Protein AF-0000000070213744 (afdb_homodimer)

Organism: Alternaria alternata (NCBI:txid5599)

Nearest PDB structures (foldseek):
  6f07-assembly1_A  TM=4.392E-01  e=5.303E-02  Saccharomyces cerevisiae
  5k7v-assembly1_B  TM=1.806E-01  e=2.671E-01  synthetic construct
  3pst-assembly1_A  TM=2.973E-01  e=9.524E+00  Saccharomyces cerevisiae
  6f07-assembly1_A  TM=4.404E-01  e=3.670E-02  Saccharomyces cerevisiae
  5k7v-assembly1_B  TM=1.872E-01  e=2.792E-01  synthetic construct

Secondary structure (DSSP, 8-state):
----------------S-TT--HHHHHTT------SSS-HHHHHTT-TT--SS-----------S--------------SSS----HHHHHHHHHIIIIIGGGG---SSPPPPTHHHHHH-HHHHHHHHHHHHHHHHHHSS-S-HHHHHHHHHHHHHHHHHHHHSS---HHHHHHHHHHHHHHHHIIIIISTTSTT--HHHHHHHHHHHHHHTTSHHHHHHHS-HHHHHHHHHHHHHHHHHHHHHT---SS-GGGGGG--TTSSSS---TTS--HHHHHHHHHHHHHHHHHHHTTPPPPHHHHHHHHHHHS-----TT-TT--GGGGB--HHHHHHHHHHHHHHHHHHHHIIIIIS---TTBHHHHHHHHHHHHHHHHS-TT-HHHHTTHHHHHHHHHT--SHHHHHHHHHHHHHHHHHH--HHHHHHHHHHHHHT-TTS----HHHHHTTSSTT----/----------------S-TT--HHHHHHT------SSS-HHHHHTT-TT--SS-----------S--------------SSS----HHHHHHHHHIIIIIGGGG---SSPPPPTHHHHHH-HHHHHHHHHHHHHHHHHHSS-S-HHHHHHHHHHHHHHHHHHHHSS---HHHHHHHHHHHHHHHHIIIIISTTSTT--HHHHHHHHHHHHHHTTSHHHHHHHS-HHHHHHHHHHHHHHHHHHHHHT---SS-GGGGGG--TTSSSS---TTS--HHHHHHHHHHHHHHHHHHHTTPPPPHHHHHHHHHHHS-----TT-TT--GGGGB--HHHHHHHHHHHHHHHHHHHHIIIIIS---TTBHHHHHHHHHHHHHHHHS-TT-HHHHTTHHHHHHHHHT--SHHHHHHHHHHHHHHHHHH--HHHHHHHHHHHHHT-TTS----HHHHHTTSSTT----

Sequence (918 aa):
MSRPESSGNSPPKRRRTVEGSCWPCKQRRVKCDLQKPMCRRCFISKTEDCSYDKLLLRWKKRPAKTVPECPPQLSIERTLNSTHLAVNERRAVEYFKARLWPLFSTLHKPVPPPVALAMRSQPVLQALCVFAEEHRALQERGSSKQTLDRRRLHCLSTIRGQLSSEHCENASLSALLVAVLLLYFLEGYVNCMSDDASTRCHLAGAIAIINAMGGFQSAWSSSDRITRMLLSELASTDLTDALLQDREPSFPPTIWEHMEPGSVWWESISGTKSLGSVLSTLSEMSIYHHRLQNGIEICVDKVQAFERALQPTYSMLASPNGDAEQDLFHPVATASLSLVRCFQHAGLIYLYSAIQNIPANHFLLQQHVHACLECIQGMDTRSRAQNCTLFPLYVAGAHSLLEAHRNCVMSTLETIHKNLRFESVLSVRETLLVLWEPSRSPTTWSGSFKNSAMCTLVIMSRPESSGNSPPKRRRTVEGSCWPCKQRRVKCDLQKPMCRRCFISKTEDCSYDKLLLRWKKRPAKTVPECPPQLSIERTLNSTHLAVNERRAVEYFKARLWPLFSTLHKPVPPPVALAMRSQPVLQALCVFAEEHRALQERGSSKQTLDRRRLHCLSTIRGQLSSEHCENASLSALLVAVLLLYFLEGYVNCMSDDASTRCHLAGAIAIINAMGGFQSAWSSSDRITRMLLSELASTDLTDALLQDREPSFPPTIWEHMEPGSVWWESISGTKSLGSVLSTLSEMSIYHHRLQNGIEICVDKVQAFERALQPTYSMLASPNGDAEQDLFHPVATASLSLVRCFQHAGLIYLYSAIQNIPANHFLLQQHVHACLECIQGMDTRSRAQNCTLFPLYVAGAHSLLEAHRNCVMSTLETIHKNLRFESVLSVRETLLVLWEPSRSPTTWSGSFKNSAMCTLVI

Solvent-accessible surface area (backbone atoms only — not comparable to full-atom values): 50853 Å² total; per-residue (Å²): 138,79,80,81,78,82,78,81,74,71,74,78,78,77,77,51,56,51,94,74,35,29,48,58,31,59,75,67,55,37,71,43,77,64,43,83,79,53,26,65,65,34,59,75,68,64,49,88,69,46,31,70,75,68,75,71,83,70,72,82,71,79,73,75,78,85,65,74,80,66,72,76,71,76,76,69,77,71,60,78,79,84,64,73,61,52,69,69,48,46,51,17,50,50,44,24,58,70,61,50,52,60,73,66,37,49,38,89,75,69,75,68,67,67,56,72,55,23,72,74,28,67,44,28,33,40,28,47,30,46,42,27,47,58,54,49,41,72,76,39,95,70,72,53,69,65,58,53,51,50,49,46,52,49,31,51,50,49,44,50,55,56,68,65,44,86,79,67,47,68,70,53,46,52,47,49,39,52,19,37,47,44,45,25,47,33,22,9,30,51,39,22,81,45,90,77,45,49,22,66,57,29,48,52,50,38,51,51,50,29,48,73,54,65,25,66,68,43,38,49,73,74,40,55,58,56,55,27,23,50,49,45,46,48,52,47,34,42,38,47,44,14,59,42,51,71,36,60,47,92,62,67,48,70,58,38,77,68,60,51,81,82,32,37,31,57,53,70,58,84,63,50,86,43,51,47,58,48,50,25,52,46,42,48,48,30,45,49,44,49,43,40,75,71,67,49,76,88,51,69,67,58,53,50,50,53,52,60,72,35,51,68,80,76,72,58,88,81,54,78,67,51,63,79,81,69,40,58,59,47,76,68,52,56,41,40,50,34,46,35,42,21,49,21,25,34,45,49,36,45,46,36,29,59,66,63,60,44,60,64,58,25,34,73,37,40,55,30,34,51,50,25,52,14,36,56,65,50,36,57,89,86,38,55,42,54,58,55,36,42,37,34,48,50,52,31,47,68,52,47,81,49,67,70,53,47,50,50,45,52,54,50,49,49,53,38,30,74,72,68,60,32,35,23,51,53,51,52,52,53,52,43,57,58,61,66,34,83,86,46,67,94,61,52,47,58,72,67,29,41,88,49,66,79,32,44,44,41,62,139,78,79,81,78,80,78,80,75,71,73,79,79,78,76,50,56,50,93,74,35,29,48,58,32,58,76,67,56,37,71,44,76,66,42,80,79,54,27,66,64,35,60,75,67,65,49,89,69,45,33,70,76,65,74,71,85,70,73,83,72,80,72,74,78,86,63,76,80,65,72,78,70,75,77,68,78,72,62,72,78,85,61,72,61,53,68,68,49,46,50,18,50,50,44,25,57,70,61,50,52,61,71,64,38,48,38,88,74,68,78,68,68,67,55,73,54,24,67,75,28,66,44,27,33,40,27,47,30,46,43,28,47,56,54,47,41,71,75,39,95,70,72,54,67,65,59,52,49,50,50,45,51,50,31,52,50,47,45,50,56,56,68,67,43,86,78,66,47,68,69,53,47,53,48,50,40,51,19,36,48,45,46,25,47,33,23,9,30,50,40,21,82,45,92,78,44,50,23,66,56,29,47,53,50,38,50,52,50,30,48,74,53,65,26,65,69,44,40,48,72,72,42,56,58,56,54,27,24,50,47,43,47,49,52,47,32,42,38,47,44,14,57,41,51,72,36,60,47,93,62,66,48,69,58,39,77,68,60,51,81,83,31,36,30,56,53,70,57,84,63,50,87,40,51,46,58,49,50,26,51,48,42,48,47,29,44,48,44,48,42,42,75,71,68,50,76,88,52,69,68,60,51,52,50,51,53,60,72,36,50,70,81,77,73,58,89,80,54,80,65,53,62,79,81,68,38,58,59,48,76,68,51,54,40,40,49,38,47,36,43,21,49,22,25,35,47,49,36,43,46,34,30,59,65,64,59,44,59,65,57,25,33,74,39,40,54,29,36,51,50,26,51,14,36,55,66,48,37,57,88,85,39,56,41,53,56,55,36,43,38,35,48,50,53,29,48,69,53,47,82,48,66,67,52,47,50,50,46,53,52,48,48,50,52,39,30,73,72,67,62,33,36,22,52,54,51,51,52,52,53,43,57,57,62,68,34,84,85,46,67,94,62,51,46,58,70,67,29,40,88,48,64,80,34,42,44,41,62

Radius of gyration: 36.32 Å; Cα contacts (8 Å, |Δi|>4): 1215; chains: 2; bounding box: 113×122×78 Å

Structure (mmCIF, N/CA/C/O backbone):
data_AF-0000000070213744-model_v1
#
loop_
_entity.id
_entity.type
_entity.pdbx_description
1 polymer 'Zn(2)-C6 fungal-type domain-containing protein'
#
loop_
_atom_site.group_PDB
_atom_site.id
_atom_site.type_symbol
_atom_site.label_atom_id
_atom_site.label_alt_id
_atom_site.label_comp_id
_atom_site.label_asym_id
_atom_site.label_entity_id
_atom_site.label_seq_id
_atom_site.pdbx_PDB_ins_code
_atom_site.Cartn_x
_atom_site.Cartn_y
_atom_site.Cartn_z
_atom_site.occupancy
_atom_site.B_iso_or_equiv
_atom_site.auth_seq_id
_atom_site.auth_comp_id
_atom_site.auth_asym_id
_atom_site.auth_atom_id
_atom_site.pdbx_PDB_model_num
ATOM 1 N N . MET A 1 1 ? 47.844 60.719 -23.125 1 26.06 1 MET A N 1
ATOM 2 C CA . MET A 1 1 ? 48.094 60.781 -21.688 1 26.06 1 MET A CA 1
ATOM 3 C C . MET A 1 1 ? 46.781 60.562 -20.891 1 26.06 1 MET A C 1
ATOM 5 O O . MET A 1 1 ? 45.875 61.375 -20.984 1 26.06 1 MET A O 1
ATOM 9 N N . SER A 1 2 ? 46.375 59.25 -20.609 1 26.64 2 SER A N 1
ATOM 10 C CA . SER A 1 2 ? 45.125 58.562 -20.281 1 26.64 2 SER A CA 1
ATOM 11 C C . SER A 1 2 ? 44.719 58.844 -18.828 1 26.64 2 SER A C 1
ATOM 13 O O . SER A 1 2 ? 45.562 58.844 -17.938 1 26.64 2 SER A O 1
ATOM 15 N N . ARG A 1 3 ? 43.656 59.719 -18.641 1 35.19 3 ARG A N 1
ATOM 16 C CA . ARG A 1 3 ? 43.219 60.125 -17.312 1 35.19 3 ARG A CA 1
ATOM 17 C C . ARG A 1 3 ? 43.125 58.938 -16.359 1 35.19 3 ARG A C 1
ATOM 19 O O . ARG A 1 3 ? 42.562 57.906 -16.703 1 35.19 3 ARG A O 1
ATOM 26 N N . PRO A 1 4 ? 43.969 58.938 -15.141 1 33.31 4 PRO A N 1
ATOM 27 C CA . PRO A 1 4 ? 44.094 57.844 -14.156 1 33.31 4 PRO A CA 1
ATOM 28 C C . PRO A 1 4 ? 42.781 57.562 -13.43 1 33.31 4 PRO A C 1
ATOM 30 O O . PRO A 1 4 ? 42.094 58.469 -12.992 1 33.31 4 PRO A O 1
ATOM 33 N N . GLU A 1 5 ? 41.938 56.594 -13.852 1 34.75 5 GLU A N 1
ATOM 34 C CA . GLU A 1 5 ? 40.625 56.219 -13.305 1 34.75 5 GLU A CA 1
ATOM 35 C C . GLU A 1 5 ? 40.719 55.938 -11.812 1 34.75 5 GLU A C 1
ATOM 37 O O . GLU A 1 5 ? 41.594 55.188 -11.359 1 34.75 5 GLU A O 1
ATOM 42 N N . SER A 1 6 ? 40.344 56.906 -10.891 1 31.53 6 SER A N 1
ATOM 43 C CA . SER A 1 6 ? 40.281 56.938 -9.438 1 31.53 6 SER A CA 1
ATOM 44 C C . SER A 1 6 ? 39.594 55.688 -8.867 1 31.53 6 SER A C 1
ATOM 46 O O . SER A 1 6 ? 38.469 55.344 -9.258 1 31.53 6 SER A O 1
ATOM 48 N N . SER A 1 7 ? 40.312 54.594 -8.484 1 34.09 7 SER A N 1
ATOM 49 C CA . SER A 1 7 ? 40 53.312 -7.844 1 34.09 7 SER A CA 1
ATOM 50 C C . SER A 1 7 ? 39.344 53.531 -6.484 1 34.09 7 SER A C 1
ATOM 52 O O . SER A 1 7 ? 40 53.969 -5.531 1 34.09 7 SER A O 1
ATOM 54 N N . GLY A 1 8 ? 38.125 54.188 -6.379 1 32.62 8 GLY A N 1
ATOM 55 C CA . GLY A 1 8 ? 37.406 54.469 -5.145 1 32.62 8 GLY A CA 1
ATOM 56 C C . GLY A 1 8 ? 37.281 53.25 -4.246 1 32.62 8 GLY A C 1
ATOM 57 O O . GLY A 1 8 ? 36.469 52.344 -4.523 1 32.62 8 GLY A O 1
ATOM 58 N N . ASN A 1 9 ? 38.375 52.656 -3.676 1 33.88 9 ASN A N 1
ATOM 59 C CA . ASN A 1 9 ? 38.438 51.625 -2.66 1 33.88 9 ASN A CA 1
ATOM 60 C C . ASN A 1 9 ? 37.594 51.969 -1.437 1 33.88 9 ASN A C 1
ATOM 62 O O . ASN A 1 9 ? 38 52.812 -0.633 1 33.88 9 ASN A O 1
ATOM 66 N N . SER A 1 10 ? 36.281 52.125 -1.517 1 36.91 10 SER A N 1
ATOM 67 C CA . SER A 1 10 ? 35.531 52.406 -0.31 1 36.91 10 SER A CA 1
ATOM 68 C C . SER A 1 10 ? 35.844 51.406 0.796 1 36.91 10 SER A C 1
ATOM 70 O O . SER A 1 10 ? 35.938 50.219 0.542 1 36.91 10 SER A O 1
ATOM 72 N N . PRO A 1 11 ? 36.469 51.812 1.891 1 39.12 11 PRO A N 1
ATOM 73 C CA . PRO A 1 11 ? 36.844 50.969 3.021 1 39.12 11 PRO A CA 1
ATOM 74 C C . PRO A 1 11 ? 35.719 50.062 3.471 1 39.12 11 PRO A C 1
ATOM 76 O O . PRO A 1 11 ? 34.531 50.344 3.26 1 39.12 11 PRO A O 1
ATOM 79 N N . PRO A 1 12 ? 36.031 48.719 3.578 1 38.28 12 PRO A N 1
ATOM 80 C CA . PRO A 1 12 ? 35.031 47.719 3.971 1 38.28 12 PRO A CA 1
ATOM 81 C C . PRO A 1 12 ? 34.25 48.125 5.223 1 38.28 12 PRO A C 1
ATOM 83 O O . PRO A 1 12 ? 34.812 48.812 6.094 1 38.28 12 PRO A O 1
ATOM 86 N N . LYS A 1 13 ? 33.062 48.406 5.207 1 43.38 13 LYS A N 1
ATOM 87 C CA . LYS A 1 13 ? 32.156 48.719 6.301 1 43.38 13 LYS A CA 1
ATOM 88 C C . LYS A 1 13 ? 32.469 47.875 7.527 1 43.38 13 LYS A C 1
ATOM 90 O O . LYS A 1 13 ? 32.562 46.625 7.426 1 43.38 13 LYS A O 1
ATOM 95 N N . ARG A 1 14 ? 33.125 48.344 8.547 1 43.62 14 ARG A N 1
ATOM 96 C CA . ARG A 1 14 ? 33.438 47.719 9.836 1 43.62 14 ARG A CA 1
ATOM 97 C C . ARG A 1 14 ? 32.25 46.969 10.406 1 43.62 14 ARG A C 1
ATOM 99 O O . ARG A 1 14 ? 31.172 47.594 10.594 1 43.62 14 ARG A O 1
ATOM 106 N N . ARG A 1 15 ? 32.156 45.75 10.328 1 48.09 15 ARG A N 1
ATOM 107 C CA . ARG A 1 15 ? 31.125 44.938 10.945 1 48.09 15 ARG A CA 1
ATOM 108 C C . ARG A 1 15 ? 31.125 45.094 12.461 1 48.09 15 ARG A C 1
ATOM 110 O O . ARG A 1 15 ? 32.062 44.625 13.133 1 48.09 15 ARG A O 1
ATOM 117 N N . ARG A 1 16 ? 30.594 46.125 13.094 1 52.66 16 ARG A N 1
ATOM 118 C CA . ARG A 1 16 ? 30.594 46.5 14.508 1 52.66 16 ARG A CA 1
ATOM 119 C C . ARG A 1 16 ? 29.844 45.469 15.344 1 52.66 16 ARG A C 1
ATOM 121 O O . ARG A 1 16 ? 29.875 45.5 16.578 1 52.66 16 ARG A O 1
ATOM 128 N N . THR A 1 17 ? 29 44.656 14.781 1 58.97 17 THR A N 1
ATOM 129 C CA . THR A 1 17 ? 28.281 43.719 15.633 1 58.97 17 THR A CA 1
ATOM 130 C C . THR A 1 17 ? 28.734 42.281 15.352 1 58.97 17 THR A C 1
ATOM 132 O O . THR A 1 17 ? 29.172 41.969 14.242 1 58.97 17 THR A O 1
ATOM 135 N N . VAL A 1 18 ? 29.016 41.406 16.297 1 65.25 18 VAL A N 1
ATOM 136 C CA . VAL A 1 18 ? 29.375 40 16.156 1 65.25 18 VAL A CA 1
ATOM 137 C C . VAL A 1 18 ? 28.109 39.156 16.047 1 65.25 18 VAL A C 1
ATOM 139 O O . VAL A 1 18 ? 27.094 39.438 16.672 1 65.25 18 VAL A O 1
ATOM 142 N N . GLU A 1 19 ? 28.094 38.188 15.086 1 70.5 19 GLU A N 1
ATOM 143 C CA . GLU A 1 19 ? 27 37.219 14.945 1 70.5 19 GLU A CA 1
ATOM 144 C C . GLU A 1 19 ? 26.734 36.469 16.25 1 70.5 19 GLU A C 1
ATOM 146 O O . GLU A 1 19 ? 27.672 36 16.906 1 70.5 19 GLU A O 1
ATOM 151 N N . GLY A 1 20 ? 25.453 36.469 16.844 1 70.5 20 GLY A N 1
ATOM 152 C CA . GLY A 1 20 ? 25.062 35.844 18.109 1 70.5 20 GLY A CA 1
ATOM 153 C C . GLY A 1 20 ? 24.969 36.844 19.25 1 70.5 20 GLY A C 1
ATOM 154 O O . GLY A 1 20 ? 24.797 36.469 20.406 1 70.5 20 GLY A O 1
ATOM 155 N N . SER A 1 21 ? 25.062 38.062 19.047 1 70.44 21 SER A N 1
ATOM 156 C CA . SER A 1 21 ? 25.016 39.094 20.062 1 70.44 21 SER A CA 1
ATOM 157 C C . SER A 1 21 ? 23.672 39.156 20.75 1 70.44 21 SER A C 1
ATOM 159 O O . SER A 1 21 ? 22.641 38.781 20.172 1 70.44 21 SER A O 1
ATOM 161 N N . CYS A 1 22 ? 23.625 39.375 22.078 1 71.81 22 CYS A N 1
ATOM 162 C CA . CYS A 1 22 ? 22.375 39.562 22.812 1 71.81 22 CYS A CA 1
ATOM 163 C C . CYS A 1 22 ? 21.594 40.781 22.266 1 71.81 22 CYS A C 1
ATOM 165 O O . CYS A 1 22 ? 22.172 41.625 21.609 1 71.81 22 CYS A O 1
ATOM 167 N N . TRP A 1 23 ? 20.359 40.969 22.422 1 72 23 TRP A N 1
ATOM 168 C CA . TRP A 1 23 ? 19.469 41.969 21.797 1 72 23 TRP A CA 1
ATOM 169 C C . TRP A 1 23 ? 19.859 43.375 22.203 1 72 23 TRP A C 1
ATOM 171 O O . TRP A 1 23 ? 19.984 44.25 21.359 1 72 23 TRP A O 1
ATOM 181 N N . PRO A 1 24 ? 20.203 43.688 23.344 1 74.19 24 PRO A N 1
ATOM 182 C CA . PRO A 1 24 ? 20.578 45.062 23.688 1 74.19 24 PRO A CA 1
ATOM 183 C C . PRO A 1 24 ? 21.891 45.5 23.016 1 74.19 24 PRO A C 1
ATOM 185 O O . PRO A 1 24 ? 22 46.656 22.562 1 74.19 24 PRO A O 1
ATOM 188 N N . CYS A 1 25 ? 22.75 44.625 22.844 1 75.12 25 CYS A N 1
ATOM 189 C CA . CYS A 1 25 ? 24.016 44.969 22.203 1 75.12 25 CYS A CA 1
ATOM 190 C C . CYS A 1 25 ? 23.844 45.188 20.703 1 75.12 25 CYS A C 1
ATOM 192 O O . CYS A 1 25 ? 24.453 46.094 20.125 1 75.12 25 CYS A O 1
ATOM 194 N N . LYS A 1 26 ? 22.922 44.406 20.125 1 72.75 26 LYS A N 1
ATOM 195 C CA . LYS A 1 26 ? 22.578 44.562 18.703 1 72.75 26 LYS A CA 1
ATOM 196 C C . LYS A 1 26 ? 21.938 45.938 18.469 1 72.75 26 LYS A C 1
ATOM 198 O O . LYS A 1 26 ? 22.25 46.625 17.484 1 72.75 26 LYS A O 1
ATOM 203 N N . GLN A 1 27 ? 21.109 46.344 19.391 1 71.06 27 GLN A N 1
ATOM 204 C CA . GLN A 1 27 ? 20.391 47.625 19.266 1 71.06 27 GLN A CA 1
ATOM 205 C C . GLN A 1 27 ? 21.344 48.781 19.422 1 71.06 27 GLN A C 1
ATOM 207 O O . GLN A 1 27 ? 21.219 49.781 18.719 1 71.06 27 GLN A O 1
ATOM 212 N N . ARG A 1 28 ? 22.344 48.656 20.203 1 74.06 28 ARG A N 1
ATOM 213 C CA . ARG A 1 28 ? 23.281 49.719 20.5 1 74.06 28 ARG A CA 1
ATOM 214 C C . ARG A 1 28 ? 24.469 49.656 19.547 1 74.06 28 ARG A C 1
ATOM 216 O O . ARG A 1 28 ? 25.344 50.531 19.594 1 74.06 28 ARG A O 1
ATOM 223 N N . ARG A 1 29 ? 24.406 48.625 18.656 1 71.62 29 ARG A N 1
ATOM 224 C CA . ARG A 1 29 ? 25.453 48.438 17.656 1 71.62 29 ARG A CA 1
ATOM 225 C C . ARG A 1 29 ? 26.828 48.406 18.312 1 71.62 29 ARG A C 1
ATOM 227 O O . ARG A 1 29 ? 27.766 49.031 17.812 1 71.62 29 ARG A O 1
ATOM 234 N N . VAL A 1 30 ? 26.844 47.688 19.5 1 78.56 30 VAL A N 1
ATOM 235 C CA . VAL A 1 30 ? 28.141 47.531 20.156 1 78.56 30 VAL A CA 1
ATOM 236 C C . VAL A 1 30 ? 28.578 46.062 20.078 1 78.56 30 VAL A C 1
ATOM 238 O O . VAL A 1 30 ? 27.75 45.188 19.906 1 78.56 30 VAL A O 1
ATOM 241 N N . LYS A 1 31 ? 29.844 45.781 20.094 1 75.62 31 LYS A N 1
ATOM 242 C CA . LYS A 1 31 ? 30.391 44.438 20.031 1 75.62 31 LYS A CA 1
ATOM 243 C C . LYS A 1 31 ? 30.047 43.625 21.297 1 75.62 31 LYS A C 1
ATOM 245 O O . LYS A 1 31 ? 30.484 44 22.391 1 75.62 31 LYS A O 1
ATOM 250 N N . CYS A 1 32 ? 29.109 42.562 21.25 1 73.19 32 CYS A N 1
ATOM 251 C CA . CYS A 1 32 ? 28.703 41.656 22.312 1 73.19 32 CYS A CA 1
ATOM 252 C C . CYS A 1 32 ? 29.797 40.656 22.609 1 73.19 32 CYS A C 1
ATOM 254 O O . CYS A 1 32 ? 30.5 40.188 21.688 1 73.19 32 CYS A O 1
ATOM 256 N N . ASP A 1 33 ? 30.141 40.281 23.734 1 76.44 33 ASP A N 1
ATOM 257 C CA . ASP A 1 33 ? 31.125 39.25 24.078 1 76.44 33 ASP A CA 1
ATOM 258 C C . ASP A 1 33 ? 30.5 37.875 24.141 1 76.44 33 ASP A C 1
ATOM 260 O O . ASP A 1 33 ? 31.156 36.906 24.531 1 76.44 33 ASP A O 1
ATOM 264 N N . LEU A 1 34 ? 29.266 37.625 23.828 1 73.62 34 LEU A N 1
ATOM 265 C CA . LEU A 1 34 ? 28.469 36.406 23.656 1 73.62 34 LEU A CA 1
ATOM 266 C C . LEU A 1 34 ? 28.469 35.562 24.938 1 73.62 34 LEU A C 1
ATOM 268 O O . LEU A 1 34 ? 28.172 34.375 24.906 1 73.62 34 LEU A O 1
ATOM 272 N N . GLN A 1 35 ? 28.688 36.188 26.031 1 76.12 35 GLN A N 1
ATOM 273 C CA . GLN A 1 35 ? 28.641 35.438 27.297 1 76.12 35 GLN A CA 1
ATOM 274 C C . GLN A 1 35 ? 27.203 35.281 27.781 1 76.12 35 GLN A C 1
ATOM 276 O O . GLN A 1 35 ? 26.406 36.219 27.719 1 76.12 35 GLN A O 1
ATOM 281 N N . LYS A 1 36 ? 26.625 34 28.188 1 72.88 36 LYS A N 1
ATOM 282 C CA . LYS A 1 36 ? 25.344 33.656 28.781 1 72.88 36 LYS A CA 1
ATOM 283 C C . LYS A 1 36 ? 25.453 33.5 30.297 1 72.88 36 LYS A C 1
ATOM 285 O O . LYS A 1 36 ? 26.5 33.125 30.812 1 72.88 36 LYS A O 1
ATOM 290 N N . PRO A 1 37 ? 24.312 33.906 30.859 1 70.31 37 PRO A N 1
ATOM 291 C CA . PRO A 1 37 ? 23.016 34.406 30.406 1 70.31 37 PRO A CA 1
ATOM 292 C C . PRO A 1 37 ? 23.016 35.906 30.125 1 70.31 37 PRO A C 1
ATOM 294 O O . PRO A 1 37 ? 22.109 36.406 29.453 1 70.31 37 PRO A O 1
ATOM 297 N N . MET A 1 38 ? 24.109 36.594 30.578 1 74.44 38 MET A N 1
ATOM 298 C CA . MET A 1 38 ? 24.203 38.031 30.391 1 74.44 38 MET A CA 1
ATOM 299 C C . MET A 1 38 ? 25.578 38.438 29.859 1 74.44 38 MET A C 1
ATOM 301 O O . MET A 1 38 ? 26.609 37.969 30.375 1 74.44 38 MET A O 1
ATOM 305 N N . CYS A 1 39 ? 25.469 39.156 28.797 1 77 39 CYS A N 1
ATOM 306 C CA . CYS A 1 39 ? 26.766 39.594 28.266 1 77 39 CYS A CA 1
ATOM 307 C C . CYS A 1 39 ? 27.375 40.688 29.109 1 77 39 CYS A C 1
ATOM 309 O O . CYS A 1 39 ? 26.656 41.375 29.859 1 77 39 CYS A O 1
ATOM 311 N N . ARG A 1 40 ? 28.688 40.844 29.172 1 80.88 40 ARG A N 1
ATOM 312 C CA . ARG A 1 40 ? 29.438 41.781 30.016 1 80.88 40 ARG A CA 1
ATOM 313 C C . ARG A 1 40 ? 29.016 43.219 29.766 1 80.88 40 ARG A C 1
ATOM 315 O O . ARG A 1 40 ? 28.984 44.031 30.703 1 80.88 40 ARG A O 1
ATOM 322 N N . ARG A 1 41 ? 28.656 43.438 28.562 1 76.38 41 ARG A N 1
ATOM 323 C CA . ARG A 1 41 ? 28.266 44.781 28.219 1 76.38 41 ARG A CA 1
ATOM 324 C C . ARG A 1 41 ? 26.922 45.156 28.844 1 76.38 41 ARG A C 1
ATOM 326 O O . ARG A 1 41 ? 26.766 46.25 29.375 1 76.38 41 ARG A O 1
ATOM 333 N N . CYS A 1 42 ? 26.047 44.25 28.766 1 75.69 42 CYS A N 1
ATOM 334 C CA . CYS A 1 42 ? 24.734 44.438 29.391 1 75.69 42 CYS A CA 1
ATOM 335 C C . CYS A 1 42 ? 24.859 44.469 30.922 1 75.69 42 CYS A C 1
ATOM 337 O O . CYS A 1 42 ? 24.141 45.188 31.594 1 75.69 42 CYS A O 1
ATOM 339 N N . PHE A 1 43 ? 25.719 43.75 31.422 1 79.44 43 PHE A N 1
ATOM 340 C CA . PHE A 1 43 ? 25.969 43.719 32.875 1 79.44 43 PHE A CA 1
ATOM 341 C C . PHE A 1 43 ? 26.484 45.062 33.344 1 79.44 43 PHE A C 1
ATOM 343 O O . PHE A 1 43 ? 26.016 45.594 34.344 1 79.44 43 PHE A O 1
ATOM 350 N N . ILE A 1 44 ? 27.484 45.656 32.594 1 79.25 44 ILE A N 1
ATOM 351 C CA . ILE A 1 44 ? 28.094 46.938 33 1 79.25 44 ILE A CA 1
ATOM 352 C C . ILE A 1 44 ? 27.078 48.062 32.844 1 79.25 44 ILE A C 1
ATOM 354 O O . ILE A 1 44 ? 27.016 48.938 33.688 1 79.25 44 ILE A O 1
ATOM 358 N N . SER A 1 45 ? 26.297 47.906 31.797 1 73.62 45 SER A N 1
ATOM 359 C CA . SER A 1 45 ? 25.344 48.969 31.516 1 73.62 45 SER A CA 1
ATOM 360 C C . SER A 1 45 ? 24.062 48.781 32.344 1 73.62 45 SER A C 1
ATOM 362 O O . SER A 1 45 ? 23.156 49.625 32.281 1 73.62 45 SER A O 1
ATOM 364 N N . LYS A 1 46 ? 23.984 47.75 33.156 1 72.56 46 LYS A N 1
ATOM 365 C CA . LYS A 1 46 ? 22.859 47.438 34.031 1 72.56 46 LYS A CA 1
ATOM 366 C C . LYS A 1 46 ? 21.562 47.344 33.25 1 72.56 46 LYS A C 1
ATOM 368 O O . LYS A 1 46 ? 20.516 47.781 33.719 1 72.56 46 LYS A O 1
ATOM 373 N N . THR A 1 47 ? 21.688 46.844 32.031 1 66.31 47 THR A N 1
ATOM 374 C CA . THR A 1 47 ? 20.5 46.594 31.219 1 66.31 47 THR A CA 1
ATOM 375 C C . THR A 1 47 ? 19.797 45.312 31.656 1 66.31 47 THR A C 1
ATOM 377 O O . THR A 1 47 ? 20.422 44.25 31.703 1 66.31 47 THR A O 1
ATOM 380 N N . GLU A 1 48 ? 18.719 45.25 32.25 1 66.12 48 GLU A N 1
ATOM 381 C CA . GLU A 1 48 ? 17.969 44.156 32.844 1 66.12 48 GLU A CA 1
ATOM 382 C C . GLU A 1 48 ? 17.5 43.156 31.766 1 66.12 48 GLU A C 1
ATOM 384 O O . GLU A 1 48 ? 17.266 42 32.062 1 66.12 48 GLU A O 1
ATOM 389 N N . ASP A 1 49 ? 17.484 43.406 30.516 1 61.03 49 ASP A N 1
ATOM 390 C CA . ASP A 1 49 ? 16.906 42.594 29.469 1 61.03 49 ASP A CA 1
ATOM 391 C C . ASP A 1 49 ? 17.984 42.031 28.531 1 61.03 49 ASP A C 1
ATOM 393 O O . ASP A 1 49 ? 17.797 42 27.312 1 61.03 49 ASP A O 1
ATOM 397 N N . CYS A 1 50 ? 19.062 41.531 29.047 1 66.69 50 CYS A N 1
ATOM 398 C CA . CYS A 1 50 ? 20.031 40.844 28.203 1 66.69 50 CYS A CA 1
ATOM 399 C C . CYS A 1 50 ? 19.484 39.5 27.734 1 66.69 50 CYS A C 1
ATOM 401 O O . CYS A 1 50 ? 19.25 38.594 28.547 1 66.69 50 CYS A O 1
ATOM 403 N N . SER A 1 51 ? 18.781 39.406 26.719 1 62.72 51 SER A N 1
ATOM 404 C CA . SER A 1 51 ? 18.266 38.156 26.156 1 62.72 51 SER A CA 1
ATOM 405 C C . SER A 1 51 ? 18.859 37.875 24.781 1 62.72 51 SER A C 1
ATOM 407 O O . SER A 1 51 ? 19.062 38.781 23.984 1 62.72 51 SER A O 1
ATOM 409 N N . TYR A 1 52 ? 19.391 36.75 24.688 1 60.84 52 TYR A N 1
ATOM 410 C CA . TYR A 1 52 ? 19.938 36.281 23.422 1 60.84 52 TYR A CA 1
ATOM 411 C C . TYR A 1 52 ? 18.844 35.75 22.516 1 60.84 52 TYR A C 1
ATOM 413 O O . TYR A 1 52 ? 19.047 35.594 21.312 1 60.84 52 TYR A O 1
ATOM 421 N N . ASP A 1 53 ? 17.75 35.281 23.156 1 46.88 53 ASP A N 1
ATOM 422 C CA . ASP A 1 53 ? 16.688 34.531 22.469 1 46.88 53 ASP A CA 1
ATOM 423 C C . ASP A 1 53 ? 15.578 35.469 21.984 1 46.88 53 ASP A C 1
ATOM 425 O O . ASP A 1 53 ? 14.523 35 21.547 1 46.88 53 ASP A O 1
ATOM 429 N N . LYS A 1 54 ? 15.445 36.719 22.453 1 39.47 54 LYS A N 1
ATOM 430 C CA . LYS A 1 54 ? 14.188 37.438 22.234 1 39.47 54 LYS A CA 1
ATOM 431 C C . LYS A 1 54 ? 14.016 37.781 20.75 1 39.47 54 LYS A C 1
ATOM 433 O O . LYS A 1 54 ? 14.828 38.531 20.188 1 39.47 54 LYS A O 1
ATOM 438 N N . LEU A 1 55 ? 13.609 36.969 19.969 1 36.34 55 LEU A N 1
ATOM 439 C CA . LEU A 1 55 ? 13.117 37.438 18.672 1 36.34 55 LEU A CA 1
ATOM 440 C C . LEU A 1 55 ? 12.172 38.625 18.844 1 36.34 55 LEU A C 1
ATOM 442 O O . LEU A 1 55 ? 11.141 38.5 19.5 1 36.34 55 LEU A O 1
ATOM 446 N N . LEU A 1 56 ? 12.594 39.844 18.906 1 31.98 56 LEU A N 1
ATOM 447 C CA . LEU A 1 56 ? 11.664 40.969 18.734 1 31.98 56 LEU A CA 1
ATOM 448 C C . LEU A 1 56 ? 10.898 40.812 17.422 1 31.98 56 LEU A C 1
ATOM 450 O O . LEU A 1 56 ? 11.492 40.562 16.375 1 31.98 56 LEU A O 1
ATOM 454 N N . LEU A 1 57 ? 9.633 40.469 17.469 1 32.41 57 LEU A N 1
ATOM 455 C CA . LEU A 1 57 ? 8.703 40.469 16.344 1 32.41 57 LEU A CA 1
ATOM 456 C C . LEU A 1 57 ? 8.859 41.75 15.531 1 32.41 57 LEU A C 1
ATOM 458 O O . LEU A 1 57 ? 8.406 42.812 15.953 1 32.41 57 LEU A O 1
ATOM 462 N N . ARG A 1 58 ? 9.977 42.156 14.984 1 32.69 58 ARG A N 1
ATOM 463 C CA . ARG A 1 58 ? 9.984 43.375 14.172 1 32.69 58 ARG A CA 1
ATOM 464 C C . ARG A 1 58 ? 9.258 43.125 12.844 1 32.69 58 ARG A C 1
ATOM 466 O O . ARG A 1 58 ? 9.758 42.406 11.977 1 32.69 58 ARG A O 1
ATOM 473 N N . TRP A 1 59 ? 7.855 43.125 12.836 1 31.59 59 TRP A N 1
ATOM 474 C CA . TRP A 1 59 ? 7.219 43.344 11.539 1 31.59 59 TRP A CA 1
ATOM 475 C C . TRP A 1 59 ? 7.828 44.531 10.812 1 31.59 59 TRP A C 1
ATOM 477 O O . TRP A 1 59 ? 8.078 45.594 11.422 1 31.59 59 TRP A O 1
ATOM 487 N N . LYS A 1 60 ? 8.648 44.438 9.922 1 31.86 60 LYS A N 1
ATOM 488 C CA . LYS A 1 60 ? 9.25 45.562 9.18 1 31.86 60 LYS A CA 1
ATOM 489 C C . LYS A 1 60 ? 8.25 46.656 8.938 1 31.86 60 LYS A C 1
ATOM 491 O O . LYS A 1 60 ? 7.18 46.438 8.367 1 31.86 60 LYS A O 1
ATOM 496 N N . LYS A 1 61 ? 8.273 47.781 9.625 1 30.77 61 LYS A N 1
ATOM 497 C CA . LYS A 1 61 ? 7.562 49.062 9.516 1 30.77 61 LYS A CA 1
ATOM 498 C C . LYS A 1 61 ? 7.883 49.75 8.203 1 30.77 61 LYS A C 1
ATOM 500 O O . LYS A 1 61 ? 7.559 50.938 8.023 1 30.77 61 LYS A O 1
ATOM 505 N N . ARG A 1 62 ? 8.727 49.406 7.332 1 29.72 62 ARG A N 1
ATOM 506 C CA . ARG A 1 62 ? 9.086 50.5 6.461 1 29.72 62 ARG A CA 1
ATOM 507 C C . ARG A 1 62 ? 7.918 50.906 5.562 1 29.72 62 ARG A C 1
ATOM 509 O O . ARG A 1 62 ? 7.461 50.094 4.746 1 29.72 62 ARG A O 1
ATOM 516 N N . PRO A 1 63 ? 7.133 52.031 5.875 1 27.81 63 PRO A N 1
ATOM 517 C CA . PRO A 1 63 ? 6.145 52.625 4.98 1 27.81 63 PRO A CA 1
ATOM 518 C C . PRO A 1 63 ? 6.727 53 3.615 1 27.81 63 PRO A C 1
ATOM 520 O O . PRO A 1 63 ? 7.832 53.531 3.535 1 27.81 63 PRO A O 1
ATOM 523 N N . ALA A 1 64 ? 6.5 52.344 2.551 1 29.3 64 ALA A N 1
ATOM 524 C CA . ALA A 1 64 ? 6.836 53.094 1.339 1 29.3 64 ALA A CA 1
ATOM 525 C C . ALA A 1 64 ? 6.379 54.562 1.439 1 29.3 64 ALA A C 1
ATOM 527 O O . ALA A 1 64 ? 5.629 54.906 2.35 1 29.3 64 ALA A O 1
ATOM 528 N N . LYS A 1 65 ? 6.324 55.344 0.207 1 32.66 65 LYS A N 1
ATOM 529 C CA . LYS A 1 65 ? 5.973 56.719 -0.091 1 32.66 65 LYS A CA 1
ATOM 530 C C . LYS A 1 65 ? 4.602 57.094 0.478 1 32.66 65 LYS A C 1
ATOM 532 O O . LYS A 1 65 ? 3.785 56.188 0.741 1 32.66 65 LYS A O 1
ATOM 537 N N . THR A 1 66 ? 4.23 58.406 0.619 1 28.06 66 THR A N 1
ATOM 538 C CA . THR A 1 66 ? 3.045 59.156 1.061 1 28.06 66 THR A CA 1
ATOM 539 C C . THR A 1 66 ? 1.786 58.562 0.413 1 28.06 66 THR A C 1
ATOM 541 O O . THR A 1 66 ? 1.541 58.781 -0.776 1 28.06 66 THR A O 1
ATOM 544 N N . VAL A 1 67 ? 1.489 57.438 0.487 1 29.66 67 VAL A N 1
ATOM 545 C CA . VAL A 1 67 ? 0.166 57.219 -0.08 1 29.66 67 VAL A CA 1
ATOM 546 C C . VAL A 1 67 ? -0.838 58.188 0.517 1 29.66 67 VAL A C 1
ATOM 548 O O . VAL A 1 67 ? -0.864 58.406 1.732 1 29.66 67 VAL A O 1
ATOM 551 N N . PRO A 1 68 ? -1.435 59.125 -0.237 1 29.14 68 PRO A N 1
ATOM 552 C CA . PRO A 1 68 ? -2.371 60.094 0.34 1 29.14 68 PRO A CA 1
ATOM 553 C C . PRO A 1 68 ? -3.271 59.469 1.408 1 29.14 68 PRO A C 1
ATOM 555 O O . PRO A 1 68 ? -3.512 58.281 1.396 1 29.14 68 PRO A O 1
ATOM 558 N N . GLU A 1 69 ? -3.396 60.125 2.59 1 28.19 69 GLU A N 1
ATOM 559 C CA . GLU A 1 69 ? -4.316 59.844 3.689 1 28.19 69 GLU A CA 1
ATOM 560 C C . GLU A 1 69 ? -5.672 59.406 3.17 1 28.19 69 GLU A C 1
ATOM 562 O O . GLU A 1 69 ? -6.375 60.156 2.496 1 28.19 69 GLU A O 1
ATOM 567 N N . CYS A 1 70 ? -5.789 58.281 2.58 1 28.86 70 CYS A N 1
ATOM 568 C CA . CYS A 1 70 ? -7.184 58 2.256 1 28.86 70 CYS A CA 1
ATOM 569 C C . CYS A 1 70 ? -8.094 58.344 3.434 1 28.86 70 CYS A C 1
ATOM 571 O O . CYS A 1 70 ? -7.773 58 4.578 1 28.86 70 CYS A O 1
ATOM 573 N N . PRO A 1 71 ? -8.992 59.312 3.395 1 28.73 71 PRO A N 1
ATOM 574 C CA . PRO A 1 71 ? -9.867 59.656 4.523 1 28.73 71 PRO A CA 1
ATOM 575 C C . PRO A 1 71 ? -10.25 58.438 5.355 1 28.73 71 PRO A C 1
ATOM 577 O O . PRO A 1 71 ? -10.273 57.312 4.844 1 28.73 71 PRO A O 1
ATOM 580 N N . PRO A 1 72 ? -9.93 58.5 6.664 1 28.02 72 PRO A N 1
ATOM 581 C CA . PRO A 1 72 ? -10.406 57.469 7.562 1 28.02 72 PRO A CA 1
ATOM 582 C C . PRO A 1 72 ? -11.781 56.938 7.172 1 28.02 72 PRO A C 1
ATOM 584 O O . PRO A 1 72 ? -12.75 57.688 7.098 1 28.02 72 PRO A O 1
ATOM 587 N N . GLN A 1 73 ? -11.969 56.25 6.156 1 28.55 73 GLN A N 1
ATOM 588 C CA . GLN A 1 73 ? -13.359 55.781 6.082 1 28.55 73 GLN A CA 1
ATOM 589 C C . GLN A 1 73 ? -13.945 55.594 7.473 1 28.55 73 GLN A C 1
ATOM 591 O O . GLN A 1 73 ? -13.25 55.094 8.375 1 28.55 73 GLN A O 1
ATOM 596 N N . LEU A 1 74 ? -14.891 56.344 7.969 1 27.62 74 LEU A N 1
ATOM 597 C CA . LEU A 1 74 ? -15.734 56.281 9.156 1 27.62 74 LEU A CA 1
ATOM 598 C C . LEU A 1 74 ? -15.844 54.844 9.648 1 27.62 74 LEU A C 1
ATOM 600 O O . LEU A 1 74 ? -16.125 53.938 8.867 1 27.62 74 LEU A O 1
ATOM 604 N N . SER A 1 75 ? -15.102 54.5 10.57 1 30.12 75 SER A N 1
ATOM 605 C CA . SER A 1 75 ? -15.359 53.406 11.477 1 30.12 75 SER A CA 1
ATOM 606 C C . SER A 1 75 ? -16.859 53.25 11.773 1 30.12 75 SER A C 1
ATOM 608 O O . SER A 1 75 ? -17.391 53.969 12.625 1 30.12 75 SER A O 1
ATOM 610 N N . ILE A 1 76 ? -17.766 53.344 10.836 1 30.98 76 ILE A N 1
ATOM 611 C CA . ILE A 1 76 ? -19.125 53.031 11.25 1 30.98 76 ILE A CA 1
ATOM 612 C C . ILE A 1 76 ? -19.109 51.906 12.297 1 30.98 76 ILE A C 1
ATOM 614 O O . ILE A 1 76 ? -18.625 50.812 12.031 1 30.98 76 ILE A O 1
ATOM 618 N N . GLU A 1 77 ? -19 52.188 13.539 1 31.78 77 GLU A N 1
ATOM 619 C CA . GLU A 1 77 ? -19.438 51.375 14.672 1 31.78 77 GLU A CA 1
ATOM 620 C C . GLU A 1 77 ? -20.562 50.438 14.273 1 31.78 77 GLU A C 1
ATOM 622 O O . GLU A 1 77 ? -21.734 50.844 14.234 1 31.78 77 GLU A O 1
ATOM 627 N N . ARG A 1 78 ? -20.422 49.625 13.273 1 35.16 78 ARG A N 1
ATOM 628 C CA . ARG A 1 78 ? -21.438 48.625 12.984 1 35.16 78 ARG A CA 1
ATOM 629 C C . ARG A 1 78 ? -21.875 47.906 14.25 1 35.16 78 ARG A C 1
ATOM 631 O O . ARG A 1 78 ? -21.047 47.281 14.938 1 35.16 78 ARG A O 1
ATOM 638 N N . THR A 1 79 ? -22.719 48.438 15.109 1 33.19 79 THR A N 1
ATOM 639 C CA . THR A 1 79 ? -23.469 47.688 16.125 1 33.19 79 THR A CA 1
ATOM 640 C C . THR A 1 79 ? -23.703 46.25 15.68 1 33.19 79 THR A C 1
ATOM 642 O O . THR A 1 79 ? -24.141 46 14.555 1 33.19 79 THR A O 1
ATOM 645 N N . LEU A 1 80 ? -23.219 45.156 16.297 1 35.81 80 LEU A N 1
ATOM 646 C CA . LEU A 1 80 ? -23.281 43.719 16.203 1 35.81 80 LEU A CA 1
ATOM 647 C C . LEU A 1 80 ? -24.672 43.25 15.773 1 35.81 80 LEU A C 1
ATOM 649 O O . LEU A 1 80 ? -24.922 42.031 15.664 1 35.81 80 LEU A O 1
ATOM 653 N N . ASN A 1 81 ? -25.781 44 16.047 1 36.81 81 ASN A N 1
ATOM 654 C CA . ASN A 1 81 ? -27.141 43.562 15.812 1 36.81 81 ASN A CA 1
ATOM 655 C C . ASN A 1 81 ? -27.359 43.125 14.367 1 36.81 81 ASN A C 1
ATOM 657 O O . ASN A 1 81 ? -27.891 42.031 14.102 1 36.81 81 ASN A O 1
ATOM 661 N N . SER A 1 82 ? -27.766 44.156 13.406 1 40.31 82 SER A N 1
ATOM 662 C CA . SER A 1 82 ? -28.156 43.875 12.023 1 40.31 82 SER A CA 1
ATOM 663 C C . SER A 1 82 ? -26.922 43.594 11.156 1 40.31 82 SER A C 1
ATOM 665 O O . SER A 1 82 ? -26.359 44.531 10.562 1 40.31 82 SER A O 1
ATOM 667 N N . THR A 1 83 ? -25.672 43.125 11.469 1 46.56 83 THR A N 1
ATOM 668 C CA . THR A 1 83 ? -24.281 43.031 11.078 1 46.56 83 THR A CA 1
ATOM 669 C C . THR A 1 83 ? -24.156 42.844 9.562 1 46.56 83 THR A C 1
ATOM 671 O O . THR A 1 83 ? -24.281 41.75 9.047 1 46.56 83 THR A O 1
ATOM 674 N N . HIS A 1 84 ? -24.484 43.656 8.773 1 60.41 84 HIS A N 1
ATOM 675 C CA . HIS A 1 84 ? -24.5 43.688 7.312 1 60.41 84 HIS A CA 1
ATOM 676 C C . HIS A 1 84 ? -23.094 43.594 6.746 1 60.41 84 HIS A C 1
ATOM 678 O O . HIS A 1 84 ? -22.312 44.531 6.82 1 60.41 84 HIS A O 1
ATOM 684 N N . LEU A 1 85 ? -22.438 42.5 6.758 1 77.81 85 LEU A N 1
ATOM 685 C CA . LEU A 1 85 ? -21.203 42.281 6.012 1 77.81 85 LEU A CA 1
ATOM 686 C C . LEU A 1 85 ? -21.266 42.969 4.641 1 77.81 85 LEU A C 1
ATOM 688 O O . LEU A 1 85 ? -22.328 42.969 3.994 1 77.81 85 LEU A O 1
ATOM 692 N N . ALA A 1 86 ? -20.219 43.812 4.469 1 84.31 86 ALA A N 1
ATOM 693 C CA . ALA A 1 86 ? -20.109 44.25 3.09 1 84.31 86 ALA A CA 1
ATOM 694 C C . ALA A 1 86 ? -20.234 43.094 2.111 1 84.31 86 ALA A C 1
ATOM 696 O O . ALA A 1 86 ? -20.016 41.938 2.477 1 84.31 86 ALA A O 1
ATOM 697 N N . VAL A 1 87 ? -20.672 43.406 0.954 1 85.06 87 VAL A N 1
ATOM 698 C CA . VAL A 1 87 ? -20.922 42.406 -0.069 1 85.06 87 VAL A CA 1
ATOM 699 C C . VAL A 1 87 ? -19.656 41.562 -0.279 1 85.06 87 VAL A C 1
ATOM 701 O O . VAL A 1 87 ? -19.734 40.344 -0.391 1 85.06 87 VAL A O 1
ATOM 704 N N . ASN A 1 88 ? -18.547 42.25 -0.329 1 84.88 88 ASN A N 1
ATOM 705 C CA . ASN A 1 88 ? -17.297 41.562 -0.559 1 84.88 88 ASN A CA 1
ATOM 706 C C . ASN A 1 88 ? -16.938 40.656 0.617 1 84.88 88 ASN A C 1
ATOM 708 O O . ASN A 1 88 ? -16.406 39.562 0.424 1 84.88 88 ASN A O 1
ATOM 712 N N . GLU A 1 89 ? -17.312 41.125 1.783 1 91.25 89 GLU A N 1
ATOM 713 C CA . GLU A 1 89 ? -17.047 40.312 2.965 1 91.25 89 GLU A CA 1
ATOM 714 C C . GLU A 1 89 ? -17.969 39.094 3.002 1 91.25 89 GLU A C 1
ATOM 716 O O . GLU A 1 89 ? -17.531 38 3.363 1 91.25 89 GLU A O 1
ATOM 721 N N . ARG A 1 90 ? -19.188 39.344 2.623 1 92.5 90 ARG A N 1
ATOM 722 C CA . ARG A 1 90 ? -20.141 38.219 2.576 1 92.5 90 ARG A CA 1
ATOM 723 C C . ARG A 1 90 ? -19.688 37.156 1.581 1 92.5 90 ARG A C 1
ATOM 725 O O . ARG A 1 90 ? -19.781 35.969 1.862 1 92.5 90 ARG A O 1
ATOM 732 N N . ARG A 1 91 ? -19.203 37.594 0.492 1 92.31 91 ARG A N 1
ATOM 733 C CA . ARG A 1 91 ? -18.719 36.688 -0.528 1 92.31 91 ARG A CA 1
ATOM 734 C C . ARG A 1 91 ? -17.484 35.906 -0.035 1 92.31 91 ARG A C 1
ATOM 736 O O . ARG A 1 91 ? -17.359 34.719 -0.282 1 92.31 91 ARG A O 1
ATOM 743 N N . ALA A 1 92 ? -16.656 36.625 0.626 1 94.56 92 ALA A N 1
ATOM 744 C CA . ALA A 1 92 ? -15.445 36 1.153 1 94.56 92 ALA A CA 1
ATOM 745 C C . ALA A 1 92 ? -15.773 34.969 2.209 1 94.56 92 ALA A C 1
ATOM 747 O O . ALA A 1 92 ? -15.203 33.875 2.213 1 94.56 92 ALA A O 1
ATOM 748 N N . VAL A 1 93 ? -16.688 35.312 3.049 1 96.25 93 VAL A N 1
ATOM 749 C CA . VAL A 1 93 ? -17.094 34.375 4.109 1 96.25 93 VAL A CA 1
ATOM 750 C C . VAL A 1 93 ? -17.734 33.125 3.5 1 96.25 93 VAL A C 1
ATOM 752 O O . VAL A 1 93 ? -17.453 32 3.936 1 96.25 93 VAL A O 1
ATOM 755 N N . GLU A 1 94 ? -18.516 33.281 2.508 1 94.94 94 GLU A N 1
ATOM 756 C CA . GLU A 1 94 ? -19.156 32.156 1.84 1 94.94 94 GLU A CA 1
ATOM 757 C C . GLU A 1 94 ? -18.125 31.281 1.138 1 94.94 94 GLU A C 1
ATOM 759 O O . GLU A 1 94 ? -18.219 30.047 1.189 1 94.94 94 GLU A O 1
ATOM 764 N N . TYR A 1 95 ? -17.266 31.938 0.531 1 95 95 TYR A N 1
ATOM 765 C CA . TYR A 1 95 ? -16.188 31.203 -0.131 1 95 95 TYR A CA 1
ATOM 766 C C . TYR A 1 95 ? -15.359 30.422 0.879 1 95 95 TYR A C 1
ATOM 768 O O . TYR A 1 95 ? -15.023 29.25 0.643 1 95 95 TYR A O 1
ATOM 776 N N . PHE A 1 96 ? -15.055 31.078 1.953 1 96.75 96 PHE A N 1
ATOM 777 C CA . PHE A 1 96 ? -14.266 30.438 2.992 1 96.75 96 PHE A CA 1
ATOM 778 C C . PHE A 1 96 ? -14.977 29.188 3.52 1 96.75 96 PHE A C 1
ATOM 780 O O . PHE A 1 96 ? -14.367 28.125 3.646 1 96.75 96 PHE A O 1
ATOM 787 N N . LYS A 1 97 ? -16.188 29.344 3.742 1 95.25 97 LYS A N 1
ATOM 788 C CA . LYS A 1 97 ? -17 28.266 4.301 1 95.25 97 LYS A CA 1
ATOM 789 C C . LYS A 1 97 ? -17.125 27.094 3.32 1 95.25 97 LYS A C 1
ATOM 791 O O . LYS A 1 97 ? -17 25.938 3.713 1 95.25 97 LYS A O 1
ATOM 796 N N . ALA A 1 98 ? -17.234 27.406 2.096 1 93 98 ALA A N 1
ATOM 797 C CA . ALA A 1 98 ? -17.594 26.391 1.103 1 93 98 ALA A CA 1
ATOM 798 C C . ALA A 1 98 ? -16.344 25.75 0.501 1 93 98 ALA A C 1
ATOM 800 O O . ALA A 1 98 ? -16.344 24.562 0.181 1 93 98 ALA A O 1
ATOM 801 N N . ARG A 1 99 ? -15.305 26.484 0.431 1 94.12 99 ARG A N 1
ATOM 802 C CA . ARG A 1 99 ? -14.172 26 -0.359 1 94.12 99 ARG A CA 1
ATOM 803 C C . ARG A 1 99 ? -12.945 25.781 0.517 1 94.12 99 ARG A C 1
ATOM 805 O O . ARG A 1 99 ? -12.219 24.797 0.344 1 94.12 99 ARG A O 1
ATOM 812 N N . LEU A 1 100 ? -12.672 26.641 1.438 1 95.44 100 LEU A N 1
ATOM 813 C CA . LEU A 1 100 ? -11.398 26.609 2.143 1 95.44 100 LEU A CA 1
ATOM 814 C C . LEU A 1 100 ? -11.492 25.766 3.406 1 95.44 100 LEU A C 1
ATOM 816 O O . LEU A 1 100 ? -10.633 24.906 3.648 1 95.44 100 LEU A O 1
ATOM 820 N N . TRP A 1 101 ? -12.516 26 4.164 1 96.06 101 TRP A N 1
ATOM 821 C CA . TRP A 1 101 ? -12.617 25.391 5.48 1 96.06 101 TRP A CA 1
ATOM 822 C C . TRP A 1 101 ? -12.602 23.859 5.367 1 96.06 101 TRP A C 1
ATOM 824 O O . TRP A 1 101 ? -11.945 23.188 6.152 1 96.06 101 TRP A O 1
ATOM 834 N N . PRO A 1 102 ? -13.234 23.297 4.328 1 93.5 102 PRO A N 1
ATOM 835 C CA . PRO A 1 102 ? -13.234 21.844 4.207 1 93.5 102 PRO A CA 1
ATOM 836 C C . PRO A 1 102 ? -11.844 21.281 3.936 1 93.5 102 PRO A C 1
ATOM 838 O O . PRO A 1 102 ? -11.602 20.094 4.164 1 93.5 102 PRO A O 1
ATOM 841 N N . LEU A 1 103 ? -10.938 22.062 3.549 1 94.06 103 LEU A N 1
ATOM 842 C CA . LEU A 1 103 ? -9.594 21.594 3.195 1 94.06 103 LEU A CA 1
ATOM 843 C C . LEU A 1 103 ? -8.742 21.406 4.445 1 94.06 103 LEU A C 1
ATOM 845 O O . LEU A 1 103 ? -7.668 20.797 4.379 1 94.06 103 LEU A O 1
ATOM 849 N N . PHE A 1 104 ? -9.289 21.781 5.609 1 93.06 104 PHE A N 1
ATOM 850 C CA . PHE A 1 104 ? -8.484 21.797 6.828 1 93.06 104 PHE A CA 1
ATOM 851 C C . PHE A 1 104 ? -8.695 20.5 7.617 1 93.06 104 PHE A C 1
ATOM 853 O O . PHE A 1 104 ? -8.086 20.312 8.68 1 93.06 104 PHE A O 1
ATOM 860 N N . SER A 1 105 ? -9.508 19.609 7.105 1 92.69 105 SER A N 1
ATOM 861 C CA . SER A 1 105 ? -9.789 18.453 7.934 1 92.69 105 SER A CA 1
ATOM 862 C C . SER A 1 105 ? -10.109 17.234 7.074 1 92.69 105 SER A C 1
ATOM 864 O O . SER A 1 105 ? -10.562 17.375 5.934 1 92.69 105 SER A O 1
ATOM 866 N N . THR A 1 106 ? -9.828 16.062 7.652 1 92.75 106 THR A N 1
ATOM 867 C CA . THR A 1 106 ? -10.195 14.805 7.012 1 92.75 106 THR A CA 1
ATOM 868 C C . THR A 1 106 ? -11.352 14.141 7.746 1 92.75 106 THR A C 1
ATOM 870 O O . THR A 1 106 ? -11.703 12.992 7.461 1 92.75 106 THR A O 1
ATOM 873 N N . LEU A 1 107 ? -11.953 14.875 8.602 1 90.12 107 LEU A N 1
ATOM 874 C CA . LEU A 1 107 ? -13.008 14.328 9.43 1 90.12 107 LEU A CA 1
ATOM 875 C C . LEU A 1 107 ? -14.25 14.008 8.602 1 90.12 107 LEU A C 1
ATOM 877 O O . LEU A 1 107 ? -14.602 14.766 7.695 1 90.12 107 LEU A O 1
ATOM 881 N N . HIS A 1 108 ? -14.82 12.945 9.008 1 83.81 108 HIS A N 1
ATOM 882 C CA . HIS A 1 108 ? -16.078 12.586 8.383 1 83.81 108 HIS A CA 1
ATOM 883 C C . HIS A 1 108 ? -17.172 13.609 8.719 1 83.81 108 HIS A C 1
ATOM 885 O O . HIS A 1 108 ? -17.938 14.023 7.84 1 83.81 108 HIS A O 1
ATOM 891 N N . LYS A 1 109 ? -17.25 13.93 10 1 85.88 109 LYS A N 1
ATOM 892 C CA . LYS A 1 109 ? -18.109 15.023 10.445 1 85.88 109 LYS A CA 1
ATOM 893 C C . LYS A 1 109 ? -17.297 16.297 10.656 1 85.88 109 LYS A C 1
ATOM 895 O O . LYS A 1 109 ? -16.656 16.469 11.695 1 85.88 109 LYS A O 1
ATOM 900 N N . PRO A 1 110 ? -17.453 17.156 9.766 1 86 110 PRO A N 1
ATOM 901 C CA . PRO A 1 110 ? -16.578 18.328 9.82 1 86 110 PRO A CA 1
ATOM 902 C C . PRO A 1 110 ? -16.922 19.281 10.961 1 86 110 PRO A C 1
ATOM 904 O O . PRO A 1 110 ? -18.094 19.391 11.328 1 86 110 PRO A O 1
ATOM 907 N N . VAL A 1 111 ? -15.945 19.891 11.484 1 92.5 111 VAL A N 1
ATOM 908 C CA . VAL A 1 111 ? -16.109 21 12.422 1 92.5 111 VAL A CA 1
ATOM 909 C C . VAL A 1 111 ? -16.641 22.234 11.688 1 92.5 111 VAL A C 1
ATOM 911 O O . VAL A 1 111 ? -16.203 22.516 10.57 1 92.5 111 VAL A O 1
ATOM 914 N N . PRO A 1 112 ? -17.594 22.875 12.312 1 92.81 112 PRO A N 1
ATOM 915 C CA . PRO A 1 112 ? -18.078 24.078 11.641 1 92.81 112 PRO A CA 1
ATOM 916 C C . PRO A 1 112 ? -17.031 25.172 11.531 1 92.81 112 PRO A C 1
ATOM 918 O O . PRO A 1 112 ? -16.172 25.297 12.414 1 92.81 112 PRO A O 1
ATOM 921 N N . PRO A 1 113 ? -17.156 25.984 10.469 1 95.19 113 PRO A N 1
ATOM 922 C CA . PRO A 1 113 ? -16.203 27.078 10.32 1 95.19 113 PRO A CA 1
ATOM 923 C C . PRO A 1 113 ? -16.391 28.172 11.359 1 95.19 113 PRO A C 1
ATOM 925 O O . PRO A 1 113 ? -17.469 28.297 11.953 1 95.19 113 PRO A O 1
ATOM 928 N N . PRO A 1 114 ? -15.367 28.938 11.586 1 95.5 114 PRO A N 1
ATOM 929 C CA . PRO A 1 114 ? -15.445 29.969 12.625 1 95.5 114 PRO A CA 1
ATOM 930 C C . PRO A 1 114 ? -16.188 31.219 12.148 1 95.5 114 PRO A C 1
ATOM 932 O O . PRO A 1 114 ? -15.703 32.344 12.367 1 95.5 114 PRO A O 1
ATOM 935 N N . VAL A 1 115 ? -17.344 31.047 11.602 1 94.69 115 VAL A N 1
ATOM 936 C CA . VAL A 1 115 ? -18.109 32.156 11.047 1 94.69 115 VAL A CA 1
ATOM 937 C C . VAL A 1 115 ? -18.703 33 12.18 1 94.69 115 VAL A C 1
ATOM 939 O O . VAL A 1 115 ? -18.656 34.219 12.148 1 94.69 115 VAL A O 1
ATOM 942 N N . ALA A 1 116 ? -19.25 32.344 13.18 1 92.88 116 ALA A N 1
ATOM 943 C CA . ALA A 1 116 ? -19.828 33.031 14.32 1 92.88 116 ALA A CA 1
ATOM 944 C C . ALA A 1 116 ? -18.781 33.875 15.031 1 92.88 116 ALA A C 1
ATOM 946 O O . ALA A 1 116 ? -19.047 35.031 15.445 1 92.88 116 ALA A O 1
ATOM 947 N N . LEU A 1 117 ? -17.609 33.312 15.102 1 93.19 117 LEU A N 1
ATOM 948 C CA . LEU A 1 117 ? -16.516 34.031 15.734 1 93.19 117 LEU A CA 1
ATOM 949 C C . LEU A 1 117 ? -16.094 35.219 14.883 1 93.19 117 LEU A C 1
ATOM 951 O O . LEU A 1 117 ? -15.773 36.312 15.414 1 93.19 117 LEU A O 1
ATOM 955 N N . ALA A 1 118 ? -16.109 35.062 13.578 1 94.38 118 ALA A N 1
ATOM 956 C CA . ALA A 1 118 ? -15.734 36.125 12.648 1 94.38 118 ALA A CA 1
ATOM 957 C C . ALA A 1 118 ? -16.703 37.281 12.742 1 94.38 118 ALA A C 1
ATOM 959 O O . ALA A 1 118 ? -16.312 38.438 12.57 1 94.38 118 ALA A O 1
ATOM 960 N N . MET A 1 119 ? -17.906 37 13.094 1 92.25 119 MET A N 1
ATOM 961 C CA . MET A 1 119 ? -18.922 38.062 13.18 1 92.25 119 MET A CA 1
ATOM 962 C C . MET A 1 119 ? -18.766 38.875 14.469 1 92.25 119 MET A C 1
ATOM 964 O O . MET A 1 119 ? -19.188 40 14.539 1 92.25 119 MET A O 1
ATOM 968 N N . ARG A 1 120 ? -18.062 38.281 15.398 1 90 120 ARG A N 1
ATOM 969 C CA . ARG A 1 120 ? -17.938 38.938 16.688 1 90 120 ARG A CA 1
ATOM 970 C C . ARG A 1 120 ? -16.531 39.531 16.859 1 90 120 ARG A C 1
ATOM 972 O O . ARG A 1 120 ? -16.297 40.312 17.781 1 90 120 ARG A O 1
ATOM 979 N N . SER A 1 121 ? -15.656 39.156 16.031 1 91.06 121 SER A N 1
ATOM 980 C CA . SER A 1 121 ? -14.281 39.625 16.141 1 91.06 121 SER A CA 1
ATOM 981 C C . SER A 1 121 ? -13.758 40.156 14.805 1 91.06 121 SER A C 1
ATOM 983 O O . SER A 1 121 ? -13.57 39.375 13.859 1 91.06 121 SER A O 1
ATOM 985 N N . GLN A 1 122 ? -13.438 41.406 14.812 1 89.88 122 GLN A N 1
ATOM 986 C CA . GLN A 1 122 ? -12.977 42.031 13.586 1 89.88 122 GLN A CA 1
ATOM 987 C C . GLN A 1 122 ? -11.672 41.406 13.086 1 89.88 122 GLN A C 1
ATOM 989 O O . GLN A 1 122 ? -11.516 41.156 11.891 1 89.88 122 GLN A O 1
ATOM 994 N N . PRO A 1 123 ? -10.695 41.125 13.953 1 91.94 123 PRO A N 1
ATOM 995 C CA . PRO A 1 123 ? -9.469 40.469 13.477 1 91.94 123 PRO A CA 1
ATOM 996 C C . PRO A 1 123 ? -9.734 39.125 12.797 1 91.94 123 PRO A C 1
ATOM 998 O O . PRO A 1 123 ? -9.117 38.812 11.773 1 91.94 123 PRO A O 1
ATOM 1001 N N . VAL A 1 124 ? -10.656 38.406 13.32 1 95.62 124 VAL A N 1
ATOM 1002 C CA . VAL A 1 124 ? -10.961 37.094 12.742 1 95.62 124 VAL A CA 1
ATOM 1003 C C . VAL A 1 124 ? -11.648 37.281 11.383 1 95.62 124 VAL A C 1
ATOM 1005 O O . VAL A 1 124 ? -11.328 36.594 10.422 1 95.62 124 VAL A O 1
ATOM 1008 N N . LEU A 1 125 ? -12.562 38.188 11.352 1 94.69 125 LEU A N 1
ATOM 1009 C CA . LEU A 1 125 ? -13.266 38.469 10.102 1 94.69 125 LEU A CA 1
ATOM 1010 C C . LEU A 1 125 ? -12.297 38.875 9.008 1 94.69 125 LEU A C 1
ATOM 1012 O O . LEU A 1 125 ? -12.359 38.406 7.879 1 94.69 125 LEU A O 1
ATOM 1016 N N . GLN A 1 126 ? -11.43 39.75 9.359 1 94 126 GLN A N 1
ATOM 1017 C CA . GLN A 1 126 ? -10.469 40.25 8.375 1 94 126 GLN A CA 1
ATOM 1018 C C . GLN A 1 126 ? -9.531 39.125 7.91 1 94 126 GLN A C 1
ATOM 1020 O O . GLN A 1 126 ? -9.266 39 6.715 1 94 126 GLN A O 1
ATOM 1025 N N . ALA A 1 127 ? -9.016 38.375 8.852 1 96.25 127 ALA A N 1
ATOM 1026 C CA . ALA A 1 127 ? -8.125 37.281 8.5 1 96.25 127 ALA A CA 1
ATOM 1027 C C . ALA A 1 127 ? -8.828 36.25 7.59 1 96.25 127 ALA A C 1
ATOM 1029 O O . ALA A 1 127 ? -8.242 35.812 6.605 1 96.25 127 ALA A O 1
ATOM 1030 N N . LEU A 1 128 ? -10.062 35.969 7.934 1 97.12 128 LEU A N 1
ATOM 1031 C CA . LEU A 1 128 ? -10.867 35.031 7.148 1 97.12 128 LEU A CA 1
ATOM 1032 C C . LEU A 1 128 ? -11.086 35.562 5.734 1 97.12 128 LEU A C 1
ATOM 1034 O O . LEU A 1 128 ? -10.945 34.812 4.762 1 97.12 128 LEU A O 1
ATOM 1038 N N . CYS A 1 129 ? -11.359 36.781 5.621 1 94.81 129 CYS A N 1
ATOM 1039 C CA . CYS A 1 129 ? -11.617 37.375 4.324 1 94.81 129 CYS A CA 1
ATOM 1040 C C . CYS A 1 129 ? -10.344 37.406 3.477 1 94.81 129 CYS A C 1
ATOM 1042 O O . CYS A 1 129 ? -10.383 37.094 2.289 1 94.81 129 CYS A O 1
ATOM 1044 N N . VAL A 1 130 ? -9.266 37.812 4.094 1 94.81 130 VAL A N 1
ATOM 1045 C CA . VAL A 1 130 ? -8.008 37.875 3.361 1 94.81 130 VAL A CA 1
ATOM 1046 C C . VAL A 1 130 ? -7.656 36.469 2.859 1 94.81 130 VAL A C 1
ATOM 1048 O O . VAL A 1 130 ? -7.23 36.312 1.714 1 94.81 130 VAL A O 1
ATOM 1051 N N . PHE A 1 131 ? -7.883 35.469 3.695 1 96.19 131 PHE A N 1
ATOM 1052 C CA . PHE A 1 131 ? -7.609 34.094 3.328 1 96.19 131 PHE A CA 1
ATOM 1053 C C . PHE A 1 131 ? -8.438 33.688 2.119 1 96.19 131 PHE A C 1
ATOM 1055 O O . PHE A 1 131 ? -7.902 33.156 1.143 1 96.19 131 PHE A O 1
ATOM 1062 N N . ALA A 1 132 ? -9.648 33.938 2.195 1 95.69 132 ALA A N 1
ATOM 1063 C CA . ALA A 1 132 ? -10.578 33.562 1.132 1 95.69 132 ALA A CA 1
ATOM 1064 C C . ALA A 1 132 ? -10.227 34.25 -0.175 1 95.69 132 ALA A C 1
ATOM 1066 O O . ALA A 1 132 ? -10.188 33.625 -1.235 1 95.69 132 ALA A O 1
ATOM 1067 N N . GLU A 1 133 ? -9.953 35.469 -0.096 1 93.25 133 GLU A N 1
ATOM 1068 C CA . GLU A 1 133 ? -9.703 36.25 -1.295 1 93.25 133 GLU A CA 1
ATOM 1069 C C . GLU A 1 133 ? -8.383 35.875 -1.948 1 93.25 133 GLU A C 1
ATOM 1071 O O . GLU A 1 133 ? -8.281 35.812 -3.176 1 93.25 133 GLU A O 1
ATOM 1076 N N . GLU A 1 134 ? -7.418 35.688 -1.124 1 93.19 134 GLU A N 1
ATOM 1077 C CA . GLU A 1 134 ? -6.121 35.312 -1.671 1 93.19 134 GLU A CA 1
ATOM 1078 C C . GLU A 1 134 ? -6.191 33.938 -2.361 1 93.19 134 GLU A C 1
ATOM 1080 O O . GLU A 1 134 ? -5.586 33.75 -3.416 1 93.19 134 GLU A O 1
ATOM 1085 N N . HIS A 1 135 ? -6.875 33.031 -1.777 1 94.62 135 HIS A N 1
ATOM 1086 C CA . HIS A 1 135 ? -7.027 31.734 -2.404 1 94.62 135 HIS A CA 1
ATOM 1087 C C . HIS A 1 135 ? -7.84 31.828 -3.689 1 94.62 135 HIS A C 1
ATOM 1089 O O . HIS A 1 135 ? -7.508 31.188 -4.688 1 94.62 135 HIS A O 1
ATOM 1095 N N . ARG A 1 136 ? -8.891 32.562 -3.654 1 92.06 136 ARG A N 1
ATOM 1096 C CA . ARG A 1 136 ? -9.742 32.781 -4.828 1 92.06 136 ARG A CA 1
ATOM 1097 C C . ARG A 1 136 ? -8.961 33.406 -5.973 1 92.06 136 ARG A C 1
ATOM 1099 O O . ARG A 1 136 ? -9.18 33.062 -7.141 1 92.06 136 ARG A O 1
ATOM 1106 N N . ALA A 1 137 ? -8.07 34.219 -5.605 1 89.69 137 ALA A N 1
ATOM 1107 C CA . ALA A 1 137 ? -7.285 34.938 -6.605 1 89.69 137 ALA A CA 1
ATOM 1108 C C . ALA A 1 137 ? -6.352 34 -7.352 1 89.69 137 ALA A C 1
ATOM 1110 O O . ALA A 1 137 ? -5.945 34.281 -8.484 1 89.69 137 ALA A O 1
ATOM 1111 N N . LEU A 1 138 ? -6 32.969 -6.746 1 86.44 138 LEU A N 1
ATOM 1112 C CA . LEU A 1 138 ? -5.152 31.969 -7.406 1 86.44 138 LEU A CA 1
ATOM 1113 C C . LEU A 1 138 ? -5.93 31.219 -8.484 1 86.44 138 LEU A C 1
ATOM 1115 O O . LEU A 1 138 ? -5.332 30.625 -9.383 1 86.44 138 LEU A O 1
ATOM 1119 N N . GLN A 1 139 ? -7.184 31.234 -8.398 1 82.12 139 GLN A N 1
ATOM 1120 C CA . GLN A 1 139 ? -8.023 30.469 -9.312 1 82.12 139 GLN A CA 1
ATOM 1121 C C . GLN A 1 139 ? -8.594 31.375 -10.414 1 82.12 139 GLN A C 1
ATOM 1123 O O . GLN A 1 139 ? -8.82 30.922 -11.539 1 82.12 139 GLN A O 1
ATOM 1128 N N . GLU A 1 140 ? -8.984 32.469 -9.938 1 77 140 GLU A N 1
ATOM 1129 C CA . GLU A 1 140 ? -9.664 33.406 -10.844 1 77 140 GLU A CA 1
ATOM 1130 C C . GLU A 1 140 ? -8.812 34.625 -11.102 1 77 140 GLU A C 1
ATOM 1132 O O . GLU A 1 140 ? -7.988 35.031 -10.266 1 77 140 GLU A O 1
ATOM 1137 N N . ARG A 1 141 ? -8.8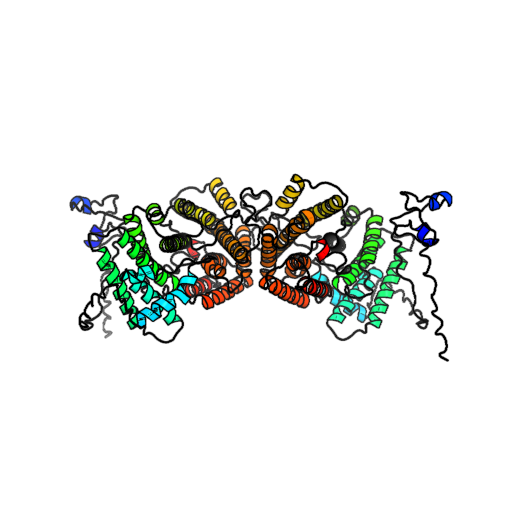59 35.094 -12.406 1 63.41 141 ARG A N 1
ATOM 1138 C CA . ARG A 1 141 ? -8.227 36.344 -12.766 1 63.41 141 ARG A CA 1
ATOM 1139 C C . ARG A 1 141 ? -9.023 37.531 -12.234 1 63.41 141 ARG A C 1
ATOM 1141 O O . ARG A 1 141 ? -10.227 37.625 -12.461 1 63.41 141 ARG A O 1
ATOM 1148 N N . GLY A 1 142 ? -8.812 38 -10.977 1 60.59 142 GLY A N 1
ATOM 1149 C CA . GLY A 1 142 ? -9.688 39.125 -10.617 1 60.59 142 GLY A CA 1
ATOM 1150 C C . GLY A 1 142 ? -8.992 40.188 -9.797 1 60.59 142 GLY A C 1
ATOM 1151 O O . GLY A 1 142 ? -8.922 41.344 -10.203 1 60.59 142 GLY A O 1
ATOM 1152 N N . SER A 1 143 ? -8.734 39.844 -8.531 1 65.38 143 SER A N 1
ATOM 1153 C CA . SER A 1 143 ? -8.32 40.906 -7.625 1 65.38 143 SER A CA 1
ATOM 1154 C C . SER A 1 143 ? -6.855 41.281 -7.848 1 65.38 143 SER A C 1
ATOM 1156 O O . SER A 1 143 ? -6.004 40.438 -8.039 1 65.38 143 SER A O 1
ATOM 1158 N N . SER A 1 144 ? -6.738 42.594 -7.898 1 76.31 144 SER A N 1
ATOM 1159 C CA . SER A 1 144 ? -5.371 43.062 -8.062 1 76.31 144 SER A CA 1
ATOM 1160 C C . SER A 1 144 ? -4.512 42.719 -6.852 1 76.31 144 SER A C 1
ATOM 1162 O O . SER A 1 144 ? -5.004 42.688 -5.719 1 76.31 144 SER A O 1
ATOM 1164 N N . LYS A 1 145 ? -3.385 42.406 -7.059 1 79.75 145 LYS A N 1
ATOM 1165 C CA . LYS A 1 145 ? -2.398 42.125 -6.023 1 79.75 145 LYS A CA 1
ATOM 1166 C C . LYS A 1 145 ? -2.279 43.25 -5.023 1 79.75 145 LYS A C 1
ATOM 1168 O O . LYS A 1 145 ? -2.109 43.031 -3.824 1 79.75 145 LYS A O 1
ATOM 1173 N N . GLN A 1 146 ? -2.502 44.375 -5.48 1 80.69 146 GLN A N 1
ATOM 1174 C CA . GLN A 1 146 ? -2.395 45.562 -4.633 1 80.69 146 GLN A CA 1
ATOM 1175 C C . GLN A 1 146 ? -3.531 45.625 -3.617 1 80.69 146 GLN A C 1
ATOM 1177 O O . GLN A 1 146 ? -3.314 45.938 -2.451 1 80.69 146 GLN A O 1
ATOM 1182 N N . THR A 1 147 ? -4.617 45.312 -4.031 1 82.56 147 THR A N 1
ATOM 1183 C CA . THR A 1 147 ? -5.777 45.312 -3.145 1 82.56 147 THR A CA 1
ATOM 1184 C C . THR A 1 147 ? -5.645 44.25 -2.07 1 82.56 147 THR A C 1
ATOM 1186 O O . THR A 1 147 ? -5.969 44.469 -0.906 1 82.56 147 THR A O 1
ATOM 1189 N N . LEU A 1 148 ? -5.18 43.219 -2.473 1 85.69 148 LEU A N 1
ATOM 1190 C CA . LEU A 1 148 ? -5.004 42.094 -1.538 1 85.69 148 LEU A CA 1
ATOM 1191 C C . LEU A 1 148 ? -3.945 42.438 -0.495 1 85.69 148 LEU A C 1
ATOM 1193 O O . LEU A 1 148 ? -4.129 42.156 0.693 1 85.69 148 LEU A O 1
ATOM 1197 N N . ASP A 1 149 ? -2.959 43.094 -0.953 1 85.75 149 ASP A N 1
ATOM 1198 C CA . ASP A 1 149 ? -1.881 43.5 -0.051 1 85.75 149 ASP A CA 1
ATOM 1199 C C . ASP A 1 149 ? -2.367 44.5 0.978 1 85.75 149 ASP A C 1
ATOM 1201 O O . ASP A 1 149 ? -1.987 44.438 2.148 1 85.75 149 ASP A O 1
ATOM 1205 N N . ARG A 1 150 ? -3.117 45.312 0.541 1 85.44 150 ARG A N 1
ATOM 1206 C CA . ARG A 1 150 ? -3.666 46.344 1.439 1 85.44 150 ARG A CA 1
ATOM 1207 C C . ARG A 1 150 ? -4.559 45.688 2.5 1 85.44 150 ARG A C 1
ATOM 1209 O O . ARG A 1 150 ? -4.52 46.094 3.668 1 85.44 150 ARG A O 1
ATOM 1216 N N . ARG A 1 151 ? -5.277 44.844 2.109 1 85.25 151 ARG A N 1
ATOM 1217 C CA . ARG A 1 151 ? -6.172 44.156 3.041 1 85.25 151 ARG A CA 1
ATOM 1218 C C . ARG A 1 151 ? -5.383 43.344 4.059 1 85.25 151 ARG A C 1
ATOM 1220 O O . ARG A 1 151 ? -5.746 43.281 5.234 1 85.25 151 ARG A O 1
ATOM 1227 N N . ARG A 1 152 ? -4.422 42.781 3.574 1 87.5 152 ARG A N 1
ATOM 1228 C CA . ARG A 1 152 ? -3.551 42.031 4.461 1 87.5 152 ARG A CA 1
ATOM 1229 C C . ARG A 1 152 ? -2.908 42.938 5.508 1 87.5 152 ARG A C 1
ATOM 1231 O O . ARG A 1 152 ? -2.895 42.594 6.695 1 87.5 152 ARG A O 1
ATOM 1238 N N . LEU A 1 153 ? -2.422 44.031 5.043 1 86.56 153 LEU A N 1
ATOM 1239 C CA . LEU A 1 153 ? -1.789 44.969 5.949 1 86.56 153 LEU A CA 1
ATOM 1240 C C . LEU A 1 153 ? -2.795 45.5 6.961 1 86.56 153 LEU A C 1
ATOM 1242 O O . LEU A 1 153 ? -2.465 45.688 8.133 1 86.56 153 LEU A O 1
ATOM 1246 N N . HIS A 1 154 ? -3.893 45.719 6.438 1 87.44 154 HIS A N 1
ATOM 1247 C CA . HIS A 1 154 ? -4.949 46.188 7.336 1 87.44 154 HIS A CA 1
ATOM 1248 C C . HIS A 1 154 ? -5.266 45.125 8.398 1 87.44 154 HIS A C 1
ATOM 1250 O O . HIS A 1 154 ? -5.465 45.469 9.562 1 87.44 154 HIS A O 1
ATOM 1256 N N . CYS A 1 155 ? -5.367 43.938 7.977 1 89.06 155 CYS A N 1
ATOM 1257 C CA . CYS A 1 155 ? -5.609 42.844 8.898 1 89.06 155 CYS A CA 1
ATOM 1258 C C . CYS A 1 155 ? -4.523 42.75 9.961 1 89.06 155 CYS A C 1
ATOM 1260 O O . CYS A 1 155 ? -4.824 42.656 11.156 1 89.06 155 CYS A O 1
ATOM 1262 N N . LEU A 1 156 ? -3.309 42.906 9.602 1 88.19 156 LEU A N 1
ATOM 1263 C CA . LEU A 1 156 ? -2.18 42.844 10.523 1 88.19 156 LEU A CA 1
ATOM 1264 C C . LEU A 1 156 ? -2.215 44 11.508 1 88.19 156 LEU A C 1
ATOM 1266 O O . LEU A 1 156 ? -1.947 43.812 12.695 1 88.19 156 LEU A O 1
ATOM 1270 N N . SER A 1 157 ? -2.584 45.094 10.977 1 86.62 157 SER A N 1
ATOM 1271 C CA . SER A 1 157 ? -2.688 46.281 11.828 1 86.62 157 SER A CA 1
ATOM 1272 C C . SER A 1 157 ? -3.781 46.125 12.875 1 86.62 157 SER A C 1
ATOM 1274 O O . SER A 1 157 ? -3.621 46.531 14.023 1 86.62 157 SER A O 1
ATOM 1276 N N . THR A 1 158 ? -4.84 45.562 12.453 1 84.12 158 THR A N 1
ATOM 1277 C CA . THR A 1 158 ? -5.961 45.312 13.359 1 84.12 158 THR A CA 1
ATOM 1278 C C . THR A 1 158 ? -5.559 44.344 14.469 1 84.12 158 THR A C 1
ATOM 1280 O O . THR A 1 158 ? -5.902 44.562 15.633 1 84.12 158 THR A O 1
ATOM 1283 N N . ILE A 1 159 ? -4.844 43.375 14.148 1 85.88 159 ILE A N 1
ATOM 1284 C CA . ILE A 1 159 ? -4.395 42.375 15.109 1 85.88 159 ILE A CA 1
ATOM 1285 C C . ILE A 1 159 ? -3.396 43 16.078 1 85.88 159 ILE A C 1
ATOM 1287 O O . ILE A 1 159 ? -3.492 42.812 17.297 1 85.88 159 ILE A O 1
ATOM 1291 N N . ARG A 1 160 ? -2.539 43.781 15.57 1 82.06 160 ARG A N 1
ATOM 1292 C CA . ARG A 1 160 ? -1.541 44.438 16.391 1 82.06 160 ARG A CA 1
ATOM 1293 C C . ARG A 1 160 ? -2.199 45.406 17.375 1 82.06 160 ARG A C 1
ATOM 1295 O O . ARG A 1 160 ? -1.785 45.5 18.531 1 82.06 160 ARG A O 1
ATOM 1302 N N . GLY A 1 161 ? -3.088 46.125 16.891 1 79.56 161 GLY A N 1
ATOM 1303 C CA . GLY A 1 161 ? -3.816 47.031 17.75 1 79.56 161 GLY A CA 1
ATOM 1304 C C . GLY A 1 161 ? -4.512 46.375 18.906 1 79.56 161 GLY A C 1
ATOM 1305 O O . GLY A 1 161 ? -4.492 46.875 20.031 1 79.56 161 GLY A O 1
ATOM 1306 N N . GLN A 1 162 ? -5.035 45.219 18.672 1 80.81 162 GLN A N 1
ATOM 1307 C CA . GLN A 1 162 ? -5.746 44.5 19.719 1 80.81 162 GLN A CA 1
ATOM 1308 C C . GLN A 1 162 ? -4.773 43.875 20.719 1 80.81 162 GLN A C 1
ATOM 1310 O O . GLN A 1 162 ? -5.094 43.75 21.906 1 80.81 162 GLN A O 1
ATOM 1315 N N . LEU A 1 163 ? -3.645 43.438 20.297 1 77.94 163 LEU A N 1
ATOM 1316 C CA . LEU A 1 163 ? -2.637 42.844 21.156 1 77.94 163 LEU A CA 1
ATOM 1317 C C . LEU A 1 163 ? -2.045 43.906 22.109 1 77.94 163 LEU A C 1
ATOM 1319 O O . LEU A 1 163 ? -1.628 43.562 23.219 1 77.94 163 LEU A O 1
ATOM 1323 N N . SER A 1 164 ? -1.953 45.094 21.609 1 72.06 164 SER A N 1
ATOM 1324 C CA . SER A 1 164 ? -1.374 46.156 22.391 1 72.06 164 SER A CA 1
ATOM 1325 C C . SER A 1 164 ? -2.346 46.656 23.469 1 72.06 164 SER A C 1
ATOM 1327 O O . SER A 1 164 ? -1.948 47.344 24.406 1 72.06 164 SER A O 1
ATOM 1329 N N . SER A 1 165 ? -3.551 46.312 23.234 1 64 165 SER A N 1
ATOM 1330 C CA . SER A 1 165 ? -4.527 46.781 24.203 1 64 165 SER A CA 1
ATOM 1331 C C . SER A 1 165 ? -4.422 46 25.516 1 64 165 SER A C 1
ATOM 1333 O O . SER A 1 165 ? -4.121 44.812 25.516 1 64 165 SER A O 1
ATOM 1335 N N . GLU A 1 166 ? -3.865 46.531 26.672 1 55.88 166 GLU A N 1
ATOM 1336 C CA . GLU A 1 166 ? -3.518 46.094 28.016 1 55.88 166 GLU A CA 1
ATOM 1337 C C . GLU A 1 166 ? -4.52 45.062 28.531 1 55.88 166 GLU A C 1
ATOM 1339 O O . GLU A 1 166 ? -4.18 44.219 29.375 1 55.88 166 GLU A O 1
ATOM 1344 N N . HIS A 1 167 ? -5.801 45.094 28.266 1 53.31 167 HIS A N 1
ATOM 1345 C CA . HIS A 1 167 ? -6.746 44.219 28.969 1 53.31 167 HIS A CA 1
ATOM 1346 C C . HIS A 1 167 ? -7.219 43.062 28.078 1 53.31 167 HIS A C 1
ATOM 1348 O O . HIS A 1 167 ? -8.352 43.062 27.609 1 53.31 167 HIS A O 1
ATOM 1354 N N . CYS A 1 168 ? -6.227 42.281 27.672 1 60.91 168 CYS A N 1
ATOM 1355 C CA . CYS A 1 168 ? -6.734 41.25 26.797 1 60.91 168 CYS A CA 1
ATOM 1356 C C . CYS A 1 168 ? -7.273 40.062 27.594 1 60.91 168 CYS A C 1
ATOM 1358 O O . CYS A 1 168 ? -6.516 39.375 28.281 1 60.91 168 CYS A O 1
ATOM 1360 N N . GLU A 1 169 ? -8.625 40.062 27.844 1 66.06 169 GLU A N 1
ATOM 1361 C CA . GLU A 1 169 ? -9.305 38.906 28.406 1 66.06 169 GLU A CA 1
ATOM 1362 C C . GLU A 1 169 ? -9.055 37.656 27.578 1 66.06 169 GLU A C 1
ATOM 1364 O O . GLU A 1 169 ? -8.664 37.75 26.422 1 66.06 169 GLU A O 1
ATOM 1369 N N . ASN A 1 170 ? -9.141 36.625 28.219 1 67.12 170 ASN A N 1
ATOM 1370 C CA . ASN A 1 170 ? -8.891 35.312 27.609 1 67.12 170 ASN A CA 1
ATOM 1371 C C . ASN A 1 170 ? -9.688 35.156 26.312 1 67.12 170 ASN A C 1
ATOM 1373 O O . ASN A 1 170 ? -9.188 34.594 25.344 1 67.12 170 ASN A O 1
ATOM 1377 N N . ALA A 1 171 ? -10.883 35.625 26.391 1 68.19 171 ALA A N 1
ATOM 1378 C CA . ALA A 1 171 ? -11.734 35.469 25.203 1 68.19 171 ALA A CA 1
ATOM 1379 C C . ALA A 1 171 ? -11.156 36.25 24.016 1 68.19 171 ALA A C 1
ATOM 1381 O O . ALA A 1 171 ? -11.219 35.781 22.875 1 68.19 171 ALA A O 1
ATOM 1382 N N . SER A 1 172 ? -10.617 37.25 24.391 1 80.81 172 SER A N 1
ATOM 1383 C CA . SER A 1 172 ? -10.008 38.062 23.359 1 80.81 172 SER A CA 1
ATOM 1384 C C . SER A 1 172 ? -8.742 37.438 22.797 1 80.81 172 SER A C 1
ATOM 1386 O O . SER A 1 172 ? -8.492 37.469 21.594 1 80.81 172 SER A O 1
ATOM 1388 N N . LEU A 1 173 ? -8.148 36.688 23.641 1 87.25 173 LEU A N 1
ATOM 1389 C CA . LEU A 1 173 ? -6.922 36 23.219 1 87.25 173 LEU A CA 1
ATOM 1390 C C . LEU A 1 173 ? -7.238 34.844 22.266 1 87.25 173 LEU A C 1
ATOM 1392 O O . LEU A 1 173 ? -6.527 34.625 21.297 1 87.25 173 LEU A O 1
ATOM 1396 N N . SER A 1 174 ? -8.289 34.219 22.578 1 90.19 174 SER A N 1
ATOM 1397 C CA . SER A 1 174 ? -8.688 33.094 21.734 1 90.19 174 SER A CA 1
ATOM 1398 C C . SER A 1 174 ? -9.039 33.562 20.328 1 90.19 174 SER A C 1
ATOM 1400 O O . SER A 1 174 ? -8.688 32.906 19.344 1 90.19 174 SER A O 1
ATOM 1402 N N . ALA A 1 175 ? -9.773 34.594 20.25 1 92.31 175 ALA A N 1
ATOM 1403 C CA . ALA A 1 175 ? -10.133 35.125 18.953 1 92.31 175 ALA A CA 1
ATOM 1404 C C . ALA A 1 175 ? -8.898 35.594 18.188 1 92.31 175 ALA A C 1
ATOM 1406 O O . ALA A 1 175 ? -8.781 35.344 16.984 1 92.31 175 ALA A O 1
ATOM 1407 N N . LEU A 1 176 ? -8.039 36.219 18.906 1 93.75 176 LEU A N 1
ATOM 1408 C CA . LEU A 1 176 ? -6.801 36.656 18.281 1 93.75 176 LEU A CA 1
ATOM 1409 C C . LEU A 1 176 ? -5.973 35.469 17.797 1 93.75 176 LEU A C 1
ATOM 1411 O O . LEU A 1 176 ? -5.348 35.531 16.734 1 93.75 176 LEU A O 1
ATOM 1415 N N . LEU A 1 177 ? -5.965 34.469 18.594 1 96 177 LEU A N 1
ATOM 1416 C CA . LEU A 1 177 ? -5.25 33.25 18.203 1 96 177 LEU A CA 1
ATOM 1417 C C . LEU A 1 177 ? -5.785 32.719 16.891 1 96 177 LEU A C 1
ATOM 1419 O O . LEU A 1 177 ? -5.008 32.375 15.984 1 96 177 LEU A O 1
ATOM 1423 N N . VAL A 1 178 ? -7.074 32.656 16.734 1 97.19 178 VAL A N 1
ATOM 1424 C CA . VAL A 1 178 ? -7.691 32.156 15.508 1 97.19 178 VAL A CA 1
ATOM 1425 C C . VAL A 1 178 ? -7.281 33.031 14.32 1 97.19 178 VAL A C 1
ATOM 1427 O O . VAL A 1 178 ? -6.941 32.5 13.258 1 97.19 178 VAL A O 1
ATOM 1430 N N . ALA A 1 179 ? -7.281 34.281 14.516 1 96.44 179 ALA A N 1
ATOM 1431 C CA . ALA A 1 179 ? -6.898 35.219 13.445 1 96.44 179 ALA A CA 1
ATOM 1432 C C . ALA A 1 179 ? -5.453 34.969 13.016 1 96.44 179 ALA A C 1
ATOM 1434 O O . ALA A 1 179 ? -5.16 34.875 11.82 1 96.44 179 ALA A O 1
ATOM 1435 N N . VAL A 1 180 ? -4.562 34.844 13.961 1 96.44 180 VAL A N 1
ATOM 1436 C CA . VAL A 1 180 ? -3.146 34.656 13.68 1 96.44 180 VAL A CA 1
ATOM 1437 C C . VAL A 1 180 ? -2.932 33.312 13.016 1 96.44 180 VAL A C 1
ATOM 1439 O O . VAL A 1 180 ? -2.115 33.188 12.094 1 96.44 180 VAL A O 1
ATOM 1442 N N . LEU A 1 181 ? -3.67 32.344 13.461 1 98 181 LEU A N 1
ATOM 1443 C CA . LEU A 1 181 ? -3.562 31.016 12.859 1 98 181 LEU A CA 1
ATOM 1444 C C . LEU A 1 181 ? -4.004 31.047 11.398 1 98 181 LEU A C 1
ATOM 1446 O O . LEU A 1 181 ? -3.369 30.438 10.539 1 98 181 LEU A O 1
ATOM 1450 N N . LEU A 1 182 ? -5.062 31.719 11.133 1 97.81 182 LEU A N 1
ATOM 1451 C CA . LEU A 1 182 ? -5.531 31.828 9.758 1 97.81 182 LEU A CA 1
ATOM 1452 C C . LEU A 1 182 ? -4.473 32.5 8.875 1 97.81 182 LEU A C 1
ATOM 1454 O O . LEU A 1 182 ? -4.238 32.062 7.75 1 97.81 182 LEU A O 1
ATOM 1458 N N . LEU A 1 183 ? -3.848 33.469 9.414 1 96.19 183 LEU A N 1
ATOM 1459 C CA . LEU A 1 183 ? -2.787 34.125 8.664 1 96.19 183 LEU A CA 1
ATOM 1460 C C . LEU A 1 183 ? -1.581 33.188 8.5 1 96.19 183 LEU A C 1
ATOM 1462 O O . LEU A 1 183 ? -0.95 33.188 7.441 1 96.19 183 LEU A O 1
ATOM 1466 N N . TYR A 1 184 ? -1.265 32.5 9.562 1 97.19 184 TYR A N 1
ATOM 1467 C CA . TYR A 1 184 ? -0.187 31.516 9.523 1 97.19 184 TYR A CA 1
ATOM 1468 C C . TYR A 1 184 ? -0.405 30.5 8.406 1 97.19 184 TYR A C 1
ATOM 1470 O O . TYR A 1 184 ? 0.5 30.25 7.605 1 97.19 184 TYR A O 1
ATOM 1478 N N . PHE A 1 185 ? -1.595 30.031 8.266 1 98 185 PHE A N 1
ATOM 1479 C CA . PHE A 1 185 ? -1.915 29.031 7.258 1 98 185 PHE A CA 1
ATOM 1480 C C . PHE A 1 185 ? -1.992 29.656 5.871 1 98 185 PHE A C 1
ATOM 1482 O O . PHE A 1 185 ? -1.591 29.047 4.879 1 98 185 PHE A O 1
ATOM 1489 N N . LEU A 1 186 ? -2.514 30.812 5.828 1 96.19 186 LEU A N 1
ATOM 1490 C CA . LEU A 1 186 ? -2.562 31.516 4.555 1 96.19 186 LEU A CA 1
ATOM 1491 C C . LEU A 1 186 ? -1.166 31.672 3.965 1 96.19 186 LEU A C 1
ATOM 1493 O O . LEU A 1 186 ? -0.932 31.312 2.811 1 96.19 186 LEU A O 1
ATOM 1497 N N . GLU A 1 187 ? -0.285 32.125 4.746 1 95.25 187 GLU A N 1
ATOM 1498 C CA . GLU A 1 187 ? 1.058 32.406 4.25 1 95.25 187 GLU A CA 1
ATOM 1499 C C . GLU A 1 187 ? 1.858 31.125 4.043 1 95.25 187 GLU A C 1
ATOM 1501 O O . GLU A 1 187 ? 2.746 31.078 3.191 1 95.25 187 GLU A O 1
ATOM 1506 N N . GLY A 1 188 ? 1.546 30.156 4.785 1 97.25 188 GLY A N 1
ATOM 1507 C CA . GLY A 1 188 ? 2.301 28.922 4.695 1 97.25 188 GLY A CA 1
ATOM 1508 C C . GLY A 1 188 ? 1.79 27.984 3.611 1 97.25 188 GLY A C 1
ATOM 1509 O O . GLY A 1 188 ? 2.557 27.203 3.045 1 97.25 188 GLY A O 1
ATOM 1510 N N . TYR A 1 189 ? 0.457 28.031 3.314 1 97.12 189 TYR A N 1
ATOM 1511 C CA . TYR A 1 189 ? -0.147 27.125 2.346 1 97.12 189 TYR A CA 1
ATOM 1512 C C . TYR A 1 189 ? -0.373 27.828 1.011 1 97.12 189 TYR A C 1
ATOM 1514 O O . TYR A 1 189 ? -0.036 27.281 -0.046 1 97.12 189 TYR A O 1
ATOM 1522 N N . VAL A 1 190 ? -0.86 28.969 1.045 1 95 190 VAL A N 1
ATOM 1523 C CA . VAL A 1 190 ? -1.421 29.609 -0.142 1 95 190 VAL A CA 1
ATOM 1524 C C . VAL A 1 190 ? -0.398 30.562 -0.748 1 95 190 VAL A C 1
ATOM 1526 O O . VAL A 1 190 ? -0.264 30.656 -1.971 1 95 190 VAL A O 1
ATOM 1529 N N . ASN A 1 191 ? 0.38 31.281 0.049 1 91.88 191 ASN A N 1
ATOM 1530 C CA . ASN A 1 191 ? 1.262 32.344 -0.444 1 91.88 191 ASN A CA 1
ATOM 1531 C C . ASN A 1 191 ? 2.699 32.125 0.025 1 91.88 191 ASN A C 1
ATOM 1533 O O . ASN A 1 191 ? 3.398 33.094 0.344 1 91.88 191 ASN A O 1
ATOM 1537 N N . CYS A 1 192 ? 3.059 30.969 0.087 1 92.75 192 CYS A N 1
ATOM 1538 C CA . CYS A 1 192 ? 4.336 30.672 0.724 1 92.75 192 CYS A CA 1
ATOM 1539 C C . CYS A 1 192 ? 5.496 31 -0.208 1 92.75 192 CYS A C 1
ATOM 1541 O O . CYS A 1 192 ? 6.648 31.078 0.23 1 92.75 192 CYS A O 1
ATOM 1543 N N . MET A 1 193 ? 5.27 31.203 -1.428 1 88.94 193 MET A N 1
ATOM 1544 C CA . MET A 1 193 ? 6.352 31.422 -2.381 1 88.94 193 MET A CA 1
ATOM 1545 C C . MET A 1 193 ? 6.586 32.906 -2.582 1 88.94 193 MET A C 1
ATOM 1547 O O . MET A 1 193 ? 7.504 33.312 -3.305 1 88.94 193 MET A O 1
ATOM 1551 N N . SER A 1 194 ? 5.809 33.688 -1.905 1 83.75 194 SER A N 1
ATOM 1552 C CA . SER A 1 194 ? 5.988 35.125 -1.968 1 83.75 194 SER A CA 1
ATOM 1553 C C . SER A 1 194 ? 7.195 35.562 -1.147 1 83.75 194 SER A C 1
ATOM 1555 O O . SER A 1 194 ? 7.461 35.031 -0.078 1 83.75 194 SER A O 1
ATOM 1557 N N . ASP A 1 195 ? 7.844 36.531 -1.589 1 79.38 195 ASP A N 1
ATOM 1558 C CA . ASP A 1 195 ? 9.016 37.062 -0.904 1 79.38 195 ASP A CA 1
ATOM 1559 C C . ASP A 1 195 ? 8.641 37.688 0.444 1 79.38 195 ASP A C 1
ATOM 1561 O O . ASP A 1 195 ? 9.469 37.75 1.354 1 79.38 195 ASP A O 1
ATOM 1565 N N . ASP A 1 196 ? 7.453 38 0.524 1 78.62 196 ASP A N 1
ATOM 1566 C CA . ASP A 1 196 ? 6.992 38.688 1.729 1 78.62 196 ASP A CA 1
ATOM 1567 C C . ASP A 1 196 ? 6.309 37.688 2.686 1 78.62 196 ASP A C 1
ATOM 1569 O O . ASP A 1 196 ? 5.672 38.125 3.656 1 78.62 196 ASP A O 1
ATOM 1573 N N . ALA A 1 197 ? 6.484 36.5 2.404 1 83.19 197 ALA A N 1
ATOM 1574 C CA . ALA A 1 197 ? 5.828 35.531 3.281 1 83.19 197 ALA A CA 1
ATOM 1575 C C . ALA A 1 197 ? 6.43 35.562 4.684 1 83.19 197 ALA A C 1
ATOM 1577 O O . ALA A 1 197 ? 7.652 35.594 4.84 1 83.19 197 ALA A O 1
ATOM 1578 N N . SER A 1 198 ? 5.559 35.656 5.629 1 88.38 198 SER A N 1
ATOM 1579 C CA . SER A 1 198 ? 5.98 35.812 7.02 1 88.38 198 SER A CA 1
ATOM 1580 C C . SER A 1 198 ? 5.496 34.656 7.879 1 88.38 198 SER A C 1
ATOM 1582 O O . SER A 1 198 ? 5.035 34.875 9 1 88.38 198 SER A O 1
ATOM 1584 N N . THR A 1 199 ? 5.512 33.469 7.379 1 93.56 199 THR A N 1
ATOM 1585 C CA . THR A 1 199 ? 5.016 32.281 8.055 1 93.56 199 THR A CA 1
ATOM 1586 C C . THR A 1 199 ? 5.66 32.125 9.43 1 93.56 199 THR A C 1
ATOM 1588 O O . THR A 1 199 ? 4.973 31.875 10.422 1 93.56 199 THR A O 1
ATOM 1591 N N . ARG A 1 200 ? 6.906 32.406 9.547 1 91 200 ARG A N 1
ATOM 1592 C CA . ARG A 1 200 ? 7.633 32.25 10.797 1 91 200 ARG A CA 1
ATOM 1593 C C . ARG A 1 200 ? 7.203 33.281 11.82 1 91 200 ARG A C 1
ATOM 1595 O O . ARG A 1 200 ? 7.141 33 13.023 1 91 200 ARG A O 1
ATOM 1602 N N . CYS A 1 201 ? 6.93 34.406 11.32 1 90.94 201 CYS A N 1
ATOM 1603 C CA . CYS A 1 201 ? 6.457 35.469 12.203 1 90.94 201 CYS A CA 1
ATOM 1604 C C . CYS A 1 201 ? 5.086 35.125 12.773 1 90.94 201 CYS A C 1
ATOM 1606 O O . CYS A 1 201 ? 4.828 35.344 13.961 1 90.94 201 CYS A O 1
ATOM 1608 N N . HIS A 1 202 ? 4.273 34.656 11.961 1 94.62 202 HIS A N 1
ATOM 1609 C CA . HIS A 1 202 ? 2.947 34.281 12.43 1 94.62 202 HIS A CA 1
ATOM 1610 C C . HIS A 1 202 ? 3.039 33.125 13.43 1 94.62 202 HIS A C 1
ATOM 1612 O O . HIS A 1 202 ? 2.271 33.094 14.398 1 94.62 202 HIS A O 1
ATOM 1618 N N . LEU A 1 203 ? 3.941 32.25 13.195 1 96.31 203 LEU A N 1
ATOM 1619 C CA . LEU A 1 203 ? 4.148 31.172 14.156 1 96.31 203 LEU A CA 1
ATOM 1620 C C . LEU A 1 203 ? 4.57 31.719 15.516 1 96.31 203 LEU A C 1
ATOM 1622 O O . LEU A 1 203 ? 4.031 31.328 16.547 1 96.31 203 LEU A O 1
ATOM 1626 N N . ALA A 1 204 ? 5.523 32.625 15.477 1 94.38 204 ALA A N 1
ATOM 1627 C CA . ALA A 1 204 ? 5.992 33.25 16.719 1 94.38 204 ALA A CA 1
ATOM 1628 C C . ALA A 1 204 ? 4.852 33.969 17.438 1 94.38 204 ALA A C 1
ATOM 1630 O O . ALA A 1 204 ? 4.758 33.906 18.672 1 94.38 204 ALA A O 1
ATOM 1631 N N . GLY A 1 205 ? 4.055 34.625 16.672 1 93.06 205 GLY A N 1
ATOM 1632 C CA . GLY A 1 205 ? 2.889 35.281 17.234 1 93.06 205 GLY A CA 1
ATOM 1633 C C . GLY A 1 205 ? 1.913 34.312 17.875 1 93.06 205 GLY A C 1
ATOM 1634 O O . GLY A 1 205 ? 1.416 34.562 18.984 1 93.06 205 GLY A O 1
ATOM 1635 N N . ALA A 1 206 ? 1.612 33.25 17.188 1 96.44 206 ALA A N 1
ATOM 1636 C CA . ALA A 1 206 ? 0.714 32.219 17.719 1 96.44 206 ALA A CA 1
ATOM 1637 C C . ALA A 1 206 ? 1.26 31.656 19.016 1 96.44 206 ALA A C 1
ATOM 1639 O O . ALA A 1 206 ? 0.521 31.5 20 1 96.44 206 ALA A O 1
ATOM 1640 N N . ILE A 1 207 ? 2.521 31.375 19.062 1 96.25 207 ILE A N 1
ATOM 1641 C CA . ILE A 1 207 ? 3.158 30.797 20.234 1 96.25 207 ILE A CA 1
ATOM 1642 C C . ILE A 1 207 ? 3.072 31.781 21.406 1 96.25 207 ILE A C 1
ATOM 1644 O O . ILE A 1 207 ? 2.799 31.391 22.547 1 96.25 207 ILE A O 1
ATOM 1648 N N . ALA A 1 208 ? 3.309 33.031 21.078 1 93.06 208 ALA A N 1
ATOM 1649 C CA . ALA A 1 208 ? 3.223 34.062 22.109 1 93.06 208 ALA A CA 1
ATOM 1650 C C . ALA A 1 208 ? 1.832 34.094 22.734 1 93.06 208 ALA A C 1
ATOM 1652 O O . ALA A 1 208 ? 1.696 34.188 23.953 1 93.06 208 ALA A O 1
ATOM 1653 N N . ILE A 1 209 ? 0.791 34.031 21.938 1 93.5 209 ILE A N 1
ATOM 1654 C CA . ILE A 1 209 ? -0.581 34.031 22.438 1 93.5 209 ILE A CA 1
ATOM 1655 C C . ILE A 1 209 ? -0.853 32.781 23.25 1 93.5 209 ILE A C 1
ATOM 1657 O O . ILE A 1 209 ? -1.449 32.844 24.328 1 93.5 209 ILE A O 1
ATOM 1661 N N . ILE A 1 210 ? -0.401 31.641 22.781 1 95.81 210 ILE A N 1
ATOM 1662 C CA . ILE A 1 210 ? -0.583 30.359 23.453 1 95.81 210 ILE A CA 1
ATOM 1663 C C . ILE A 1 210 ? 0.081 30.422 24.828 1 95.81 210 ILE A C 1
ATOM 1665 O O . ILE A 1 210 ? -0.503 29.984 25.828 1 95.81 210 ILE A O 1
ATOM 1669 N N . ASN A 1 211 ? 1.239 30.984 24.875 1 93.62 211 ASN A N 1
ATOM 1670 C CA . ASN A 1 211 ? 1.941 31.109 26.141 1 93.62 211 ASN A CA 1
ATOM 1671 C C . ASN A 1 211 ? 1.204 32.031 27.109 1 93.62 211 ASN A C 1
ATOM 1673 O O . ASN A 1 211 ? 1.146 31.781 28.312 1 93.62 211 ASN A O 1
ATOM 1677 N N . ALA A 1 212 ? 0.701 33.125 26.516 1 90.88 212 ALA A N 1
ATOM 1678 C CA . ALA A 1 212 ? -0.078 34.031 27.328 1 90.88 212 ALA A CA 1
ATOM 1679 C C . ALA A 1 212 ? -1.318 33.375 27.906 1 90.88 212 ALA A C 1
ATOM 1681 O O . ALA A 1 212 ? -1.798 33.719 28.969 1 90.88 212 ALA A O 1
ATOM 1682 N N . MET A 1 213 ? -1.812 32.344 27.219 1 92.38 213 MET A N 1
ATOM 1683 C CA . MET A 1 213 ? -2.992 31.594 27.656 1 92.38 213 MET A CA 1
ATOM 1684 C C . MET A 1 213 ? -2.609 30.516 28.641 1 92.38 213 MET A C 1
ATOM 1686 O O . MET A 1 213 ? -3.473 29.766 29.125 1 92.38 213 MET A O 1
ATOM 1690 N N . GLY A 1 214 ? -1.308 30.375 28.969 1 93.62 214 GLY A N 1
ATOM 1691 C CA . GLY A 1 214 ? -0.861 29.406 29.953 1 93.62 214 GLY A CA 1
ATOM 1692 C C . GLY A 1 214 ? -0.185 28.188 29.328 1 93.62 214 GLY A C 1
ATOM 1693 O O . GLY A 1 214 ? -0.008 27.172 29.984 1 93.62 214 GLY A O 1
ATOM 1694 N N . GLY A 1 215 ? 0.087 28.266 28.078 1 95.06 215 GLY A N 1
ATOM 1695 C CA . GLY A 1 215 ? 0.717 27.156 27.391 1 95.06 215 GLY A CA 1
ATOM 1696 C C . GLY A 1 215 ? -0.237 26.391 26.5 1 95.06 215 GLY A C 1
ATOM 1697 O O . GLY A 1 215 ? -1.44 26.656 26.484 1 95.06 215 GLY A O 1
ATOM 1698 N N . PHE A 1 216 ? 0.29 25.438 25.766 1 96.81 216 PHE A N 1
ATOM 1699 C CA . PHE A 1 216 ? -0.5 24.734 24.766 1 96.81 216 PHE A CA 1
ATOM 1700 C C . PHE A 1 216 ? -1.635 23.953 25.422 1 96.81 216 PHE A C 1
ATOM 1702 O O . PHE A 1 216 ? -2.771 23.984 24.938 1 96.81 216 PHE A O 1
ATOM 1709 N N . GLN A 1 217 ? -1.317 23.297 26.516 1 95.25 217 GLN A N 1
ATOM 1710 C CA . GLN A 1 217 ? -2.322 22.469 27.188 1 95.25 217 GLN A CA 1
ATOM 1711 C C . GLN A 1 217 ? -3.471 23.328 27.703 1 95.25 217 GLN A C 1
ATOM 1713 O O . GLN A 1 217 ? -4.637 22.953 27.594 1 95.25 217 GLN A O 1
ATOM 1718 N N . SER A 1 218 ? -3.127 24.375 28.25 1 94.94 218 SER A N 1
ATOM 1719 C CA . SER A 1 218 ? -4.145 25.297 28.75 1 94.94 218 SER A CA 1
ATOM 1720 C C . SER A 1 218 ? -4.98 25.875 27.609 1 94.94 218 SER A C 1
ATOM 1722 O O . SER A 1 218 ? -6.207 25.938 27.703 1 94.94 218 SER A O 1
ATOM 1724 N N . ALA A 1 219 ? -4.297 26.297 26.578 1 95.19 219 ALA A N 1
ATOM 1725 C CA . ALA A 1 219 ? -4.996 26.812 25.406 1 95.19 219 ALA A CA 1
ATOM 1726 C C . ALA A 1 219 ? -5.938 25.766 24.828 1 95.19 219 ALA A C 1
ATOM 1728 O O . ALA A 1 219 ? -7.078 26.078 24.469 1 95.19 219 ALA A O 1
ATOM 1729 N N . TRP A 1 220 ? -5.516 24.531 24.797 1 96.06 220 TRP A N 1
ATOM 1730 C CA . TRP A 1 220 ? -6.309 23.422 24.266 1 96.06 220 TRP A CA 1
ATOM 1731 C C . TRP A 1 220 ? -7.551 23.188 25.109 1 96.06 220 TRP A C 1
ATOM 1733 O O . TRP A 1 220 ? -8.664 23.094 24.594 1 96.06 220 TRP A O 1
ATOM 1743 N N . SER A 1 221 ? -7.379 23.141 26.359 1 94.5 221 SER A N 1
ATOM 1744 C CA . SER A 1 221 ? -8.461 22.797 27.266 1 94.5 221 SER A CA 1
ATOM 1745 C C . SER A 1 221 ? -9.516 23.891 27.328 1 94.5 221 SER A C 1
ATOM 1747 O O . SER A 1 221 ? -10.703 23.609 27.531 1 94.5 221 SER A O 1
ATOM 1749 N N . SER A 1 222 ? -9.086 25.062 27.109 1 92.88 222 SER A N 1
ATOM 1750 C CA . SER A 1 222 ? -10.016 26.188 27.25 1 92.88 222 SER A CA 1
ATOM 1751 C C . SER A 1 222 ? -10.656 26.547 25.922 1 92.88 222 SER A C 1
ATOM 1753 O O . SER A 1 222 ? -11.555 27.391 25.859 1 92.88 222 SER A O 1
ATOM 1755 N N . SER A 1 223 ? -10.25 25.891 24.859 1 92.62 223 SER A N 1
ATOM 1756 C CA . SER A 1 223 ? -10.695 26.266 23.531 1 92.62 223 SER A CA 1
ATOM 1757 C C . SER A 1 223 ? -11.891 25.438 23.078 1 92.62 223 SER A C 1
ATOM 1759 O O . SER A 1 223 ? -12.102 24.328 23.578 1 92.62 223 SER A O 1
ATOM 1761 N N . ASP A 1 224 ? -12.641 26.047 22.172 1 92.94 224 ASP A N 1
ATOM 1762 C CA . ASP A 1 224 ? -13.719 25.297 21.547 1 92.94 224 ASP A CA 1
ATOM 1763 C C . ASP A 1 224 ? -13.18 24.359 20.469 1 92.94 224 ASP A C 1
ATOM 1765 O O . ASP A 1 224 ? -11.969 24.297 20.25 1 92.94 224 ASP A O 1
ATOM 1769 N N . ARG A 1 225 ? -14.031 23.688 19.766 1 93.31 225 ARG A N 1
ATOM 1770 C CA . ARG A 1 225 ? -13.648 22.672 18.797 1 93.31 225 ARG A CA 1
ATOM 1771 C C . ARG A 1 225 ? -12.953 23.281 17.594 1 93.31 225 ARG A C 1
ATOM 1773 O O . ARG A 1 225 ? -12.031 22.688 17.016 1 93.31 225 ARG A O 1
ATOM 1780 N N . ILE A 1 226 ? -13.422 24.438 17.234 1 94.38 226 ILE A N 1
ATOM 1781 C CA . ILE A 1 226 ? -12.844 25.109 16.078 1 94.38 226 ILE A CA 1
ATOM 1782 C C . ILE A 1 226 ? -11.383 25.453 16.359 1 94.38 226 ILE A C 1
ATOM 1784 O O . ILE A 1 226 ? -10.5 25.141 15.555 1 94.38 226 ILE A O 1
ATOM 1788 N N . THR A 1 227 ? -11.172 26.047 17.453 1 95.56 227 THR A N 1
ATOM 1789 C CA . THR A 1 227 ? -9.828 26.453 17.828 1 95.56 227 THR A CA 1
ATOM 1790 C C . THR A 1 227 ? -8.938 25.234 18.047 1 95.56 227 THR A C 1
ATOM 1792 O O . THR A 1 227 ? -7.758 25.25 17.688 1 95.56 227 THR A O 1
ATOM 1795 N N . ARG A 1 228 ? -9.469 24.234 18.594 1 96.69 228 ARG A N 1
ATOM 1796 C CA . ARG A 1 228 ? -8.711 23 18.797 1 96.69 228 ARG A CA 1
ATOM 1797 C C . ARG A 1 228 ? -8.273 22.391 17.469 1 96.69 228 ARG A C 1
ATOM 1799 O O . ARG A 1 228 ? -7.137 21.938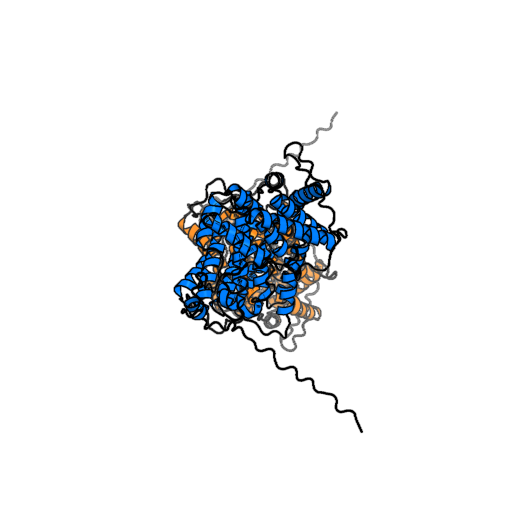 17.344 1 96.69 228 ARG A O 1
ATOM 1806 N N . MET A 1 229 ? -9.156 22.406 16.547 1 96.44 229 MET A N 1
ATOM 1807 C CA . MET A 1 229 ? -8.82 21.891 15.211 1 96.44 229 MET A CA 1
ATOM 1808 C C . MET A 1 229 ? -7.664 22.688 14.609 1 96.44 229 MET A C 1
ATOM 1810 O O . MET A 1 229 ? -6.723 22.094 14.07 1 96.44 229 MET A O 1
ATOM 1814 N N . LEU A 1 230 ? -7.715 23.922 14.758 1 97.56 230 LEU A N 1
ATOM 1815 C CA . LEU A 1 230 ? -6.664 24.781 14.219 1 97.56 230 LEU A CA 1
ATOM 1816 C C . LEU A 1 230 ? -5.359 24.578 14.992 1 97.56 230 LEU A C 1
ATOM 1818 O O . LEU A 1 230 ? -4.277 24.594 14.398 1 97.56 230 LEU A O 1
ATOM 1822 N N . LEU A 1 231 ? -5.465 24.422 16.281 1 98 231 LEU A N 1
ATOM 1823 C CA . LEU A 1 231 ? -4.289 24.156 17.094 1 98 231 LEU A CA 1
ATOM 1824 C C . LEU A 1 231 ? -3.621 22.844 16.688 1 98 231 LEU A C 1
ATOM 1826 O O . LEU A 1 231 ? -2.391 22.75 16.656 1 98 231 LEU A O 1
ATOM 1830 N N . SER A 1 232 ? -4.438 21.859 16.453 1 98 232 SER A N 1
ATOM 1831 C CA . SER A 1 232 ? -3.885 20.594 16.016 1 98 232 SER A CA 1
ATOM 1832 C C . SER A 1 232 ? -3.162 20.734 14.68 1 98 232 SER A C 1
ATOM 1834 O O . SER A 1 232 ? -2.125 20.094 14.453 1 98 232 SER A O 1
ATOM 1836 N N . GLU A 1 233 ? -3.705 21.547 13.836 1 97.81 233 GLU A N 1
ATOM 1837 C CA . GLU A 1 233 ? -3.051 21.828 12.555 1 97.81 233 GLU A CA 1
ATOM 1838 C C . GLU A 1 233 ? -1.744 22.578 12.758 1 97.81 233 GLU A C 1
ATOM 1840 O O . GLU A 1 233 ? -0.743 22.297 12.102 1 97.81 233 GLU A O 1
ATOM 1845 N N . LEU A 1 234 ? -1.812 23.516 13.609 1 98.5 234 LEU A N 1
ATOM 1846 C CA . LEU A 1 234 ? -0.608 24.266 13.93 1 98.5 234 LEU A CA 1
ATOM 1847 C C . LEU A 1 234 ? 0.496 23.359 14.438 1 98.5 234 LEU A C 1
ATOM 1849 O O . LEU A 1 234 ? 1.638 23.438 13.977 1 98.5 234 LEU A O 1
ATOM 1853 N N . ALA A 1 235 ? 0.136 22.562 15.359 1 98.5 235 ALA A N 1
ATOM 1854 C CA . ALA A 1 235 ? 1.114 21.656 15.945 1 98.5 235 ALA A CA 1
ATOM 1855 C C . ALA A 1 235 ? 1.697 20.719 14.891 1 98.5 235 ALA A C 1
ATOM 1857 O O . ALA A 1 235 ? 2.9 20.453 14.891 1 98.5 235 ALA A O 1
ATOM 1858 N N . SER A 1 236 ? 0.843 20.25 14.016 1 98.56 236 SER A N 1
ATOM 1859 C CA . SER A 1 236 ? 1.283 19.328 12.969 1 98.56 236 SER A CA 1
ATOM 1860 C C . SER A 1 236 ? 2.25 20 12.008 1 98.56 236 SER A C 1
ATOM 1862 O O . SER A 1 236 ? 3.297 19.453 11.672 1 98.56 236 SER A O 1
ATOM 1864 N N . THR A 1 237 ? 1.9 21.156 11.586 1 98.31 237 THR A N 1
ATOM 1865 C CA . THR A 1 237 ? 2.75 21.875 10.633 1 98.31 237 THR A CA 1
ATOM 1866 C C . THR A 1 237 ? 4.055 22.297 11.297 1 98.31 237 THR A C 1
ATOM 1868 O O . THR A 1 237 ? 5.109 22.297 10.656 1 98.31 237 THR A O 1
ATOM 1871 N N . ASP A 1 238 ? 3.959 22.719 12.523 1 98.19 238 ASP A N 1
ATOM 1872 C CA . ASP A 1 238 ? 5.184 23.047 13.25 1 98.19 238 ASP A CA 1
ATOM 1873 C C . ASP A 1 238 ? 6.113 21.828 13.32 1 98.19 238 ASP A C 1
ATOM 1875 O O . ASP A 1 238 ? 7.324 21.969 13.125 1 98.19 238 ASP A O 1
ATOM 1879 N N . LEU A 1 239 ? 5.539 20.734 13.625 1 98.56 239 LEU A N 1
ATOM 1880 C CA . LEU A 1 239 ? 6.328 19.516 13.75 1 98.56 239 LEU A CA 1
ATOM 1881 C C . LEU A 1 239 ? 6.957 19.125 12.414 1 98.56 239 LEU A C 1
ATOM 1883 O O . LEU A 1 239 ? 8.148 18.844 12.352 1 98.56 239 LEU A O 1
ATOM 1887 N N . THR A 1 240 ? 6.172 19.078 11.352 1 98.44 240 THR A N 1
ATOM 1888 C CA . THR A 1 240 ? 6.715 18.688 10.055 1 98.44 240 THR A CA 1
ATOM 1889 C C . THR A 1 240 ? 7.785 19.672 9.594 1 98.44 240 THR A C 1
ATOM 1891 O O . THR A 1 240 ? 8.797 19.281 9.023 1 98.44 240 THR A O 1
ATOM 1894 N N . ASP A 1 241 ? 7.547 20.922 9.906 1 97.5 241 ASP A N 1
ATOM 1895 C CA . ASP A 1 241 ? 8.578 21.906 9.609 1 97.5 241 ASP A CA 1
ATOM 1896 C C . ASP A 1 241 ? 9.836 21.656 10.422 1 97.5 241 ASP A C 1
ATOM 1898 O O . ASP A 1 241 ? 10.953 21.797 9.914 1 97.5 241 ASP A O 1
ATOM 1902 N N . ALA A 1 242 ? 9.617 21.375 11.648 1 97.25 242 ALA A N 1
ATOM 1903 C CA . ALA A 1 242 ? 10.758 21.078 12.516 1 97.25 242 ALA A CA 1
ATOM 1904 C C . ALA A 1 242 ? 11.57 19.906 11.977 1 97.25 242 ALA A C 1
ATOM 1906 O O . ALA A 1 242 ? 12.805 19.953 11.969 1 97.25 242 ALA A O 1
ATOM 1907 N N . LEU A 1 243 ? 10.953 18.891 11.531 1 98.06 243 LEU A N 1
ATOM 1908 C CA . LEU A 1 243 ? 11.625 17.734 10.961 1 98.06 243 LEU A CA 1
ATOM 1909 C C . LEU A 1 243 ? 12.414 18.109 9.711 1 98.06 243 LEU A C 1
ATOM 1911 O O . LEU A 1 243 ? 13.562 17.703 9.547 1 98.06 243 LEU A O 1
ATOM 1915 N N . LEU A 1 244 ? 11.805 18.938 8.875 1 97.06 244 LEU A N 1
ATOM 1916 C CA . LEU A 1 244 ? 12.414 19.297 7.605 1 97.06 244 LEU A CA 1
ATOM 1917 C C . LEU A 1 244 ? 13.57 20.281 7.816 1 97.06 244 LEU A C 1
ATOM 1919 O O . LEU A 1 244 ? 14.609 20.172 7.164 1 97.06 244 LEU A O 1
ATOM 1923 N N . GLN A 1 245 ? 13.438 21.125 8.758 1 94.44 245 GLN A N 1
ATOM 1924 C CA . GLN A 1 245 ? 14.406 22.203 8.938 1 94.44 245 GLN A CA 1
ATOM 1925 C C . GLN A 1 245 ? 15.422 21.859 10.016 1 94.44 245 GLN A C 1
ATOM 1927 O O . GLN A 1 245 ? 16.25 22.688 10.391 1 94.44 245 GLN A O 1
ATOM 1932 N N . ASP A 1 246 ? 15.344 20.703 10.523 1 91.88 246 ASP A N 1
ATOM 1933 C CA . ASP A 1 246 ? 16.297 20.203 11.516 1 91.88 246 ASP A CA 1
ATOM 1934 C C . ASP A 1 246 ? 16.281 21.078 12.766 1 91.88 246 ASP A C 1
ATOM 1936 O O . ASP A 1 246 ? 17.328 21.547 13.219 1 91.88 246 ASP A O 1
ATOM 1940 N N . ARG A 1 247 ? 15.18 21.328 13.273 1 92.31 247 ARG A N 1
ATOM 1941 C CA . ARG A 1 247 ? 15.016 22.078 14.516 1 92.31 247 ARG A CA 1
ATOM 1942 C C . ARG A 1 247 ? 14.086 21.344 15.477 1 92.31 247 ARG A C 1
ATOM 1944 O O . ARG A 1 247 ? 13.5 20.312 15.117 1 92.31 247 ARG A O 1
ATOM 1951 N N . GLU A 1 248 ? 13.938 21.781 16.672 1 95.88 248 GLU A N 1
ATOM 1952 C CA . GLU A 1 248 ? 12.984 21.219 17.625 1 95.88 248 GLU A CA 1
ATOM 1953 C C . GLU A 1 248 ? 11.586 21.781 17.391 1 95.88 248 GLU A C 1
ATOM 1955 O O . GLU A 1 248 ? 11.43 22.953 17.016 1 95.88 248 GLU A O 1
ATOM 1960 N N . PRO A 1 249 ? 10.633 20.922 17.625 1 97.69 249 PRO A N 1
ATOM 1961 C CA . PRO A 1 249 ? 9.273 21.469 17.562 1 97.69 249 PRO A CA 1
ATOM 1962 C C . PRO A 1 249 ? 9 22.484 18.672 1 97.69 249 PRO A C 1
ATOM 1964 O O . PRO A 1 249 ? 9.656 22.469 19.703 1 97.69 249 PRO A O 1
ATOM 1967 N N . SER A 1 250 ? 8.062 23.328 18.406 1 97.5 250 SER A N 1
ATOM 1968 C CA . SER A 1 250 ? 7.746 24.406 19.344 1 97.5 250 SER A CA 1
ATOM 1969 C C . SER A 1 250 ? 7 23.859 20.562 1 97.5 250 SER A C 1
ATOM 1971 O O . SER A 1 250 ? 6.957 24.516 21.609 1 97.5 250 SER A O 1
ATOM 1973 N N . PHE A 1 251 ? 6.441 22.703 20.422 1 97.88 251 PHE A N 1
ATOM 1974 C CA . PHE A 1 251 ? 5.621 22.141 21.484 1 97.88 251 PHE A CA 1
ATOM 1975 C C . PHE A 1 251 ? 6.141 20.766 21.906 1 97.88 251 PHE A C 1
ATOM 1977 O O . PHE A 1 251 ? 6.656 20.016 21.078 1 97.88 251 PHE A O 1
ATOM 1984 N N . PRO A 1 252 ? 5.977 20.406 23.188 1 96.69 252 PRO A N 1
ATOM 1985 C CA . PRO A 1 252 ? 6.457 19.109 23.656 1 96.69 252 PRO A CA 1
ATOM 1986 C C . PRO A 1 252 ? 5.617 17.938 23.125 1 96.69 252 PRO A C 1
ATOM 1988 O O . PRO A 1 252 ? 4.441 18.125 22.797 1 96.69 252 PRO A O 1
ATOM 1991 N N . PRO A 1 253 ? 6.254 16.734 23.094 1 97 253 PRO A N 1
ATOM 1992 C CA . PRO A 1 253 ? 5.551 15.57 22.562 1 97 253 PRO A CA 1
ATOM 1993 C C . PRO A 1 253 ? 4.293 15.227 23.359 1 97 253 PRO A C 1
ATOM 1995 O O . PRO A 1 253 ? 3.369 14.609 22.828 1 97 253 PRO A O 1
ATOM 1998 N N . THR A 1 254 ? 4.148 15.602 24.531 1 95.62 254 THR A N 1
ATOM 1999 C CA . THR A 1 254 ? 3.049 15.234 25.422 1 95.62 254 THR A CA 1
ATOM 2000 C C . THR A 1 254 ? 1.739 15.859 24.938 1 95.62 254 THR A C 1
ATOM 2002 O O . THR A 1 254 ? 0.658 15.422 25.344 1 95.62 254 THR A O 1
ATOM 2005 N N . ILE A 1 255 ? 1.819 16.844 24.094 1 96.88 255 ILE A N 1
ATOM 2006 C CA . ILE A 1 255 ? 0.6 17.531 23.672 1 96.88 255 ILE A CA 1
ATOM 2007 C C . ILE A 1 255 ? -0.279 16.578 22.875 1 96.88 255 ILE A C 1
ATOM 2009 O O . ILE A 1 255 ? -1.506 16.688 22.875 1 96.88 255 ILE A O 1
ATOM 2013 N N . TRP A 1 256 ? 0.319 15.672 22.188 1 97.06 256 TRP A N 1
ATOM 2014 C CA . TRP A 1 256 ? -0.392 14.781 21.281 1 97.06 256 TRP A CA 1
ATOM 2015 C C . TRP A 1 256 ? -1.284 13.812 22.047 1 97.06 256 TRP A C 1
ATOM 2017 O O . TRP A 1 256 ? -2.322 13.383 21.531 1 97.06 256 TRP A O 1
ATOM 2027 N N . GLU A 1 257 ? -0.939 13.492 23.219 1 90.62 257 GLU A N 1
ATOM 2028 C CA . GLU A 1 257 ? -1.703 12.578 24.062 1 90.62 257 GLU A CA 1
ATOM 2029 C C . GLU A 1 257 ? -2.994 13.227 24.562 1 90.62 257 GLU A C 1
ATOM 2031 O O . GLU A 1 257 ? -3.959 12.531 24.875 1 90.62 257 GLU A O 1
ATOM 2036 N N . HIS A 1 258 ? -2.969 14.469 24.531 1 90.19 258 HIS A N 1
ATOM 2037 C CA . HIS A 1 258 ? -4.109 15.188 25.094 1 90.19 258 HIS A CA 1
ATOM 2038 C C . HIS A 1 258 ? -5.109 15.562 24 1 90.19 258 HIS A C 1
ATOM 2040 O O . HIS A 1 258 ? -6.203 16.047 24.297 1 90.19 258 HIS A O 1
ATOM 2046 N N . MET A 1 259 ? -4.754 15.352 22.797 1 94 259 MET A N 1
ATOM 2047 C CA . MET A 1 259 ? -5.637 15.742 21.703 1 94 259 MET A CA 1
ATOM 2048 C C . MET A 1 259 ? -6.73 14.703 21.484 1 94 259 MET A C 1
ATOM 2050 O O . MET A 1 259 ? -6.449 13.578 21.094 1 94 259 MET A O 1
ATOM 2054 N N . GLU A 1 260 ? -7.91 15.148 21.734 1 85.81 260 GLU A N 1
ATOM 2055 C CA . GLU A 1 260 ? -9.062 14.258 21.672 1 85.81 260 GLU A CA 1
ATOM 2056 C C . GLU A 1 260 ? -9.516 14.031 20.234 1 85.81 260 GLU A C 1
ATOM 2058 O O . GLU A 1 260 ? -9.531 14.961 19.438 1 85.81 260 GLU A O 1
ATOM 2063 N N . PRO A 1 261 ? -10 12.797 20.078 1 85.44 261 PRO A N 1
ATOM 2064 C CA . PRO A 1 261 ? -10.602 12.539 18.766 1 85.44 261 PRO A CA 1
ATOM 2065 C C . PRO A 1 261 ? -11.805 13.43 18.484 1 85.44 261 PRO A C 1
ATOM 2067 O O . PRO A 1 261 ? -12.578 13.742 19.391 1 85.44 261 PRO A O 1
ATOM 2070 N N . GLY A 1 262 ? -11.945 13.852 17.328 1 86.69 262 GLY A N 1
ATOM 2071 C CA . GLY A 1 262 ? -13.062 14.688 16.938 1 86.69 262 GLY A CA 1
ATOM 2072 C C . GLY A 1 262 ? -12.766 16.172 17.031 1 86.69 262 GLY A C 1
ATOM 2073 O O . GLY A 1 262 ? -13.5 17 16.469 1 86.69 262 GLY A O 1
ATOM 2074 N N . SER A 1 263 ? -11.688 16.516 17.734 1 91.94 263 SER A N 1
ATOM 2075 C CA . SER A 1 263 ? -11.312 17.922 17.875 1 91.94 263 SER A CA 1
ATOM 2076 C C . SER A 1 263 ? -10.008 18.219 17.125 1 91.94 263 SER A C 1
ATOM 2078 O O . SER A 1 263 ? -9.414 19.281 17.312 1 91.94 263 SER A O 1
ATOM 2080 N N . VAL A 1 264 ? -9.578 17.234 16.438 1 96.56 264 VAL A N 1
ATOM 2081 C CA . VAL A 1 264 ? -8.352 17.359 15.664 1 96.56 264 VAL A CA 1
ATOM 2082 C C . VAL A 1 264 ? -8.68 17.266 14.172 1 96.56 264 VAL A C 1
ATOM 2084 O O . VAL A 1 264 ? -9.797 16.922 13.797 1 96.56 264 VAL A O 1
ATOM 2087 N N . TRP A 1 265 ? -7.719 17.578 13.344 1 96.19 265 TRP A N 1
ATOM 2088 C CA . TRP A 1 265 ? -8.008 17.672 11.914 1 96.19 265 TRP A CA 1
ATOM 2089 C C . TRP A 1 265 ? -8.062 16.281 11.281 1 96.19 265 TRP A C 1
ATOM 2091 O O . TRP A 1 265 ? -8.562 16.125 10.172 1 96.19 265 TRP A O 1
ATOM 2101 N N . TRP A 1 266 ? -7.523 15.273 11.961 1 95.81 266 TRP A N 1
ATOM 2102 C CA . TRP A 1 266 ? -7.496 13.93 11.391 1 95.81 266 TRP A CA 1
ATOM 2103 C C . TRP A 1 266 ? -8.594 13.062 11.992 1 95.81 266 TRP A C 1
ATOM 2105 O O . TRP A 1 266 ? -9.094 13.352 13.086 1 95.81 266 TRP A O 1
ATOM 2115 N N . GLU A 1 267 ? -8.984 12.062 11.227 1 92.75 267 GLU A N 1
ATOM 2116 C CA . GLU A 1 267 ? -9.953 11.078 11.688 1 92.75 267 GLU A CA 1
ATOM 2117 C C . GLU A 1 267 ? -9.281 9.961 12.477 1 92.75 267 GLU A C 1
ATOM 2119 O O . GLU A 1 267 ? -8.188 9.516 12.117 1 92.75 267 GLU A O 1
ATOM 2124 N N . SER A 1 268 ? -9.891 9.594 13.594 1 88.75 268 SER A N 1
ATOM 2125 C CA . SER A 1 268 ? -9.383 8.484 14.391 1 88.75 268 SER A CA 1
ATOM 2126 C C . SER A 1 268 ? -10.312 7.277 14.328 1 88.75 268 SER A C 1
ATOM 2128 O O . SER A 1 268 ? -11.531 7.426 14.383 1 88.75 268 SER A O 1
ATOM 2130 N N . ILE A 1 269 ? -9.641 6.176 14.039 1 85.75 269 ILE A N 1
ATOM 2131 C CA . ILE A 1 269 ? -10.391 4.926 14.008 1 85.75 269 ILE A CA 1
ATOM 2132 C C . ILE A 1 269 ? -10.102 4.125 15.281 1 85.75 269 ILE A C 1
ATOM 2134 O O . ILE A 1 269 ? -8.945 3.828 15.586 1 85.75 269 ILE A O 1
ATOM 2138 N N . SER A 1 270 ? -11.172 3.795 15.945 1 81.94 270 SER A N 1
ATOM 2139 C CA . SER A 1 270 ? -11.031 3.082 17.219 1 81.94 270 SER A CA 1
ATOM 2140 C C . SER A 1 270 ? -10.297 1.756 17.016 1 81.94 270 SER A C 1
ATOM 2142 O O . SER A 1 270 ? -10.555 1.034 16.062 1 81.94 270 SER A O 1
ATOM 2144 N N . GLY A 1 271 ? -9.328 1.495 17.906 1 77.5 271 GLY A N 1
ATOM 2145 C CA . GLY A 1 271 ? -8.641 0.214 17.891 1 77.5 271 GLY A CA 1
ATOM 2146 C C . GLY A 1 271 ? -7.418 0.205 16.984 1 77.5 271 GLY A C 1
ATOM 2147 O O . GLY A 1 271 ? -6.746 -0.82 16.859 1 77.5 271 GLY A O 1
ATOM 2148 N N . THR A 1 272 ? -7.223 1.219 16.328 1 87.62 272 THR A N 1
ATOM 2149 C CA . THR A 1 272 ? -6.055 1.308 15.453 1 87.62 272 THR A CA 1
ATOM 2150 C C . THR A 1 272 ? -5.094 2.389 15.945 1 87.62 272 THR A C 1
ATOM 2152 O O . THR A 1 272 ? -5.434 3.17 16.828 1 87.62 272 THR A O 1
ATOM 2155 N N . LYS A 1 273 ? -3.945 2.332 15.43 1 90.25 273 LYS A N 1
ATOM 2156 C CA . LYS A 1 273 ? -2.979 3.383 15.734 1 90.25 273 LYS A CA 1
ATOM 2157 C C . LYS A 1 273 ? -3.461 4.738 15.219 1 90.25 273 LYS A C 1
ATOM 2159 O O . LYS A 1 273 ? -3.914 4.852 14.078 1 90.25 273 LYS A O 1
ATOM 2164 N N . SER A 1 274 ? -3.412 5.715 16.078 1 92.5 274 SER A N 1
ATOM 2165 C CA . SER A 1 274 ? -3.871 7.043 15.688 1 92.5 274 SER A CA 1
ATOM 2166 C C . SER A 1 274 ? -2.74 7.863 15.078 1 92.5 274 SER A C 1
ATOM 2168 O O . SER A 1 274 ? -1.564 7.602 15.344 1 92.5 274 SER A O 1
ATOM 2170 N N . LEU A 1 275 ? -3.156 8.82 14.281 1 96.19 275 LEU A N 1
ATOM 2171 C CA . LEU A 1 275 ? -2.154 9.734 13.75 1 96.19 275 LEU A CA 1
ATOM 2172 C C . LEU A 1 275 ? -1.473 10.508 14.875 1 96.19 275 LEU A C 1
ATOM 2174 O O . LEU A 1 275 ? -0.278 10.797 14.797 1 96.19 275 LEU A O 1
ATOM 2178 N N . GLY A 1 276 ? -2.234 10.844 15.922 1 96.56 276 GLY A N 1
ATOM 2179 C CA . GLY A 1 276 ? -1.664 11.516 17.078 1 96.56 276 GLY A CA 1
ATOM 2180 C C . GLY A 1 276 ? -0.5 10.766 17.688 1 96.56 276 GLY A C 1
ATOM 2181 O O . GLY A 1 276 ? 0.512 11.367 18.062 1 96.56 276 GLY A O 1
ATOM 2182 N N . SER A 1 277 ? -0.611 9.484 17.734 1 96 277 SER A N 1
ATOM 2183 C CA . SER A 1 277 ? 0.46 8.664 18.297 1 96 277 SER A CA 1
ATOM 2184 C C . SER A 1 277 ? 1.693 8.68 17.391 1 96 277 SER A C 1
ATOM 2186 O O . SER A 1 277 ? 2.824 8.688 17.891 1 96 277 SER A O 1
ATOM 2188 N N . VAL A 1 278 ? 1.451 8.664 16.156 1 97.69 278 VAL A N 1
ATOM 2189 C CA . VAL A 1 278 ? 2.551 8.719 15.195 1 97.69 278 VAL A CA 1
ATOM 2190 C C . VAL A 1 278 ? 3.256 10.07 15.289 1 97.69 278 VAL A C 1
ATOM 2192 O O . VAL A 1 278 ? 4.484 10.133 15.359 1 97.69 278 VAL A O 1
ATOM 2195 N N . LEU A 1 279 ? 2.461 11.125 15.344 1 98.5 279 LEU A N 1
ATOM 2196 C CA . LEU A 1 279 ? 3.025 12.469 15.438 1 98.5 279 LEU A CA 1
ATOM 2197 C C . LEU A 1 279 ? 3.789 12.641 16.75 1 98.5 279 LEU A C 1
ATOM 2199 O O . LEU A 1 279 ? 4.816 13.328 16.781 1 98.5 279 LEU A O 1
ATOM 2203 N N . SER A 1 280 ? 3.314 12.023 17.766 1 98.38 280 SER A N 1
ATOM 2204 C CA . SER A 1 280 ? 4.031 12.039 19.031 1 98.38 280 SER A CA 1
ATOM 2205 C C . SER A 1 280 ? 5.414 11.414 18.891 1 98.38 280 SER A C 1
ATOM 2207 O O . SER A 1 280 ? 6.406 11.977 19.359 1 98.38 280 SER A O 1
ATOM 2209 N N . THR A 1 281 ? 5.48 10.312 18.25 1 98.5 281 THR A N 1
ATOM 2210 C CA . THR A 1 281 ? 6.75 9.633 18.031 1 98.5 281 THR A CA 1
ATOM 2211 C C . THR A 1 281 ? 7.676 10.484 17.172 1 98.5 281 THR A C 1
ATOM 2213 O O . THR A 1 281 ? 8.867 10.594 17.453 1 98.5 281 THR A O 1
ATOM 2216 N N . LEU A 1 282 ? 7.105 11.078 16.141 1 98.69 282 LEU A N 1
ATOM 2217 C CA . LEU A 1 282 ? 7.891 11.953 15.281 1 98.69 282 LEU A CA 1
ATOM 2218 C C . LEU A 1 282 ? 8.453 13.133 16.062 1 98.69 282 LEU A C 1
ATOM 2220 O O . LEU A 1 282 ? 9.594 13.539 15.852 1 98.69 282 LEU A O 1
ATOM 2224 N N . SER A 1 283 ? 7.598 13.648 16.922 1 98.69 283 SER A N 1
ATOM 2225 C CA . SER A 1 283 ? 8.039 14.758 17.75 1 98.69 283 SER A CA 1
ATOM 2226 C C . SER A 1 283 ? 9.203 14.344 18.656 1 98.69 283 SER A C 1
ATOM 2228 O O . SER A 1 283 ? 10.195 15.078 18.766 1 98.69 283 SER A O 1
ATOM 2230 N N . GLU A 1 284 ? 9.141 13.211 19.203 1 98.44 284 GLU A N 1
ATOM 2231 C CA . GLU A 1 284 ? 10.227 12.695 20.031 1 98.44 284 GLU A CA 1
ATOM 2232 C C . GLU A 1 284 ? 11.492 12.484 19.203 1 98.44 284 GLU A C 1
ATOM 2234 O O . GLU A 1 284 ? 12.594 12.773 19.672 1 98.44 284 GLU A O 1
ATOM 2239 N N . MET A 1 285 ? 11.297 12.023 18.047 1 98.5 285 MET A N 1
ATOM 2240 C CA . MET A 1 285 ? 12.438 11.789 17.172 1 98.5 285 MET A CA 1
ATOM 2241 C C . MET A 1 285 ? 13.117 13.102 16.812 1 98.5 285 MET A C 1
ATOM 2243 O O . MET A 1 285 ? 14.352 13.18 16.75 1 98.5 285 MET A O 1
ATOM 2247 N N . SER A 1 286 ? 12.281 14.094 16.5 1 98.19 286 SER A N 1
ATOM 2248 C CA . SER A 1 286 ? 12.844 15.398 16.156 1 98.19 286 SER A CA 1
ATOM 2249 C C . SER A 1 286 ? 13.688 15.953 17.297 1 98.19 286 SER A C 1
ATOM 2251 O O . SER A 1 286 ? 14.797 16.438 17.062 1 98.19 286 SER A O 1
ATOM 2253 N N . ILE A 1 287 ? 13.219 15.883 18.5 1 97.88 287 ILE A N 1
ATOM 2254 C CA . ILE A 1 287 ? 13.938 16.344 19.688 1 97.88 287 ILE A CA 1
ATOM 2255 C C . ILE A 1 287 ? 15.219 15.531 19.859 1 97.88 287 ILE A C 1
ATOM 2257 O O . ILE A 1 287 ? 16.297 16.094 20.109 1 97.88 287 ILE A O 1
ATOM 2261 N N . TYR A 1 288 ? 15.086 14.25 19.703 1 97.81 288 TYR A N 1
ATOM 2262 C CA . TYR A 1 288 ? 16.234 13.352 19.844 1 97.81 288 TYR A CA 1
ATOM 2263 C C . TYR A 1 288 ? 17.312 13.695 18.812 1 97.81 288 TYR A C 1
ATOM 2265 O O . TYR A 1 288 ? 18.5 13.734 19.156 1 97.81 288 TYR A O 1
ATOM 2273 N N . HIS A 1 289 ? 16.891 13.891 17.609 1 97.06 289 HIS A N 1
ATOM 2274 C CA . HIS A 1 289 ? 17.828 14.227 16.562 1 97.06 289 HIS A CA 1
ATOM 2275 C C . HIS A 1 289 ? 18.562 15.531 16.859 1 97.06 289 HIS A C 1
ATOM 2277 O O . HIS A 1 289 ? 19.766 15.648 16.625 1 97.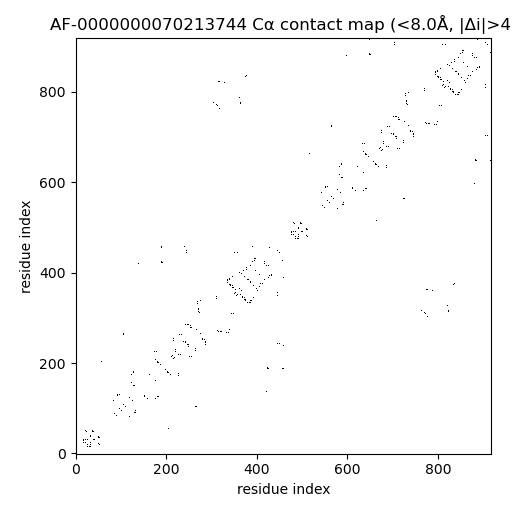06 289 HIS A O 1
ATOM 2283 N N . HIS A 1 290 ? 17.812 16.5 17.312 1 94.44 290 HIS A N 1
ATOM 2284 C CA . HIS A 1 290 ? 18.422 17.766 17.672 1 94.44 290 HIS A CA 1
ATOM 2285 C C . HIS A 1 290 ? 19.469 17.578 18.766 1 94.44 290 HIS A C 1
ATOM 2287 O O . HIS A 1 290 ? 20.531 18.203 18.734 1 94.44 290 HIS A O 1
ATOM 2293 N N . ARG A 1 291 ? 19.188 16.719 19.688 1 94.81 291 ARG A N 1
ATOM 2294 C CA . ARG A 1 291 ? 20.141 16.438 20.766 1 94.81 291 ARG A CA 1
ATOM 2295 C C . ARG A 1 291 ? 21.375 15.719 20.219 1 94.81 291 ARG A C 1
ATOM 2297 O O . ARG A 1 291 ? 22.5 15.961 20.688 1 94.81 291 ARG A O 1
ATOM 2304 N N . LEU A 1 292 ? 21.156 14.836 19.312 1 94.94 292 LEU A N 1
ATOM 2305 C CA . LEU A 1 292 ? 22.281 14.156 18.656 1 94.94 292 LEU A CA 1
ATOM 2306 C C . LEU A 1 292 ? 23.203 15.156 17.984 1 94.94 292 LEU A C 1
ATOM 2308 O O . LEU A 1 292 ? 24.438 15.023 18.078 1 94.94 292 LEU A O 1
ATOM 2312 N N . GLN A 1 293 ? 22.562 16.078 17.359 1 91.5 293 GLN A N 1
ATOM 2313 C CA . GLN A 1 293 ? 23.344 17.109 16.672 1 91.5 293 GLN A CA 1
ATOM 2314 C C . GLN A 1 293 ? 24.125 17.953 17.656 1 91.5 293 GLN A C 1
ATOM 2316 O O . GLN A 1 293 ? 25.156 18.531 17.312 1 91.5 293 GLN A O 1
ATOM 2321 N N . ASN A 1 294 ? 23.688 17.969 18.859 1 91.25 294 ASN A N 1
ATOM 2322 C CA . ASN A 1 294 ? 24.359 18.75 19.891 1 91.25 294 ASN A CA 1
ATOM 2323 C C . ASN A 1 294 ? 25.312 17.891 20.703 1 91.25 294 ASN A C 1
ATOM 2325 O O . ASN A 1 294 ? 25.766 18.312 21.781 1 91.25 294 ASN A O 1
ATOM 2329 N N . GLY A 1 295 ? 25.562 16.641 20.312 1 89.31 295 GLY A N 1
ATOM 2330 C CA . GLY A 1 295 ? 26.719 15.945 20.844 1 89.31 295 GLY A CA 1
ATOM 2331 C C . GLY A 1 295 ? 26.359 14.68 21.594 1 89.31 295 GLY A C 1
ATOM 2332 O O . GLY A 1 295 ? 27.234 13.93 22.016 1 89.31 295 GLY A O 1
ATOM 2333 N N . ILE A 1 296 ? 25.062 14.391 21.781 1 90.88 296 ILE A N 1
ATOM 2334 C CA . ILE A 1 296 ? 24.734 13.156 22.484 1 90.88 296 ILE A CA 1
ATOM 2335 C C . ILE A 1 296 ? 25 11.961 21.562 1 90.88 296 ILE A C 1
ATOM 2337 O O . ILE A 1 296 ? 24.969 12.094 20.344 1 90.88 296 ILE A O 1
ATOM 2341 N N . GLU A 1 297 ? 25.359 10.867 22.234 1 92.56 297 GLU A N 1
ATOM 2342 C CA . GLU A 1 297 ? 25.594 9.648 21.469 1 92.56 297 GLU A CA 1
ATOM 2343 C C . GLU A 1 297 ? 24.281 8.93 21.141 1 92.56 297 GLU A C 1
ATOM 2345 O O . GLU A 1 297 ? 23.328 9.008 21.906 1 92.56 297 GLU A O 1
ATOM 2350 N N . ILE A 1 298 ? 24.359 8.297 20.062 1 93.25 298 ILE A N 1
ATOM 2351 C CA . ILE A 1 298 ? 23.172 7.574 19.609 1 93.25 298 ILE A CA 1
ATOM 2352 C C . ILE A 1 298 ? 22.891 6.398 20.547 1 93.25 298 ILE A C 1
ATOM 2354 O O . ILE A 1 298 ? 23.812 5.695 20.953 1 93.25 298 ILE A O 1
ATOM 2358 N N . CYS A 1 299 ? 21.688 6.297 20.969 1 94.75 299 CYS A N 1
ATOM 2359 C CA . CYS A 1 299 ? 21.219 5.199 21.797 1 94.75 299 CYS A CA 1
ATOM 2360 C C . CYS A 1 299 ? 20.453 4.172 20.969 1 94.75 299 CYS A C 1
ATOM 2362 O O . CYS A 1 299 ? 19.344 4.441 20.516 1 94.75 299 CYS A O 1
ATOM 2364 N N . VAL A 1 300 ? 20.984 2.949 20.938 1 92.38 300 VAL A N 1
ATOM 2365 C CA . VAL A 1 300 ? 20.422 1.902 20.078 1 92.38 300 VAL A CA 1
ATOM 2366 C C . VAL A 1 300 ? 19.031 1.537 20.562 1 92.38 300 VAL A C 1
ATOM 2368 O O . VAL A 1 300 ? 18.125 1.331 19.75 1 92.38 300 VAL A O 1
ATOM 2371 N N . ASP A 1 301 ? 18.812 1.521 21.797 1 94.31 301 ASP A N 1
ATOM 2372 C CA . ASP A 1 301 ? 17.516 1.156 22.359 1 94.31 301 ASP A CA 1
ATOM 2373 C C . ASP A 1 301 ? 16.453 2.174 21.984 1 94.31 301 ASP A C 1
ATOM 2375 O O . ASP A 1 301 ? 15.305 1.803 21.688 1 94.31 301 ASP A O 1
ATOM 2379 N N . LYS A 1 302 ? 16.828 3.381 22.016 1 96 302 LYS A N 1
ATOM 2380 C CA . LYS A 1 302 ? 15.891 4.438 21.672 1 96 302 LYS A CA 1
ATOM 2381 C C . LYS A 1 302 ? 15.523 4.375 20.188 1 96 302 LYS A C 1
ATOM 2383 O O . LYS A 1 302 ? 14.359 4.535 19.812 1 96 302 LYS A O 1
ATOM 2388 N N . VAL A 1 303 ? 16.5 4.129 19.422 1 96.62 303 VAL A N 1
ATOM 2389 C CA . VAL A 1 303 ? 16.297 4.027 17.984 1 96.62 303 VAL A CA 1
ATOM 2390 C C . VAL A 1 303 ? 15.375 2.85 17.672 1 96.62 303 VAL A C 1
ATOM 2392 O O . VAL A 1 303 ? 14.453 2.973 16.875 1 96.62 303 VAL A O 1
ATOM 2395 N N . GLN A 1 304 ? 15.625 1.759 18.328 1 95.75 304 GLN A N 1
ATOM 2396 C CA . GLN A 1 304 ? 14.789 0.577 18.141 1 95.75 304 GLN A CA 1
ATOM 2397 C C . GLN A 1 304 ? 13.359 0.822 18.609 1 95.75 304 GLN A C 1
ATOM 2399 O O . GLN A 1 304 ? 12.406 0.315 18.016 1 95.75 304 GLN A O 1
ATOM 2404 N N . ALA A 1 305 ? 13.242 1.539 19.641 1 97 305 ALA A N 1
ATOM 2405 C CA . ALA A 1 305 ? 11.914 1.878 20.141 1 97 305 ALA A CA 1
ATOM 2406 C C . ALA A 1 305 ? 11.148 2.732 19.141 1 97 305 ALA A C 1
ATOM 2408 O O . ALA A 1 305 ? 9.953 2.518 18.922 1 97 305 ALA A O 1
ATOM 2409 N N . PHE A 1 306 ? 11.836 3.729 18.516 1 98.12 306 PHE A N 1
ATOM 2410 C CA . PHE A 1 306 ? 11.219 4.543 17.484 1 98.12 306 PHE A CA 1
ATOM 2411 C C . PHE A 1 306 ? 10.773 3.676 16.312 1 98.12 306 PHE A C 1
ATOM 2413 O O . PHE A 1 306 ? 9.656 3.828 15.812 1 98.12 306 PHE A O 1
ATOM 2420 N N . GLU A 1 307 ? 11.656 2.805 15.945 1 97.06 307 GLU A N 1
ATOM 2421 C CA . GLU A 1 307 ? 11.398 1.937 14.805 1 97.06 307 GLU A CA 1
ATOM 2422 C C . GLU A 1 307 ? 10.172 1.063 15.039 1 97.06 307 GLU A C 1
ATOM 2424 O O . GLU A 1 307 ? 9.305 0.948 14.172 1 97.06 307 GLU A O 1
ATOM 2429 N N . ARG A 1 308 ? 10.062 0.5 16.172 1 95.44 308 ARG A N 1
ATOM 2430 C CA . ARG A 1 308 ? 8.93 -0.35 16.531 1 95.44 308 ARG A CA 1
ATOM 2431 C C . ARG A 1 308 ? 7.637 0.458 16.594 1 95.44 308 ARG A C 1
ATOM 2433 O O . ARG A 1 308 ? 6.59 0.006 16.125 1 95.44 308 ARG A O 1
ATOM 2440 N N . ALA A 1 309 ? 7.738 1.61 17.109 1 96.75 309 ALA A N 1
ATOM 2441 C CA . ALA A 1 309 ? 6.559 2.455 17.297 1 96.75 309 ALA A CA 1
ATOM 2442 C C . ALA A 1 309 ? 5.992 2.9 15.953 1 96.75 309 ALA A C 1
ATOM 2444 O O . ALA A 1 309 ? 4.789 3.143 15.828 1 96.75 309 ALA A O 1
ATOM 2445 N N . LEU A 1 310 ? 6.84 2.945 14.969 1 97.69 310 LEU A N 1
ATOM 2446 C CA . LEU A 1 310 ? 6.414 3.488 13.68 1 97.69 310 LEU A CA 1
ATOM 2447 C C . LEU A 1 310 ? 6.086 2.369 12.703 1 97.69 310 LEU A C 1
ATOM 2449 O O . LEU A 1 310 ? 5.617 2.631 11.586 1 97.69 310 LEU A O 1
ATOM 2453 N N . GLN A 1 311 ? 6.285 1.094 13.117 1 95.19 311 GLN A N 1
ATOM 2454 C CA . GLN A 1 311 ? 5.953 -0.01 12.227 1 95.19 311 GLN A CA 1
ATOM 2455 C C . GLN A 1 311 ? 4.457 -0.034 11.914 1 95.19 311 GLN A C 1
ATOM 2457 O O . GLN A 1 311 ? 3.627 0.045 12.82 1 95.19 311 GLN A O 1
ATOM 2462 N N . PRO A 1 312 ? 4.172 -0.046 10.57 1 92.31 312 PRO A N 1
ATOM 2463 C CA . PRO A 1 312 ? 2.748 -0.176 10.25 1 92.31 312 PRO A CA 1
ATOM 2464 C C . PRO A 1 312 ? 2.135 -1.462 10.797 1 92.31 312 PRO A C 1
ATOM 2466 O O . PRO A 1 312 ? 2.785 -2.51 10.797 1 92.31 312 PRO A O 1
ATOM 2469 N N . THR A 1 313 ? 0.951 -1.319 11.383 1 84.06 313 THR A N 1
ATOM 2470 C CA . THR A 1 313 ? 0.24 -2.475 11.922 1 84.06 313 THR A CA 1
ATOM 2471 C C . THR A 1 313 ? -1.214 -2.479 11.453 1 84.06 313 THR A C 1
ATOM 2473 O O . THR A 1 313 ? -1.739 -1.443 11.039 1 84.06 313 THR A O 1
ATOM 2476 N N . TYR A 1 314 ? -1.752 -3.615 11.375 1 90.38 314 TYR A N 1
ATOM 2477 C CA . TYR A 1 314 ? -3.16 -3.803 11.047 1 90.38 314 TYR A CA 1
ATOM 2478 C C . TYR A 1 314 ? -3.922 -4.395 12.227 1 90.38 314 TYR A C 1
ATOM 2480 O O . TYR A 1 314 ? -3.354 -5.137 13.031 1 90.38 314 TYR A O 1
ATOM 2488 N N . SER A 1 315 ? -5.195 -3.98 12.32 1 88.62 315 SER A N 1
ATOM 2489 C CA . SER A 1 315 ? -6.027 -4.457 13.422 1 88.62 315 SER A CA 1
ATOM 2490 C C . SER A 1 315 ? -6.203 -5.969 13.367 1 88.62 315 SER A C 1
ATOM 2492 O O . SER A 1 315 ? -6.352 -6.543 12.289 1 88.62 315 SER A O 1
ATOM 2494 N N . MET A 1 316 ? -6.172 -6.582 14.562 1 90.88 316 MET A N 1
ATOM 2495 C CA . MET A 1 316 ? -6.312 -8.031 14.68 1 90.88 316 MET A CA 1
ATOM 2496 C C . MET A 1 316 ? -7.555 -8.391 15.484 1 90.88 316 MET A C 1
ATOM 2498 O O . MET A 1 316 ? -8.188 -7.523 16.078 1 90.88 316 MET A O 1
ATOM 2502 N N . LEU A 1 317 ? -7.934 -9.641 15.477 1 85.81 317 LEU A N 1
ATOM 2503 C CA . LEU A 1 317 ? -9.117 -10.164 16.156 1 85.81 317 LEU A CA 1
ATOM 2504 C C . LEU A 1 317 ? -9.07 -9.859 17.641 1 85.81 317 LEU A C 1
ATOM 2506 O O . LEU A 1 317 ? -10.078 -9.477 18.234 1 85.81 317 LEU A O 1
ATOM 2510 N N . ALA A 1 318 ? -7.988 -10.219 18.391 1 72.25 318 ALA A N 1
ATOM 2511 C CA . ALA A 1 318 ? -7.898 -10.055 19.844 1 72.25 318 ALA A CA 1
ATOM 2512 C C . ALA A 1 318 ? -7.66 -8.602 20.219 1 72.25 318 ALA A C 1
ATOM 2514 O O . ALA A 1 318 ? -7.484 -8.273 21.391 1 72.25 318 ALA A O 1
ATOM 2515 N N . SER A 1 319 ? -7.703 -7.75 19.312 1 61.34 319 SER A N 1
ATOM 2516 C CA . SER A 1 319 ? -7.414 -6.387 19.75 1 61.34 319 SER A CA 1
ATOM 2517 C C . SER A 1 319 ? -8.5 -5.859 20.688 1 61.34 319 SER A C 1
ATOM 2519 O O . SER A 1 319 ? -9.68 -5.906 20.359 1 61.34 319 SER A O 1
ATOM 2521 N N . PRO A 1 320 ? -8.242 -5.883 22.125 1 49.03 320 PRO A N 1
ATOM 2522 C CA . PRO A 1 320 ? -9.148 -5.5 23.203 1 49.03 320 PRO A CA 1
ATOM 2523 C C . PRO A 1 320 ? -10.055 -4.328 22.828 1 49.03 320 PRO A C 1
ATOM 2525 O O . PRO A 1 320 ? -11.156 -4.195 23.359 1 49.03 320 PRO A O 1
ATOM 2528 N N . ASN A 1 321 ? -9.57 -3.318 22.422 1 47.34 321 ASN A N 1
ATOM 2529 C CA . ASN A 1 321 ? -10.219 -2.014 22.5 1 47.34 321 ASN A CA 1
ATOM 2530 C C . ASN A 1 321 ? -11.375 -1.904 21.5 1 47.34 321 ASN A C 1
ATOM 2532 O O . ASN A 1 321 ? -11.883 -0.81 21.25 1 47.34 321 ASN A O 1
ATOM 2536 N N . GLY A 1 322 ? -11.695 -2.877 20.734 1 46.78 322 GLY A N 1
ATOM 2537 C CA . GLY A 1 322 ? -12.695 -2.477 19.766 1 46.78 322 GLY A CA 1
ATOM 2538 C C . GLY A 1 322 ? -14.117 -2.654 20.266 1 46.78 322 GLY A C 1
ATOM 2539 O O . GLY A 1 322 ? -14.469 -3.717 20.781 1 46.78 322 GLY A O 1
ATOM 2540 N N . ASP A 1 323 ? -14.711 -1.72 20.766 1 42.38 323 ASP A N 1
ATOM 2541 C CA . ASP A 1 323 ? -16.172 -1.7 20.875 1 42.38 323 ASP A CA 1
ATOM 2542 C C . ASP A 1 323 ? -16.828 -2.379 19.688 1 42.38 323 ASP A C 1
ATOM 2544 O O . ASP A 1 323 ? -16.406 -2.16 18.547 1 42.38 323 ASP A O 1
ATOM 2548 N N . ALA A 1 324 ? -17.688 -3.301 19.906 1 43.97 324 ALA A N 1
ATOM 2549 C CA . ALA A 1 324 ? -18.547 -4.07 19.016 1 43.97 324 ALA A CA 1
ATOM 2550 C C . ALA A 1 324 ? -19.062 -3.197 17.875 1 43.97 324 ALA A C 1
ATOM 2552 O O . ALA A 1 324 ? -19.344 -3.697 16.781 1 43.97 324 ALA A O 1
ATOM 2553 N N . GLU A 1 325 ? -19.453 -2.045 18.156 1 44.69 325 GLU A N 1
ATOM 2554 C CA . GLU A 1 325 ? -20.234 -1.186 17.266 1 44.69 325 GLU A CA 1
ATOM 2555 C C . GLU A 1 325 ? -19.422 -0.795 16.031 1 44.69 325 GLU A C 1
ATOM 2557 O O . GLU A 1 325 ? -19.969 -0.283 15.055 1 44.69 325 GLU A O 1
ATOM 2562 N N . GLN A 1 326 ? -18.109 -0.654 16.109 1 51.47 326 GLN A N 1
ATOM 2563 C CA . GLN A 1 326 ? -17.219 -0.024 15.133 1 51.47 326 GLN A CA 1
ATOM 2564 C C . GLN A 1 326 ? -16.859 -0.994 14.016 1 51.47 326 GLN A C 1
ATOM 2566 O O . GLN A 1 326 ? -15.867 -0.785 13.305 1 51.47 326 GLN A O 1
ATOM 2571 N N . ASP A 1 327 ? -17.609 -1.959 13.883 1 62.72 327 ASP A N 1
ATOM 2572 C CA . ASP A 1 327 ? -17.438 -3.193 13.125 1 62.72 327 ASP A CA 1
ATOM 2573 C C . ASP A 1 327 ? -17.734 -2.973 11.641 1 62.72 327 ASP A C 1
ATOM 2575 O O . ASP A 1 327 ? -17.219 -3.689 10.781 1 62.72 327 ASP A O 1
ATOM 2579 N N . LEU A 1 328 ? -18.453 -1.781 11.453 1 64.38 328 LEU A N 1
ATOM 2580 C CA . LEU A 1 328 ? -18.797 -1.645 10.047 1 64.38 328 LEU A CA 1
ATOM 2581 C C . LEU A 1 328 ? -17.797 -0.75 9.32 1 64.38 328 LEU A C 1
ATOM 2583 O O . LEU A 1 328 ? -17.391 0.291 9.844 1 64.38 328 LEU A O 1
ATOM 2587 N N . PHE A 1 329 ? -17.469 -1.269 8.234 1 73.88 329 PHE A N 1
ATOM 2588 C CA . PHE A 1 329 ? -16.516 -0.574 7.383 1 73.88 329 PHE A CA 1
ATOM 2589 C C . PHE A 1 329 ? -17.094 0.739 6.875 1 73.88 329 PHE A C 1
ATOM 2591 O O . PHE A 1 329 ? -18.234 0.78 6.406 1 73.88 329 PHE A O 1
ATOM 2598 N N . HIS A 1 330 ? -16.406 1.841 7.125 1 76.31 330 HIS A N 1
ATOM 2599 C CA . HIS A 1 330 ? -16.688 3.129 6.5 1 76.31 330 HIS A CA 1
ATOM 2600 C C . HIS A 1 330 ? -15.555 3.549 5.57 1 76.31 330 HIS A C 1
ATOM 2602 O O . HIS A 1 330 ? -14.383 3.41 5.914 1 76.31 330 HIS A O 1
ATOM 2608 N N . PRO A 1 331 ? -15.914 4.008 4.371 1 73.62 331 PRO A N 1
ATOM 2609 C CA . PRO A 1 331 ? -14.883 4.414 3.414 1 73.62 331 PRO A CA 1
ATOM 2610 C C . PRO A 1 331 ? -13.883 5.406 4.008 1 73.62 331 PRO A C 1
ATOM 2612 O O . PRO A 1 331 ? -12.695 5.359 3.68 1 73.62 331 PRO A O 1
ATOM 2615 N N . VAL A 1 332 ? -14.398 6.227 4.844 1 77.44 332 VAL A N 1
ATOM 2616 C CA . VAL A 1 332 ? -13.539 7.219 5.477 1 77.44 332 VAL A CA 1
ATOM 2617 C C . VAL A 1 332 ? -12.484 6.523 6.336 1 77.44 332 VAL A C 1
ATOM 2619 O O . VAL A 1 332 ? -11.367 7.02 6.488 1 77.44 332 VAL A O 1
ATOM 2622 N N . ALA A 1 333 ? -12.781 5.387 6.691 1 82.88 333 ALA A N 1
ATOM 2623 C CA . ALA A 1 333 ? -11.875 4.648 7.57 1 82.88 333 ALA A CA 1
ATOM 2624 C C . ALA A 1 333 ? -10.633 4.184 6.816 1 82.88 333 ALA A C 1
ATOM 2626 O O . ALA A 1 333 ? -9.516 4.305 7.32 1 82.88 333 ALA A O 1
ATOM 2627 N N . THR A 1 334 ? -10.812 3.785 5.625 1 83.44 334 THR A N 1
ATOM 2628 C CA . THR A 1 334 ? -9.688 3.26 4.859 1 83.44 334 THR A CA 1
ATOM 2629 C C . THR A 1 334 ? -8.703 4.375 4.512 1 83.44 334 THR A C 1
ATOM 2631 O O . THR A 1 334 ? -7.492 4.188 4.59 1 83.44 334 THR A O 1
ATOM 2634 N N . ALA A 1 335 ? -9.273 5.465 4.18 1 88.19 335 ALA A N 1
ATOM 2635 C CA . ALA A 1 335 ? -8.414 6.598 3.846 1 88.19 335 ALA A CA 1
ATOM 2636 C C . ALA A 1 335 ? -7.629 7.07 5.066 1 88.19 335 ALA A C 1
ATOM 2638 O O . ALA A 1 335 ? -6.449 7.418 4.961 1 88.19 335 ALA A O 1
ATOM 2639 N N . SER A 1 336 ? -8.312 7.062 6.148 1 91.38 336 SER A N 1
ATOM 2640 C CA . SER A 1 336 ? -7.672 7.48 7.391 1 91.38 336 SER A CA 1
ATOM 2641 C C . SER A 1 336 ? -6.539 6.531 7.773 1 91.38 336 SER A C 1
ATOM 2643 O O . SER A 1 336 ? -5.48 6.973 8.227 1 91.38 336 SER A O 1
ATOM 2645 N N . LEU A 1 337 ? -6.758 5.301 7.57 1 91.56 337 LEU A N 1
ATOM 2646 C CA . LEU A 1 337 ? -5.742 4.305 7.895 1 91.56 337 LEU A CA 1
ATOM 2647 C C . LEU A 1 337 ? -4.527 4.449 6.984 1 91.56 337 LEU A C 1
ATOM 2649 O O . LEU A 1 337 ? -3.387 4.371 7.441 1 91.56 337 LEU A O 1
ATOM 2653 N N . SER A 1 338 ? -4.801 4.617 5.746 1 93.31 338 SER A N 1
ATOM 2654 C CA . SER A 1 338 ? -3.709 4.836 4.801 1 93.31 338 SER A CA 1
ATOM 2655 C C . SER A 1 338 ? -2.908 6.082 5.156 1 93.31 338 SER A C 1
ATOM 2657 O O . SER A 1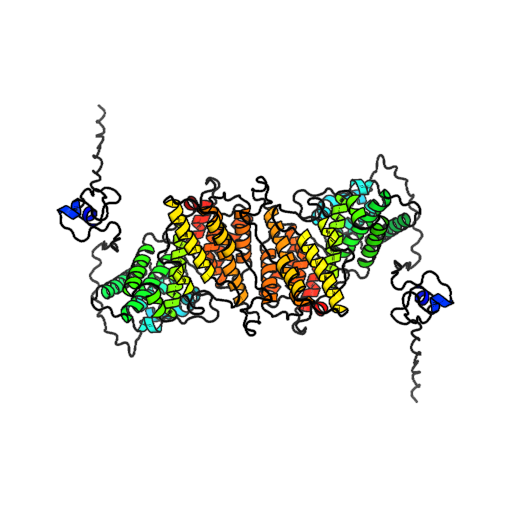 338 ? -1.683 6.098 5.027 1 93.31 338 SER A O 1
ATOM 2659 N N . LEU A 1 339 ? -3.605 7.098 5.562 1 96.06 339 LEU A N 1
ATOM 2660 C CA . LEU A 1 339 ? -2.938 8.328 5.961 1 96.06 339 LEU A CA 1
ATOM 2661 C C . LEU A 1 339 ? -1.983 8.086 7.121 1 96.06 339 LEU A C 1
ATOM 2663 O O . LEU A 1 339 ? -0.839 8.539 7.102 1 96.06 339 LEU A O 1
ATOM 2667 N N . VAL A 1 340 ? -2.463 7.391 8.094 1 96.62 340 VAL A N 1
ATOM 2668 C CA . VAL A 1 340 ? -1.633 7.074 9.25 1 96.62 340 VAL A CA 1
ATOM 2669 C C . VAL A 1 340 ? -0.396 6.301 8.805 1 96.62 340 VAL A C 1
ATOM 2671 O O . VAL A 1 340 ? 0.724 6.621 9.203 1 96.62 340 VAL A O 1
ATOM 2674 N N . ARG A 1 341 ? -0.571 5.367 7.953 1 96.38 341 ARG A N 1
ATOM 2675 C CA . ARG A 1 341 ? 0.542 4.547 7.48 1 96.38 341 ARG A CA 1
ATOM 2676 C C . ARG A 1 341 ? 1.54 5.383 6.688 1 96.38 341 ARG A C 1
ATOM 2678 O O . ARG A 1 341 ? 2.75 5.152 6.762 1 96.38 341 ARG A O 1
ATOM 2685 N N . CYS A 1 342 ? 1.069 6.316 5.973 1 96.94 342 CYS A N 1
ATOM 2686 C CA . CYS A 1 342 ? 1.961 7.215 5.246 1 96.94 342 CYS A CA 1
ATOM 2687 C C . CYS A 1 342 ? 2.9 7.941 6.203 1 96.94 342 CYS A C 1
ATOM 2689 O O . CYS A 1 342 ? 4.102 8.031 5.949 1 96.94 342 CYS A O 1
ATOM 2691 N N . PHE A 1 343 ? 2.291 8.414 7.207 1 98.44 343 PHE A N 1
ATOM 2692 C CA . PHE A 1 343 ? 3.098 9.156 8.172 1 98.44 343 PHE A CA 1
ATOM 2693 C C . PHE A 1 343 ? 4.062 8.227 8.898 1 98.44 343 PHE A C 1
ATOM 2695 O O . PHE A 1 343 ? 5.18 8.625 9.242 1 98.44 343 PHE A O 1
ATOM 2702 N N . GLN A 1 344 ? 3.623 7.012 9.125 1 98.38 344 GLN A N 1
ATOM 2703 C CA . GLN A 1 344 ? 4.516 6.023 9.719 1 98.38 344 GLN A CA 1
ATOM 2704 C C . GLN A 1 344 ? 5.727 5.77 8.828 1 98.38 344 GLN A C 1
ATOM 2706 O O . GLN A 1 344 ? 6.867 5.801 9.297 1 98.38 344 GLN A O 1
ATOM 2711 N N . HIS A 1 345 ? 5.492 5.59 7.578 1 98.25 345 HIS A N 1
ATOM 2712 C CA . HIS A 1 345 ? 6.582 5.352 6.641 1 98.25 345 HIS A CA 1
ATOM 2713 C C . HIS A 1 345 ? 7.488 6.574 6.531 1 98.25 345 HIS A C 1
ATOM 2715 O O . HIS A 1 345 ? 8.711 6.441 6.48 1 98.25 345 HIS A O 1
ATOM 2721 N N . ALA A 1 346 ? 6.887 7.727 6.504 1 98.69 346 ALA A N 1
ATOM 2722 C CA . ALA A 1 346 ? 7.695 8.938 6.473 1 98.69 346 ALA A CA 1
ATOM 2723 C C . ALA A 1 346 ? 8.578 9.047 7.715 1 98.69 346 ALA A C 1
ATOM 2725 O O . ALA A 1 346 ? 9.734 9.469 7.629 1 98.69 346 ALA A O 1
ATOM 2726 N N . GLY A 1 347 ? 7.98 8.688 8.844 1 98.75 347 GLY A N 1
ATOM 2727 C CA . GLY A 1 347 ? 8.758 8.672 10.07 1 98.75 347 GLY A CA 1
ATOM 2728 C C . GLY A 1 347 ? 9.93 7.711 10.023 1 98.75 347 GLY A C 1
ATOM 2729 O O . GLY A 1 347 ? 11.016 8.016 10.516 1 98.75 347 GLY A O 1
ATOM 2730 N N . LEU A 1 348 ? 9.719 6.59 9.406 1 98.5 348 LEU A N 1
ATOM 2731 C CA . LEU A 1 348 ? 10.789 5.602 9.297 1 98.5 348 LEU A CA 1
ATOM 2732 C C . LEU A 1 348 ? 11.867 6.074 8.32 1 98.5 348 LEU A C 1
ATOM 2734 O O . LEU A 1 348 ? 13.055 5.84 8.547 1 98.5 348 LEU A O 1
ATOM 2738 N N . ILE A 1 349 ? 11.445 6.727 7.285 1 98.25 349 ILE A N 1
ATOM 2739 C CA . ILE A 1 349 ? 12.43 7.336 6.395 1 98.25 349 ILE A CA 1
ATOM 2740 C C . ILE A 1 349 ? 13.266 8.352 7.168 1 98.25 349 ILE A C 1
ATOM 2742 O O . ILE A 1 349 ? 14.492 8.391 7.031 1 98.25 349 ILE A O 1
ATOM 2746 N N . TYR A 1 350 ? 12.625 9.195 7.988 1 98.5 350 TYR A N 1
ATOM 2747 C CA . TYR A 1 350 ? 13.336 10.172 8.812 1 98.5 350 TYR A CA 1
ATOM 2748 C C . TYR A 1 350 ? 14.312 9.477 9.75 1 98.5 350 TYR A C 1
ATOM 2750 O O . TYR A 1 350 ? 15.461 9.906 9.891 1 98.5 350 TYR A O 1
ATOM 2758 N N . LEU A 1 351 ? 13.828 8.43 10.391 1 98.38 351 LEU A N 1
ATOM 2759 C CA . LEU A 1 351 ? 14.672 7.684 11.32 1 98.38 351 LEU A CA 1
ATOM 2760 C C . LEU A 1 351 ? 15.938 7.199 10.633 1 98.38 351 LEU A C 1
ATOM 2762 O O . LEU A 1 351 ? 17.047 7.391 11.141 1 98.38 351 LEU A O 1
ATOM 2766 N N . TYR A 1 352 ? 15.805 6.641 9.469 1 96.5 352 TYR A N 1
ATOM 2767 C CA . TYR A 1 352 ? 16.938 6.035 8.773 1 96.5 352 TYR A CA 1
ATOM 2768 C C . TYR A 1 352 ? 17.812 7.102 8.125 1 96.5 352 TYR A C 1
ATOM 2770 O O . TYR A 1 352 ? 19.047 7.043 8.219 1 96.5 352 TYR A O 1
ATOM 2778 N N . SER A 1 353 ? 17.203 8.047 7.566 1 96.75 353 SER A N 1
ATOM 2779 C CA . SER A 1 353 ? 17.953 9.039 6.805 1 96.75 353 SER A CA 1
ATOM 2780 C C . SER A 1 353 ? 18.578 10.086 7.723 1 96.75 353 SER A C 1
ATOM 2782 O O . SER A 1 353 ? 19.781 10.359 7.637 1 96.75 353 SER A O 1
ATOM 2784 N N . ALA A 1 354 ? 17.797 10.641 8.594 1 96.81 354 ALA A N 1
ATOM 2785 C CA . ALA A 1 354 ? 18.25 11.773 9.391 1 96.81 354 ALA A CA 1
ATOM 2786 C C . ALA A 1 354 ? 18.984 11.305 10.648 1 96.81 354 ALA A C 1
ATOM 2788 O O . ALA A 1 354 ? 20.062 11.82 10.977 1 96.81 354 ALA A O 1
ATOM 2789 N N . ILE A 1 355 ? 18.438 10.328 11.273 1 96.56 355 ILE A N 1
ATOM 2790 C CA . ILE A 1 355 ? 18.984 9.938 12.57 1 96.56 355 ILE A CA 1
ATOM 2791 C C . ILE A 1 355 ? 20.109 8.93 12.367 1 96.56 355 ILE A C 1
ATOM 2793 O O . ILE A 1 355 ? 21.203 9.094 12.914 1 96.56 355 ILE A O 1
ATOM 2797 N N . GLN A 1 356 ? 19.906 7.938 11.516 1 94.94 356 GLN A N 1
ATOM 2798 C CA . GLN A 1 356 ? 20.891 6.875 11.336 1 94.94 356 GLN A CA 1
ATOM 2799 C C . GLN A 1 356 ? 21.844 7.207 10.195 1 94.94 356 GLN A C 1
ATOM 2801 O O . GLN A 1 356 ? 22.828 6.492 9.984 1 94.94 356 GLN A O 1
ATOM 2806 N N . ASN A 1 357 ? 21.531 8.227 9.453 1 93.12 357 ASN A N 1
ATOM 2807 C CA . ASN A 1 357 ? 22.359 8.664 8.336 1 93.12 357 ASN A CA 1
ATOM 2808 C C . ASN A 1 357 ? 22.594 7.543 7.332 1 93.12 357 ASN A C 1
ATOM 2810 O O . ASN A 1 357 ? 23.719 7.355 6.859 1 93.12 357 ASN A O 1
ATOM 2814 N N . ILE A 1 358 ? 21.547 6.781 7.129 1 91.88 358 ILE A N 1
ATOM 2815 C CA . ILE A 1 358 ? 21.609 5.727 6.125 1 91.88 358 ILE A CA 1
ATOM 2816 C C . ILE A 1 358 ? 21.484 6.336 4.727 1 91.88 358 ILE A C 1
ATOM 2818 O O . ILE A 1 358 ? 20.672 7.242 4.508 1 91.88 358 ILE A O 1
ATOM 2822 N N . PRO A 1 359 ? 22.312 5.793 3.775 1 90.44 359 PRO A N 1
ATOM 2823 C CA . PRO A 1 359 ? 22.234 6.324 2.412 1 90.44 359 PRO A CA 1
ATOM 2824 C C . PRO A 1 359 ? 20.859 6.098 1.774 1 90.44 359 PRO A C 1
ATOM 2826 O O . PRO A 1 359 ? 20.203 5.098 2.062 1 90.44 359 PRO A O 1
ATOM 2829 N N . ALA A 1 360 ? 20.531 6.934 0.866 1 90.81 360 ALA A N 1
ATOM 2830 C CA . ALA A 1 360 ? 19.219 6.93 0.245 1 90.81 360 ALA A CA 1
ATOM 2831 C C . ALA A 1 360 ? 18.984 5.645 -0.545 1 90.81 360 ALA A C 1
ATOM 2833 O O . ALA A 1 360 ? 17.844 5.227 -0.745 1 90.81 360 ALA A O 1
ATOM 2834 N N . ASN A 1 361 ? 20.031 5.02 -1.039 1 90.06 361 ASN A N 1
ATOM 2835 C CA . ASN A 1 361 ? 19.875 3.836 -1.873 1 90.06 361 ASN A CA 1
ATOM 2836 C C . ASN A 1 361 ? 19.859 2.559 -1.035 1 90.06 361 ASN A C 1
ATOM 2838 O O . ASN A 1 361 ? 19.812 1.455 -1.58 1 90.06 361 ASN A O 1
ATOM 2842 N N . HIS A 1 362 ? 19.891 2.762 0.217 1 90.75 362 HIS A N 1
ATOM 2843 C CA . HIS A 1 362 ? 19.844 1.597 1.095 1 90.75 362 HIS A CA 1
ATOM 2844 C C . HIS A 1 362 ? 18.453 0.969 1.096 1 90.75 362 HIS A C 1
ATOM 2846 O O . HIS A 1 362 ? 17.453 1.68 1.082 1 90.75 362 HIS A O 1
ATOM 2852 N N . PHE A 1 363 ? 18.406 -0.336 1.279 1 90.19 363 PHE A N 1
ATOM 2853 C CA . PHE A 1 363 ? 17.172 -1.1 1.185 1 90.19 363 PHE A CA 1
ATOM 2854 C C . PHE A 1 363 ? 16.203 -0.715 2.303 1 90.19 363 PHE A C 1
ATOM 2856 O O . PHE A 1 363 ? 15 -0.574 2.074 1 90.19 363 PHE A O 1
ATOM 2863 N N . LEU A 1 364 ? 16.703 -0.51 3.488 1 90.38 364 LEU A N 1
ATOM 2864 C CA . LEU A 1 364 ? 15.875 -0.207 4.648 1 90.38 364 LEU A CA 1
ATOM 2865 C C . LEU A 1 364 ? 15.102 1.094 4.445 1 90.38 364 LEU A C 1
ATOM 2867 O O . LEU A 1 364 ? 13.961 1.223 4.895 1 90.38 364 LEU A O 1
ATOM 2871 N N . LEU A 1 365 ? 15.742 1.919 3.742 1 94.25 365 LEU A N 1
ATOM 2872 C CA . LEU A 1 365 ? 15.117 3.213 3.482 1 94.25 365 LEU A CA 1
ATOM 2873 C C . LEU A 1 365 ? 14.164 3.127 2.295 1 94.25 365 LEU A C 1
ATOM 2875 O O . LEU A 1 365 ? 13.016 3.559 2.385 1 94.25 365 LEU A O 1
ATOM 2879 N N . GLN A 1 366 ? 14.555 2.447 1.243 1 93.75 366 GLN A N 1
ATOM 2880 C CA . GLN A 1 366 ? 13.805 2.426 -0.005 1 93.75 366 GLN A CA 1
ATOM 2881 C C . GLN A 1 366 ? 12.523 1.608 0.139 1 93.75 366 GLN A C 1
ATOM 2883 O O . GLN A 1 366 ? 11.516 1.897 -0.514 1 93.75 366 GLN A O 1
ATOM 2888 N N . GLN A 1 367 ? 12.531 0.649 1.04 1 93.19 367 GLN A N 1
ATOM 2889 C CA . GLN A 1 367 ? 11.305 -0.111 1.234 1 93.19 367 GLN A CA 1
ATOM 2890 C C . GLN A 1 367 ? 10.18 0.785 1.74 1 93.19 367 GLN A C 1
ATOM 2892 O O . GLN A 1 367 ? 9.016 0.613 1.355 1 93.19 367 GLN A O 1
ATOM 2897 N N . HIS A 1 368 ? 10.562 1.774 2.523 1 96.25 368 HIS A N 1
ATOM 2898 C CA . HIS A 1 368 ? 9.555 2.666 3.08 1 96.25 368 HIS A CA 1
ATOM 2899 C C . HIS A 1 368 ? 9.188 3.766 2.09 1 96.25 368 HIS A C 1
ATOM 2901 O O . HIS A 1 368 ? 8.047 4.246 2.084 1 96.25 368 HIS A O 1
ATOM 2907 N N . VAL A 1 369 ? 10.148 4.176 1.236 1 96.62 369 VAL A N 1
ATOM 2908 C CA . VAL A 1 369 ? 9.797 5.078 0.144 1 96.62 369 VAL A CA 1
ATOM 2909 C C . VAL A 1 369 ? 8.727 4.438 -0.735 1 96.62 369 VAL A C 1
ATOM 2911 O O . VAL A 1 369 ? 7.695 5.055 -1.013 1 96.62 369 VAL A O 1
ATOM 2914 N N . HIS A 1 370 ? 8.969 3.225 -1.018 1 94.38 370 HIS A N 1
ATOM 2915 C CA . HIS A 1 370 ? 8.047 2.492 -1.875 1 94.38 370 HIS A CA 1
ATOM 2916 C C . HIS A 1 370 ? 6.695 2.312 -1.199 1 94.38 370 HIS A C 1
ATOM 2918 O O . HIS A 1 370 ? 5.652 2.586 -1.802 1 94.38 370 HIS A O 1
ATOM 2924 N N . ALA A 1 371 ? 6.719 1.869 0.002 1 95.25 371 ALA A N 1
ATOM 2925 C CA . ALA A 1 371 ? 5.477 1.606 0.729 1 95.25 371 ALA A CA 1
ATOM 2926 C C . ALA A 1 371 ? 4.684 2.893 0.942 1 95.25 371 ALA A C 1
ATOM 2928 O O . ALA A 1 371 ? 3.451 2.885 0.881 1 95.25 371 ALA A O 1
ATOM 2929 N N . CYS A 1 372 ? 5.344 3.912 1.222 1 97.25 372 CYS A N 1
ATOM 2930 C CA . CYS A 1 372 ? 4.691 5.203 1.41 1 97.25 372 CYS A CA 1
ATOM 2931 C C . CYS A 1 372 ? 3.938 5.621 0.154 1 97.25 372 CYS A C 1
ATOM 2933 O O . CYS A 1 372 ? 2.768 6.004 0.226 1 97.25 372 CYS A O 1
ATOM 2935 N N . LEU A 1 373 ? 4.609 5.512 -0.948 1 96.5 373 LEU A N 1
ATOM 2936 C CA . LEU A 1 373 ? 4.004 5.91 -2.213 1 96.5 373 LEU A CA 1
ATOM 2937 C C . LEU A 1 373 ? 2.861 4.973 -2.588 1 96.5 373 LEU A C 1
ATOM 2939 O O . LEU A 1 373 ? 1.856 5.406 -3.154 1 96.5 373 LEU A O 1
ATOM 2943 N N . GLU A 1 374 ? 3.014 3.713 -2.203 1 93.81 374 GLU A N 1
ATOM 2944 C CA . GLU A 1 374 ? 1.921 2.768 -2.414 1 93.81 374 GLU A CA 1
ATOM 2945 C C . GLU A 1 374 ? 0.667 3.195 -1.658 1 93.81 374 GLU A C 1
ATOM 2947 O O . GLU A 1 374 ? -0.436 3.168 -2.209 1 93.81 374 GLU A O 1
ATOM 2952 N N . CYS A 1 375 ? 0.812 3.58 -0.461 1 94.12 375 CYS A N 1
ATOM 2953 C CA . CYS A 1 375 ? -0.307 4.02 0.364 1 94.12 375 CYS A CA 1
ATOM 2954 C C . CYS A 1 375 ? -0.989 5.238 -0.245 1 94.12 375 CYS A C 1
ATOM 2956 O O . CYS A 1 375 ? -2.217 5.289 -0.333 1 94.12 375 CYS A O 1
ATOM 2958 N N . ILE A 1 376 ? -0.178 6.141 -0.665 1 95.75 376 ILE A N 1
ATOM 2959 C CA . ILE A 1 376 ? -0.71 7.398 -1.174 1 95.75 376 ILE A CA 1
ATOM 2960 C C . ILE A 1 376 ? -1.439 7.156 -2.492 1 95.75 376 ILE A C 1
ATOM 2962 O O . ILE A 1 376 ? -2.539 7.672 -2.705 1 95.75 376 ILE A O 1
ATOM 2966 N N . GLN A 1 377 ? -0.891 6.371 -3.311 1 90.62 377 GLN A N 1
ATOM 2967 C CA . GLN A 1 377 ? -1.479 6.074 -4.613 1 90.62 377 GLN A CA 1
ATOM 2968 C C . GLN A 1 377 ? -2.793 5.312 -4.465 1 90.62 377 GLN A C 1
ATOM 2970 O O . GLN A 1 377 ? -3.684 5.43 -5.309 1 90.62 377 GLN A O 1
ATOM 2975 N N . GLY A 1 378 ? -2.805 4.598 -3.426 1 87.31 378 GLY A N 1
ATOM 2976 C CA . GLY A 1 378 ? -3.99 3.783 -3.217 1 87.31 378 GLY A CA 1
ATOM 2977 C C . GLY A 1 378 ? -5.184 4.578 -2.723 1 87.31 378 GLY A C 1
ATOM 2978 O O . GLY A 1 378 ? -6.316 4.09 -2.742 1 87.31 378 GLY A O 1
ATOM 2979 N N . MET A 1 379 ? -4.992 5.777 -2.371 1 89.56 379 MET A N 1
ATOM 2980 C CA . MET A 1 379 ? -6.078 6.617 -1.876 1 89.56 379 MET A CA 1
ATOM 2981 C C . MET A 1 379 ? -6.93 7.141 -3.027 1 89.56 379 MET A C 1
ATOM 2983 O O . MET A 1 379 ? -6.422 7.371 -4.125 1 89.56 379 MET A O 1
ATOM 2987 N N . ASP A 1 380 ? -8.195 7.301 -2.646 1 86.31 380 ASP A N 1
ATOM 2988 C CA . ASP A 1 380 ? -9.07 7.965 -3.605 1 86.31 380 ASP A CA 1
ATOM 2989 C C . ASP A 1 380 ? -8.602 9.398 -3.873 1 86.31 380 ASP A C 1
ATOM 2991 O O . ASP A 1 380 ? -8.375 10.164 -2.939 1 86.31 380 ASP A O 1
ATOM 2995 N N . THR A 1 381 ? -8.492 9.719 -5.184 1 85.75 381 THR A N 1
ATOM 2996 C CA . THR A 1 381 ? -7.949 11.016 -5.59 1 85.75 381 THR A CA 1
ATOM 2997 C C . THR A 1 381 ? -8.883 12.148 -5.164 1 85.75 381 THR A C 1
ATOM 2999 O O . THR A 1 381 ? -8.469 13.305 -5.105 1 85.75 381 THR A O 1
ATOM 3002 N N . ARG A 1 382 ? -10.094 11.883 -4.824 1 81.81 382 ARG A N 1
ATOM 3003 C CA . ARG A 1 382 ? -11.062 12.898 -4.418 1 81.81 382 ARG A CA 1
ATOM 3004 C C . ARG A 1 382 ? -11.125 13.016 -2.896 1 81.81 382 ARG A C 1
ATOM 3006 O O . ARG A 1 382 ? -11.812 13.891 -2.363 1 81.81 382 ARG A O 1
ATOM 3013 N N . SER A 1 383 ? -10.273 12.133 -2.291 1 83.25 383 SER A N 1
ATOM 3014 C CA . SER A 1 383 ? -10.336 12.109 -0.833 1 83.25 383 SER A CA 1
ATOM 3015 C C . SER A 1 383 ? -9.523 13.25 -0.224 1 83.25 383 SER A C 1
ATOM 3017 O O . SER A 1 383 ? -8.461 13.602 -0.735 1 83.25 383 SER A O 1
ATOM 3019 N N . ARG A 1 384 ? -10 13.766 0.871 1 89.81 384 ARG A N 1
ATOM 3020 C CA . ARG A 1 384 ? -9.297 14.797 1.627 1 89.81 384 ARG A CA 1
ATOM 3021 C C . ARG A 1 384 ? -8.016 14.242 2.252 1 89.81 384 ARG A C 1
ATOM 3023 O O . ARG A 1 384 ? -7.047 14.969 2.441 1 89.81 384 ARG A O 1
ATOM 3030 N N . ALA A 1 385 ? -8.047 12.977 2.461 1 92.19 385 ALA A N 1
ATOM 3031 C CA . ALA A 1 385 ? -6.891 12.336 3.076 1 92.19 385 ALA A CA 1
ATOM 3032 C C . ALA A 1 385 ? -5.66 12.453 2.18 1 92.19 385 ALA A C 1
ATOM 3034 O O . ALA A 1 385 ? -4.551 12.695 2.664 1 92.19 385 ALA A O 1
ATOM 3035 N N . GLN A 1 386 ? -5.855 12.305 0.896 1 93.06 386 GLN A N 1
ATOM 3036 C CA . GLN A 1 386 ? -4.711 12.391 -0.008 1 93.06 386 GLN A CA 1
ATOM 3037 C C . GLN A 1 386 ? -4.098 13.789 0.01 1 93.06 386 GLN A C 1
ATOM 3039 O O . GLN A 1 386 ? -2.875 13.93 -0.073 1 93.06 386 GLN A O 1
ATOM 3044 N N . ASN A 1 387 ? -4.941 14.781 0.192 1 94.19 387 ASN A N 1
ATOM 3045 C CA . ASN A 1 387 ? -4.453 16.156 0.277 1 94.19 387 ASN A CA 1
ATOM 3046 C C . ASN A 1 387 ? -3.551 16.359 1.49 1 94.19 387 ASN A C 1
ATOM 3048 O O . ASN A 1 387 ? -2.666 17.219 1.477 1 94.19 387 ASN A O 1
ATOM 3052 N N . CYS A 1 388 ? -3.824 15.578 2.48 1 95.94 388 CYS A N 1
ATOM 3053 C CA . CYS A 1 388 ? -3.08 15.703 3.727 1 95.94 388 CYS A CA 1
ATOM 3054 C C . CYS A 1 388 ? -1.896 14.742 3.758 1 95.94 388 CYS A C 1
ATOM 3056 O O . CYS A 1 388 ? -1.456 14.32 4.828 1 95.94 388 CYS A O 1
ATOM 3058 N N . THR A 1 389 ? -1.416 14.312 2.592 1 97.62 389 THR A N 1
ATOM 3059 C CA . THR A 1 389 ? -0.244 13.453 2.512 1 97.62 389 THR A CA 1
ATOM 3060 C C . THR A 1 389 ? 0.949 14.211 1.937 1 97.62 389 THR A C 1
ATOM 3062 O O . THR A 1 389 ? 1.898 13.594 1.44 1 97.62 389 THR A O 1
ATOM 3065 N N . LEU A 1 390 ? 0.916 15.492 2.02 1 98.06 390 LEU A N 1
ATOM 3066 C CA . LEU A 1 390 ? 1.955 16.281 1.359 1 98.06 390 LEU A CA 1
ATOM 3067 C C . LEU A 1 390 ? 3.305 16.078 2.039 1 98.06 390 LEU A C 1
ATOM 3069 O O . LEU A 1 390 ? 4.332 15.961 1.366 1 98.06 390 LEU A O 1
ATOM 3073 N N . PHE A 1 391 ? 3.312 16 3.346 1 98.5 391 PHE A N 1
ATOM 3074 C CA . PHE A 1 391 ? 4.574 15.797 4.047 1 98.5 391 PHE A CA 1
ATOM 3075 C C . PHE A 1 391 ? 5.16 14.43 3.727 1 98.5 391 PHE A C 1
ATOM 3077 O O . PHE A 1 391 ? 6.312 14.32 3.307 1 98.5 391 PHE A O 1
ATOM 3084 N N . PRO A 1 392 ? 4.383 13.375 3.9 1 98.75 392 PRO A N 1
ATOM 3085 C CA . PRO A 1 392 ? 4.926 12.07 3.506 1 98.75 392 PRO A CA 1
ATOM 3086 C C . PRO A 1 392 ? 5.34 12.023 2.037 1 98.75 392 PRO A C 1
ATOM 3088 O O . PRO A 1 392 ? 6.355 11.414 1.695 1 98.75 392 PRO A O 1
ATOM 3091 N N . LEU A 1 393 ? 4.551 12.648 1.208 1 98.69 393 LEU A N 1
ATOM 3092 C CA . LEU A 1 393 ? 4.867 12.68 -0.216 1 98.69 393 LEU A CA 1
ATOM 3093 C C . LEU A 1 393 ? 6.18 13.414 -0.463 1 98.69 393 LEU A C 1
ATOM 3095 O O . LEU A 1 393 ? 7 12.969 -1.271 1 98.69 393 LEU A O 1
ATOM 3099 N N . TYR A 1 394 ? 6.379 14.508 0.216 1 98.31 394 TYR A N 1
ATOM 3100 C CA . TYR A 1 394 ? 7.594 15.312 0.111 1 98.31 394 TYR A CA 1
ATOM 3101 C C . TYR A 1 394 ? 8.812 14.516 0.555 1 98.31 394 TYR A C 1
ATOM 3103 O O . TYR A 1 394 ? 9.828 14.484 -0.146 1 98.31 394 TYR A O 1
ATOM 3111 N N . VAL A 1 395 ? 8.672 13.844 1.632 1 98.38 395 VAL A N 1
ATOM 3112 C CA . VAL A 1 395 ? 9.758 13.07 2.211 1 98.38 395 VAL A CA 1
ATOM 3113 C C . VAL A 1 395 ? 10.086 11.883 1.31 1 98.38 395 VAL A C 1
ATOM 3115 O O . VAL A 1 395 ? 11.25 11.664 0.953 1 98.38 395 VAL A O 1
ATOM 3118 N N . ALA A 1 396 ? 9.062 11.148 0.925 1 98.12 396 ALA A N 1
ATOM 3119 C CA . ALA A 1 396 ? 9.273 10.008 0.036 1 98.12 396 ALA A CA 1
ATOM 3120 C C . ALA A 1 396 ? 9.82 10.461 -1.315 1 98.12 396 ALA A C 1
ATOM 3122 O O . ALA A 1 396 ? 10.719 9.828 -1.877 1 98.12 396 ALA A O 1
ATOM 3123 N N . GLY A 1 397 ? 9.312 11.531 -1.817 1 97.88 397 GLY A N 1
ATOM 3124 C CA . GLY A 1 397 ? 9.781 12.078 -3.08 1 97.88 397 GLY A CA 1
ATOM 3125 C C . GLY A 1 397 ? 11.25 12.469 -3.053 1 97.88 397 GLY A C 1
ATOM 3126 O O . GLY A 1 397 ? 11.992 12.18 -3.994 1 97.88 397 GLY A O 1
ATOM 3127 N N . ALA A 1 398 ? 11.617 13.039 -2.01 1 97.06 398 ALA A N 1
ATOM 3128 C CA . ALA A 1 398 ? 13 13.492 -1.88 1 97.06 398 ALA A CA 1
ATOM 3129 C C . ALA A 1 398 ? 13.969 12.312 -1.868 1 97.06 398 ALA A C 1
ATOM 3131 O O . ALA A 1 398 ? 15.141 12.461 -2.211 1 97.06 398 ALA A O 1
ATOM 3132 N N . HIS A 1 399 ? 13.461 11.156 -1.503 1 96.19 399 HIS A N 1
ATOM 3133 C CA . HIS A 1 399 ? 14.32 9.984 -1.385 1 96.19 399 HIS A CA 1
ATOM 3134 C C . HIS A 1 399 ? 14.055 8.984 -2.506 1 96.19 399 HIS A C 1
ATOM 3136 O O . HIS A 1 399 ? 14.547 7.859 -2.471 1 96.19 399 HIS A O 1
ATOM 3142 N N . SER A 1 400 ? 13.219 9.445 -3.479 1 94.75 400 SER A N 1
ATOM 3143 C CA . SER A 1 400 ? 12.891 8.562 -4.59 1 94.75 400 SER A CA 1
ATOM 3144 C C . SER A 1 400 ? 14.055 8.445 -5.574 1 94.75 400 SER A C 1
ATOM 3146 O O . SER A 1 400 ? 14.539 9.461 -6.086 1 94.75 400 SER A O 1
ATOM 3148 N N . LEU A 1 401 ? 14.43 7.238 -5.844 1 91.38 401 LEU A N 1
ATOM 3149 C CA . LEU A 1 401 ? 15.531 6.984 -6.77 1 91.38 401 LEU A CA 1
ATOM 3150 C C . LEU A 1 401 ? 15.008 6.508 -8.117 1 91.38 401 LEU A C 1
ATOM 3152 O O . LEU A 1 401 ? 15.594 6.812 -9.164 1 91.38 401 LEU A O 1
ATOM 3156 N N . LEU A 1 402 ? 13.93 5.797 -8.094 1 88.69 402 LEU A N 1
ATOM 3157 C CA . LEU A 1 402 ? 13.367 5.219 -9.305 1 88.69 402 LEU A CA 1
ATOM 3158 C C . LEU A 1 402 ? 12.523 6.238 -10.055 1 88.69 402 LEU A C 1
ATOM 3160 O O . LEU A 1 402 ? 11.797 7.02 -9.438 1 88.69 402 LEU A O 1
ATOM 3164 N N . GLU A 1 403 ? 12.578 6.168 -11.344 1 90.44 403 GLU A N 1
ATOM 3165 C CA . GLU A 1 403 ? 11.789 7.062 -12.18 1 90.44 403 GLU A CA 1
ATOM 3166 C C . GLU A 1 403 ? 10.289 6.832 -11.977 1 90.44 403 GLU A C 1
ATOM 3168 O O . GLU A 1 403 ? 9.508 7.781 -11.969 1 90.44 403 GLU A O 1
ATOM 3173 N N . ALA A 1 404 ? 9.945 5.637 -11.797 1 88.88 404 ALA A N 1
ATOM 3174 C CA . ALA A 1 404 ? 8.539 5.312 -11.57 1 88.88 404 ALA A CA 1
ATOM 3175 C C . ALA A 1 404 ? 8.008 5.996 -10.312 1 88.88 404 ALA A C 1
ATOM 3177 O O . ALA A 1 404 ? 6.871 6.469 -10.297 1 88.88 404 ALA A O 1
ATOM 3178 N N . HIS A 1 405 ? 8.875 6.016 -9.32 1 94.06 405 HIS A N 1
ATOM 3179 C CA . HIS A 1 405 ? 8.492 6.688 -8.078 1 94.06 405 HIS A CA 1
ATOM 3180 C C . HIS A 1 405 ? 8.375 8.195 -8.281 1 94.06 405 HIS A C 1
ATOM 3182 O O . HIS A 1 405 ? 7.422 8.82 -7.809 1 94.06 405 HIS A O 1
ATOM 3188 N N . ARG A 1 406 ? 9.281 8.734 -8.977 1 96.19 406 ARG A N 1
ATOM 3189 C CA . ARG A 1 406 ? 9.273 10.172 -9.234 1 96.19 406 ARG A CA 1
ATOM 3190 C C . ARG A 1 406 ? 8.055 10.578 -10.055 1 96.19 406 ARG A C 1
ATOM 3192 O O . ARG A 1 406 ? 7.426 11.602 -9.781 1 96.19 406 ARG A O 1
ATOM 3199 N N . ASN A 1 407 ? 7.723 9.766 -11 1 94.62 407 ASN A N 1
ATOM 3200 C CA . ASN A 1 407 ? 6.523 10.008 -11.797 1 94.62 407 ASN A CA 1
ATOM 3201 C C . ASN A 1 407 ? 5.262 9.945 -10.938 1 94.62 407 ASN A C 1
ATOM 3203 O O . ASN A 1 407 ? 4.348 10.75 -11.102 1 94.62 407 ASN A O 1
ATOM 3207 N N . CYS A 1 408 ? 5.277 8.992 -10.094 1 94.38 408 CYS A N 1
ATOM 3208 C CA . CYS A 1 408 ? 4.16 8.852 -9.164 1 94.38 408 CYS A CA 1
ATOM 3209 C C . CYS A 1 408 ? 4.02 10.094 -8.297 1 94.38 408 CYS A C 1
ATOM 3211 O O . CYS A 1 408 ? 2.916 10.609 -8.109 1 94.38 408 CYS A O 1
ATOM 3213 N N . VAL A 1 409 ? 5.109 10.578 -7.816 1 98.06 409 VAL A N 1
ATOM 3214 C CA . VAL A 1 409 ? 5.117 11.758 -6.961 1 98.06 409 VAL A CA 1
ATOM 3215 C C . VAL A 1 409 ? 4.586 12.961 -7.738 1 98.06 409 VAL A C 1
ATOM 3217 O O . VAL A 1 409 ? 3.711 13.68 -7.254 1 98.06 409 VAL A O 1
ATOM 3220 N N . MET A 1 410 ? 5.012 13.133 -8.93 1 98.12 410 MET A N 1
ATOM 3221 C CA . MET A 1 410 ? 4.617 14.281 -9.734 1 98.12 410 MET A CA 1
ATOM 3222 C C . MET A 1 410 ? 3.129 14.227 -10.07 1 98.12 410 MET A C 1
ATOM 3224 O O . MET A 1 410 ? 2.434 15.242 -9.992 1 98.12 410 MET A O 1
ATOM 3228 N N . SER A 1 411 ? 2.725 13.07 -10.367 1 96.69 411 SER A N 1
ATOM 3229 C CA . SER A 1 411 ? 1.311 12.906 -10.688 1 96.69 411 SER A CA 1
ATOM 3230 C C . SER A 1 411 ? 0.434 13.18 -9.469 1 96.69 411 SER A C 1
ATOM 3232 O O . SER A 1 411 ? -0.614 13.82 -9.586 1 96.69 411 SER A O 1
ATOM 3234 N N . THR A 1 412 ? 0.85 12.727 -8.367 1 97.5 412 THR A N 1
ATOM 3235 C CA . THR A 1 412 ? 0.103 12.938 -7.133 1 97.5 412 THR A CA 1
ATOM 3236 C C . THR A 1 412 ? 0.084 14.422 -6.762 1 97.5 412 THR A C 1
ATOM 3238 O O . THR A 1 412 ? -0.95 14.945 -6.348 1 97.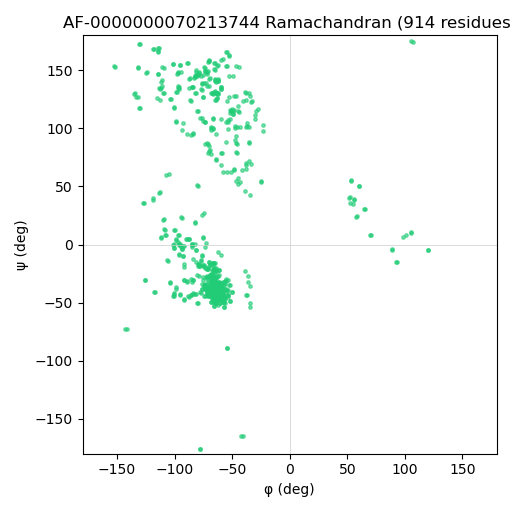5 412 THR A O 1
ATOM 3241 N N . LEU A 1 413 ? 1.231 15.07 -6.914 1 98.31 413 LEU A N 1
ATOM 3242 C CA . LEU A 1 413 ? 1.302 16.5 -6.637 1 98.31 413 LEU A CA 1
ATOM 3243 C C . LEU A 1 413 ? 0.355 17.281 -7.547 1 98.31 413 LEU A C 1
ATOM 3245 O O . LEU A 1 413 ? -0.292 18.234 -7.105 1 98.31 413 LEU A O 1
ATOM 3249 N N . GLU A 1 414 ? 0.308 16.844 -8.719 1 97.69 414 GLU A N 1
ATOM 3250 C CA . GLU A 1 414 ? -0.604 17.5 -9.656 1 97.69 414 GLU A CA 1
ATOM 3251 C C . GLU A 1 414 ? -2.055 17.344 -9.203 1 97.69 414 GLU A C 1
ATOM 3253 O O . GLU A 1 414 ? -2.822 18.312 -9.227 1 97.69 414 GLU A O 1
ATOM 3258 N N . THR A 1 415 ? -2.381 16.203 -8.805 1 96.81 415 THR A N 1
ATOM 3259 C CA . THR A 1 415 ? -3.732 15.93 -8.328 1 96.81 415 THR A CA 1
ATOM 3260 C C . THR A 1 415 ? -4.043 16.766 -7.086 1 96.81 415 THR A C 1
ATOM 3262 O O . THR A 1 415 ? -5.105 17.375 -6.996 1 96.81 415 THR A O 1
ATOM 3265 N N . ILE A 1 416 ? -3.139 16.781 -6.148 1 97 416 ILE A N 1
ATOM 3266 C CA . ILE A 1 416 ? -3.33 17.531 -4.914 1 97 416 ILE A CA 1
ATOM 3267 C C . ILE A 1 416 ? -3.445 19.031 -5.234 1 97 416 ILE A C 1
ATOM 3269 O O . ILE A 1 416 ? -4.281 19.719 -4.66 1 97 416 ILE A O 1
ATOM 3273 N N . HIS A 1 417 ? -2.662 19.469 -6.164 1 96.88 417 HIS A N 1
ATOM 3274 C CA . HIS A 1 417 ? -2.707 20.891 -6.523 1 96.88 417 HIS A CA 1
ATOM 3275 C C . HIS A 1 417 ? -4.039 21.25 -7.168 1 96.88 417 HIS A C 1
ATOM 3277 O O . HIS A 1 417 ? -4.578 22.328 -6.926 1 96.88 417 HIS A O 1
ATOM 3283 N N . LYS A 1 418 ? -4.508 20.422 -7.98 1 94.94 418 LYS A N 1
ATOM 3284 C CA . LYS A 1 418 ? -5.809 20.656 -8.602 1 94.94 418 LYS A CA 1
ATOM 3285 C C . LYS A 1 418 ? -6.906 20.766 -7.551 1 94.94 418 LYS A C 1
ATOM 3287 O O . LYS A 1 418 ? -7.84 21.562 -7.703 1 94.94 418 LYS A O 1
ATOM 3292 N N . ASN A 1 419 ? -6.734 20.031 -6.504 1 93.56 419 ASN A N 1
ATOM 3293 C CA . ASN A 1 419 ? -7.746 20.016 -5.457 1 93.56 419 ASN A CA 1
ATOM 3294 C C . ASN A 1 419 ? -7.605 21.188 -4.508 1 93.56 419 ASN A C 1
ATOM 3296 O O . ASN A 1 419 ? -8.594 21.828 -4.148 1 93.56 419 ASN A O 1
ATOM 3300 N N . LEU A 1 420 ? -6.363 21.5 -4.125 1 95.31 420 LEU A N 1
ATOM 3301 C CA . LEU A 1 420 ? -6.141 22.484 -3.068 1 95.31 420 LEU A CA 1
ATOM 3302 C C . LEU A 1 420 ? -5.895 23.875 -3.656 1 95.31 420 LEU A C 1
ATOM 3304 O O . LEU A 1 420 ? -6.285 24.875 -3.064 1 95.31 420 LEU A O 1
ATOM 3308 N N . ARG A 1 421 ? -5.09 23.891 -4.734 1 94.62 421 ARG A N 1
ATOM 3309 C CA . ARG A 1 421 ? -4.621 25.109 -5.383 1 94.62 421 ARG A CA 1
ATOM 3310 C C . ARG A 1 421 ? -3.715 25.922 -4.453 1 94.62 421 ARG A C 1
ATOM 3312 O O . ARG A 1 421 ? -3.768 27.141 -4.438 1 94.62 421 ARG A O 1
ATOM 3319 N N . PHE A 1 422 ? -3.025 25.266 -3.602 1 96.06 422 PHE A N 1
ATOM 3320 C CA . PHE A 1 422 ? -2.086 25.875 -2.67 1 96.06 422 PHE A CA 1
ATOM 3321 C C . PHE A 1 422 ? -0.712 26.031 -3.311 1 96.06 422 PHE A C 1
ATOM 3323 O O . PHE A 1 422 ? -0.249 25.141 -4.027 1 96.06 422 PHE A O 1
ATOM 3330 N N . GLU A 1 423 ? -0.047 27.109 -2.998 1 95.88 423 GLU A N 1
ATOM 3331 C CA . GLU A 1 423 ? 1.316 27.312 -3.473 1 95.88 423 GLU A CA 1
ATOM 3332 C C . GLU A 1 423 ? 2.289 26.344 -2.807 1 95.88 423 GLU A C 1
ATOM 3334 O O . GLU A 1 423 ? 3.355 26.062 -3.354 1 95.88 423 GLU A O 1
ATOM 3339 N N . SER A 1 424 ? 1.92 25.906 -1.628 1 97.19 424 SER A N 1
ATOM 3340 C CA . SER A 1 424 ? 2.795 24.969 -0.925 1 97.19 424 SER A CA 1
ATOM 3341 C C . SER A 1 424 ? 3.059 23.734 -1.761 1 97.19 424 SER A C 1
ATOM 3343 O O . SER A 1 424 ? 4.156 23.172 -1.722 1 97.19 424 SER A O 1
ATOM 3345 N N . VAL A 1 425 ? 2.092 23.297 -2.549 1 97.75 425 VAL A N 1
ATOM 3346 C CA . VAL A 1 425 ? 2.24 22.125 -3.404 1 97.75 425 VAL A CA 1
ATOM 3347 C C . VAL A 1 425 ? 3.252 22.422 -4.512 1 97.75 425 VAL A C 1
ATOM 3349 O O . VAL A 1 425 ? 4.117 21.594 -4.805 1 97.75 425 VAL A O 1
ATOM 3352 N N . LEU A 1 426 ? 3.18 23.609 -5.039 1 96.88 426 LEU A N 1
ATOM 3353 C CA . LEU A 1 426 ? 4.113 24.016 -6.086 1 96.88 426 LEU A CA 1
ATOM 3354 C C . LEU A 1 426 ? 5.523 24.156 -5.527 1 96.88 426 LEU A C 1
ATOM 3356 O O . LEU A 1 426 ? 6.5 23.781 -6.191 1 96.88 426 LEU A O 1
ATOM 3360 N N . SER A 1 427 ? 5.531 24.703 -4.371 1 97.12 427 SER A N 1
ATOM 3361 C CA . SER A 1 427 ? 6.824 24.844 -3.715 1 97.12 427 SER A CA 1
ATOM 3362 C C . SER A 1 427 ? 7.516 23.5 -3.533 1 97.12 427 SER A C 1
ATOM 3364 O O . SER A 1 427 ? 8.703 23.359 -3.816 1 97.12 427 SER A O 1
ATOM 3366 N N . VAL A 1 428 ? 6.789 22.516 -3.096 1 97.5 428 VAL A N 1
ATOM 3367 C CA . VAL A 1 428 ? 7.312 21.172 -2.91 1 97.5 428 VAL A CA 1
ATOM 3368 C C . VAL A 1 428 ? 7.754 20.594 -4.258 1 97.5 428 VAL A C 1
ATOM 3370 O O . VAL A 1 428 ? 8.828 20.016 -4.367 1 97.5 428 VAL A O 1
ATOM 3373 N N . ARG A 1 429 ? 6.934 20.781 -5.25 1 97.75 429 ARG A N 1
ATOM 3374 C CA . ARG A 1 429 ? 7.25 20.297 -6.594 1 97.75 429 ARG A CA 1
ATOM 3375 C C . ARG A 1 429 ? 8.578 20.875 -7.082 1 97.75 429 ARG A C 1
ATOM 3377 O O . ARG A 1 429 ? 9.438 20.125 -7.555 1 97.75 429 ARG A O 1
ATOM 3384 N N . GLU A 1 430 ? 8.773 22.094 -6.898 1 96.25 430 GLU A N 1
ATOM 3385 C CA . GLU A 1 430 ? 9.992 22.75 -7.363 1 96.25 430 GLU A CA 1
ATOM 3386 C C . GLU A 1 430 ? 11.219 22.25 -6.602 1 96.25 430 GLU A C 1
ATOM 3388 O O . GLU A 1 430 ? 12.273 22.031 -7.195 1 96.25 430 GLU A O 1
ATOM 3393 N N . THR A 1 431 ? 11.039 22.141 -5.375 1 95.31 431 THR A N 1
ATOM 3394 C CA . THR A 1 431 ? 12.156 21.672 -4.562 1 95.31 431 THR A CA 1
ATOM 3395 C C . THR A 1 431 ? 12.555 20.25 -4.969 1 95.31 431 THR A C 1
ATOM 3397 O O . THR A 1 431 ? 13.742 19.938 -5.055 1 95.31 431 THR A O 1
ATOM 3400 N N . LEU A 1 432 ? 11.57 19.406 -5.238 1 96.44 432 LEU A N 1
ATOM 3401 C CA . LEU A 1 432 ? 11.844 18.016 -5.617 1 96.44 432 LEU A CA 1
ATOM 3402 C C . LEU A 1 432 ? 12.539 17.969 -6.977 1 96.44 432 LEU A C 1
ATOM 3404 O O . LEU A 1 432 ? 13.469 17.172 -7.172 1 96.44 432 LEU A O 1
ATOM 3408 N N . LEU A 1 433 ? 12.164 18.781 -7.883 1 95.5 433 LEU A N 1
ATOM 3409 C CA . LEU A 1 433 ? 12.781 18.812 -9.203 1 95.5 433 LEU A CA 1
ATOM 3410 C C . LEU A 1 433 ? 14.258 19.188 -9.102 1 95.5 433 LEU A C 1
ATOM 3412 O O . LEU A 1 433 ? 15.094 18.625 -9.812 1 95.5 433 LEU A O 1
ATOM 3416 N N . VAL A 1 434 ? 14.492 20.047 -8.164 1 93.19 434 VAL A N 1
ATOM 3417 C CA . VAL A 1 434 ? 15.883 20.453 -7.945 1 93.19 434 VAL A CA 1
ATOM 3418 C C . VAL A 1 434 ? 16.656 19.281 -7.328 1 93.19 434 VAL A C 1
ATOM 3420 O O . VAL A 1 434 ? 17.797 19 -7.727 1 93.19 434 VAL A O 1
ATOM 3423 N N . LEU A 1 435 ? 16.047 18.578 -6.43 1 93.5 435 LEU A N 1
ATOM 3424 C CA . LEU A 1 435 ? 16.688 17.469 -5.742 1 93.5 435 LEU A CA 1
ATOM 3425 C C . LEU A 1 435 ? 16.969 16.328 -6.703 1 93.5 435 LEU A C 1
ATOM 3427 O O . LEU A 1 435 ? 17.938 15.578 -6.523 1 93.5 435 LEU A O 1
ATOM 3431 N N . TRP A 1 436 ? 16.141 16.172 -7.711 1 93.88 436 TRP A N 1
ATOM 3432 C CA . TRP A 1 436 ? 16.234 15.031 -8.633 1 93.88 436 TRP A CA 1
ATOM 3433 C C . TRP A 1 436 ? 17.234 15.32 -9.742 1 93.88 436 TRP A C 1
ATOM 3435 O O . TRP A 1 436 ? 17.516 14.453 -10.57 1 93.88 436 TRP A O 1
ATOM 3445 N N . GLU A 1 437 ? 17.797 16.453 -9.758 1 91.25 437 GLU A N 1
ATOM 3446 C CA . GLU A 1 437 ? 18.812 16.75 -10.766 1 91.25 437 GLU A CA 1
ATOM 3447 C C . GLU A 1 437 ? 20.031 15.867 -10.594 1 91.25 437 GLU A C 1
ATOM 3449 O O . GLU A 1 437 ? 20.516 15.688 -9.477 1 91.25 437 GLU A O 1
ATOM 3454 N N . PRO A 1 438 ? 20.5 15.273 -11.695 1 83.06 438 PRO A N 1
ATOM 3455 C CA . PRO A 1 438 ? 21.625 14.336 -11.633 1 83.06 438 PRO A CA 1
ATOM 3456 C C . PRO A 1 438 ? 22.859 14.953 -11 1 83.06 438 PRO A C 1
ATOM 3458 O O . PRO A 1 438 ? 23.703 14.234 -10.445 1 83.06 438 PRO A O 1
ATOM 3461 N N . SER A 1 439 ? 23.078 16.125 -11.117 1 76.19 439 SER A N 1
ATOM 3462 C CA . SER A 1 439 ? 24.266 16.797 -10.594 1 76.19 439 SER A CA 1
ATOM 3463 C C . SER A 1 439 ? 24.234 16.859 -9.07 1 76.19 439 SER A C 1
ATOM 3465 O O . SER A 1 439 ? 25.266 17.094 -8.43 1 76.19 439 SER A O 1
ATOM 3467 N N . ARG A 1 440 ? 23.125 16.609 -8.664 1 67 440 ARG A N 1
ATOM 3468 C CA . ARG A 1 440 ? 23 16.734 -7.215 1 67 440 ARG A CA 1
ATOM 3469 C C . ARG A 1 440 ? 23.234 15.391 -6.531 1 67 440 ARG A C 1
ATOM 3471 O O . ARG A 1 440 ? 22.672 14.375 -6.953 1 67 440 ARG A O 1
ATOM 3478 N N . SER A 1 441 ? 24.391 15.102 -6.012 1 62 441 SER A N 1
ATOM 3479 C CA . SER A 1 441 ? 24.703 13.883 -5.273 1 62 441 SER A CA 1
ATOM 3480 C C . SER A 1 441 ? 23.656 13.602 -4.203 1 62 441 SER A C 1
ATOM 3482 O O . SER A 1 441 ? 22.953 14.516 -3.762 1 62 441 SER A O 1
ATOM 3484 N N . PRO A 1 442 ? 23.406 12.188 -4.016 1 61.59 442 PRO A N 1
ATOM 3485 C CA . PRO A 1 442 ? 22.453 11.844 -2.945 1 61.59 442 PRO A CA 1
ATOM 3486 C C . PRO A 1 442 ? 22.766 12.57 -1.638 1 61.59 442 PRO A C 1
ATOM 3488 O O . PRO A 1 442 ? 23.906 12.594 -1.194 1 61.59 442 PRO A O 1
ATOM 3491 N N . THR A 1 443 ? 21.828 13.461 -1.186 1 72.56 443 THR A N 1
ATOM 3492 C CA . THR A 1 443 ? 22.062 14.383 -0.086 1 72.56 443 THR A CA 1
ATOM 3493 C C . THR A 1 443 ? 21.562 13.805 1.229 1 72.56 443 THR A C 1
ATOM 3495 O O . THR A 1 443 ? 20.859 12.781 1.237 1 72.56 443 THR A O 1
ATOM 3498 N N . THR A 1 444 ? 22.156 14.109 2.277 1 85.44 444 THR A N 1
ATOM 3499 C CA . THR A 1 444 ? 21.672 13.891 3.635 1 85.44 444 THR A CA 1
ATOM 3500 C C . THR A 1 444 ? 20.297 14.523 3.826 1 85.44 444 THR A C 1
ATOM 3502 O O . THR A 1 444 ? 19.812 15.242 2.947 1 85.44 444 THR A O 1
ATOM 3505 N N . TRP A 1 445 ? 19.719 14.125 4.855 1 94.38 445 TRP A N 1
ATOM 3506 C CA . TRP A 1 445 ? 18.422 14.734 5.18 1 94.38 445 TRP A CA 1
ATOM 3507 C C . TRP A 1 445 ? 18.531 16.266 5.184 1 94.38 445 TRP A C 1
ATOM 3509 O O . TRP A 1 445 ? 17.75 16.938 4.516 1 94.38 445 TRP A O 1
ATOM 3519 N N . SER A 1 446 ? 19.562 16.766 5.891 1 90.75 446 SER A N 1
ATOM 3520 C CA . SER A 1 446 ? 19.75 18.203 6 1 90.75 446 SER A CA 1
ATOM 3521 C C . SER A 1 446 ? 20.031 18.828 4.641 1 90.75 446 SER A C 1
ATOM 3523 O O . SER A 1 446 ? 19.562 19.922 4.344 1 90.75 446 SER A O 1
ATOM 3525 N N . GLY A 1 447 ? 20.766 18.156 3.859 1 89.31 447 GLY A N 1
ATOM 3526 C CA . GLY A 1 447 ? 21.062 18.656 2.531 1 89.31 447 GLY A CA 1
ATOM 3527 C C . GLY A 1 447 ? 19.859 18.719 1.615 1 89.31 447 GLY A C 1
ATOM 3528 O O . GLY A 1 447 ? 19.797 19.531 0.7 1 89.31 447 GLY A O 1
ATOM 3529 N N . SER A 1 448 ? 18.891 17.922 1.969 1 91.31 448 SER A N 1
ATOM 3530 C CA . SER A 1 448 ? 17.719 17.828 1.115 1 91.31 448 SER A CA 1
ATOM 3531 C C . SER A 1 448 ? 16.672 18.875 1.497 1 91.31 448 SER A C 1
ATOM 3533 O O . SER A 1 448 ? 15.961 19.391 0.636 1 91.31 448 SER A O 1
ATOM 3535 N N . PHE A 1 449 ? 16.625 19.219 2.818 1 94.62 449 PHE A N 1
ATOM 3536 C CA . PHE A 1 449 ? 15.438 19.938 3.223 1 94.62 449 PHE A CA 1
ATOM 3537 C C . PHE A 1 449 ? 15.805 21.25 3.916 1 94.62 449 PHE A C 1
ATOM 3539 O O . PHE A 1 449 ? 15.109 22.25 3.775 1 94.62 449 PHE A O 1
ATOM 3546 N N . LYS A 1 450 ? 16.922 21.25 4.566 1 91.44 450 LYS A N 1
ATOM 3547 C CA . LYS A 1 450 ? 17.25 22.391 5.406 1 91.44 450 LYS A CA 1
ATOM 3548 C C . LYS A 1 450 ? 17.406 23.656 4.574 1 91.44 450 LYS A C 1
ATOM 3550 O O . LYS A 1 450 ? 18.047 23.641 3.518 1 91.44 450 LYS A O 1
ATOM 3555 N N . ASN A 1 451 ? 16.719 24.719 5.023 1 87.25 451 ASN A N 1
ATOM 3556 C CA . ASN A 1 451 ? 16.766 26.062 4.434 1 87.25 451 ASN A CA 1
ATOM 3557 C C . ASN A 1 451 ? 16.078 26.094 3.072 1 87.25 451 ASN A C 1
ATOM 3559 O O . ASN A 1 451 ? 16.25 27.062 2.318 1 87.25 451 ASN A O 1
ATOM 3563 N N . SER A 1 452 ? 15.438 25 2.76 1 86.94 452 SER A N 1
ATOM 3564 C CA . SER A 1 452 ? 14.625 24.969 1.552 1 86.94 452 SER A CA 1
ATOM 3565 C C . SER A 1 452 ? 13.156 25.219 1.873 1 86.94 452 SER A C 1
ATOM 3567 O O . SER A 1 452 ? 12.633 24.703 2.869 1 86.94 452 SER A O 1
ATOM 3569 N N . ALA A 1 453 ? 12.539 26.125 1.134 1 85 453 ALA A N 1
ATOM 3570 C CA . ALA A 1 453 ? 11.109 26.375 1.249 1 85 453 ALA A CA 1
ATOM 3571 C C . ALA A 1 453 ? 10.711 26.656 2.695 1 85 453 ALA A C 1
ATOM 3573 O O . ALA A 1 453 ? 9.781 26.047 3.225 1 85 453 ALA A O 1
ATOM 3574 N N . MET A 1 454 ? 11.328 27.609 3.295 1 87.69 454 MET A N 1
ATOM 3575 C CA . MET A 1 454 ? 11.258 27.844 4.734 1 87.69 454 MET A CA 1
ATOM 3576 C C . MET A 1 454 ? 9.875 28.375 5.125 1 87.69 454 MET A C 1
ATOM 3578 O O . MET A 1 454 ? 9.469 28.266 6.281 1 87.69 454 MET A O 1
ATOM 3582 N N . CYS A 1 455 ? 9.188 28.891 4.172 1 92.12 455 CYS A N 1
ATOM 3583 C CA . CYS A 1 455 ? 7.875 29.422 4.496 1 92.12 455 CYS A CA 1
ATOM 3584 C C . CYS A 1 455 ? 6.773 28.453 4.117 1 92.12 455 CYS A C 1
ATOM 3586 O O . CYS A 1 455 ? 5.594 28.703 4.371 1 92.12 455 CYS A O 1
ATOM 3588 N N . THR A 1 456 ? 7.156 27.297 3.57 1 96.25 456 THR A N 1
ATOM 3589 C CA . THR A 1 456 ? 6.199 26.328 3.059 1 96.25 456 THR A CA 1
ATOM 3590 C C . THR A 1 456 ? 5.727 25.391 4.172 1 96.25 456 THR A C 1
ATOM 3592 O O . THR A 1 456 ? 6.547 24.797 4.875 1 96.25 456 THR A O 1
ATOM 3595 N N . LEU A 1 457 ? 4.461 25.359 4.336 1 96.88 457 LEU A N 1
ATOM 3596 C CA . LEU A 1 457 ? 3.877 24.406 5.277 1 96.88 457 LEU A CA 1
ATOM 3597 C C . LEU A 1 457 ? 3.398 23.156 4.555 1 96.88 457 LEU A C 1
ATOM 3599 O O . LEU A 1 457 ? 2.863 23.234 3.447 1 96.88 457 LEU A O 1
ATOM 3603 N N . VAL A 1 458 ? 3.709 22.016 5.172 1 96.38 458 VAL A N 1
ATOM 3604 C CA . VAL A 1 458 ? 3.26 20.75 4.586 1 96.38 458 VAL A CA 1
ATOM 3605 C C . VAL A 1 458 ? 2.695 19.844 5.68 1 96.38 458 VAL A C 1
ATOM 3607 O O . VAL A 1 458 ? 3.23 19.797 6.789 1 96.38 458 VAL A O 1
ATOM 3610 N N . ILE A 1 459 ? 1.545 19.375 5.383 1 93.75 459 ILE A N 1
ATOM 3611 C CA . ILE A 1 459 ? 1.005 18.266 6.168 1 93.75 459 ILE A CA 1
ATOM 3612 C C . ILE A 1 459 ? 0.828 17.047 5.273 1 93.75 459 ILE A C 1
ATOM 3614 O O . ILE A 1 459 ? 0.483 17.172 4.098 1 93.75 459 ILE A O 1
ATOM 3618 N N . MET B 1 1 ? -65.312 -34.188 -31.516 1 27.11 1 MET B N 1
ATOM 3619 C CA . MET B 1 1 ? -64.688 -35.219 -30.656 1 27.11 1 MET B CA 1
ATOM 3620 C C . MET B 1 1 ? -63.188 -35.125 -30.656 1 27.11 1 MET B C 1
ATOM 3622 O O . MET B 1 1 ? -62.562 -35.125 -31.719 1 27.11 1 MET B O 1
ATOM 3626 N N . SER B 1 2 ? -62.594 -34.531 -29.516 1 30.97 2 SER B N 1
ATOM 3627 C CA . SER B 1 2 ? -61.281 -34 -29.125 1 30.97 2 SER B CA 1
ATOM 3628 C C . SER B 1 2 ? -60.25 -35.094 -29 1 30.97 2 SER B C 1
ATOM 3630 O O . SER B 1 2 ? -60.5 -36.125 -28.359 1 30.97 2 SER B O 1
ATOM 3632 N N . ARG B 1 3 ? -59.438 -35.281 -30 1 39.09 3 ARG B N 1
ATOM 3633 C CA . ARG B 1 3 ? -58.438 -36.375 -30 1 39.09 3 ARG B CA 1
ATOM 3634 C C . ARG B 1 3 ? -57.625 -36.344 -28.703 1 39.09 3 ARG B C 1
ATOM 3636 O O . ARG B 1 3 ? -57.156 -35.312 -28.266 1 39.09 3 ARG B O 1
ATOM 3643 N N . PRO B 1 4 ? -57.75 -37.438 -27.828 1 35.47 4 PRO B N 1
ATOM 3644 C CA . PRO B 1 4 ? -57.125 -37.531 -26.516 1 35.47 4 PRO B CA 1
ATOM 3645 C C . PRO B 1 4 ? -55.594 -37.438 -26.594 1 35.47 4 PRO B C 1
ATOM 3647 O O . PRO B 1 4 ? -54.969 -37.969 -27.516 1 35.47 4 PRO B O 1
ATOM 3650 N N . GLU B 1 5 ? -54.906 -36.375 -26.188 1 33.06 5 GLU B N 1
ATOM 3651 C CA . GLU B 1 5 ? -53.5 -36.031 -26.109 1 33.06 5 GLU B CA 1
ATOM 3652 C C . GLU B 1 5 ? -52.719 -37.094 -25.297 1 33.06 5 GLU B C 1
ATOM 3654 O O . GLU B 1 5 ? -53.094 -37.375 -24.156 1 33.06 5 GLU B O 1
ATOM 3659 N N . SER B 1 6 ? -52.188 -38.219 -25.906 1 31.58 6 SER B N 1
ATOM 3660 C CA . SER B 1 6 ? -51.406 -39.281 -25.328 1 31.58 6 SER B CA 1
ATOM 3661 C C . SER B 1 6 ? -50.25 -38.75 -24.453 1 31.58 6 SER B C 1
ATOM 3663 O O . SER B 1 6 ? -49.438 -37.969 -24.922 1 31.58 6 SER B O 1
ATOM 3665 N N . SER B 1 7 ? -50.469 -38.531 -23.125 1 34.34 7 SER B N 1
ATOM 3666 C CA . SER B 1 7 ? -49.562 -38.094 -22.062 1 34.34 7 SER B CA 1
ATOM 3667 C C . SER B 1 7 ? -48.406 -39.094 -21.906 1 34.34 7 SER B C 1
ATOM 3669 O O . SER B 1 7 ? -48.594 -40.219 -21.469 1 34.34 7 SER B O 1
ATOM 3671 N N . GLY B 1 8 ? -47.438 -39.25 -22.891 1 31.78 8 GLY B N 1
ATOM 3672 C CA . GLY B 1 8 ? -46.281 -40.125 -22.875 1 31.78 8 GLY B CA 1
ATOM 3673 C C . GLY B 1 8 ? -45.469 -40.031 -21.594 1 31.78 8 GLY B C 1
ATOM 3674 O O . GLY B 1 8 ? -44.719 -39.062 -21.391 1 31.78 8 GLY B O 1
ATOM 3675 N N . ASN B 1 9 ? -46 -40.406 -20.375 1 34 9 ASN B N 1
ATOM 3676 C CA . ASN B 1 9 ? -45.312 -40.531 -19.094 1 34 9 ASN B CA 1
ATOM 3677 C C . ASN B 1 9 ? -44.094 -41.469 -19.203 1 34 9 ASN B C 1
ATOM 3679 O O . ASN B 1 9 ? -44.281 -42.688 -19.266 1 34 9 ASN B O 1
ATOM 3683 N N . SER B 1 10 ? -43.094 -41.219 -19.969 1 37.22 10 SER B N 1
ATOM 3684 C CA . SER B 1 10 ? -41.938 -42.094 -19.953 1 37.22 10 SER B CA 1
ATOM 3685 C C . SER B 1 10 ? -41.438 -42.375 -18.547 1 37.22 10 SER B C 1
ATOM 3687 O O . SER B 1 10 ? -41.375 -41.438 -17.719 1 37.22 10 SER B O 1
ATOM 3689 N N . PRO B 1 11 ? -41.531 -43.562 -18.047 1 39.47 11 PRO B N 1
ATOM 3690 C CA . PRO B 1 11 ? -41.125 -43.938 -16.703 1 39.47 11 PRO B CA 1
ATOM 3691 C C . PRO B 1 11 ? -39.719 -43.438 -16.344 1 39.47 11 PRO B C 1
ATOM 3693 O O . PRO B 1 11 ? -38.906 -43.219 -17.234 1 39.47 11 PRO B O 1
ATOM 3696 N N . PRO B 1 12 ? -39.625 -42.75 -15.195 1 38.38 12 PRO B N 1
ATOM 3697 C CA . PRO B 1 12 ? -38.344 -42.188 -14.766 1 38.38 12 PRO B CA 1
ATOM 3698 C C . PRO B 1 12 ? -37.219 -43.219 -14.812 1 38.38 12 PRO B C 1
ATOM 3700 O O . PRO B 1 12 ? -37.438 -44.406 -14.625 1 38.38 12 PRO B O 1
ATOM 3703 N N . LYS B 1 13 ? -36.219 -43.125 -15.562 1 44.72 13 LYS B N 1
ATOM 3704 C CA . LYS B 1 13 ? -35 -43.906 -15.672 1 44.72 13 LYS B CA 1
ATOM 3705 C C . LYS B 1 13 ? -34.5 -44.344 -14.297 1 44.72 13 LYS B C 1
ATOM 3707 O O . LYS B 1 13 ? -34.344 -43.5 -13.398 1 44.72 13 LYS B O 1
ATOM 3712 N N . ARG B 1 14 ? -34.688 -45.531 -13.852 1 44.34 14 ARG B N 1
ATOM 3713 C CA . ARG B 1 14 ? -34.25 -46.156 -12.602 1 44.34 14 ARG B CA 1
ATOM 3714 C C . ARG B 1 14 ? -32.781 -45.844 -12.336 1 44.34 14 ARG B C 1
ATOM 3716 O O . ARG B 1 14 ? -31.922 -46.125 -13.164 1 44.34 14 ARG B O 1
ATOM 3723 N N . ARG B 1 15 ? -32.438 -44.969 -11.523 1 49.03 15 ARG B N 1
ATOM 3724 C CA . ARG B 1 15 ? -31.094 -44.625 -11.078 1 49.03 15 ARG B CA 1
ATOM 3725 C C . ARG B 1 15 ? -30.422 -45.844 -10.438 1 49.03 15 ARG B C 1
ATOM 3727 O O . ARG B 1 15 ? -30.812 -46.25 -9.344 1 49.03 15 ARG B O 1
ATOM 3734 N N . ARG B 1 16 ? -29.891 -46.812 -11.125 1 53.94 16 ARG B N 1
ATOM 3735 C CA . ARG B 1 16 ? -29.312 -48.094 -10.688 1 53.94 16 ARG B CA 1
ATOM 3736 C C . ARG B 1 16 ? -28.047 -47.844 -9.867 1 53.94 16 ARG B C 1
ATOM 3738 O O . ARG B 1 16 ? -27.516 -48.781 -9.273 1 53.94 16 ARG B O 1
ATOM 3745 N N . THR B 1 17 ? -27.406 -46.719 -9.961 1 59.59 17 THR B N 1
ATOM 3746 C CA . THR B 1 17 ? -26.188 -46.531 -9.172 1 59.59 17 THR B CA 1
ATOM 3747 C C . THR B 1 17 ? -26.406 -45.5 -8.078 1 59.59 17 THR B C 1
ATOM 3749 O O . THR B 1 17 ? -27.25 -44.594 -8.219 1 59.59 17 THR B O 1
ATOM 3752 N N . VAL B 1 18 ? -26 -45.625 -6.852 1 66 18 VAL B N 1
ATOM 3753 C CA . VAL B 1 18 ? -26.094 -44.688 -5.746 1 66 18 VAL B CA 1
ATOM 3754 C C . VAL B 1 18 ? -24.875 -43.75 -5.766 1 66 18 VAL B C 1
ATOM 3756 O O . VAL B 1 18 ? -23.781 -44.188 -6.117 1 66 18 VAL B O 1
ATOM 3759 N N . GLU B 1 19 ? -25.094 -42.406 -5.594 1 71 19 GLU B N 1
ATOM 3760 C CA . GLU B 1 19 ? -24.016 -41.438 -5.473 1 71 19 GLU B CA 1
ATOM 3761 C C . GLU B 1 19 ? -23.031 -41.844 -4.383 1 71 19 GLU B C 1
ATOM 3763 O O . GLU B 1 19 ? -23.438 -42.219 -3.281 1 71 19 GLU B O 1
ATOM 3768 N N . GLY B 1 20 ? -21.656 -41.938 -4.641 1 70.75 20 GLY B N 1
ATOM 3769 C CA . GLY B 1 20 ? -20.609 -42.375 -3.713 1 70.75 20 GLY B CA 1
ATOM 3770 C C . GLY B 1 20 ? -20.203 -43.812 -3.891 1 70.75 20 GLY B C 1
ATOM 3771 O O . GLY B 1 20 ? -19.438 -44.344 -3.092 1 70.75 20 GLY B O 1
ATOM 3772 N N . SER B 1 21 ? -20.641 -44.5 -4.82 1 70.94 21 SER B N 1
ATOM 3773 C CA . SER B 1 21 ? -20.359 -45.906 -5.059 1 70.94 21 SER B CA 1
ATOM 3774 C C . SER B 1 21 ? -18.875 -46.125 -5.359 1 70.94 21 SER B C 1
ATOM 3776 O O . SER B 1 21 ? -18.203 -45.25 -5.875 1 70.94 21 SER B O 1
ATOM 3778 N N . CYS B 1 22 ? -18.266 -47.219 -4.82 1 71.94 22 CYS B N 1
ATOM 3779 C CA . CYS B 1 22 ? -16.891 -47.594 -5.148 1 71.94 22 CYS B CA 1
ATOM 3780 C C . CYS B 1 22 ? -16.734 -47.812 -6.648 1 71.94 22 CYS B C 1
ATOM 3782 O O . CYS B 1 22 ? -17.719 -48.062 -7.355 1 71.94 22 CYS B O 1
ATOM 3784 N N . TRP B 1 23 ? -15.625 -47.781 -7.293 1 72 23 TRP B N 1
ATOM 3785 C CA . TRP B 1 23 ? -15.352 -47.781 -8.727 1 72 23 TRP B CA 1
ATOM 3786 C C . TRP B 1 23 ? -15.789 -49.094 -9.352 1 72 23 TRP B C 1
ATOM 3788 O O . TRP B 1 23 ? -16.484 -49.125 -10.375 1 72 23 TRP B O 1
ATOM 3798 N N . PRO B 1 24 ? -15.602 -50.219 -8.836 1 74.56 24 PRO B N 1
ATOM 3799 C CA . PRO B 1 24 ? -1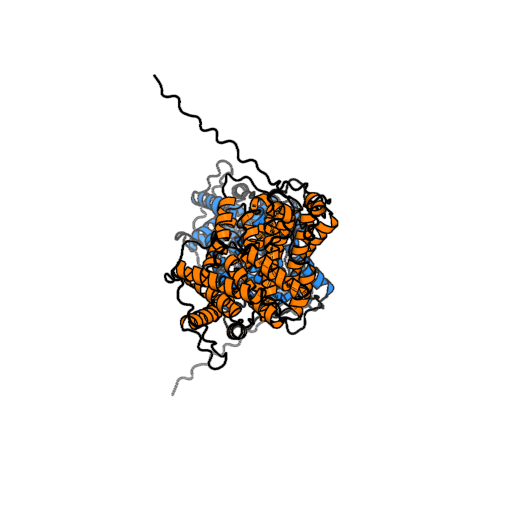6.047 -51.469 -9.469 1 74.56 24 PRO B CA 1
ATOM 3800 C C . PRO B 1 24 ? -17.578 -51.562 -9.539 1 74.56 24 PRO B C 1
ATOM 3802 O O . PRO B 1 24 ? -18.125 -52.031 -10.547 1 74.56 24 PRO B O 1
ATOM 3805 N N . CYS B 1 25 ? -18.234 -51.062 -8.617 1 75.19 25 CYS B N 1
ATOM 3806 C CA . CYS B 1 25 ? -19.688 -51.125 -8.617 1 75.19 25 CYS B CA 1
ATOM 3807 C C . CYS B 1 25 ? -20.281 -50.156 -9.641 1 75.19 25 CYS B C 1
ATOM 3809 O O . CYS B 1 25 ? -21.25 -50.469 -10.32 1 75.19 25 CYS B O 1
ATOM 3811 N N . LYS B 1 26 ? -19.609 -49 -9.797 1 73 26 LYS B N 1
ATOM 3812 C CA . LYS B 1 26 ? -20.016 -48.031 -10.812 1 73 26 LYS B CA 1
ATOM 3813 C C . LYS B 1 26 ? -19.844 -48.594 -12.211 1 73 26 LYS B C 1
ATOM 3815 O O . LYS B 1 26 ? -20.719 -48.438 -13.07 1 73 26 LYS B O 1
ATOM 3820 N N . GLN B 1 27 ? -18.781 -49.344 -12.375 1 71.31 27 GLN B N 1
ATOM 3821 C CA . GLN B 1 27 ? -18.484 -49.938 -13.68 1 71.31 27 GLN B CA 1
ATOM 3822 C C . GLN B 1 27 ? -19.469 -51.062 -14.016 1 71.31 27 GLN B C 1
ATOM 3824 O O . GLN B 1 27 ? -19.906 -51.188 -15.164 1 71.31 27 GLN B O 1
ATOM 3829 N N . ARG B 1 28 ? -19.922 -51.75 -13.055 1 74.38 28 ARG B N 1
ATOM 3830 C CA . ARG B 1 28 ? -20.812 -52.875 -13.242 1 74.38 28 ARG B CA 1
ATOM 3831 C C . ARG B 1 28 ? -22.281 -52.438 -13.172 1 74.38 28 ARG B C 1
ATOM 3833 O O . ARG B 1 28 ? -23.188 -53.25 -13.391 1 74.38 28 ARG B O 1
ATOM 3840 N N . ARG B 1 29 ? -22.438 -51.094 -12.93 1 72.25 29 ARG B N 1
ATOM 3841 C CA . ARG B 1 29 ? -23.75 -50.5 -12.828 1 72.25 29 ARG B CA 1
ATOM 3842 C C . ARG B 1 29 ? -24.641 -51.25 -11.852 1 72.25 29 ARG B C 1
ATOM 3844 O O . ARG B 1 29 ? -25.797 -51.531 -12.141 1 72.25 29 ARG B O 1
ATOM 3851 N N . VAL B 1 30 ? -23.953 -51.656 -10.711 1 78.69 30 VAL B N 1
ATOM 3852 C CA . VAL B 1 30 ? -24.719 -52.312 -9.656 1 78.69 30 VAL B CA 1
ATOM 3853 C C . VAL B 1 30 ? -24.844 -51.375 -8.445 1 78.69 30 VAL B C 1
ATOM 3855 O O . VAL B 1 30 ? -24.016 -50.469 -8.266 1 78.69 30 VAL B O 1
ATOM 3858 N N . LYS B 1 31 ? -25.875 -51.469 -7.645 1 75.62 31 LYS B N 1
ATOM 3859 C CA . LYS B 1 31 ? -26.094 -50.656 -6.453 1 75.62 31 LYS B CA 1
ATOM 3860 C C . LYS B 1 31 ? -25.047 -50.969 -5.379 1 75.62 31 LYS B C 1
ATOM 3862 O O . LYS B 1 31 ? -25 -52.094 -4.859 1 75.62 31 LYS B O 1
ATOM 3867 N N . CYS B 1 32 ? -24.031 -50.031 -5.086 1 73.62 32 CYS B N 1
ATOM 3868 C CA . CYS B 1 32 ? -23 -50.125 -4.062 1 73.62 32 CYS B CA 1
ATOM 3869 C C . CYS B 1 32 ? -23.594 -49.875 -2.674 1 73.62 32 CYS B C 1
ATOM 3871 O O . CYS B 1 32 ? -24.516 -49.094 -2.508 1 73.62 32 CYS B O 1
ATOM 3873 N N . ASP B 1 33 ? -23.281 -50.531 -1.671 1 76.88 33 ASP B N 1
ATOM 3874 C CA . ASP B 1 33 ? -23.766 -50.344 -0.311 1 76.88 33 ASP B CA 1
ATOM 3875 C C . ASP B 1 33 ? -22.906 -49.312 0.433 1 76.88 33 ASP B C 1
ATOM 3877 O O . ASP B 1 33 ? -23.094 -49.094 1.633 1 76.88 33 ASP B O 1
ATOM 3881 N N . LEU B 1 34 ? -21.938 -48.625 -0.127 1 74.19 34 LEU B N 1
ATOM 3882 C CA . LEU B 1 34 ? -21.094 -47.531 0.301 1 74.19 34 LEU B CA 1
ATOM 3883 C C . LEU B 1 34 ? -20.328 -47.906 1.567 1 74.19 34 LEU B C 1
ATOM 3885 O O . LEU B 1 34 ? -19.844 -47 2.283 1 74.19 34 LEU B O 1
ATOM 3889 N N . GLN B 1 35 ? -20.125 -49.156 1.826 1 76.62 35 GLN B N 1
ATOM 3890 C CA . GLN B 1 35 ? -19.344 -49.531 3 1 76.62 35 GLN B CA 1
ATOM 3891 C C . GLN B 1 35 ? -17.859 -49.438 2.727 1 76.62 35 GLN B C 1
ATOM 3893 O O . GLN B 1 35 ? -17.391 -49.812 1.646 1 76.62 35 GLN B O 1
ATOM 3898 N N . LYS B 1 36 ? -16.922 -48.75 3.586 1 73.06 36 LYS B N 1
ATOM 3899 C CA . LYS B 1 36 ? -15.477 -48.656 3.555 1 73.06 36 LYS B CA 1
ATOM 3900 C C . LYS B 1 36 ? -14.828 -49.656 4.508 1 73.06 36 LYS B C 1
ATOM 3902 O O . LYS B 1 36 ? -15.43 -50.031 5.516 1 73.06 36 LYS B O 1
ATOM 3907 N N . PRO B 1 37 ? -13.664 -50.031 4.004 1 70.19 37 PRO B N 1
ATOM 3908 C CA . PRO B 1 37 ? -12.852 -49.75 2.82 1 70.19 37 PRO B CA 1
ATOM 3909 C C . PRO B 1 37 ? -13.297 -50.531 1.59 1 70.19 37 PRO B C 1
ATOM 3911 O O . PRO B 1 37 ? -12.93 -50.188 0.464 1 70.19 37 PRO B O 1
ATOM 3914 N N . MET B 1 38 ? -14.148 -51.594 1.823 1 74.75 38 MET B N 1
ATOM 3915 C CA . MET B 1 38 ? -14.609 -52.438 0.732 1 74.75 38 MET B CA 1
ATOM 3916 C C . MET B 1 38 ? -16.125 -52.625 0.8 1 74.75 38 MET B C 1
ATOM 3918 O O . MET B 1 38 ? -16.672 -52.906 1.866 1 74.75 38 MET B O 1
ATOM 3922 N N . CYS B 1 39 ? -16.688 -52.312 -0.339 1 77.19 39 CYS B N 1
ATOM 3923 C CA . CYS B 1 39 ? -18.125 -52.531 -0.333 1 77.19 39 CYS B CA 1
ATOM 3924 C C . CYS B 1 39 ? -18.484 -54 -0.412 1 77.19 39 CYS B C 1
ATOM 3926 O O . CYS B 1 39 ? -17.656 -54.812 -0.828 1 77.19 39 CYS B O 1
ATOM 3928 N N . ARG B 1 40 ? -19.641 -54.469 0.104 1 80.81 40 ARG B N 1
ATOM 3929 C CA . ARG B 1 40 ? -20.062 -55.844 0.221 1 80.81 40 ARG B CA 1
ATOM 3930 C C . ARG B 1 40 ? -20.094 -56.531 -1.144 1 80.81 40 ARG B C 1
ATOM 3932 O O . ARG B 1 40 ? -19.797 -57.719 -1.254 1 80.81 40 ARG B O 1
ATOM 3939 N N . ARG B 1 41 ? -20.391 -55.75 -2.104 1 76.75 41 ARG B N 1
ATOM 3940 C CA . ARG B 1 41 ? -20.484 -56.312 -3.447 1 76.75 41 ARG B CA 1
ATOM 3941 C C . ARG B 1 41 ? -19.109 -56.688 -3.98 1 76.75 41 ARG B C 1
ATOM 3943 O O . ARG B 1 41 ? -18.938 -57.75 -4.566 1 76.75 41 ARG B O 1
ATOM 3950 N N . CYS B 1 42 ? -18.188 -55.812 -3.777 1 76.06 42 CYS B N 1
ATOM 3951 C CA . CYS B 1 42 ? -16.812 -56.094 -4.176 1 76.06 42 CYS B CA 1
ATOM 3952 C C . CYS B 1 42 ? -16.219 -57.188 -3.336 1 76.06 42 CYS B C 1
ATOM 3954 O O . CYS B 1 42 ? -15.422 -58 -3.838 1 76.06 42 CYS B O 1
ATOM 3956 N N . PHE B 1 43 ? -16.578 -57.312 -2.164 1 79.62 43 PHE B N 1
ATOM 3957 C CA . PHE B 1 43 ? -16.109 -58.375 -1.277 1 79.62 43 PHE B CA 1
ATOM 3958 C C . PHE B 1 43 ? -16.609 -59.719 -1.766 1 79.62 43 PHE B C 1
ATOM 3960 O O . PHE B 1 43 ? -15.828 -60.688 -1.824 1 79.62 43 PHE B O 1
ATOM 3967 N N . ILE B 1 44 ? -17.938 -59.812 -2.131 1 79.44 44 ILE B N 1
ATOM 3968 C CA . ILE B 1 44 ? -18.531 -61.094 -2.574 1 79.44 44 ILE B CA 1
ATOM 3969 C C . ILE B 1 44 ? -17.938 -61.469 -3.922 1 79.44 44 ILE B C 1
ATOM 3971 O O . ILE B 1 44 ? -17.656 -62.656 -4.156 1 79.44 44 ILE B O 1
ATOM 3975 N N . SER B 1 45 ? -17.734 -60.438 -4.723 1 73.75 45 SER B N 1
ATOM 3976 C CA . SER B 1 45 ? -17.234 -60.719 -6.07 1 73.75 45 SER B CA 1
ATOM 3977 C C . SER B 1 45 ? -15.727 -60.906 -6.078 1 73.75 45 SER B C 1
ATOM 3979 O O . SER B 1 45 ? -15.133 -61.188 -7.125 1 73.75 45 SER B O 1
ATOM 3981 N N . LYS B 1 46 ? -15.062 -60.812 -4.922 1 72.88 46 LYS B N 1
ATOM 3982 C CA . LYS B 1 46 ? -13.625 -60.938 -4.727 1 72.88 46 LYS B CA 1
ATOM 3983 C C . LYS B 1 46 ? -12.844 -60.031 -5.656 1 72.88 46 LYS B C 1
ATOM 3985 O O . LYS B 1 46 ? -11.812 -60.406 -6.211 1 72.88 46 LYS B O 1
ATOM 3990 N N . THR B 1 47 ? -13.422 -58.844 -5.902 1 67.25 47 THR B N 1
ATOM 3991 C CA . THR B 1 47 ? -12.742 -57.812 -6.688 1 67.25 47 THR B CA 1
ATOM 3992 C C . THR B 1 47 ? -11.672 -57.125 -5.848 1 67.25 47 THR B C 1
ATOM 3994 O O . THR B 1 47 ? -11.969 -56.594 -4.773 1 67.25 47 THR B O 1
ATOM 3997 N N . GLU B 1 48 ? -10.445 -57.25 -6 1 67.06 48 GLU B N 1
ATOM 3998 C CA . GLU B 1 48 ? -9.305 -56.781 -5.227 1 67.06 48 GLU B CA 1
ATOM 3999 C C . GLU B 1 48 ? -9.211 -55.25 -5.289 1 67.06 48 GLU B C 1
ATOM 4001 O O . GLU B 1 48 ? -8.648 -54.625 -4.395 1 67.06 48 GLU B O 1
ATOM 4006 N N . ASP B 1 49 ? -9.82 -54.5 -6.145 1 61.47 49 ASP B N 1
ATOM 4007 C CA . ASP B 1 49 ? -9.648 -53.062 -6.367 1 61.47 49 ASP B CA 1
ATOM 4008 C C . ASP B 1 49 ? -10.906 -52.312 -5.965 1 61.47 49 ASP B C 1
ATOM 4010 O O . ASP B 1 49 ? -11.312 -51.375 -6.656 1 61.47 49 ASP B O 1
ATOM 4014 N N . CYS B 1 50 ? -11.5 -52.594 -4.844 1 67.62 50 CYS B N 1
ATOM 4015 C CA . CYS B 1 50 ? -12.594 -51.75 -4.348 1 67.62 50 CYS B CA 1
ATOM 4016 C C . CYS B 1 50 ? -12.086 -50.406 -3.885 1 67.62 50 CYS B C 1
ATOM 4018 O O . CYS B 1 50 ? -11.344 -50.312 -2.902 1 67.62 50 CYS B O 1
ATOM 4020 N N . SER B 1 51 ? -11.906 -49.438 -4.656 1 63.06 51 SER B N 1
ATOM 4021 C CA . SER B 1 51 ? -11.469 -48.094 -4.297 1 63.06 51 SER B CA 1
ATOM 4022 C C . SER B 1 51 ? -12.586 -47.094 -4.52 1 63.06 51 SER B C 1
ATOM 4024 O O . SER B 1 51 ? -13.328 -47.156 -5.5 1 63.06 51 SER B O 1
ATOM 4026 N N . TYR B 1 52 ? -12.883 -46.406 -3.506 1 61.12 52 TYR B N 1
ATOM 4027 C CA . TYR B 1 52 ? -13.852 -45.312 -3.578 1 61.12 52 TYR B CA 1
ATOM 4028 C C . TYR B 1 52 ? -13.227 -44.062 -4.168 1 61.12 52 TYR B C 1
ATOM 4030 O O . TYR B 1 52 ? -13.938 -43.125 -4.578 1 61.12 52 TYR B O 1
ATOM 4038 N N . ASP B 1 53 ? -11.883 -43.938 -3.998 1 47.09 53 ASP B N 1
ATOM 4039 C CA . ASP B 1 53 ? -11.156 -42.719 -4.297 1 47.09 53 ASP B CA 1
ATOM 4040 C C . ASP B 1 53 ? -10.633 -42.719 -5.73 1 47.09 53 ASP B C 1
ATOM 4042 O O . ASP B 1 53 ? -9.875 -41.844 -6.125 1 47.09 53 ASP B O 1
ATOM 4046 N N . LYS B 1 54 ? -10.5 -43.875 -6.449 1 39.91 54 LYS B N 1
ATOM 4047 C CA . LYS B 1 54 ? -9.656 -43.906 -7.641 1 39.91 54 LYS B CA 1
ATOM 4048 C C . LYS B 1 54 ? -10.281 -43.094 -8.781 1 39.91 54 LYS B C 1
ATOM 4050 O O . LYS B 1 54 ? -11.383 -43.438 -9.234 1 39.91 54 LYS B O 1
ATOM 4055 N N . LEU B 1 55 ? -10.188 -41.906 -8.836 1 36.88 55 LEU B N 1
ATOM 4056 C CA . LEU B 1 55 ? -10.461 -41.219 -10.102 1 36.88 55 LEU B CA 1
ATOM 4057 C C . LEU B 1 55 ? -9.766 -41.938 -11.258 1 36.88 55 LEU B C 1
ATOM 4059 O O . LEU B 1 55 ? -8.539 -42.031 -11.266 1 36.88 55 LEU B O 1
ATOM 4063 N N . LEU B 1 56 ? -10.266 -42.906 -11.898 1 32.53 56 LEU B N 1
ATOM 4064 C CA . LEU B 1 56 ? -9.727 -43.344 -13.188 1 32.53 56 LEU B CA 1
ATOM 4065 C C . LEU B 1 56 ? -9.617 -42.156 -14.141 1 32.53 56 LEU B C 1
ATOM 4067 O O . LEU B 1 56 ? -10.547 -41.375 -14.266 1 32.53 56 LEU B O 1
ATOM 4071 N N . LEU B 1 57 ? -8.398 -41.688 -14.414 1 32.84 57 LEU B N 1
ATOM 4072 C CA . LEU B 1 57 ? -8.086 -40.719 -15.461 1 32.84 57 LEU B CA 1
ATOM 4073 C C . LEU B 1 57 ? -8.836 -41.031 -16.75 1 32.84 57 LEU B C 1
ATOM 4075 O O . LEU B 1 57 ? -8.469 -41.969 -17.469 1 32.84 57 LEU B O 1
ATOM 4079 N N . ARG B 1 58 ? -10.133 -41.188 -16.828 1 32.97 58 ARG B N 1
ATOM 4080 C CA . ARG B 1 58 ? -10.75 -41.406 -18.125 1 32.97 58 ARG B CA 1
ATOM 4081 C C . ARG B 1 58 ? -10.664 -40.156 -19 1 32.97 58 ARG B C 1
ATOM 4083 O O . ARG B 1 58 ? -11.328 -39.156 -18.734 1 32.97 58 ARG B O 1
ATOM 4090 N N . TRP B 1 59 ? -9.453 -39.844 -19.641 1 31.56 59 TRP B N 1
ATOM 4091 C CA . TRP B 1 59 ? -9.523 -38.938 -20.766 1 31.56 59 TRP B CA 1
ATOM 4092 C C . TRP B 1 59 ? -10.641 -39.344 -21.719 1 31.56 59 TRP B C 1
ATOM 4094 O O . TRP B 1 59 ? -10.812 -40.531 -22.016 1 31.56 59 TRP B O 1
ATOM 4104 N N . LYS B 1 60 ? -11.727 -38.812 -21.781 1 32.09 60 LYS B N 1
ATOM 4105 C CA . LYS B 1 60 ? -12.836 -39.125 -22.672 1 32.09 60 LYS B CA 1
ATOM 4106 C C . LYS B 1 60 ? -12.336 -39.562 -24.047 1 32.09 60 LYS B C 1
ATOM 4108 O O . LYS B 1 60 ? -11.609 -38.812 -24.703 1 32.09 60 LYS B O 1
ATOM 4113 N N . LYS B 1 61 ? -12.273 -40.781 -24.422 1 30.39 61 LYS B N 1
ATOM 4114 C CA . LYS B 1 61 ? -12.008 -41.469 -25.688 1 30.39 61 LYS B CA 1
ATOM 4115 C C . LYS B 1 61 ? -13.055 -41.062 -26.734 1 30.39 61 LYS B C 1
ATOM 4117 O O . LYS B 1 61 ? -13.125 -41.688 -27.812 1 30.39 61 LYS B O 1
ATOM 4122 N N . ARG B 1 62 ? -14.117 -40.375 -26.547 1 29.84 62 ARG B N 1
ATOM 4123 C CA . ARG B 1 62 ? -15.086 -40.594 -27.625 1 29.84 62 ARG B CA 1
ATOM 4124 C C . ARG B 1 62 ? -14.594 -40 -28.938 1 29.84 62 ARG B C 1
ATOM 4126 O O . ARG B 1 62 ? -14.414 -38.781 -29.031 1 29.84 62 ARG B O 1
ATOM 4133 N N . PRO B 1 63 ? -14.016 -40.812 -29.953 1 27.83 63 PRO B N 1
ATOM 4134 C CA . PRO B 1 63 ? -13.719 -40.375 -31.312 1 27.83 63 PRO B CA 1
ATOM 4135 C C . PRO B 1 63 ? -14.922 -39.75 -32.031 1 27.83 63 PRO B C 1
ATOM 4137 O O . PRO B 1 63 ? -16.031 -40.281 -31.906 1 27.83 63 PRO B O 1
ATOM 4140 N N . ALA B 1 64 ? -15.078 -38.531 -32.25 1 29.23 64 ALA B N 1
ATOM 4141 C CA . ALA B 1 64 ? -16.078 -38.219 -33.281 1 29.23 64 ALA B CA 1
ATOM 4142 C C . ALA B 1 64 ? -15.969 -39.188 -34.438 1 29.23 64 ALA B C 1
ATOM 4144 O O . ALA B 1 64 ? -15 -39.969 -34.562 1 29.23 64 ALA B O 1
ATOM 4145 N N . LYS B 1 65 ? -16.656 -38.844 -35.719 1 32.44 65 LYS B N 1
ATOM 4146 C CA . LYS B 1 65 ? -16.812 -39.5 -37 1 32.44 65 LYS B CA 1
ATOM 4147 C C . LYS B 1 65 ? -15.445 -39.906 -37.562 1 32.44 65 LYS B C 1
ATOM 4149 O O . LYS B 1 65 ? -14.422 -39.312 -37.188 1 32.44 65 LYS B O 1
ATOM 4154 N N . THR B 1 66 ? -15.367 -40.844 -38.562 1 28.33 66 THR B N 1
ATOM 4155 C CA . THR B 1 66 ? -14.312 -41.438 -39.406 1 28.33 66 THR B CA 1
ATOM 4156 C C . THR B 1 66 ? -13.391 -40.375 -39.938 1 28.33 66 THR B C 1
ATOM 4158 O O . THR B 1 66 ? -13.773 -39.625 -40.875 1 28.33 66 THR B O 1
ATOM 4161 N N . VAL B 1 67 ? -12.859 -39.562 -39.25 1 29.5 67 VAL B N 1
ATOM 4162 C CA . VAL B 1 67 ? -11.93 -38.75 -40.031 1 29.5 67 VAL B CA 1
ATOM 4163 C C . VAL B 1 67 ? -10.984 -39.656 -40.812 1 29.5 67 VAL B C 1
ATOM 4165 O O . VAL B 1 67 ? -10.453 -40.625 -40.281 1 29.5 67 VAL B O 1
ATOM 4168 N N . PRO B 1 68 ? -10.984 -39.688 -42.188 1 29.16 68 PRO B N 1
ATOM 4169 C CA . PRO B 1 68 ? -10.109 -40.594 -42.938 1 29.16 68 PRO B CA 1
ATOM 4170 C C . PRO B 1 68 ? -8.727 -40.75 -42.312 1 29.16 68 PRO B C 1
ATOM 4172 O O . PRO B 1 68 ? -8.266 -39.844 -41.594 1 29.16 68 PRO B O 1
ATOM 4175 N N . GLU B 1 69 ? -8.25 -42 -42.125 1 28.31 69 GLU B N 1
ATOM 4176 C CA . GLU B 1 69 ? -6.898 -42.375 -41.719 1 28.31 69 GLU B CA 1
ATOM 4177 C C . GLU B 1 69 ? -5.848 -41.469 -42.375 1 28.31 69 GLU B C 1
ATOM 4179 O O . GLU B 1 69 ? -5.715 -41.438 -43.594 1 28.31 69 GLU B O 1
ATOM 4184 N N . CYS B 1 70 ? -5.734 -40.281 -42.031 1 28.95 70 CYS B N 1
ATOM 4185 C CA . CYS B 1 70 ? -4.609 -39.625 -42.688 1 28.95 70 CYS B CA 1
ATOM 4186 C C . CYS B 1 70 ? -3.373 -40.5 -42.656 1 28.95 70 CYS B C 1
ATOM 4188 O O . CYS B 1 70 ? -3.078 -41.125 -41.625 1 28.95 70 CYS B O 1
ATOM 4190 N N . PRO B 1 71 ? -2.807 -41 -43.75 1 29.02 71 PRO B N 1
ATOM 4191 C CA . PRO B 1 71 ? -1.634 -41.875 -43.75 1 29.02 71 PRO B CA 1
ATOM 4192 C C . PRO B 1 71 ? -0.666 -41.562 -42.625 1 29.02 71 PRO B C 1
ATOM 4194 O O . PRO B 1 71 ? -0.62 -40.406 -42.156 1 29.02 71 PRO B O 1
ATOM 4197 N N . PRO B 1 72 ? -0.38 -42.594 -41.812 1 28.09 72 PRO B N 1
ATOM 4198 C CA . PRO B 1 72 ? 0.654 -42.406 -40.781 1 28.09 72 PRO B CA 1
ATOM 4199 C C . PRO B 1 72 ? 1.795 -41.5 -41.25 1 28.09 72 PRO B C 1
ATOM 4201 O O . PRO B 1 72 ? 2.422 -41.781 -42.281 1 28.09 72 PRO B O 1
ATOM 4204 N N . GLN B 1 73 ? 1.665 -40.281 -41.406 1 28.81 73 GLN B N 1
ATOM 4205 C CA . GLN B 1 73 ? 2.936 -39.625 -41.719 1 28.81 73 GLN B CA 1
ATOM 4206 C C . GLN B 1 73 ? 4.105 -40.375 -41.062 1 28.81 73 GLN B C 1
ATOM 4208 O O . GLN B 1 73 ? 4.012 -40.781 -39.906 1 28.81 73 GLN B O 1
ATOM 4213 N N . LEU B 1 74 ? 4.957 -41.094 -41.781 1 27.97 74 LEU B N 1
ATOM 4214 C CA . LEU B 1 74 ? 6.234 -41.719 -41.438 1 27.97 74 LEU B CA 1
ATOM 4215 C C . LEU B 1 74 ? 6.875 -41 -40.219 1 27.97 74 LEU B C 1
ATOM 4217 O O . LEU B 1 74 ? 6.949 -39.781 -40.219 1 27.97 74 LEU B O 1
ATOM 4221 N N . SER B 1 75 ? 6.77 -41.594 -39.125 1 30.25 75 SER B N 1
ATOM 4222 C CA . SER B 1 75 ? 7.645 -41.344 -38 1 30.25 75 SER B CA 1
ATOM 4223 C C . SER B 1 75 ? 9.086 -41.125 -38.438 1 30.25 75 SER B C 1
ATOM 4225 O O . SER B 1 75 ? 9.82 -42.094 -38.688 1 30.25 75 SER B O 1
ATOM 4227 N N . ILE B 1 76 ? 9.414 -40.344 -39.438 1 30.95 76 ILE B N 1
ATOM 4228 C CA . ILE B 1 76 ? 10.844 -40.094 -39.625 1 30.95 76 ILE B CA 1
ATOM 4229 C C . ILE B 1 76 ? 11.539 -40.031 -38.281 1 30.95 76 ILE B C 1
ATOM 4231 O O . ILE B 1 76 ? 11.211 -39.156 -37.438 1 30.95 76 ILE B O 1
ATOM 4235 N N . GLU B 1 77 ? 11.977 -41.094 -37.719 1 31.83 77 GLU B N 1
ATOM 4236 C CA . GLU B 1 77 ? 13.047 -41.188 -36.719 1 31.83 77 GLU B CA 1
ATOM 4237 C C . GLU B 1 77 ? 14.016 -40 -36.844 1 31.83 77 GLU B C 1
ATOM 4239 O O . GLU B 1 77 ? 14.93 -40.031 -37.656 1 31.83 77 GLU B O 1
ATOM 4244 N N . ARG B 1 78 ? 13.594 -38.781 -36.812 1 35.03 78 ARG B N 1
ATOM 4245 C CA . ARG B 1 78 ? 14.516 -37.656 -36.781 1 35.03 78 ARG B CA 1
ATOM 4246 C C . ARG B 1 78 ? 15.609 -37.875 -35.75 1 35.03 78 ARG B C 1
ATOM 4248 O O . ARG B 1 78 ? 15.32 -38.031 -34.562 1 35.03 78 ARG B O 1
ATOM 4255 N N . THR B 1 79 ? 16.656 -38.656 -36 1 33.09 79 THR B N 1
ATOM 4256 C CA . THR B 1 79 ? 17.906 -38.625 -35.25 1 33.09 79 THR B CA 1
ATOM 4257 C C . THR B 1 79 ? 18.156 -37.219 -34.688 1 33.09 79 THR B C 1
ATOM 4259 O O . THR B 1 79 ? 18.078 -36.219 -35.406 1 33.09 79 THR B O 1
ATOM 4262 N N . LEU B 1 80 ? 18.188 -36.906 -33.406 1 35.78 80 LEU B N 1
ATOM 4263 C CA . LEU B 1 80 ? 18.469 -35.75 -32.562 1 35.78 80 LEU B CA 1
ATOM 4264 C C . LEU B 1 80 ? 19.641 -34.938 -33.094 1 35.78 80 LEU B C 1
ATOM 4266 O O . LEU B 1 80 ? 20.047 -33.938 -32.5 1 35.78 80 LEU B O 1
ATOM 4270 N N . ASN B 1 81 ? 20.562 -35.531 -33.906 1 36.84 81 ASN B N 1
ATOM 4271 C CA . ASN B 1 81 ? 21.75 -34.812 -34.375 1 36.84 81 ASN B CA 1
ATOM 4272 C C . ASN B 1 81 ? 21.406 -33.5 -35.062 1 36.84 81 ASN B C 1
ATOM 4274 O O . ASN B 1 81 ? 21.953 -32.469 -34.719 1 36.84 81 ASN B O 1
ATOM 4278 N N . SER B 1 82 ? 21.156 -33.531 -36.469 1 40.53 82 SER B N 1
ATOM 4279 C CA . SER B 1 82 ? 20.938 -32.344 -37.281 1 40.53 82 SER B CA 1
ATOM 4280 C C . SER B 1 82 ? 19.562 -31.75 -37.062 1 40.53 82 SER B C 1
ATOM 4282 O O . SER B 1 82 ? 18.594 -32.094 -37.75 1 40.53 82 SER B O 1
ATOM 4284 N N . THR B 1 83 ? 18.734 -31.812 -35.938 1 46.53 83 THR B N 1
ATOM 4285 C CA . THR B 1 83 ? 17.375 -31.766 -35.406 1 46.53 83 THR B CA 1
ATOM 4286 C C . THR B 1 83 ? 16.562 -30.672 -36.094 1 46.53 83 THR B C 1
ATOM 4288 O O . THR B 1 83 ? 16.672 -29.5 -35.719 1 46.53 83 THR B O 1
ATOM 4291 N N . HIS B 1 84 ? 16.297 -30.672 -37.219 1 60.16 84 HIS B N 1
ATOM 4292 C CA . HIS B 1 84 ? 15.594 -29.688 -38.062 1 60.16 84 HIS B CA 1
ATOM 4293 C C . HIS B 1 84 ? 14.148 -29.531 -37.625 1 60.16 84 HIS B C 1
ATOM 4295 O O . HIS B 1 84 ? 13.312 -30.406 -37.875 1 60.16 84 HIS B O 1
ATOM 4301 N N . LEU B 1 85 ? 13.828 -28.922 -36.562 1 77.06 85 LEU B N 1
ATOM 4302 C CA . LEU B 1 85 ? 12.469 -28.516 -36.219 1 77.06 85 LEU B CA 1
ATOM 4303 C C . LEU B 1 85 ? 11.75 -27.984 -37.469 1 77.06 85 LEU B C 1
ATOM 4305 O O . LEU B 1 85 ? 12.359 -27.312 -38.312 1 77.06 85 LEU B O 1
ATOM 4309 N N . ALA B 1 86 ? 10.594 -28.688 -37.688 1 84.44 86 ALA B N 1
ATOM 4310 C CA . ALA B 1 86 ? 9.758 -28.047 -38.688 1 84.44 86 ALA B CA 1
ATOM 4311 C C . ALA B 1 86 ? 9.664 -26.547 -38.469 1 84.44 86 ALA B C 1
ATOM 4313 O O . ALA B 1 86 ? 9.891 -26.062 -37.344 1 84.44 86 ALA B O 1
ATOM 4314 N N . VAL B 1 87 ? 9.445 -25.844 -39.5 1 84.81 87 VAL B N 1
ATOM 4315 C CA . VAL B 1 87 ? 9.398 -24.391 -39.469 1 84.81 87 VAL B CA 1
ATOM 4316 C C . VAL B 1 87 ? 8.398 -23.938 -38.406 1 84.81 87 VAL B C 1
ATOM 4318 O O . VAL B 1 87 ? 8.672 -23.016 -37.656 1 84.81 87 VAL B O 1
ATOM 4321 N N . ASN B 1 88 ? 7.273 -24.625 -38.406 1 84.62 88 ASN B N 1
ATOM 4322 C CA . ASN B 1 88 ? 6.234 -24.25 -37.469 1 84.62 88 ASN B CA 1
ATOM 4323 C C . ASN B 1 88 ? 6.664 -24.531 -36.031 1 84.62 88 ASN B C 1
ATOM 4325 O O . ASN B 1 88 ? 6.348 -23.75 -35.125 1 84.62 88 ASN B O 1
ATOM 4329 N N . GLU B 1 89 ? 7.414 -25.594 -35.906 1 91.19 89 GLU B N 1
ATOM 4330 C CA . GLU B 1 89 ? 7.914 -25.922 -34.562 1 91.19 89 GLU B CA 1
ATOM 4331 C C . GLU B 1 89 ? 8.977 -24.922 -34.125 1 91.19 89 GLU B C 1
ATOM 4333 O O . GLU B 1 89 ? 9 -24.516 -32.969 1 91.19 89 GLU B O 1
ATOM 4338 N N . ARG B 1 90 ? 9.805 -24.547 -35.062 1 92.44 90 ARG B N 1
ATOM 4339 C CA . ARG B 1 90 ? 10.828 -23.562 -34.75 1 92.44 90 ARG B CA 1
ATOM 4340 C C . ARG B 1 90 ? 10.211 -22.234 -34.344 1 92.44 90 ARG B C 1
ATOM 4342 O O . ARG B 1 90 ? 10.664 -21.594 -33.375 1 92.44 90 ARG B O 1
ATOM 4349 N N . ARG B 1 91 ? 9.195 -21.875 -35.031 1 92.19 91 ARG B N 1
ATOM 4350 C CA . ARG B 1 91 ? 8.492 -20.641 -34.688 1 92.19 91 ARG B CA 1
ATOM 4351 C C . ARG B 1 91 ? 7.828 -20.719 -33.344 1 92.19 91 ARG B C 1
ATOM 4353 O O . ARG B 1 91 ? 7.852 -19.75 -32.562 1 92.19 91 ARG B O 1
ATOM 4360 N N . ALA B 1 92 ? 7.27 -21.844 -33.094 1 94.56 92 ALA B N 1
ATOM 4361 C CA . ALA B 1 92 ? 6.598 -22.047 -31.797 1 94.56 92 ALA B CA 1
ATOM 4362 C C . ALA B 1 92 ? 7.594 -22 -30.641 1 94.56 92 ALA B C 1
ATOM 4364 O O . ALA B 1 92 ? 7.328 -21.375 -29.609 1 94.56 92 ALA B O 1
ATOM 4365 N N . VAL B 1 93 ? 8.703 -22.625 -30.844 1 96.12 93 VAL B N 1
ATOM 4366 C CA . VAL B 1 93 ? 9.734 -22.656 -29.812 1 96.12 93 VAL B CA 1
ATOM 4367 C C . VAL B 1 93 ? 10.266 -21.25 -29.562 1 96.12 93 VAL B C 1
ATOM 4369 O O . VAL B 1 93 ? 10.469 -20.844 -28.422 1 96.12 93 VAL B O 1
ATOM 4372 N N . GLU B 1 94 ? 10.453 -20.484 -30.578 1 95 94 GLU B N 1
ATOM 4373 C CA . GLU B 1 94 ? 10.938 -19.109 -30.453 1 95 94 GLU B CA 1
ATOM 4374 C C . GLU B 1 94 ? 9.914 -18.234 -29.734 1 95 94 GLU B C 1
ATOM 4376 O O . GLU B 1 94 ? 10.273 -17.422 -28.891 1 95 94 GLU B O 1
ATOM 4381 N N . TYR B 1 95 ? 8.75 -18.453 -30.125 1 94.94 95 TYR B N 1
ATOM 4382 C CA . TYR B 1 95 ? 7.676 -17.703 -29.469 1 94.94 95 TYR B CA 1
ATOM 4383 C C . TYR B 1 95 ? 7.602 -18.047 -27.984 1 94.94 95 TYR B C 1
ATOM 4385 O O . TYR B 1 95 ? 7.449 -17.156 -27.141 1 94.94 95 TYR B O 1
ATOM 4393 N N . PHE B 1 96 ? 7.691 -19.312 -27.734 1 96.75 96 PHE B N 1
ATOM 4394 C CA . PHE B 1 96 ? 7.625 -19.766 -26.344 1 96.75 96 PHE B CA 1
ATOM 4395 C C . PHE B 1 96 ? 8.742 -19.141 -25.516 1 96.75 96 PHE B C 1
ATOM 4397 O O . PHE B 1 96 ? 8.492 -18.641 -24.422 1 96.75 96 PHE B O 1
ATOM 4404 N N . LYS B 1 97 ? 9.859 -19.141 -26.062 1 95.25 97 LYS B N 1
ATOM 4405 C CA . LYS B 1 97 ? 11.039 -18.625 -25.375 1 95.25 97 LYS B CA 1
ATOM 4406 C C . LYS B 1 97 ? 10.93 -17.125 -25.156 1 95.25 97 LYS B C 1
ATOM 4408 O O . LYS B 1 97 ? 11.258 -16.625 -24.062 1 95.25 97 LYS B O 1
ATOM 4413 N N . ALA B 1 98 ? 10.391 -16.438 -26.078 1 93 98 ALA B N 1
ATOM 4414 C CA . ALA B 1 98 ? 10.445 -14.984 -26.078 1 93 98 ALA B CA 1
ATOM 4415 C C . ALA B 1 98 ? 9.234 -14.383 -25.375 1 93 98 ALA B C 1
ATOM 4417 O O . ALA B 1 98 ? 9.336 -13.344 -24.719 1 93 98 ALA B O 1
ATOM 4418 N N . ARG B 1 99 ? 8.156 -15.062 -25.438 1 94.19 99 ARG B N 1
ATOM 4419 C CA . ARG B 1 99 ? 6.926 -14.414 -25.016 1 94.19 99 ARG B CA 1
ATOM 4420 C C . ARG B 1 99 ? 6.312 -15.141 -23.812 1 94.19 99 ARG B C 1
ATOM 4422 O O . ARG B 1 99 ? 5.805 -14.508 -22.891 1 94.19 99 ARG B O 1
ATOM 4429 N N . LEU B 1 100 ? 6.316 -16.438 -23.781 1 95.38 100 LEU B N 1
ATOM 4430 C CA . LEU B 1 100 ? 5.551 -17.172 -22.797 1 95.38 100 LEU B CA 1
ATOM 4431 C C . LEU B 1 100 ? 6.391 -17.469 -21.562 1 95.38 100 LEU B C 1
ATOM 4433 O O . LEU B 1 100 ? 5.949 -17.234 -20.438 1 95.38 100 LEU B O 1
ATOM 4437 N N . TRP B 1 101 ? 7.582 -17.938 -21.797 1 95.94 101 TRP B N 1
ATOM 4438 C CA . TRP B 1 101 ? 8.406 -18.422 -20.688 1 95.94 101 TRP B CA 1
ATOM 4439 C C . TRP B 1 101 ? 8.664 -17.312 -19.672 1 95.94 101 TRP B C 1
ATOM 4441 O O . TRP B 1 101 ? 8.602 -17.531 -18.469 1 95.94 101 TRP B O 1
ATOM 4451 N N . PRO B 1 102 ? 8.844 -16.062 -20.141 1 93.44 102 PRO B N 1
ATOM 4452 C CA . PRO B 1 102 ? 9.094 -14.977 -19.188 1 93.44 102 PRO B CA 1
ATOM 4453 C C . PRO B 1 102 ? 7.891 -14.695 -18.281 1 93.44 102 PRO B C 1
ATOM 4455 O O . PRO B 1 102 ? 8.039 -14.094 -17.219 1 93.44 102 PRO B O 1
ATOM 4458 N N . LEU B 1 103 ? 6.766 -15.156 -18.625 1 94 103 LEU B N 1
ATOM 4459 C CA . LEU B 1 103 ? 5.547 -14.883 -17.875 1 94 103 LEU B CA 1
ATOM 4460 C C . LEU B 1 103 ? 5.43 -15.805 -16.672 1 94 103 LEU B C 1
ATOM 4462 O O . LEU B 1 103 ? 4.602 -15.57 -15.781 1 94 103 LEU B O 1
ATOM 4466 N N . PHE B 1 104 ? 6.363 -16.75 -16.547 1 92.94 104 PHE B N 1
ATOM 4467 C CA . PHE B 1 104 ? 6.234 -17.781 -15.523 1 92.94 104 PHE B CA 1
ATOM 4468 C C . PHE B 1 104 ? 7.051 -17.422 -14.289 1 92.94 104 PHE B C 1
ATOM 4470 O O . PHE B 1 104 ? 7.082 -18.188 -13.312 1 92.94 104 PHE B O 1
ATOM 4477 N N . SER B 1 105 ? 7.691 -16.266 -14.305 1 92.62 105 SER B N 1
ATOM 4478 C CA . SER B 1 105 ? 8.555 -15.992 -13.164 1 92.62 105 SER B CA 1
ATOM 4479 C C . SER B 1 105 ? 8.695 -14.492 -12.93 1 92.62 105 SER B C 1
ATOM 4481 O O . SER B 1 105 ? 8.523 -13.695 -13.852 1 92.62 105 SER B O 1
ATOM 4483 N N . THR B 1 106 ? 8.969 -14.164 -11.672 1 92.75 106 THR B N 1
ATOM 4484 C CA . THR B 1 106 ? 9.25 -12.781 -11.305 1 92.75 106 THR B CA 1
ATOM 4485 C C . THR B 1 106 ? 10.727 -12.602 -10.961 1 92.75 106 THR B C 1
ATOM 4487 O O . THR B 1 106 ? 11.133 -11.547 -10.477 1 92.75 106 THR B O 1
ATOM 4490 N N . LEU B 1 107 ? 11.477 -13.586 -11.305 1 90.19 107 LEU B N 1
ATOM 4491 C CA . LEU B 1 107 ? 12.891 -13.57 -10.953 1 90.19 107 LEU B CA 1
ATOM 4492 C C . LEU B 1 107 ? 13.641 -12.516 -11.75 1 90.19 107 LEU B C 1
ATOM 4494 O O . LEU B 1 107 ? 13.375 -12.312 -12.938 1 90.19 107 LEU B O 1
ATOM 4498 N N . HIS B 1 108 ? 14.547 -11.953 -11.031 1 83.69 108 HIS B N 1
ATOM 4499 C CA . HIS B 1 108 ? 15.422 -11.008 -11.703 1 83.69 108 HIS B CA 1
ATOM 4500 C C . HIS B 1 108 ? 16.297 -11.703 -12.75 1 83.69 108 HIS B C 1
ATOM 4502 O O . HIS B 1 108 ? 16.438 -11.211 -13.867 1 83.69 108 HIS B O 1
ATOM 4508 N N . LYS B 1 109 ? 16.891 -12.797 -12.32 1 85.69 109 LYS B N 1
ATOM 4509 C CA . LYS B 1 109 ? 17.609 -13.672 -13.25 1 85.69 109 LYS B CA 1
ATOM 4510 C C . LYS B 1 109 ? 16.734 -14.852 -13.656 1 85.69 109 LYS B C 1
ATOM 4512 O O . LYS B 1 109 ? 16.609 -15.828 -12.914 1 85.69 109 LYS B O 1
ATOM 4517 N N . PRO B 1 110 ? 16.281 -14.781 -14.82 1 86 110 PRO B N 1
ATOM 4518 C CA . PRO B 1 110 ? 15.305 -15.805 -15.203 1 86 110 PRO B CA 1
ATOM 4519 C C . PRO B 1 110 ? 15.938 -17.172 -15.406 1 86 110 PRO B C 1
ATOM 4521 O O . PRO B 1 110 ? 17.094 -17.266 -15.82 1 86 110 PRO B O 1
ATOM 4524 N N . VAL B 1 111 ? 15.203 -18.172 -15.117 1 92.44 111 VAL B N 1
ATOM 4525 C CA . VAL B 1 111 ? 15.555 -19.562 -15.453 1 92.44 111 VAL B CA 1
ATOM 4526 C C . VAL B 1 111 ? 15.406 -19.781 -16.953 1 92.44 111 VAL B C 1
ATOM 4528 O O . VAL B 1 111 ? 14.445 -19.297 -17.562 1 92.44 111 VAL B O 1
ATOM 4531 N N . PRO B 1 112 ? 16.375 -20.453 -17.516 1 92.88 112 PRO B N 1
ATOM 4532 C CA . PRO B 1 112 ? 16.234 -20.688 -18.953 1 92.88 112 PRO B CA 1
ATOM 4533 C C . PRO B 1 112 ? 15.047 -21.594 -19.281 1 92.88 112 PRO B C 1
ATOM 4535 O O . PRO B 1 112 ? 14.695 -22.469 -18.5 1 92.88 112 PRO B O 1
ATOM 4538 N N . PRO B 1 113 ? 14.492 -21.359 -20.5 1 95.19 113 PRO B N 1
ATOM 4539 C CA . PRO B 1 113 ? 13.367 -22.203 -20.891 1 95.19 113 PRO B CA 1
ATOM 4540 C C . PRO B 1 113 ? 13.789 -23.656 -21.188 1 95.19 113 PRO B C 1
ATOM 4542 O O . PRO B 1 113 ? 14.961 -23.906 -21.453 1 95.19 113 PRO B O 1
ATOM 4545 N N . PRO B 1 114 ? 12.844 -24.531 -21.125 1 95.44 114 PRO B N 1
ATOM 4546 C CA . PRO B 1 114 ? 13.172 -25.953 -21.312 1 95.44 114 PRO B CA 1
ATOM 4547 C C . PRO B 1 114 ? 13.32 -26.328 -22.797 1 95.44 114 PRO B C 1
ATOM 4549 O O . PRO B 1 114 ? 12.781 -27.328 -23.234 1 95.44 114 PRO B O 1
ATOM 4552 N N . VAL B 1 115 ? 14.117 -25.562 -23.5 1 94.62 115 VAL B N 1
ATOM 4553 C CA . VAL B 1 115 ? 14.281 -25.781 -24.938 1 94.62 115 VAL B CA 1
ATOM 4554 C C . VAL B 1 115 ? 15.141 -27.016 -25.172 1 94.62 115 VAL B C 1
ATOM 4556 O O . VAL B 1 115 ? 14.828 -27.844 -26.031 1 94.62 115 VAL B O 1
ATOM 4559 N N . ALA B 1 116 ? 16.219 -27.156 -24.438 1 92.81 116 ALA B N 1
ATOM 4560 C CA . ALA B 1 116 ? 17.094 -28.312 -24.578 1 92.81 116 ALA B CA 1
ATOM 4561 C C . ALA B 1 116 ? 16.328 -29.609 -24.297 1 92.81 116 ALA B C 1
ATOM 4563 O O . ALA B 1 116 ? 16.516 -30.609 -24.984 1 92.81 116 ALA B O 1
ATOM 4564 N N . LEU B 1 117 ? 15.492 -29.531 -23.328 1 93.12 117 LEU B N 1
ATOM 4565 C CA . LEU B 1 117 ? 14.68 -30.688 -22.984 1 93.12 117 LEU B CA 1
ATOM 4566 C C . LEU B 1 117 ? 13.672 -31 -24.094 1 93.12 117 LEU B C 1
ATOM 4568 O O . LEU B 1 117 ? 13.422 -32.156 -24.406 1 93.12 117 LEU B O 1
ATOM 4572 N N . ALA B 1 118 ? 13.125 -29.953 -24.672 1 94.38 118 ALA B N 1
ATOM 4573 C CA . ALA B 1 118 ? 12.148 -30.109 -25.734 1 94.38 118 ALA B CA 1
ATOM 4574 C C . ALA B 1 118 ? 12.781 -30.766 -26.969 1 94.38 118 ALA B C 1
ATOM 4576 O O . ALA B 1 118 ? 12.109 -31.516 -27.688 1 94.38 118 ALA B O 1
ATOM 4577 N N . MET B 1 119 ? 14.031 -30.578 -27.141 1 92.19 119 MET B N 1
ATOM 4578 C CA . MET B 1 119 ? 14.719 -31.141 -28.297 1 92.19 119 MET B CA 1
ATOM 4579 C C . MET B 1 119 ? 15.008 -32.625 -28.094 1 92.19 119 MET B C 1
ATOM 4581 O O . MET B 1 119 ? 15.164 -33.375 -29.062 1 92.19 119 MET B O 1
ATOM 4585 N N . ARG B 1 120 ? 14.961 -33.031 -26.859 1 89.81 120 ARG B N 1
ATOM 4586 C CA . ARG B 1 120 ? 15.305 -34.406 -26.547 1 89.81 120 ARG B CA 1
ATOM 4587 C C . ARG B 1 120 ? 14.062 -35.219 -26.234 1 89.81 120 ARG B C 1
ATOM 4589 O O . ARG B 1 120 ? 14.125 -36.469 -26.172 1 89.81 120 ARG B O 1
ATOM 4596 N N . SER B 1 121 ? 12.992 -34.562 -26.016 1 91.06 121 SER B N 1
ATOM 4597 C CA . SER B 1 121 ? 11.758 -35.25 -25.641 1 91.06 121 SER B CA 1
ATOM 4598 C C . SER B 1 121 ? 10.586 -34.781 -26.484 1 91.06 121 SER B C 1
ATOM 4600 O O . SER B 1 121 ? 10.141 -33.656 -26.359 1 91.06 121 SER B O 1
ATOM 4602 N N . GLN B 1 122 ? 10.047 -35.719 -27.219 1 89.75 122 GLN B N 1
ATOM 4603 C CA . GLN B 1 122 ? 8.953 -35.375 -28.125 1 89.75 122 GLN B CA 1
ATOM 4604 C C . GLN B 1 122 ? 7.73 -34.875 -27.359 1 89.75 122 GLN B C 1
ATOM 4606 O O . GLN B 1 122 ? 7.098 -33.906 -27.75 1 89.75 122 GLN B O 1
ATOM 4611 N N . PRO B 1 123 ? 7.344 -35.5 -26.219 1 91.94 123 PRO B N 1
ATOM 4612 C CA . PRO B 1 123 ? 6.199 -34.969 -25.453 1 91.94 123 PRO B CA 1
ATOM 4613 C C . PRO B 1 123 ? 6.395 -33.531 -25 1 91.94 123 PRO B C 1
ATOM 4615 O O . PRO B 1 123 ? 5.457 -32.719 -25.062 1 91.94 123 PRO B O 1
ATOM 4618 N N . VAL B 1 124 ? 7.594 -33.219 -24.641 1 95.69 124 VAL B N 1
ATOM 4619 C CA . VAL B 1 124 ? 7.867 -31.844 -24.172 1 95.69 124 VAL B CA 1
ATOM 4620 C C . VAL B 1 124 ? 7.797 -30.875 -25.359 1 95.69 124 VAL B C 1
ATOM 4622 O O . VAL B 1 124 ? 7.215 -29.797 -25.25 1 95.69 124 VAL B O 1
ATOM 4625 N N . LEU B 1 125 ? 8.375 -31.266 -26.453 1 94.69 125 LEU B N 1
ATOM 4626 C CA . LEU B 1 125 ? 8.344 -30.438 -27.641 1 94.69 125 LEU B CA 1
ATOM 4627 C C . LEU B 1 125 ? 6.914 -30.156 -28.078 1 94.69 125 LEU B C 1
ATOM 4629 O O . LEU B 1 125 ? 6.559 -29.016 -28.375 1 94.69 125 LEU B O 1
ATOM 4633 N N . GLN B 1 126 ? 6.145 -31.172 -28.094 1 94.19 126 GLN B N 1
ATOM 4634 C CA . GLN B 1 126 ? 4.758 -31.031 -28.531 1 94.19 126 GLN B CA 1
ATOM 4635 C C . GLN B 1 126 ? 3.977 -30.141 -27.562 1 94.19 126 GLN B C 1
ATOM 4637 O O . GLN B 1 126 ? 3.227 -29.266 -28 1 94.19 126 GLN B O 1
ATOM 4642 N N . ALA B 1 127 ? 4.117 -30.391 -26.281 1 96.31 127 ALA B N 1
ATOM 4643 C CA . ALA B 1 127 ? 3.42 -29.578 -25.297 1 96.31 127 ALA B CA 1
ATOM 4644 C C . ALA B 1 127 ? 3.814 -28.109 -25.406 1 96.31 127 ALA B C 1
ATOM 4646 O O . ALA B 1 127 ? 2.959 -27.219 -25.359 1 96.31 127 ALA B O 1
ATOM 4647 N N . LEU B 1 128 ? 5.109 -27.891 -25.578 1 97.19 128 LEU B N 1
ATOM 4648 C CA . LEU B 1 128 ? 5.637 -26.531 -25.719 1 97.19 128 LEU B CA 1
ATOM 4649 C C . LEU B 1 128 ? 5.062 -25.859 -26.969 1 97.19 128 LEU B C 1
ATOM 4651 O O . LEU B 1 128 ? 4.641 -24.703 -26.906 1 97.19 128 LEU B O 1
ATOM 4655 N N . CYS B 1 129 ? 4.988 -26.547 -28 1 94.94 129 CYS B N 1
ATOM 4656 C CA . CYS B 1 129 ? 4.48 -26 -29.266 1 94.94 129 CYS B CA 1
ATOM 4657 C C . CYS B 1 129 ? 2.99 -25.688 -29.156 1 94.94 129 CYS B C 1
ATOM 4659 O O . CYS B 1 129 ? 2.539 -24.625 -29.594 1 94.94 129 CYS B O 1
ATOM 4661 N N . VAL B 1 130 ? 2.254 -26.625 -28.609 1 94.94 130 VAL B N 1
ATOM 4662 C CA . VAL B 1 130 ? 0.82 -26.406 -28.453 1 94.94 130 VAL B CA 1
ATOM 4663 C C . VAL B 1 130 ? 0.579 -25.172 -27.578 1 94.94 130 VAL B C 1
ATOM 4665 O O . VAL B 1 130 ? -0.272 -24.344 -27.891 1 94.94 130 VAL B O 1
ATOM 4668 N N . PHE B 1 131 ? 1.369 -25.047 -26.547 1 96.31 131 PHE B N 1
ATOM 4669 C CA . PHE B 1 131 ? 1.254 -23.906 -25.641 1 96.31 131 PHE B CA 1
ATOM 4670 C C . PHE B 1 131 ? 1.503 -22.594 -26.391 1 96.31 131 PHE B C 1
ATOM 4672 O O . PHE B 1 131 ? 0.699 -21.672 -26.312 1 96.31 131 PHE B O 1
ATOM 4679 N N . ALA B 1 132 ? 2.539 -22.562 -27.078 1 95.75 132 ALA B N 1
ATOM 4680 C CA . ALA B 1 132 ? 2.93 -21.375 -27.828 1 95.75 132 ALA B CA 1
ATOM 4681 C C . ALA B 1 132 ? 1.874 -21.016 -28.875 1 95.75 132 ALA B C 1
ATOM 4683 O O . ALA B 1 132 ? 1.482 -19.844 -28.984 1 95.75 132 ALA B O 1
ATOM 4684 N N . GLU B 1 133 ? 1.415 -21.953 -29.531 1 93.31 133 GLU B N 1
ATOM 4685 C CA . GLU B 1 133 ? 0.48 -21.703 -30.625 1 93.31 133 GLU B CA 1
ATOM 4686 C C . GLU B 1 133 ? -0.881 -21.266 -30.094 1 93.31 133 GLU B C 1
ATOM 4688 O O . GLU B 1 133 ? -1.516 -20.375 -30.672 1 93.31 133 GLU B O 1
ATOM 4693 N N . GLU B 1 134 ? -1.285 -21.906 -29.078 1 93.25 134 GLU B N 1
ATOM 4694 C CA . GLU B 1 134 ? -2.572 -21.531 -28.5 1 93.25 134 GLU B CA 1
ATOM 4695 C C . GLU B 1 134 ? -2.537 -20.109 -27.969 1 93.25 134 GLU B C 1
ATOM 4697 O O . GLU B 1 134 ? -3.502 -19.359 -28.125 1 93.25 134 GLU B O 1
ATOM 4702 N N . HIS B 1 135 ? -1.5 -19.75 -27.328 1 94.69 135 HIS B N 1
ATOM 4703 C CA . HIS B 1 135 ? -1.381 -18.391 -26.828 1 94.69 135 HIS B CA 1
ATOM 4704 C C . HIS B 1 135 ? -1.294 -17.375 -27.969 1 94.69 135 HIS B C 1
ATOM 4706 O O . HIS B 1 135 ? -1.902 -16.312 -27.906 1 94.69 135 HIS B O 1
ATOM 4712 N N . ARG B 1 136 ? -0.52 -17.703 -28.953 1 92.19 136 ARG B N 1
ATOM 4713 C CA . ARG B 1 136 ? -0.373 -16.844 -30.125 1 92.19 136 ARG B CA 1
ATOM 4714 C C . ARG B 1 136 ? -1.712 -16.625 -30.812 1 92.19 136 ARG B C 1
ATOM 4716 O O . ARG B 1 136 ? -1.993 -15.531 -31.312 1 92.19 136 ARG B O 1
ATOM 4723 N N . ALA B 1 137 ? -2.482 -17.641 -30.781 1 89.75 137 ALA B N 1
ATOM 4724 C CA . ALA B 1 137 ? -3.775 -17.594 -31.469 1 89.75 137 ALA B CA 1
ATOM 4725 C C . ALA B 1 137 ? -4.723 -16.609 -30.766 1 89.75 137 ALA B C 1
ATOM 4727 O O . ALA B 1 137 ? -5.656 -16.094 -31.391 1 89.75 137 ALA B O 1
ATOM 4728 N N . LEU B 1 138 ? -4.527 -16.391 -29.562 1 86.69 138 LEU B N 1
ATOM 4729 C CA . LEU B 1 138 ? -5.352 -15.438 -28.828 1 86.69 138 LEU B CA 1
ATOM 4730 C C . LEU B 1 138 ? -5.02 -14.008 -29.25 1 86.69 138 LEU B C 1
ATOM 4732 O O . LEU B 1 138 ? -5.816 -13.094 -29.047 1 86.69 138 LEU B O 1
ATOM 4736 N N . GLN B 1 139 ? -3.893 -13.836 -29.797 1 82.38 139 GLN B N 1
ATOM 4737 C CA . GLN B 1 139 ? -3.43 -12.5 -30.141 1 82.38 139 GLN B CA 1
ATOM 4738 C C . GLN B 1 139 ? -3.633 -12.219 -31.625 1 82.38 139 GLN B C 1
ATOM 4740 O O . GLN B 1 139 ? -3.842 -11.07 -32.031 1 82.38 139 GLN B O 1
ATOM 4745 N N . GLU B 1 140 ? -3.326 -13.227 -32.344 1 77.25 140 GLU B N 1
ATOM 4746 C CA . GLU B 1 140 ? -3.359 -13.086 -33.781 1 77.25 140 GLU B CA 1
ATOM 4747 C C . GLU B 1 140 ? -4.484 -13.922 -34.406 1 77.25 140 GLU B C 1
ATOM 4749 O O . GLU B 1 140 ? -4.898 -14.93 -33.812 1 77.25 140 GLU B O 1
ATOM 4754 N N . ARG B 1 141 ? -5.137 -13.289 -35.438 1 63.34 141 ARG B N 1
ATOM 4755 C CA . ARG B 1 141 ? -6.121 -14.016 -36.25 1 63.34 141 ARG B CA 1
ATOM 4756 C C . ARG B 1 141 ? -5.445 -15.023 -37.156 1 63.34 141 ARG B C 1
ATOM 4758 O O . ARG B 1 141 ? -4.516 -14.688 -37.906 1 63.34 141 ARG B O 1
ATOM 4765 N N . GLY B 1 142 ? -5.164 -16.297 -36.719 1 60.28 142 GLY B N 1
ATOM 4766 C CA . GLY B 1 142 ? -4.488 -17.125 -37.719 1 60.28 142 GLY B CA 1
ATOM 4767 C C . GLY B 1 142 ? -4.926 -18.578 -37.688 1 60.28 142 GLY B C 1
ATOM 4768 O O . GLY B 1 142 ? -5.402 -19.109 -38.688 1 60.28 142 GLY B O 1
ATOM 4769 N N . SER B 1 143 ? -4.488 -19.266 -36.656 1 65.31 143 SER B N 1
ATOM 4770 C CA . SER B 1 143 ? -4.648 -20.719 -36.688 1 65.31 143 SER B CA 1
ATOM 4771 C C . SER B 1 143 ? -6.09 -21.125 -36.406 1 65.31 143 SER B C 1
ATOM 4773 O O . SER B 1 143 ? -6.727 -20.578 -35.5 1 65.31 143 SER B O 1
ATOM 4775 N N . SER B 1 144 ? -6.484 -22.016 -37.281 1 76.19 144 SER B N 1
ATOM 4776 C CA . SER B 1 144 ? -7.84 -22.516 -37.094 1 76.19 144 SER B CA 1
ATOM 4777 C C . SER B 1 144 ? -7.945 -23.297 -35.781 1 76.19 144 SER B C 1
ATOM 4779 O O . SER B 1 144 ? -6.992 -23.969 -35.375 1 76.19 144 SER B O 1
ATOM 4781 N N . LYS B 1 145 ? -8.945 -23.172 -35.156 1 79.94 145 LYS B N 1
ATOM 4782 C CA . LYS B 1 145 ? -9.258 -23.891 -33.906 1 79.94 145 LYS B CA 1
ATOM 4783 C C . LYS B 1 145 ? -9.148 -25.406 -34.125 1 79.94 145 LYS B C 1
ATOM 4785 O O . LYS B 1 145 ? -8.695 -26.125 -33.219 1 79.94 145 LYS B O 1
ATOM 4790 N N . GLN B 1 146 ? -9.398 -25.797 -35.25 1 80.94 146 GLN B N 1
ATOM 4791 C CA . GLN B 1 146 ? -9.359 -27.219 -35.562 1 80.94 146 GLN B CA 1
ATOM 4792 C C . GLN B 1 146 ? -7.922 -27.734 -35.594 1 80.94 146 GLN B C 1
ATOM 4794 O O . GLN B 1 146 ? -7.645 -28.828 -35.094 1 80.94 146 GLN B O 1
ATOM 4799 N N . THR B 1 147 ? -7.105 -27.016 -36.125 1 82.56 147 THR B N 1
ATOM 4800 C CA . THR B 1 147 ? -5.703 -27.406 -36.188 1 82.56 147 THR B CA 1
ATOM 4801 C C . THR B 1 147 ? -5.086 -27.453 -34.781 1 82.56 147 THR B C 1
ATOM 4803 O O . THR B 1 147 ? -4.316 -28.359 -34.469 1 82.56 147 THR B O 1
ATOM 4806 N N . LEU B 1 148 ? -5.449 -26.547 -34.062 1 85.88 148 LEU B N 1
ATOM 4807 C CA . LEU B 1 148 ? -4.934 -26.484 -32.688 1 85.88 148 LEU B CA 1
ATOM 4808 C C . LEU B 1 148 ? -5.43 -27.672 -31.875 1 85.88 148 LEU B C 1
ATOM 4810 O O . LEU B 1 148 ? -4.66 -28.281 -31.125 1 85.88 148 LEU B O 1
ATOM 4814 N N . ASP B 1 149 ? -6.633 -28.016 -32.125 1 85.88 149 ASP B N 1
ATOM 4815 C CA . ASP B 1 149 ? -7.223 -29.141 -31.406 1 85.88 149 ASP B CA 1
ATOM 4816 C C . ASP B 1 149 ? -6.551 -30.453 -31.781 1 85.88 149 ASP B C 1
ATOM 4818 O O . ASP B 1 149 ? -6.316 -31.312 -30.922 1 85.88 149 ASP B O 1
ATOM 4822 N N . ARG B 1 150 ? -6.293 -30.547 -32.938 1 85.56 150 ARG B N 1
ATOM 4823 C CA . ARG B 1 150 ? -5.621 -31.75 -33.406 1 85.56 150 ARG B CA 1
ATOM 4824 C C . ARG B 1 150 ? -4.227 -31.875 -32.812 1 85.56 150 ARG B C 1
ATOM 4826 O O . ARG B 1 150 ? -3.807 -32.969 -32.438 1 85.56 150 ARG B O 1
ATOM 4833 N N . ARG B 1 151 ? -3.604 -30.859 -32.75 1 85.5 151 ARG B N 1
ATOM 4834 C CA . ARG B 1 151 ? -2.258 -30.859 -32.188 1 85.5 151 ARG B CA 1
ATOM 4835 C C . ARG B 1 151 ? -2.295 -31.172 -30.688 1 85.5 151 ARG B C 1
ATOM 4837 O O . ARG B 1 151 ? -1.43 -31.891 -30.172 1 85.5 151 ARG B O 1
ATOM 4844 N N . ARG B 1 152 ? -3.219 -30.641 -30.125 1 87.62 152 ARG B N 1
ATOM 4845 C CA . ARG B 1 152 ? -3.396 -30.922 -28.703 1 87.62 152 ARG B CA 1
ATOM 4846 C C . ARG B 1 152 ? -3.658 -32.406 -28.469 1 87.62 152 ARG B C 1
ATOM 4848 O O . ARG B 1 152 ? -3.045 -33.031 -27.594 1 87.62 152 ARG B O 1
ATOM 4855 N N . LEU B 1 153 ? -4.516 -32.938 -29.25 1 86.69 153 LEU B N 1
ATOM 4856 C CA . LEU B 1 153 ? -4.844 -34.344 -29.125 1 86.69 153 LEU B CA 1
ATOM 4857 C C . LEU B 1 153 ? -3.629 -35.219 -29.422 1 86.69 153 LEU B C 1
ATOM 4859 O O . LEU B 1 153 ? -3.41 -36.25 -28.766 1 86.69 153 LEU B O 1
ATOM 4863 N N . HIS B 1 154 ? -2.967 -34.781 -30.375 1 87.5 154 HIS B N 1
ATOM 4864 C CA . HIS B 1 154 ? -1.743 -35.5 -30.703 1 87.5 154 HIS B CA 1
ATOM 4865 C C . HIS B 1 154 ? -0.754 -35.469 -29.547 1 87.5 154 HIS B C 1
ATOM 4867 O O . HIS B 1 154 ? -0.11 -36.469 -29.234 1 87.5 154 HIS B O 1
ATOM 4873 N N . CYS B 1 155 ? -0.614 -34.344 -28.969 1 89.19 155 CYS B N 1
ATOM 4874 C CA . CYS B 1 155 ? 0.256 -34.156 -27.812 1 89.19 155 CYS B CA 1
ATOM 4875 C C . CYS B 1 155 ? -0.168 -35.094 -26.688 1 89.19 155 CYS B C 1
ATOM 4877 O O . CYS B 1 155 ? 0.663 -35.812 -26.109 1 89.19 155 CYS B O 1
ATOM 4879 N N . LEU B 1 156 ? -1.418 -35.188 -26.406 1 88.5 156 LEU B N 1
ATOM 4880 C CA . LEU B 1 156 ? -1.945 -36.031 -25.344 1 88.5 156 LEU B CA 1
ATOM 4881 C C . LEU B 1 156 ? -1.704 -37.5 -25.625 1 88.5 156 LEU B C 1
ATOM 4883 O O . LEU B 1 156 ? -1.338 -38.25 -24.734 1 88.5 156 LEU B O 1
ATOM 4887 N N . SER B 1 157 ? -1.867 -37.812 -26.859 1 86.75 157 SER B N 1
ATOM 4888 C CA . SER B 1 157 ? -1.634 -39.188 -27.266 1 86.75 157 SER B CA 1
ATOM 4889 C C . SER B 1 157 ? -0.171 -39.562 -27.094 1 86.75 157 SER B C 1
ATOM 4891 O O . SER B 1 157 ? 0.131 -40.688 -26.688 1 86.75 157 SER B O 1
ATOM 4893 N N . THR B 1 158 ? 0.659 -38.688 -27.422 1 84.44 158 THR B N 1
ATOM 4894 C CA . THR B 1 158 ? 2.092 -38.906 -27.297 1 84.44 158 THR B CA 1
ATOM 4895 C C . THR B 1 158 ? 2.471 -39.125 -25.828 1 84.44 158 THR B C 1
ATOM 4897 O O . THR B 1 158 ? 3.262 -40 -25.5 1 84.44 158 THR B O 1
ATOM 4900 N N . ILE B 1 159 ? 1.916 -38.344 -24.984 1 86.19 159 ILE B N 1
ATOM 4901 C CA . ILE B 1 159 ? 2.191 -38.438 -23.547 1 86.19 159 ILE B CA 1
ATOM 4902 C C . ILE B 1 159 ? 1.647 -39.75 -23 1 86.19 159 ILE B C 1
ATOM 4904 O O . ILE B 1 159 ? 2.336 -40.469 -22.25 1 86.19 159 ILE B O 1
ATOM 4908 N N . ARG B 1 160 ? 0.511 -40.125 -23.406 1 82.44 160 ARG B N 1
ATOM 4909 C CA . ARG B 1 160 ? -0.109 -41.375 -22.969 1 82.44 160 ARG B CA 1
ATOM 4910 C C . ARG B 1 160 ? 0.708 -42.562 -23.422 1 82.44 160 ARG B C 1
ATOM 4912 O O . ARG B 1 160 ? 0.869 -43.531 -22.656 1 82.44 160 ARG B O 1
ATOM 4919 N N . GLY B 1 161 ? 1.097 -42.531 -24.594 1 79.94 161 GLY B N 1
ATOM 4920 C CA . GLY B 1 161 ? 1.916 -43.625 -25.125 1 79.94 161 GLY B CA 1
ATOM 4921 C C . GLY B 1 161 ? 3.199 -43.812 -24.344 1 79.94 161 GLY B C 1
ATOM 4922 O O . GLY B 1 161 ? 3.592 -44.969 -24.094 1 79.94 161 GLY B O 1
ATOM 4923 N N . GLN B 1 162 ? 3.773 -42.75 -23.922 1 81 162 GLN B N 1
ATOM 4924 C CA . GLN B 1 162 ? 5.023 -42.844 -23.172 1 81 162 GLN B CA 1
ATOM 4925 C C . GLN B 1 162 ? 4.781 -43.344 -21.75 1 81 162 GLN B C 1
ATOM 4927 O O . GLN B 1 162 ? 5.633 -44.031 -21.172 1 81 162 GLN B O 1
ATOM 4932 N N . LEU B 1 163 ? 3.705 -42.969 -21.156 1 78.12 163 LEU B N 1
ATOM 4933 C CA . LEU B 1 163 ? 3.365 -43.375 -19.797 1 78.12 163 LEU B CA 1
ATOM 4934 C C . LEU B 1 163 ? 3.066 -44.875 -19.734 1 78.12 163 LEU B C 1
ATOM 4936 O O . LEU B 1 163 ? 3.303 -45.531 -18.703 1 78.12 163 LEU B O 1
ATOM 4940 N N . SER B 1 164 ? 2.506 -45.375 -20.797 1 72.06 164 SER B N 1
ATOM 4941 C CA . SER B 1 164 ? 2.135 -46.781 -20.859 1 72.06 164 SER B CA 1
ATOM 4942 C C . SER B 1 164 ? 3.359 -47.656 -21.062 1 72.06 164 SER B C 1
ATOM 4944 O O . SER B 1 164 ? 3.301 -48.875 -20.844 1 72.06 164 SER B O 1
ATOM 4946 N N . SER B 1 165 ? 4.375 -47.031 -21.5 1 64.25 165 SER B N 1
ATOM 4947 C CA . SER B 1 165 ? 5.566 -47.812 -21.75 1 64.25 165 SER B CA 1
ATOM 4948 C C . SER B 1 165 ? 6.242 -48.219 -20.453 1 64.25 165 SER B C 1
ATOM 4950 O O . SER B 1 165 ? 6.25 -47.469 -19.484 1 64.25 165 SER B O 1
ATOM 4952 N N . GLU B 1 166 ? 6.18 -49.531 -19.938 1 56.06 166 GLU B N 1
ATOM 4953 C CA . GLU B 1 166 ? 6.602 -50.219 -18.719 1 56.06 166 GLU B CA 1
ATOM 4954 C C . GLU B 1 166 ? 7.922 -49.688 -18.203 1 56.06 166 GLU B C 1
ATOM 4956 O O . GLU B 1 166 ? 8.203 -49.75 -17 1 56.06 166 GLU B O 1
ATOM 4961 N N . HIS B 1 167 ? 8.883 -49.219 -18.969 1 53.38 167 HIS B N 1
ATOM 4962 C CA . HIS B 1 167 ? 10.211 -48.938 -18.438 1 53.38 167 HIS B CA 1
ATOM 4963 C C . HIS B 1 167 ? 10.453 -47.438 -18.328 1 53.38 167 HIS B C 1
ATOM 4965 O O . HIS B 1 167 ? 11.195 -46.875 -19.125 1 53.38 167 HIS B O 1
ATOM 4971 N N . CYS B 1 168 ? 9.586 -46.812 -17.531 1 61.03 168 CYS B N 1
ATOM 4972 C CA . CYS B 1 168 ? 9.836 -45.375 -17.5 1 61.03 168 CYS B CA 1
ATOM 4973 C C . CYS B 1 168 ? 10.914 -45.031 -16.484 1 61.03 168 CYS B C 1
ATOM 4975 O O . CYS B 1 168 ? 10.719 -45.188 -15.289 1 61.03 168 CYS B O 1
ATOM 4977 N N . GLU B 1 169 ? 12.195 -44.906 -17 1 66.19 169 GLU B N 1
ATOM 4978 C CA . GLU B 1 169 ? 13.289 -44.375 -16.188 1 66.19 169 GLU B CA 1
ATOM 4979 C C . GLU B 1 169 ? 12.953 -43 -15.633 1 66.19 169 GLU B C 1
ATOM 4981 O O . GLU B 1 169 ? 12.055 -42.344 -16.141 1 66.19 169 GLU B O 1
ATOM 4986 N N . ASN B 1 170 ? 13.531 -42.75 -14.617 1 67.56 170 ASN B N 1
ATOM 4987 C CA . ASN B 1 170 ? 13.312 -41.469 -13.914 1 67.56 170 ASN B CA 1
ATOM 4988 C C . ASN B 1 170 ? 13.445 -40.281 -14.852 1 67.56 170 ASN B C 1
ATOM 4990 O O . ASN B 1 170 ? 12.68 -39.312 -14.758 1 67.56 170 ASN B O 1
ATOM 4994 N N . ALA B 1 171 ? 14.414 -40.375 -15.688 1 68.06 171 ALA B N 1
ATOM 4995 C CA . ALA B 1 171 ? 14.633 -39.281 -16.625 1 68.06 171 ALA B CA 1
ATOM 4996 C C . ALA B 1 171 ? 13.43 -39.094 -17.547 1 68.06 171 ALA B C 1
ATOM 4998 O O . ALA B 1 171 ? 13.047 -37.969 -17.875 1 68.06 171 ALA B O 1
ATOM 4999 N N . SER B 1 172 ? 12.93 -40.156 -17.797 1 80.75 172 SER B N 1
ATOM 5000 C CA . SER B 1 172 ? 11.75 -40.125 -18.656 1 80.75 172 SER B CA 1
ATOM 5001 C C . SER B 1 172 ? 10.539 -39.562 -17.922 1 80.75 172 SER B C 1
ATOM 5003 O O . SER B 1 172 ? 9.758 -38.781 -18.5 1 80.75 172 SER B O 1
ATOM 5005 N N . LEU B 1 173 ? 10.57 -39.781 -16.672 1 87.19 173 LEU B N 1
ATOM 5006 C CA . LEU B 1 173 ? 9.453 -39.281 -15.875 1 87.19 173 LEU B CA 1
ATOM 5007 C C . LEU B 1 173 ? 9.531 -37.75 -15.719 1 87.19 173 LEU B C 1
ATOM 5009 O O . LEU B 1 173 ? 8.516 -37.062 -15.766 1 87.19 173 LEU B O 1
ATOM 5013 N N . SER B 1 174 ? 10.711 -37.344 -15.602 1 90.12 174 SER B N 1
ATOM 5014 C CA . SER B 1 174 ? 10.906 -35.906 -15.453 1 90.12 174 SER B CA 1
ATOM 5015 C C . SER B 1 174 ? 10.453 -35.156 -16.703 1 90.12 174 SER B C 1
ATOM 5017 O O . SER B 1 174 ? 9.828 -34.094 -16.609 1 90.12 174 SER B O 1
ATOM 5019 N N . ALA B 1 175 ? 10.844 -35.656 -17.797 1 92.25 175 ALA B N 1
ATOM 5020 C CA . ALA B 1 175 ? 10.438 -35.031 -19.062 1 92.25 175 ALA B CA 1
ATOM 5021 C C . ALA B 1 175 ? 8.914 -35.062 -19.219 1 92.25 175 ALA B C 1
ATOM 5023 O O . ALA B 1 175 ? 8.312 -34.094 -19.656 1 92.25 175 ALA B O 1
ATOM 5024 N N . LEU B 1 176 ? 8.383 -36.156 -18.859 1 93.75 176 LEU B N 1
ATOM 5025 C CA . LEU B 1 176 ? 6.93 -36.312 -18.938 1 93.75 176 LEU B CA 1
ATOM 5026 C C . LEU B 1 176 ? 6.242 -35.344 -17.984 1 93.75 176 LEU B C 1
ATOM 5028 O O . LEU B 1 176 ? 5.203 -34.75 -18.328 1 93.75 176 LEU B O 1
ATOM 5032 N N . LEU B 1 177 ? 6.812 -35.188 -16.859 1 96.06 177 LEU B N 1
ATOM 5033 C CA . LEU B 1 177 ? 6.27 -34.25 -15.891 1 96.06 177 LEU B CA 1
ATOM 5034 C C . LEU B 1 177 ? 6.234 -32.844 -16.469 1 96.06 177 LEU B C 1
ATOM 5036 O O . LEU B 1 177 ? 5.219 -32.156 -16.375 1 96.06 177 LEU B O 1
ATOM 5040 N N . VAL B 1 178 ? 7.293 -32.438 -17.109 1 97.12 178 VAL B N 1
ATOM 5041 C CA . VAL B 1 178 ? 7.371 -31.094 -17.703 1 97.12 178 VAL B CA 1
ATOM 5042 C C . VAL B 1 178 ? 6.289 -30.938 -18.766 1 97.12 178 VAL B C 1
ATOM 5044 O O . VAL B 1 178 ? 5.605 -29.922 -18.828 1 97.12 178 VAL B O 1
ATOM 5047 N N . ALA B 1 179 ? 6.109 -31.938 -19.547 1 96.5 179 ALA B N 1
ATOM 5048 C CA . ALA B 1 179 ? 5.09 -31.891 -20.594 1 96.5 179 ALA B CA 1
ATOM 5049 C C . ALA B 1 179 ? 3.695 -31.734 -19.984 1 96.5 179 ALA B C 1
ATOM 5051 O O . ALA B 1 179 ? 2.914 -30.891 -20.438 1 96.5 179 ALA B O 1
ATOM 5052 N N . VAL B 1 180 ? 3.387 -32.5 -18.984 1 96.5 180 VAL B N 1
ATOM 5053 C CA . VAL B 1 180 ? 2.074 -32.469 -18.359 1 96.5 180 VAL B CA 1
ATOM 5054 C C . VAL B 1 180 ? 1.868 -31.125 -17.656 1 96.5 180 VAL B C 1
ATOM 5056 O O . VAL B 1 180 ? 0.771 -30.562 -17.703 1 96.5 180 VAL B O 1
ATOM 5059 N N . LEU B 1 181 ? 2.918 -30.641 -17.078 1 98 181 LEU B N 1
ATOM 5060 C CA . LEU B 1 181 ? 2.824 -29.328 -16.422 1 98 181 LEU B CA 1
ATOM 5061 C C . LEU B 1 181 ? 2.531 -28.234 -17.453 1 98 181 LEU B C 1
ATOM 5063 O O . LEU B 1 181 ? 1.716 -27.344 -17.188 1 98 181 LEU B O 1
ATOM 5067 N N . LEU B 1 182 ? 3.18 -28.297 -18.562 1 97.88 182 LEU B N 1
ATOM 5068 C CA . LEU B 1 182 ? 2.924 -27.297 -19.594 1 97.88 182 LEU B CA 1
ATOM 5069 C C . LEU B 1 182 ? 1.467 -27.359 -20.047 1 97.88 182 LEU B C 1
ATOM 5071 O O . LEU B 1 182 ? 0.836 -26.312 -20.25 1 97.88 182 LEU B O 1
ATOM 5075 N N . LEU B 1 183 ? 0.965 -28.516 -20.141 1 96.19 183 LEU B N 1
ATOM 5076 C CA . LEU B 1 183 ? -0.436 -28.656 -20.531 1 96.19 183 LEU B CA 1
ATOM 5077 C C . LEU B 1 183 ? -1.356 -28.172 -19.422 1 96.19 183 LEU B C 1
ATOM 5079 O O . LEU B 1 183 ? -2.381 -27.547 -19.688 1 96.19 183 LEU B O 1
ATOM 5083 N N . TYR B 1 184 ? -0.994 -28.516 -18.203 1 97.25 184 TYR B N 1
ATOM 5084 C CA . TYR B 1 184 ? -1.732 -28.031 -17.031 1 97.25 184 TYR B CA 1
ATOM 5085 C C . TYR B 1 184 ? -1.85 -26.516 -17.047 1 97.25 184 TYR B C 1
ATOM 5087 O O . TYR B 1 184 ? -2.943 -25.969 -16.875 1 97.25 184 TYR B O 1
ATOM 5095 N N . PHE B 1 185 ? -0.779 -25.859 -17.344 1 98 185 PHE B N 1
ATOM 5096 C CA . PHE B 1 185 ? -0.757 -24.391 -17.328 1 98 185 PHE B CA 1
ATOM 5097 C C . PHE B 1 185 ? -1.459 -23.844 -18.562 1 98 185 PHE B C 1
ATOM 5099 O O . PHE B 1 185 ? -2.131 -22.812 -18.484 1 98 185 PHE B O 1
ATOM 5106 N N . LEU B 1 186 ? -1.275 -24.469 -19.625 1 96.31 186 LEU B N 1
ATOM 5107 C CA . LEU B 1 186 ? -1.966 -24.062 -20.844 1 96.31 186 LEU B CA 1
ATOM 5108 C C . LEU B 1 186 ? -3.477 -24.047 -20.625 1 96.31 186 LEU B C 1
ATOM 5110 O O . LEU B 1 186 ? -4.129 -23.031 -20.891 1 96.31 186 LEU B O 1
ATOM 5114 N N . GLU B 1 187 ? -3.977 -25.078 -20.109 1 95.44 187 GLU B N 1
ATOM 5115 C CA . GLU B 1 187 ? -5.422 -25.203 -19.953 1 95.44 187 GLU B CA 1
ATOM 5116 C C . GLU B 1 187 ? -5.938 -24.344 -18.812 1 95.44 187 GLU B C 1
ATOM 5118 O O . GLU B 1 187 ? -7.078 -23.875 -18.828 1 95.44 187 GLU B O 1
ATOM 5123 N N . GLY B 1 188 ? -5.137 -24.156 -17.859 1 97.31 188 GLY B N 1
ATOM 5124 C CA . GLY B 1 188 ? -5.57 -23.406 -16.688 1 97.31 188 GLY B CA 1
ATOM 5125 C C . GLY B 1 188 ? -5.43 -21.906 -16.875 1 97.31 188 GLY B C 1
ATOM 5126 O O . GLY B 1 188 ? -6.188 -21.125 -16.281 1 97.31 188 GLY B O 1
ATOM 5127 N N . TYR B 1 189 ? -4.418 -21.453 -17.656 1 97.12 189 TYR B N 1
ATOM 5128 C CA . TYR B 1 189 ? -4.148 -20.016 -17.828 1 97.12 189 TYR B CA 1
ATOM 5129 C C . TYR B 1 189 ? -4.719 -19.516 -19.156 1 97.12 189 TYR B C 1
ATOM 5131 O O . TYR B 1 189 ? -5.383 -18.484 -19.203 1 97.12 189 TYR B O 1
ATOM 5139 N N . VAL B 1 190 ? -4.527 -20.234 -20.172 1 95.12 190 VAL B N 1
ATOM 5140 C CA . VAL B 1 190 ? -4.727 -19.719 -21.531 1 95.12 190 VAL B CA 1
ATOM 5141 C C . VAL B 1 190 ? -6.09 -20.156 -22.062 1 95.12 190 VAL B C 1
ATOM 5143 O O . VAL B 1 190 ? -6.785 -19.391 -22.719 1 95.12 190 VAL B O 1
ATOM 5146 N N . ASN B 1 191 ? -6.539 -21.359 -21.75 1 91.94 191 ASN B N 1
ATOM 5147 C CA . ASN B 1 191 ? -7.746 -21.922 -22.344 1 91.94 191 ASN B CA 1
ATOM 5148 C C . ASN B 1 191 ? -8.727 -22.406 -21.281 1 91.94 191 ASN B C 1
ATOM 5150 O O . ASN B 1 191 ? -9.383 -23.422 -21.453 1 91.94 191 ASN B O 1
ATOM 5154 N N . CYS B 1 192 ? -8.758 -21.719 -20.266 1 92.75 192 CYS B N 1
ATOM 5155 C CA . CYS B 1 192 ? -9.508 -22.234 -19.125 1 92.75 192 CYS B CA 1
ATOM 5156 C C . CYS B 1 192 ? -11.008 -22.047 -19.328 1 92.75 192 CYS B C 1
ATOM 5158 O O . CYS B 1 192 ? -11.812 -22.641 -18.609 1 92.75 192 CYS B O 1
ATOM 5160 N N . MET B 1 193 ? -11.406 -21.281 -20.25 1 89.06 193 MET B N 1
ATOM 5161 C CA . MET B 1 193 ? -12.828 -21 -20.422 1 89.06 193 MET B CA 1
ATOM 5162 C C . MET B 1 193 ? -13.445 -21.922 -21.469 1 89.06 193 MET B C 1
ATOM 5164 O O . MET B 1 193 ? -14.648 -21.875 -21.719 1 89.06 193 MET B O 1
ATOM 5168 N N . SER B 1 194 ? -12.633 -22.766 -21.984 1 83.81 194 SER B N 1
ATOM 5169 C CA . SER B 1 194 ? -13.125 -23.734 -22.953 1 83.81 194 SER B CA 1
ATOM 5170 C C . SER B 1 194 ? -13.883 -24.875 -22.266 1 83.81 194 SER B C 1
ATOM 5172 O O . SER B 1 194 ? -13.5 -25.297 -21.172 1 83.81 194 SER B O 1
ATOM 5174 N N . ASP B 1 195 ? -14.859 -25.359 -22.875 1 79.25 195 ASP B N 1
ATOM 5175 C CA . ASP B 1 195 ? -15.672 -26.438 -22.328 1 79.25 195 ASP B CA 1
ATOM 5176 C C . ASP B 1 195 ? -14.852 -27.719 -22.203 1 79.25 195 ASP B C 1
ATOM 5178 O O . ASP B 1 195 ? -15.164 -28.578 -21.375 1 79.25 195 ASP B O 1
ATOM 5182 N N . ASP B 1 196 ? -13.844 -27.734 -22.922 1 78.75 196 ASP B N 1
ATOM 5183 C CA . ASP B 1 196 ? -13.031 -28.953 -22.969 1 78.75 196 ASP B CA 1
ATOM 5184 C C . ASP B 1 196 ? -11.797 -28.812 -22.078 1 78.75 196 ASP B C 1
ATOM 5186 O O . ASP B 1 196 ? -10.891 -29.656 -22.125 1 78.75 196 ASP B O 1
ATOM 5190 N N . ALA B 1 197 ? -11.836 -27.828 -21.312 1 83.12 197 ALA B N 1
ATOM 5191 C CA . ALA B 1 197 ? -10.656 -27.656 -20.453 1 83.12 197 ALA B CA 1
ATOM 5192 C C . ALA B 1 197 ? -10.531 -28.797 -19.438 1 83.12 197 ALA B C 1
ATOM 5194 O O . ALA B 1 197 ? -11.523 -29.172 -18.812 1 83.12 197 ALA B O 1
ATOM 5195 N N . SER B 1 198 ? -9.352 -29.344 -19.406 1 88.31 198 SER B N 1
ATOM 5196 C CA . SER B 1 198 ? -9.109 -30.516 -18.562 1 88.31 198 SER B CA 1
ATOM 5197 C C . SER B 1 198 ? -8.039 -30.219 -17.516 1 88.31 198 SER B C 1
ATOM 5199 O O . SER B 1 198 ? -7.16 -31.047 -17.266 1 88.31 198 SER B O 1
ATOM 5201 N N . THR B 1 199 ? -8.047 -29.078 -16.938 1 93.44 199 THR B N 1
ATOM 5202 C CA . THR B 1 199 ? -7.055 -28.625 -15.969 1 93.44 199 THR B CA 1
ATOM 5203 C C . THR B 1 199 ? -6.945 -29.625 -14.82 1 93.44 199 THR B C 1
ATOM 5205 O O . THR B 1 199 ? -5.84 -30 -14.422 1 93.44 199 THR B O 1
ATOM 5208 N N . ARG B 1 200 ? -8.031 -30.156 -14.375 1 91.06 200 ARG B N 1
ATOM 5209 C CA . ARG B 1 200 ? -8.047 -31.078 -13.242 1 91.06 200 ARG B CA 1
ATOM 5210 C C . ARG B 1 200 ? -7.422 -32.406 -13.617 1 91.06 200 ARG B C 1
ATOM 5212 O O . ARG B 1 200 ? -6.754 -33.031 -12.797 1 91.06 200 ARG B O 1
ATOM 5219 N N . CYS B 1 201 ? -7.652 -32.781 -14.812 1 90.88 201 CYS B N 1
ATOM 5220 C CA . CYS B 1 201 ? -7.059 -34 -15.289 1 90.88 201 CYS B CA 1
ATOM 5221 C C . CYS B 1 201 ? -5.539 -33.906 -15.375 1 90.88 201 CYS B C 1
ATOM 5223 O O . CYS B 1 201 ? -4.82 -34.812 -15 1 90.88 201 CYS B O 1
ATOM 5225 N N . HIS B 1 202 ? -5.113 -32.844 -15.859 1 94.62 202 HIS B N 1
ATOM 5226 C CA . HIS B 1 202 ? -3.674 -32.625 -15.938 1 94.62 202 HIS B CA 1
ATOM 5227 C C . HIS B 1 202 ? -3.049 -32.562 -14.547 1 94.62 202 HIS B C 1
ATOM 5229 O O . HIS B 1 202 ? -1.935 -33.062 -14.344 1 94.62 202 HIS B O 1
ATOM 5235 N N . LEU B 1 203 ? -3.756 -31.984 -13.648 1 96.38 203 LEU B N 1
ATOM 5236 C CA . LEU B 1 203 ? -3.264 -31.953 -12.273 1 96.38 203 LEU B CA 1
ATOM 5237 C C . LEU B 1 203 ? -3.117 -33.375 -11.727 1 96.38 203 LEU B C 1
ATOM 5239 O O . LEU B 1 203 ? -2.09 -33.719 -11.141 1 96.38 203 LEU B O 1
ATOM 5243 N N . ALA B 1 204 ? -4.141 -34.188 -11.945 1 94.44 204 ALA B N 1
ATOM 5244 C CA . ALA B 1 204 ? -4.098 -35.562 -11.484 1 94.44 204 ALA B CA 1
ATOM 5245 C C . ALA B 1 204 ? -2.932 -36.312 -12.117 1 94.44 204 ALA B C 1
ATOM 5247 O O . ALA B 1 204 ? -2.268 -37.125 -11.453 1 94.44 204 ALA B O 1
ATOM 5248 N N . GLY B 1 205 ? -2.748 -36.062 -13.375 1 93.38 205 GLY B N 1
ATOM 5249 C CA . GLY B 1 205 ? -1.614 -36.656 -14.062 1 93.38 205 GLY B CA 1
ATOM 5250 C C . GLY B 1 205 ? -0.276 -36.25 -13.484 1 93.38 205 GLY B C 1
ATOM 5251 O O . GLY B 1 205 ? 0.612 -37.062 -13.289 1 93.38 205 GLY B O 1
ATOM 5252 N N . ALA B 1 206 ? -0.113 -34.969 -13.258 1 96.44 206 ALA B N 1
ATOM 5253 C CA . ALA B 1 206 ? 1.123 -34.469 -12.672 1 96.44 206 ALA B CA 1
ATOM 5254 C C . ALA B 1 206 ? 1.377 -35.094 -11.305 1 96.44 206 ALA B C 1
ATOM 5256 O O . ALA B 1 206 ? 2.494 -35.531 -11.008 1 96.44 206 ALA B O 1
ATOM 5257 N N . ILE B 1 207 ? 0.363 -35.188 -10.5 1 96.31 207 ILE B N 1
ATOM 5258 C CA . ILE B 1 207 ? 0.477 -35.75 -9.164 1 96.31 207 ILE B CA 1
ATOM 5259 C C . ILE B 1 207 ? 0.881 -37.219 -9.266 1 96.31 207 ILE B C 1
ATOM 5261 O O . ILE B 1 207 ? 1.726 -37.688 -8.5 1 96.31 207 ILE B O 1
ATOM 5265 N N . ALA B 1 208 ? 0.265 -37.906 -10.211 1 93.19 208 ALA B N 1
ATOM 5266 C CA . ALA B 1 208 ? 0.601 -39.312 -10.406 1 93.19 208 ALA B CA 1
ATOM 5267 C C . ALA B 1 208 ? 2.082 -39.469 -10.727 1 93.19 208 ALA B C 1
ATOM 5269 O O . ALA B 1 208 ? 2.74 -40.375 -10.188 1 93.19 208 ALA B O 1
ATOM 5270 N N . ILE B 1 209 ? 2.633 -38.656 -11.594 1 93.56 209 ILE B N 1
ATOM 5271 C CA . ILE B 1 209 ? 4.039 -38.75 -11.977 1 93.56 209 ILE B CA 1
ATOM 5272 C C . ILE B 1 209 ? 4.914 -38.375 -10.773 1 93.56 209 ILE B C 1
ATOM 5274 O O . ILE B 1 209 ? 5.91 -39.062 -10.508 1 93.56 209 ILE B O 1
ATOM 5278 N N . ILE B 1 210 ? 4.547 -37.375 -10.023 1 95.81 210 ILE B N 1
ATOM 5279 C CA . ILE B 1 210 ? 5.285 -36.938 -8.836 1 95.81 210 ILE B CA 1
ATOM 5280 C C . ILE B 1 210 ? 5.336 -38.062 -7.82 1 95.81 210 ILE B C 1
ATOM 5282 O O . ILE B 1 210 ? 6.391 -38.344 -7.242 1 95.81 210 ILE B O 1
ATOM 5286 N N . ASN B 1 211 ? 4.242 -38.719 -7.656 1 93.69 211 ASN B N 1
ATOM 5287 C CA . ASN B 1 211 ? 4.195 -39.844 -6.73 1 93.69 211 ASN B CA 1
ATOM 5288 C C . ASN B 1 211 ? 5.074 -41 -7.203 1 93.69 211 ASN B C 1
ATOM 5290 O O . ASN B 1 211 ? 5.738 -41.656 -6.395 1 93.69 211 ASN B O 1
ATOM 5294 N N . ALA B 1 212 ? 5.008 -41.219 -8.5 1 90.94 212 ALA B N 1
ATOM 5295 C CA . ALA B 1 212 ? 5.855 -42.281 -9.07 1 90.94 212 ALA B CA 1
ATOM 5296 C C . ALA B 1 212 ? 7.332 -41.969 -8.859 1 90.94 212 ALA B C 1
ATOM 5298 O O . ALA B 1 212 ? 8.164 -42.875 -8.75 1 90.94 212 ALA B O 1
ATOM 5299 N N . MET B 1 213 ? 7.656 -40.656 -8.75 1 92.38 213 MET B N 1
ATOM 5300 C CA . MET B 1 213 ? 9.031 -40.219 -8.539 1 92.38 213 MET B CA 1
ATOM 5301 C C . MET B 1 213 ? 9.391 -40.25 -7.055 1 92.38 213 MET B C 1
ATOM 5303 O O . MET B 1 213 ? 10.508 -39.906 -6.676 1 92.38 213 MET B O 1
ATOM 5307 N N . GLY B 1 214 ? 8.461 -40.656 -6.172 1 93.56 214 GLY B N 1
ATOM 5308 C CA . GLY B 1 214 ? 8.734 -40.781 -4.75 1 93.56 214 GLY B CA 1
ATOM 5309 C C . GLY B 1 214 ? 8.117 -39.656 -3.932 1 93.56 214 GLY B C 1
ATOM 5310 O O . GLY B 1 214 ? 8.484 -39.469 -2.773 1 93.56 214 GLY B O 1
ATOM 5311 N N . GLY B 1 215 ? 7.293 -38.875 -4.539 1 95.06 215 GLY B N 1
ATOM 5312 C CA . GLY B 1 215 ? 6.668 -37.781 -3.838 1 95.06 215 GLY B CA 1
ATOM 5313 C C . GLY B 1 215 ? 7.234 -36.438 -4.234 1 95.06 215 GLY B C 1
ATOM 5314 O O . GLY B 1 215 ? 8.219 -36.344 -4.977 1 95.06 215 GLY B O 1
ATOM 5315 N N . PHE B 1 216 ? 6.633 -35.375 -3.732 1 96.81 216 PHE B N 1
ATOM 5316 C CA . PHE B 1 216 ? 7 -34.031 -4.148 1 96.81 216 PHE B CA 1
ATOM 5317 C C . PHE B 1 216 ? 8.445 -33.719 -3.77 1 96.81 216 PHE B C 1
ATOM 5319 O O . PHE B 1 216 ? 9.195 -33.156 -4.574 1 96.81 216 PHE B O 1
ATOM 5326 N N . GLN B 1 217 ? 8.812 -34.094 -2.561 1 95.25 217 GLN B N 1
ATOM 5327 C CA . GLN B 1 217 ? 10.164 -33.781 -2.09 1 95.25 217 GLN B CA 1
ATOM 5328 C C . GLN B 1 217 ? 11.211 -34.5 -2.932 1 95.25 217 GLN B C 1
ATOM 5330 O O . GLN B 1 217 ? 12.242 -33.938 -3.273 1 95.25 217 GLN B O 1
ATOM 5335 N N . SER B 1 218 ? 10.953 -35.688 -3.213 1 94.94 218 SER B N 1
ATOM 5336 C CA . SER B 1 218 ? 11.867 -36.438 -4.055 1 94.94 218 SER B CA 1
ATOM 5337 C C . SER B 1 218 ? 11.938 -35.875 -5.465 1 94.94 218 SER B C 1
ATOM 5339 O O . SER B 1 218 ? 13.023 -35.719 -6.023 1 94.94 218 SER B O 1
ATOM 5341 N N . ALA B 1 219 ? 10.781 -35.594 -6.008 1 95.12 219 ALA B N 1
ATOM 5342 C CA . ALA B 1 219 ? 10.734 -34.969 -7.332 1 95.12 219 ALA B CA 1
ATOM 5343 C C . ALA B 1 219 ? 11.492 -33.656 -7.352 1 95.12 219 ALA B C 1
ATOM 5345 O O . ALA B 1 219 ? 12.25 -33.375 -8.289 1 95.12 219 ALA B O 1
ATOM 5346 N N . TRP B 1 220 ? 11.383 -32.875 -6.301 1 96.06 220 TRP B N 1
ATOM 5347 C CA . TRP B 1 220 ? 12.055 -31.578 -6.184 1 96.06 220 TRP B CA 1
ATOM 5348 C C . TRP B 1 220 ? 13.57 -31.75 -6.129 1 96.06 220 TRP B C 1
ATOM 5350 O O . TRP B 1 220 ? 14.305 -31.109 -6.871 1 96.06 220 TRP B O 1
ATOM 5360 N N . SER B 1 221 ? 14.008 -32.625 -5.336 1 94.44 221 SER B N 1
ATOM 5361 C CA . SER B 1 221 ? 15.43 -32.812 -5.09 1 94.44 221 SER B CA 1
ATOM 5362 C C . SER B 1 221 ? 16.141 -33.375 -6.312 1 94.44 221 SER B C 1
ATOM 5364 O O . SER B 1 221 ? 17.312 -33.094 -6.555 1 94.44 221 SER B O 1
ATOM 5366 N N . SER B 1 222 ? 15.43 -34.125 -7.07 1 92.75 222 SER B N 1
ATOM 5367 C CA . SER B 1 222 ? 16.062 -34.781 -8.203 1 92.75 222 SER B CA 1
ATOM 5368 C C . SER B 1 222 ? 15.922 -33.969 -9.484 1 92.75 222 SER B C 1
ATOM 5370 O O . SER B 1 222 ? 16.484 -34.312 -10.523 1 92.75 222 SER B O 1
ATOM 5372 N N . SER B 1 223 ? 15.219 -32.875 -9.406 1 92.56 223 SER B N 1
ATOM 5373 C CA . SER B 1 223 ? 14.898 -32.094 -10.609 1 92.56 223 SER B CA 1
ATOM 5374 C C . SER B 1 223 ? 15.898 -30.953 -10.82 1 92.56 223 SER B C 1
ATOM 5376 O O . SER B 1 223 ? 16.547 -30.516 -9.867 1 92.56 223 SER B O 1
ATOM 5378 N N . ASP B 1 224 ? 16 -30.578 -12.086 1 92.88 224 ASP B N 1
ATOM 5379 C CA . ASP B 1 224 ? 16.797 -29.391 -12.406 1 92.88 224 ASP B CA 1
ATOM 5380 C C . ASP B 1 224 ? 16.031 -28.109 -12.086 1 92.88 224 ASP B C 1
ATOM 5382 O O . ASP B 1 224 ? 14.898 -28.172 -11.594 1 92.88 224 ASP B O 1
ATOM 5386 N N . ARG B 1 225 ? 16.562 -26.984 -12.383 1 93.25 225 ARG B N 1
ATOM 5387 C CA . ARG B 1 225 ? 16 -25.688 -12.016 1 93.25 225 ARG B CA 1
ATOM 5388 C C . ARG B 1 225 ? 14.719 -25.406 -12.781 1 93.25 225 ARG B C 1
ATOM 5390 O O . ARG B 1 225 ? 13.789 -24.797 -12.25 1 93.25 225 ARG B O 1
ATOM 5397 N N . ILE B 1 226 ? 14.727 -25.844 -14 1 94.25 226 ILE B N 1
ATOM 5398 C CA . ILE B 1 226 ? 13.555 -25.625 -14.844 1 94.25 226 ILE B CA 1
ATOM 5399 C C . ILE B 1 226 ? 12.352 -26.344 -14.25 1 94.25 226 ILE B C 1
ATOM 5401 O O . ILE B 1 226 ? 11.289 -25.75 -14.055 1 94.25 226 ILE B O 1
ATOM 5405 N N . THR B 1 227 ? 12.555 -27.578 -13.984 1 95.56 227 THR B N 1
ATOM 5406 C CA . THR B 1 227 ? 11.477 -28.406 -13.438 1 95.56 227 THR B CA 1
ATOM 5407 C C . THR B 1 227 ? 11.062 -27.906 -12.055 1 95.56 227 THR B C 1
ATOM 5409 O O . THR B 1 227 ? 9.875 -27.891 -11.727 1 95.56 227 THR B O 1
ATOM 5412 N N . ARG B 1 228 ? 11.977 -27.484 -11.297 1 96.62 228 ARG B N 1
ATOM 5413 C CA . ARG B 1 228 ? 11.688 -26.953 -9.977 1 96.62 228 ARG B CA 1
ATOM 5414 C C . ARG B 1 228 ? 10.82 -25.703 -10.062 1 96.62 228 ARG B C 1
ATOM 5416 O O . ARG B 1 228 ? 9.875 -25.531 -9.297 1 96.62 228 ARG B O 1
ATOM 5423 N N . MET B 1 229 ? 11.148 -24.859 -10.984 1 96.44 229 MET B N 1
ATOM 5424 C CA . MET B 1 229 ? 10.359 -23.656 -11.195 1 96.44 229 MET B CA 1
ATOM 5425 C C . MET B 1 229 ? 8.914 -24.016 -11.539 1 96.44 229 MET B C 1
ATOM 5427 O O . MET B 1 229 ? 7.977 -23.438 -10.977 1 96.44 229 MET B O 1
ATOM 5431 N N . LEU B 1 230 ? 8.773 -24.953 -12.352 1 97.56 230 LEU B N 1
ATOM 5432 C CA . LEU B 1 230 ? 7.438 -25.375 -12.758 1 97.56 230 LEU B CA 1
ATOM 5433 C C . LEU B 1 230 ? 6.707 -26.062 -11.602 1 97.56 230 LEU B C 1
ATOM 5435 O O . LEU B 1 230 ? 5.5 -25.875 -11.43 1 97.56 230 LEU B O 1
ATOM 5439 N N . LEU B 1 231 ? 7.418 -26.828 -10.836 1 98.06 231 LEU B N 1
ATOM 5440 C CA . LEU B 1 231 ? 6.84 -27.469 -9.664 1 98.06 231 LEU B CA 1
ATOM 5441 C C . LEU B 1 231 ? 6.355 -26.438 -8.656 1 98.06 231 LEU B C 1
ATOM 5443 O O . LEU B 1 231 ? 5.297 -26.594 -8.047 1 98.06 231 LEU B O 1
ATOM 5447 N N . SER B 1 232 ? 7.152 -25.422 -8.477 1 98.06 232 SER B N 1
ATOM 5448 C CA . SER B 1 232 ? 6.746 -24.359 -7.566 1 98.06 232 SER B CA 1
ATOM 5449 C C . SER B 1 232 ? 5.477 -23.672 -8.055 1 98.06 232 SER B C 1
ATOM 5451 O O . SER B 1 232 ? 4.613 -23.297 -7.254 1 98.06 232 SER B O 1
ATOM 5453 N N . GLU B 1 233 ? 5.387 -23.516 -9.344 1 97.75 233 GLU B N 1
ATOM 5454 C CA . GLU B 1 233 ? 4.176 -22.953 -9.93 1 97.75 233 GLU B CA 1
ATOM 5455 C C . GLU B 1 233 ? 2.982 -23.875 -9.75 1 97.75 233 GLU B C 1
ATOM 5457 O O . GLU B 1 233 ? 1.875 -23.438 -9.445 1 97.75 233 GLU B O 1
ATOM 5462 N N . LEU B 1 234 ? 3.234 -25.109 -9.969 1 98.5 234 LEU B N 1
ATOM 5463 C CA . LEU B 1 234 ? 2.188 -26.094 -9.766 1 98.5 234 LEU B CA 1
ATOM 5464 C C . LEU B 1 234 ? 1.662 -26.062 -8.336 1 98.5 234 LEU B C 1
ATOM 5466 O O . LEU B 1 234 ? 0.45 -26.031 -8.117 1 98.5 234 LEU B O 1
ATOM 5470 N N . ALA B 1 235 ? 2.555 -26.094 -7.453 1 98.5 235 ALA B N 1
ATOM 5471 C CA . ALA B 1 235 ? 2.176 -26.094 -6.043 1 98.5 235 ALA B CA 1
ATOM 5472 C C . ALA B 1 235 ? 1.385 -24.828 -5.691 1 98.5 235 ALA B C 1
ATOM 5474 O O . ALA B 1 235 ? 0.405 -24.891 -4.945 1 98.5 235 ALA B O 1
ATOM 5475 N N . SER B 1 236 ? 1.821 -23.719 -6.23 1 98.56 236 SER B N 1
ATOM 5476 C CA . SER B 1 236 ? 1.155 -22.453 -5.949 1 98.56 236 SER B CA 1
ATOM 5477 C C . SER B 1 236 ? -0.266 -22.438 -6.504 1 98.56 236 SER B C 1
ATOM 5479 O O . SER B 1 236 ? -1.204 -22.031 -5.809 1 98.56 236 SER B O 1
ATOM 5481 N N . THR B 1 237 ? -0.407 -22.844 -7.699 1 98.31 237 THR B N 1
ATOM 5482 C CA . THR B 1 237 ? -1.728 -22.844 -8.32 1 98.31 237 THR B CA 1
ATOM 5483 C C . THR B 1 237 ? -2.639 -23.875 -7.656 1 98.31 237 THR B C 1
ATOM 5485 O O . THR B 1 237 ? -3.842 -23.641 -7.516 1 98.31 237 THR B O 1
ATOM 5488 N N . ASP B 1 238 ? -2.07 -25 -7.332 1 98.19 238 ASP B N 1
ATOM 5489 C CA . ASP B 1 238 ? -2.859 -25.984 -6.594 1 98.19 238 ASP B CA 1
ATOM 5490 C C . ASP B 1 238 ? -3.371 -25.406 -5.277 1 98.19 238 ASP B C 1
ATOM 5492 O O . ASP B 1 238 ? -4.535 -25.609 -4.918 1 98.19 238 ASP B O 1
ATOM 5496 N N . LEU B 1 239 ? -2.502 -24.75 -4.609 1 98.62 239 LEU B N 1
ATOM 5497 C CA . LEU B 1 239 ? -2.865 -24.172 -3.32 1 98.62 239 LEU B CA 1
ATOM 5498 C C . LEU B 1 239 ? -3.945 -23.109 -3.488 1 98.62 239 LEU B C 1
ATOM 5500 O O . LEU B 1 239 ? -4.945 -23.109 -2.766 1 98.62 239 LEU B O 1
ATOM 5504 N N . THR B 1 240 ? -3.756 -22.156 -4.391 1 98.44 240 THR B N 1
ATOM 5505 C CA . THR B 1 240 ? -4.738 -21.094 -4.57 1 98.44 240 THR B CA 1
ATOM 5506 C C . THR B 1 240 ? -6.082 -21.672 -5.016 1 98.44 240 THR B C 1
ATOM 5508 O O . THR B 1 240 ? -7.137 -21.203 -4.582 1 98.44 240 THR B O 1
ATOM 5511 N N . ASP B 1 241 ? -5.996 -22.688 -5.824 1 97.5 241 ASP B N 1
ATOM 5512 C CA . ASP B 1 241 ? -7.227 -23.359 -6.211 1 97.5 241 ASP B CA 1
ATOM 5513 C C . ASP B 1 241 ? -7.887 -24.031 -5.004 1 97.5 241 ASP B C 1
ATOM 5515 O O . ASP B 1 241 ? -9.109 -24 -4.863 1 97.5 241 ASP B O 1
ATOM 5519 N N . ALA B 1 242 ? -7.07 -24.656 -4.23 1 97.25 242 ALA B N 1
ATOM 5520 C CA . ALA B 1 242 ? -7.586 -25.297 -3.025 1 97.25 242 ALA B CA 1
ATOM 5521 C C . ALA B 1 242 ? -8.297 -24.281 -2.125 1 97.25 242 ALA B C 1
ATOM 5523 O O . ALA B 1 242 ? -9.367 -24.578 -1.589 1 97.25 242 ALA B O 1
ATOM 5524 N N . LEU B 1 243 ? -7.742 -23.156 -1.949 1 98.06 243 LEU B N 1
ATOM 5525 C CA . LEU B 1 243 ? -8.344 -22.109 -1.136 1 98.06 243 LEU B CA 1
ATOM 5526 C C . LEU B 1 243 ? -9.68 -21.656 -1.72 1 98.06 243 LEU B C 1
ATOM 5528 O O . LEU B 1 243 ? -10.656 -21.5 -0.987 1 98.06 243 LEU B O 1
ATOM 5532 N N . LEU B 1 244 ? -9.711 -21.5 -3.025 1 97.12 244 LEU B N 1
ATOM 5533 C CA . LEU B 1 244 ? -10.906 -20.984 -3.688 1 97.12 244 LEU B CA 1
ATOM 5534 C C . LEU B 1 244 ? -12.008 -22.031 -3.719 1 97.12 244 LEU B C 1
ATOM 5536 O O . LEU B 1 244 ? -13.18 -21.719 -3.516 1 97.12 244 LEU B O 1
ATOM 5540 N N . GLN B 1 245 ? -11.641 -23.25 -3.861 1 94.5 245 GLN B N 1
ATOM 5541 C CA . GLN B 1 245 ? -12.617 -24.312 -4.074 1 94.5 245 GLN B CA 1
ATOM 5542 C C . GLN B 1 245 ? -12.922 -25.047 -2.771 1 94.5 245 GLN B C 1
ATOM 5544 O O . GLN B 1 245 ? -13.633 -26.047 -2.773 1 94.5 245 GLN B O 1
ATOM 5549 N N . ASP B 1 246 ? -12.383 -24.594 -1.725 1 91.94 246 ASP B N 1
ATOM 5550 C CA . ASP B 1 246 ? -12.641 -25.156 -0.403 1 91.94 246 ASP B CA 1
ATOM 5551 C C . ASP B 1 246 ? -12.234 -26.625 -0.344 1 91.94 246 ASP B C 1
ATOM 5553 O O . ASP B 1 246 ? -13.023 -27.484 0.063 1 91.94 246 ASP B O 1
ATOM 5557 N N . ARG B 1 247 ? -11.094 -26.922 -0.75 1 92.44 247 ARG B N 1
ATOM 5558 C CA . ARG B 1 247 ? -10.531 -28.266 -0.676 1 92.44 247 ARG B CA 1
ATOM 5559 C C . ARG B 1 247 ? -9.133 -28.25 -0.066 1 92.44 247 ARG B C 1
ATOM 5561 O O . ARG B 1 247 ? -8.578 -27.172 0.188 1 92.44 247 ARG B O 1
ATOM 5568 N N . GLU B 1 248 ? -8.562 -29.359 0.203 1 95.88 248 GLU B N 1
ATOM 5569 C CA . GLU B 1 248 ? -7.18 -29.453 0.667 1 95.88 248 GLU B CA 1
ATOM 5570 C C . GLU B 1 248 ? -6.199 -29.391 -0.5 1 95.88 248 GLU B C 1
ATOM 5572 O O . GLU B 1 248 ? -6.48 -29.891 -1.586 1 95.88 248 GLU B O 1
ATOM 5577 N N . PRO B 1 249 ? -5.094 -28.766 -0.219 1 97.69 249 PRO B N 1
ATOM 5578 C CA . PRO B 1 249 ? -4.059 -28.812 -1.255 1 97.69 249 PRO B CA 1
ATOM 5579 C C . PRO B 1 249 ? -3.533 -30.219 -1.502 1 97.69 249 PRO B C 1
ATOM 5581 O O . PRO B 1 249 ? -3.607 -31.078 -0.614 1 97.69 249 PRO B O 1
ATOM 5584 N N . SER B 1 250 ? -3.023 -30.406 -2.666 1 97.56 250 SER B N 1
ATOM 5585 C CA . SER B 1 250 ? -2.543 -31.734 -3.053 1 97.56 250 SER B CA 1
ATOM 5586 C C . SER B 1 250 ? -1.225 -32.062 -2.361 1 97.56 250 SER B C 1
ATOM 5588 O O . SER B 1 250 ? -0.842 -33.25 -2.275 1 97.56 250 SER B O 1
ATOM 5590 N N . PHE B 1 251 ? -0.565 -31.047 -1.864 1 97.88 251 PHE B N 1
ATOM 5591 C CA . PHE B 1 251 ? 0.751 -31.234 -1.269 1 97.88 251 PHE B CA 1
ATOM 5592 C C . PHE B 1 251 ? 0.785 -30.703 0.159 1 97.88 251 PHE B C 1
ATOM 5594 O O . PHE B 1 251 ? 0.117 -29.719 0.475 1 97.88 251 PHE B O 1
ATOM 5601 N N . PRO B 1 252 ? 1.584 -31.328 1.035 1 96.69 252 PRO B N 1
ATOM 5602 C CA . PRO B 1 252 ? 1.664 -30.859 2.424 1 96.69 252 PRO B CA 1
ATOM 5603 C C . PRO B 1 252 ? 2.385 -29.516 2.559 1 96.69 252 PRO B C 1
ATOM 5605 O O . PRO B 1 252 ? 3.215 -29.172 1.714 1 96.69 252 PRO B O 1
ATOM 5608 N N . PRO B 1 253 ? 2.094 -28.812 3.676 1 97.12 253 PRO B N 1
ATOM 5609 C CA . PRO B 1 253 ? 2.703 -27.5 3.877 1 97.12 253 PRO B CA 1
ATOM 5610 C C . PRO B 1 253 ? 4.227 -27.562 3.965 1 97.12 253 PRO B C 1
ATOM 5612 O O . PRO B 1 253 ? 4.906 -26.562 3.688 1 97.12 253 PRO B O 1
ATOM 5615 N N . THR B 1 254 ? 4.805 -28.609 4.266 1 95.69 254 THR B N 1
ATOM 5616 C CA . THR B 1 254 ? 6.238 -28.75 4.5 1 95.69 254 THR B CA 1
ATOM 5617 C C . THR B 1 254 ? 7.02 -28.578 3.203 1 95.69 254 THR B C 1
ATOM 5619 O O . THR B 1 254 ? 8.227 -28.344 3.227 1 95.69 254 THR B O 1
ATOM 5622 N N . ILE B 1 255 ? 6.352 -28.672 2.07 1 96.94 255 ILE B N 1
ATOM 5623 C CA . ILE B 1 255 ? 7.07 -28.594 0.801 1 96.94 255 ILE B CA 1
ATOM 5624 C C . ILE B 1 255 ? 7.66 -27.188 0.633 1 96.94 255 ILE B C 1
ATOM 5626 O O . ILE B 1 255 ? 8.695 -27.031 -0.009 1 96.94 255 ILE B O 1
ATOM 5630 N N . TRP B 1 256 ? 7.016 -26.219 1.172 1 97.12 256 TRP B N 1
ATOM 5631 C CA . TRP B 1 256 ? 7.395 -24.828 0.971 1 97.12 256 TRP B CA 1
ATOM 5632 C C . TRP B 1 256 ? 8.719 -24.516 1.654 1 97.12 256 TRP B C 1
ATOM 5634 O O . TRP B 1 256 ? 9.477 -23.656 1.2 1 97.12 256 TRP B O 1
ATOM 5644 N N . GLU B 1 257 ? 9.031 -25.219 2.684 1 90.88 257 GLU B N 1
ATOM 5645 C CA . GLU B 1 257 ? 10.273 -25.016 3.43 1 90.88 257 GLU B CA 1
ATOM 5646 C C . GLU B 1 257 ? 11.477 -25.547 2.646 1 90.88 257 GLU B C 1
ATOM 5648 O O . GLU B 1 257 ? 12.602 -25.094 2.863 1 90.88 257 GLU B O 1
ATOM 5653 N N . HIS B 1 258 ? 11.172 -26.359 1.774 1 90.31 258 HIS B N 1
ATOM 5654 C CA . HIS B 1 258 ? 12.258 -27.016 1.045 1 90.31 258 HIS B CA 1
ATOM 5655 C C . HIS B 1 258 ? 12.547 -26.297 -0.27 1 90.31 258 HIS B C 1
ATOM 5657 O O . HIS B 1 258 ? 13.523 -26.594 -0.953 1 90.31 258 HIS B O 1
ATOM 5663 N N . MET B 1 259 ? 11.719 -25.391 -0.62 1 94.19 259 MET B N 1
ATOM 5664 C CA . MET B 1 259 ? 11.891 -24.703 -1.896 1 94.19 259 MET B CA 1
ATOM 5665 C C . MET B 1 259 ? 12.953 -23.609 -1.789 1 94.19 259 MET B C 1
ATOM 5667 O O . MET B 1 259 ? 12.766 -22.625 -1.084 1 94.19 259 MET B O 1
ATOM 5671 N N . GLU B 1 260 ? 13.992 -23.828 -2.5 1 86.19 260 GLU B N 1
ATOM 5672 C CA . GLU B 1 260 ? 15.156 -22.953 -2.439 1 86.19 260 GLU B CA 1
ATOM 5673 C C . GLU B 1 260 ? 14.93 -21.688 -3.271 1 86.19 260 GLU B C 1
ATOM 5675 O O . GLU B 1 260 ? 14.375 -21.75 -4.371 1 86.19 260 GLU B O 1
ATOM 5680 N N . PRO B 1 261 ? 15.531 -20.641 -2.719 1 85.88 261 PRO B N 1
ATOM 5681 C CA . PRO B 1 261 ? 15.492 -19.422 -3.531 1 85.88 261 PRO B CA 1
ATOM 5682 C C . PRO B 1 261 ? 16.219 -19.578 -4.867 1 85.88 261 PRO B C 1
ATOM 5684 O O . PRO B 1 261 ? 17.234 -20.266 -4.941 1 85.88 261 PRO B O 1
ATOM 5687 N N . GLY B 1 262 ? 15.703 -19 -5.855 1 86.94 262 GLY B N 1
ATOM 5688 C CA . GLY B 1 262 ? 16.312 -19.062 -7.176 1 86.94 262 GLY B CA 1
ATOM 5689 C C . GLY B 1 262 ? 15.797 -20.203 -8.023 1 86.94 262 GLY B C 1
ATOM 5690 O O . GLY B 1 262 ? 15.992 -20.219 -9.242 1 86.94 262 GLY B O 1
ATOM 5691 N N . SER B 1 263 ? 15.125 -21.156 -7.379 1 91.94 263 SER B N 1
ATOM 5692 C CA . SER B 1 263 ? 14.562 -22.297 -8.117 1 91.94 263 SER B CA 1
ATOM 5693 C C . SER B 1 263 ? 13.039 -22.25 -8.125 1 91.94 263 SER B C 1
ATOM 5695 O O . SER B 1 263 ? 12.391 -23.234 -8.492 1 91.94 263 SER B O 1
ATOM 5697 N N . VAL B 1 264 ? 12.555 -21.203 -7.625 1 96.56 264 VAL B N 1
ATOM 5698 C CA . VAL B 1 264 ? 11.117 -20.984 -7.574 1 96.56 264 VAL B CA 1
ATOM 5699 C C . VAL B 1 264 ? 10.727 -19.812 -8.469 1 96.56 264 VAL B C 1
ATOM 5701 O O . VAL B 1 264 ? 11.594 -19.078 -8.945 1 96.56 264 VAL B O 1
ATOM 5704 N N . TRP B 1 265 ? 9.453 -19.641 -8.688 1 96.19 265 TRP B N 1
ATOM 5705 C CA . TRP B 1 265 ? 9.023 -18.641 -9.656 1 96.19 265 TRP B CA 1
ATOM 5706 C C . TRP B 1 265 ? 9.086 -17.234 -9.055 1 96.19 265 TRP B C 1
ATOM 5708 O O . TRP B 1 265 ? 9.031 -16.234 -9.781 1 96.19 265 TRP B O 1
ATOM 5718 N N . TRP B 1 266 ? 9.148 -17.125 -7.723 1 95.88 266 TRP B N 1
ATOM 5719 C CA . TRP B 1 266 ? 9.141 -15.82 -7.078 1 95.88 266 TRP B CA 1
ATOM 5720 C C . TRP B 1 266 ? 10.547 -15.422 -6.645 1 95.88 266 TRP B C 1
ATOM 5722 O O . TRP B 1 266 ? 11.422 -16.281 -6.48 1 95.88 266 TRP B O 1
ATOM 5732 N N . GLU B 1 267 ? 10.742 -14.125 -6.539 1 92.75 267 GLU B N 1
ATOM 5733 C CA . GLU B 1 267 ? 12 -13.57 -6.047 1 92.75 267 GLU B CA 1
ATOM 5734 C C . GLU B 1 267 ? 12.016 -13.508 -4.523 1 92.75 267 GLU B C 1
ATOM 5736 O O . GLU B 1 267 ? 11.008 -13.18 -3.9 1 92.75 267 GLU B O 1
ATOM 5741 N N . SER B 1 268 ? 13.125 -13.922 -3.934 1 88.81 268 SER B N 1
ATOM 5742 C CA . SER B 1 268 ? 13.289 -13.836 -2.486 1 88.81 268 SER B CA 1
ATOM 5743 C C . SER B 1 268 ? 14.305 -12.766 -2.105 1 88.81 268 SER B C 1
ATOM 5745 O O . SER B 1 268 ? 15.352 -12.641 -2.744 1 88.81 268 SER B O 1
ATOM 5747 N N . ILE B 1 269 ? 13.828 -11.961 -1.187 1 86 269 ILE B N 1
ATOM 5748 C CA . ILE B 1 269 ? 14.727 -10.93 -0.67 1 86 269 ILE B CA 1
ATOM 5749 C C . ILE B 1 269 ? 15.234 -11.336 0.713 1 86 269 ILE B C 1
ATOM 5751 O O . ILE B 1 269 ? 14.438 -11.594 1.62 1 86 269 ILE B O 1
ATOM 5755 N N . SER B 1 270 ? 16.531 -11.352 0.814 1 82.31 270 SER B N 1
ATOM 5756 C CA . SER B 1 270 ? 17.141 -11.781 2.068 1 82.31 270 SER B CA 1
ATOM 5757 C C . SER B 1 270 ? 16.703 -10.898 3.229 1 82.31 270 SER B C 1
ATOM 5759 O O . SER B 1 270 ? 16.641 -9.672 3.092 1 82.31 270 SER B O 1
ATOM 5761 N N . GLY B 1 271 ? 16.328 -11.539 4.348 1 77.75 271 GLY B N 1
ATOM 5762 C CA . GLY B 1 271 ? 16 -10.805 5.555 1 77.75 271 GLY B CA 1
ATOM 5763 C C . GLY B 1 271 ? 14.531 -10.414 5.637 1 77.75 271 GLY B C 1
ATOM 5764 O O . GLY B 1 271 ? 14.109 -9.766 6.59 1 77.75 271 GLY B O 1
ATOM 5765 N N . THR B 1 272 ? 13.828 -10.688 4.652 1 87.75 272 THR B N 1
ATOM 5766 C CA . THR B 1 272 ? 12.398 -10.375 4.652 1 87.75 272 THR B CA 1
ATOM 5767 C C . THR B 1 272 ? 11.57 -11.656 4.605 1 87.75 272 THR B C 1
ATOM 5769 O O . THR B 1 272 ? 12.109 -12.742 4.391 1 87.75 272 THR B O 1
ATOM 5772 N N . LYS B 1 273 ? 10.344 -11.484 4.879 1 90.25 273 LYS B N 1
ATOM 5773 C CA . LYS B 1 273 ? 9.43 -12.617 4.75 1 90.25 273 LYS B CA 1
ATOM 5774 C C . LYS B 1 273 ? 9.328 -13.078 3.301 1 90.25 273 LYS B C 1
ATOM 5776 O O . LYS B 1 273 ? 9.164 -12.258 2.395 1 90.25 273 LYS B O 1
ATOM 5781 N N . SER B 1 274 ? 9.484 -14.352 3.117 1 92.56 274 SER B N 1
ATOM 5782 C CA . SER B 1 274 ? 9.422 -14.891 1.76 1 92.56 274 SER B CA 1
ATOM 5783 C C . SER B 1 274 ? 7.996 -15.258 1.376 1 92.56 274 SER B C 1
ATOM 5785 O O . SER B 1 274 ? 7.16 -15.516 2.244 1 92.56 274 SER B O 1
ATOM 5787 N N . LEU B 1 275 ? 7.793 -15.266 0.081 1 96.25 275 LEU B N 1
ATOM 5788 C CA . LEU B 1 275 ? 6.492 -15.727 -0.39 1 96.25 275 LEU B CA 1
ATOM 5789 C C . LEU B 1 275 ? 6.262 -17.188 -0.006 1 96.25 275 LEU B C 1
ATOM 5791 O O . LEU B 1 275 ? 5.137 -17.578 0.299 1 96.25 275 LEU B O 1
ATOM 5795 N N . GLY B 1 276 ? 7.34 -17.984 -0.025 1 96.56 276 GLY B N 1
ATOM 5796 C CA . GLY B 1 276 ? 7.238 -19.375 0.394 1 96.56 276 GLY B CA 1
ATOM 5797 C C . GLY B 1 276 ? 6.68 -19.547 1.794 1 96.56 276 GLY B C 1
ATOM 5798 O O . GLY B 1 276 ? 5.852 -20.422 2.039 1 96.56 276 GLY B O 1
ATOM 5799 N N . SER B 1 277 ? 7.055 -18.688 2.668 1 96.06 277 SER B N 1
ATOM 5800 C CA . SER B 1 277 ? 6.559 -18.734 4.039 1 96.06 277 SER B CA 1
ATOM 5801 C C . SER B 1 277 ? 5.082 -18.375 4.109 1 96.06 277 SER B C 1
ATOM 5803 O O . SER B 1 277 ? 4.328 -18.953 4.891 1 96.06 277 SER B O 1
ATOM 5805 N N . VAL B 1 278 ? 4.719 -17.438 3.324 1 97.75 278 VAL B N 1
ATOM 5806 C CA . VAL B 1 278 ? 3.318 -17.031 3.273 1 97.75 278 VAL B CA 1
ATOM 5807 C C . VAL B 1 278 ? 2.469 -18.172 2.707 1 97.75 278 VAL B C 1
ATOM 5809 O O . VAL B 1 278 ? 1.428 -18.516 3.27 1 97.75 278 VAL B O 1
ATOM 5812 N N . LEU B 1 279 ? 2.957 -18.766 1.636 1 98.56 279 LEU B N 1
ATOM 5813 C CA . LEU B 1 279 ? 2.23 -19.859 1.008 1 98.56 279 LEU B CA 1
ATOM 5814 C C . LEU B 1 279 ? 2.135 -21.062 1.948 1 98.56 279 LEU B C 1
ATOM 5816 O O . LEU B 1 279 ? 1.123 -21.766 1.964 1 98.56 279 LEU B O 1
ATOM 5820 N N . SER B 1 280 ? 3.152 -21.25 2.711 1 98.38 280 SER B N 1
ATOM 5821 C CA . SER B 1 280 ? 3.115 -22.297 3.723 1 98.38 280 SER B CA 1
ATOM 5822 C C . SER B 1 280 ? 1.989 -22.062 4.723 1 98.38 280 SER B C 1
ATOM 5824 O O . SER B 1 280 ? 1.231 -22.984 5.039 1 98.38 280 SER B O 1
ATOM 5826 N N . THR B 1 281 ? 1.87 -20.875 5.184 1 98.56 281 THR B N 1
ATOM 5827 C CA . THR B 1 281 ? 0.815 -20.516 6.125 1 98.56 281 THR B CA 1
ATOM 5828 C C . THR B 1 281 ? -0.561 -20.688 5.484 1 98.56 281 THR B C 1
ATOM 5830 O O . THR B 1 281 ? -1.484 -21.203 6.113 1 98.56 281 THR B O 1
ATOM 5833 N N . LEU B 1 282 ? -0.669 -20.266 4.246 1 98.75 282 LEU B N 1
ATOM 5834 C CA . LEU B 1 282 ? -1.928 -20.422 3.523 1 98.75 282 LEU B CA 1
ATOM 5835 C C . LEU B 1 282 ? -2.299 -21.891 3.391 1 98.75 282 LEU B C 1
ATOM 5837 O O . LEU B 1 282 ? -3.471 -22.25 3.514 1 98.75 282 LEU B O 1
ATOM 5841 N N . SER B 1 283 ? -1.27 -22.656 3.092 1 98.69 283 SER B N 1
ATOM 5842 C CA . SER B 1 283 ? -1.496 -24.094 2.977 1 98.69 283 SER B CA 1
ATOM 5843 C C . SER B 1 283 ? -2.004 -24.688 4.289 1 98.69 283 SER B C 1
ATOM 5845 O O . SER B 1 283 ? -2.957 -25.469 4.297 1 98.69 283 SER B O 1
ATOM 5847 N N . GLU B 1 284 ? -1.452 -24.281 5.359 1 98.5 284 GLU B N 1
ATOM 5848 C CA . GLU B 1 284 ? -1.901 -24.734 6.672 1 98.5 284 GLU B CA 1
ATOM 5849 C C . GLU B 1 284 ? -3.33 -24.266 6.953 1 98.5 284 GLU B C 1
ATOM 5851 O O . GLU B 1 284 ? -4.129 -25.016 7.52 1 98.5 284 GLU B O 1
ATOM 5856 N N . MET B 1 285 ? -3.6 -23.109 6.562 1 98.5 285 MET B N 1
ATOM 5857 C CA . MET B 1 285 ? -4.941 -22.578 6.773 1 98.5 285 MET B CA 1
ATOM 5858 C C . MET B 1 285 ? -5.973 -23.359 5.965 1 98.5 285 MET B C 1
ATOM 5860 O O . MET B 1 285 ? -7.07 -23.625 6.453 1 98.5 285 MET B O 1
ATOM 5864 N N . SER B 1 286 ? -5.598 -23.641 4.707 1 98.19 286 SER B N 1
ATOM 5865 C CA . SER B 1 286 ? -6.516 -24.406 3.871 1 98.19 286 SER B CA 1
ATOM 5866 C C . SER B 1 286 ? -6.836 -25.75 4.496 1 98.19 286 SER B C 1
ATOM 5868 O O . SER B 1 286 ? -7.996 -26.172 4.539 1 98.19 286 SER B O 1
ATOM 5870 N N . ILE B 1 287 ? -5.852 -26.469 4.98 1 97.88 287 ILE B N 1
ATOM 5871 C CA . ILE B 1 287 ? -6.027 -27.766 5.633 1 97.88 287 ILE B CA 1
ATOM 5872 C C . ILE B 1 287 ? -6.879 -27.594 6.891 1 97.88 287 ILE B C 1
ATOM 5874 O O . ILE B 1 287 ? -7.809 -28.375 7.129 1 97.88 287 ILE B O 1
ATOM 5878 N N . TYR B 1 288 ? -6.566 -26.578 7.648 1 97.81 288 TYR B N 1
ATOM 5879 C CA . TYR B 1 288 ? -7.305 -26.297 8.875 1 97.81 288 TYR B CA 1
ATOM 5880 C C . TYR B 1 288 ? -8.773 -26.031 8.578 1 97.81 288 TYR B C 1
ATOM 5882 O O . TYR B 1 288 ? -9.656 -26.547 9.281 1 97.81 288 TYR B O 1
ATOM 5890 N N . HIS B 1 289 ? -9.008 -25.234 7.59 1 97 289 HIS B N 1
ATOM 5891 C CA . HIS B 1 289 ? -10.383 -24.922 7.215 1 97 289 HIS B CA 1
ATOM 5892 C C . HIS B 1 289 ? -11.148 -26.188 6.805 1 97 289 HIS B C 1
ATOM 5894 O O . HIS B 1 289 ? -12.312 -26.344 7.152 1 97 289 HIS B O 1
ATOM 5900 N N . HIS B 1 290 ? -10.5 -27 6.031 1 94.31 290 HIS B N 1
ATOM 5901 C CA . HIS B 1 290 ? -11.125 -28.266 5.625 1 94.31 290 HIS B CA 1
ATOM 5902 C C . HIS B 1 290 ? -11.477 -29.109 6.832 1 94.31 290 HIS B C 1
ATOM 5904 O O . HIS B 1 290 ? -12.547 -29.734 6.867 1 94.31 290 HIS B O 1
ATOM 5910 N N . ARG B 1 291 ? -10.633 -29.125 7.805 1 94.69 291 ARG B N 1
ATOM 5911 C CA . ARG B 1 291 ? -10.898 -29.875 9.031 1 94.69 291 ARG B CA 1
ATOM 5912 C C . ARG B 1 291 ? -12.062 -29.266 9.805 1 94.69 291 ARG B C 1
ATOM 5914 O O . ARG B 1 291 ? -12.859 -29.984 10.406 1 94.69 291 ARG B O 1
ATOM 5921 N N . LEU B 1 292 ? -12.109 -27.969 9.82 1 94.94 292 LEU B N 1
ATOM 5922 C CA . LEU B 1 292 ? -13.227 -27.297 10.469 1 94.94 292 LEU B CA 1
ATOM 5923 C C . LEU B 1 292 ? -14.547 -27.688 9.828 1 94.94 292 LEU B C 1
ATOM 5925 O O . LEU B 1 292 ? -15.539 -27.922 10.531 1 94.94 292 LEU B O 1
ATOM 5929 N N . GLN B 1 293 ? -14.477 -27.75 8.531 1 91.5 293 GLN B N 1
ATOM 5930 C CA . GLN B 1 293 ? -15.68 -28.125 7.805 1 91.5 293 GLN B CA 1
ATOM 5931 C C . GLN B 1 293 ? -16.078 -29.562 8.117 1 91.5 293 GLN B C 1
ATOM 5933 O O . GLN B 1 293 ? -17.25 -29.938 7.988 1 91.5 293 GLN B O 1
ATOM 5938 N N . ASN B 1 294 ? -15.148 -30.328 8.547 1 91.12 294 ASN B N 1
ATOM 5939 C CA . ASN B 1 294 ? -15.406 -31.719 8.867 1 91.12 294 ASN B CA 1
ATOM 5940 C C . ASN B 1 294 ? -15.68 -31.906 10.359 1 91.12 294 ASN B C 1
ATOM 5942 O O . ASN B 1 294 ? -15.648 -33.031 10.859 1 91.12 294 ASN B O 1
ATOM 5946 N N . GLY B 1 295 ? -15.812 -30.828 11.141 1 89.25 295 GLY B N 1
ATOM 5947 C CA . GLY B 1 295 ? -16.422 -30.969 12.453 1 89.25 295 GLY B CA 1
ATOM 5948 C C . GLY B 1 295 ? -15.484 -30.562 13.578 1 89.25 295 GLY B C 1
ATOM 5949 O O . GLY B 1 295 ? -15.891 -30.531 14.742 1 89.25 295 GLY B O 1
ATOM 5950 N N . ILE B 1 296 ? -14.227 -30.219 13.297 1 90.81 296 ILE B N 1
ATOM 5951 C CA . ILE B 1 296 ? -13.359 -29.797 14.391 1 90.81 296 ILE B CA 1
ATOM 5952 C C . ILE B 1 296 ? -13.758 -28.406 14.852 1 90.81 296 ILE B C 1
ATOM 5954 O O . ILE B 1 296 ? -14.328 -27.625 14.086 1 90.81 296 ILE B O 1
ATOM 5958 N N . GLU B 1 297 ? -13.531 -28.203 16.141 1 92.56 297 GLU B N 1
ATOM 5959 C CA . GLU B 1 297 ? -13.836 -26.891 16.703 1 92.56 297 GLU B CA 1
ATOM 5960 C C . GLU B 1 297 ? -12.703 -25.891 16.422 1 92.56 297 GLU B C 1
ATOM 5962 O O . GLU B 1 297 ? -11.539 -26.281 16.328 1 92.56 297 GLU B O 1
ATOM 5967 N N . ILE B 1 298 ? -13.133 -24.734 16.297 1 93.19 298 ILE B N 1
ATOM 5968 C CA . ILE B 1 298 ? -12.172 -23.672 16 1 93.19 298 ILE B CA 1
ATOM 5969 C C . ILE B 1 298 ? -11.25 -23.453 17.203 1 93.19 298 ILE B C 1
ATOM 5971 O O . ILE B 1 298 ? -11.703 -23.469 18.344 1 93.19 298 ILE B O 1
ATOM 5975 N N . CYS B 1 299 ? -9.992 -23.422 16.953 1 94.69 299 CYS B N 1
ATOM 5976 C CA . CYS B 1 299 ? -8.969 -23.156 17.953 1 94.69 299 CYS B CA 1
ATOM 5977 C C . CYS B 1 299 ? -8.477 -21.719 17.875 1 94.69 299 CYS B C 1
ATOM 5979 O O . CYS B 1 299 ? -7.797 -21.344 16.922 1 94.69 299 CYS B O 1
ATOM 5981 N N . VAL B 1 300 ? -8.688 -20.953 18.953 1 92.5 300 VAL B N 1
ATOM 5982 C CA . VAL B 1 300 ? -8.383 -19.531 18.969 1 92.5 300 VAL B CA 1
ATOM 5983 C C . VAL B 1 300 ? -6.879 -19.312 18.828 1 92.5 300 VAL B C 1
ATOM 5985 O O . VAL B 1 300 ? -6.434 -18.422 18.125 1 92.5 300 VAL B O 1
ATOM 5988 N N . ASP B 1 301 ? -6.125 -20.125 19.422 1 94.31 301 ASP B N 1
ATOM 5989 C CA . ASP B 1 301 ? -4.672 -20.016 19.391 1 94.31 301 ASP B CA 1
ATOM 5990 C C . ASP B 1 301 ? -4.141 -20.203 17.969 1 94.31 301 ASP B C 1
ATOM 5992 O O . ASP B 1 301 ? -3.219 -19.516 17.547 1 94.31 301 ASP B O 1
ATOM 5996 N N . LYS B 1 302 ? -4.711 -21.156 17.328 1 96 302 LYS B N 1
ATOM 5997 C CA . LYS B 1 302 ? -4.285 -21.422 15.953 1 96 302 LYS B CA 1
ATOM 5998 C C . LYS B 1 302 ? -4.645 -20.266 15.023 1 96 302 LYS B C 1
ATOM 6000 O O . LYS B 1 302 ? -3.844 -19.875 14.172 1 96 302 LYS B O 1
ATOM 6005 N N . VAL B 1 303 ? -5.785 -19.766 15.234 1 96.69 303 VAL B N 1
ATOM 6006 C CA . VAL B 1 303 ? -6.25 -18.641 14.43 1 96.69 303 VAL B CA 1
ATOM 6007 C C . VAL B 1 303 ? -5.348 -17.438 14.656 1 96.69 303 VAL B C 1
ATOM 6009 O O . VAL B 1 303 ? -4.945 -16.766 13.703 1 96.69 303 VAL B O 1
ATOM 6012 N N . GLN B 1 304 ? -5.023 -17.203 15.898 1 95.88 304 GLN B N 1
ATOM 6013 C CA . GLN B 1 304 ? -4.152 -16.078 16.234 1 95.88 304 GLN B CA 1
ATOM 6014 C C . GLN B 1 304 ? -2.752 -16.281 15.656 1 95.88 304 GLN B C 1
ATOM 6016 O O . GLN B 1 304 ? -2.098 -15.328 15.25 1 95.88 304 GLN B O 1
ATOM 6021 N N . ALA B 1 305 ? -2.32 -17.469 15.656 1 97.06 305 ALA B N 1
ATOM 6022 C CA . ALA B 1 305 ? -1.015 -17.781 15.078 1 97.06 305 ALA B CA 1
ATOM 6023 C C . ALA B 1 305 ? -0.997 -17.5 13.578 1 97.06 305 ALA B C 1
ATOM 6025 O O . ALA B 1 305 ? -0.027 -16.953 13.055 1 97.06 305 ALA B O 1
ATOM 6026 N N . PHE B 1 306 ? -2.086 -17.891 12.859 1 98.12 306 PHE B N 1
ATOM 6027 C CA . PHE B 1 306 ? -2.209 -17.594 11.438 1 98.12 306 PHE B CA 1
ATOM 6028 C C . PHE B 1 306 ? -2.182 -16.094 11.203 1 98.12 306 PHE B C 1
ATOM 6030 O O . PHE B 1 306 ? -1.479 -15.609 10.312 1 98.12 306 PHE B O 1
ATOM 6037 N N . GLU B 1 307 ? -2.934 -15.422 12.039 1 97.06 307 GLU B N 1
ATOM 6038 C CA . GLU B 1 307 ? -3.053 -13.977 11.898 1 97.06 307 GLU B CA 1
ATOM 6039 C C . GLU B 1 307 ? -1.701 -13.289 12.078 1 97.06 307 GLU B C 1
ATOM 6041 O O . GLU B 1 307 ? -1.33 -12.422 11.281 1 97.06 307 GLU B O 1
ATOM 6046 N N . ARG B 1 308 ? -0.963 -13.68 13.031 1 95.44 308 ARG B N 1
ATOM 6047 C CA . ARG B 1 308 ? 0.354 -13.109 13.297 1 95.44 308 ARG B CA 1
ATOM 6048 C C . ARG B 1 308 ? 1.33 -13.438 12.172 1 95.44 308 ARG B C 1
ATOM 6050 O O . ARG B 1 308 ? 2.107 -12.578 11.75 1 95.44 308 ARG B O 1
ATOM 6057 N N . ALA B 1 309 ? 1.238 -14.609 11.688 1 96.75 309 ALA B N 1
ATOM 6058 C CA . ALA B 1 309 ? 2.158 -15.07 10.648 1 96.75 309 ALA B CA 1
ATOM 6059 C C . ALA B 1 309 ? 1.934 -14.312 9.344 1 96.75 309 ALA B C 1
ATOM 6061 O O . ALA B 1 309 ? 2.863 -14.133 8.555 1 96.75 309 ALA B O 1
ATOM 6062 N N . LEU B 1 310 ? 0.734 -13.836 9.172 1 97.69 310 LEU B N 1
ATOM 6063 C CA . LEU B 1 310 ? 0.394 -13.219 7.895 1 97.69 310 LEU B CA 1
ATOM 6064 C C . LEU B 1 310 ? 0.458 -11.695 7.992 1 97.69 310 LEU B C 1
ATOM 6066 O O . LEU B 1 310 ? 0.3 -11 6.988 1 97.69 310 LEU B O 1
ATOM 6070 N N . GLN B 1 311 ? 0.75 -11.156 9.203 1 95.19 311 GLN B N 1
ATOM 6071 C CA . GLN B 1 311 ? 0.852 -9.703 9.344 1 95.19 311 GLN B CA 1
ATOM 6072 C C . GLN B 1 311 ? 1.997 -9.148 8.5 1 95.19 311 GLN B C 1
ATOM 6074 O O . GLN B 1 311 ? 3.117 -9.664 8.555 1 95.19 311 GLN B O 1
ATOM 6079 N N . PRO B 1 312 ? 1.631 -8.148 7.66 1 92.19 312 PRO B N 1
ATOM 6080 C CA . PRO B 1 312 ? 2.734 -7.535 6.918 1 92.19 312 PRO B CA 1
ATOM 6081 C C . PRO B 1 312 ? 3.785 -6.91 7.832 1 92.19 312 PRO B C 1
ATOM 6083 O O . PRO B 1 312 ? 3.441 -6.336 8.867 1 92.19 312 PRO B O 1
ATOM 6086 N N . THR B 1 313 ? 5.039 -7.16 7.504 1 84.19 313 THR B N 1
ATOM 6087 C CA . THR B 1 313 ? 6.137 -6.594 8.281 1 84.19 313 THR B CA 1
ATOM 6088 C C . THR B 1 313 ? 7.18 -5.965 7.355 1 84.19 313 THR B C 1
ATOM 6090 O O . THR B 1 313 ? 7.227 -6.27 6.164 1 84.19 313 THR B O 1
ATOM 6093 N N . TYR B 1 314 ? 7.855 -5.027 7.855 1 90.44 314 TYR B N 1
ATOM 6094 C CA . TYR B 1 314 ? 8.961 -4.375 7.156 1 90.44 314 TYR B CA 1
ATOM 6095 C C . TYR B 1 314 ? 10.281 -4.637 7.859 1 90.44 314 TYR B C 1
ATOM 6097 O O . TYR B 1 314 ? 10.32 -4.812 9.078 1 90.44 314 TYR B O 1
ATOM 6105 N N . SER B 1 315 ? 11.344 -4.719 7.039 1 88.62 315 SER B N 1
ATOM 6106 C CA . SER B 1 315 ? 12.664 -4.992 7.582 1 88.62 315 SER B CA 1
ATOM 6107 C C . SER B 1 315 ? 13.117 -3.885 8.531 1 88.62 315 SER B C 1
ATOM 6109 O O . SER B 1 315 ? 12.867 -2.705 8.273 1 88.62 315 SER B O 1
ATOM 6111 N N . MET B 1 316 ? 13.773 -4.312 9.625 1 91 316 MET B N 1
ATOM 6112 C CA . MET B 1 316 ? 14.258 -3.371 10.633 1 91 316 MET B CA 1
ATOM 6113 C C . MET B 1 316 ? 15.773 -3.436 10.758 1 91 316 MET B C 1
ATOM 6115 O O . MET B 1 316 ? 16.406 -4.328 10.188 1 91 316 MET B O 1
ATOM 6119 N N . LEU B 1 317 ? 16.375 -2.5 11.445 1 85.5 317 LEU B N 1
ATOM 6120 C CA . LEU B 1 317 ? 17.812 -2.375 11.633 1 85.5 317 LEU B CA 1
ATOM 6121 C C . LEU B 1 317 ? 18.391 -3.639 12.258 1 85.5 317 LEU B C 1
ATOM 6123 O O . LEU B 1 317 ? 19.453 -4.113 11.852 1 85.5 317 LEU B O 1
ATOM 6127 N N . ALA B 1 318 ? 17.875 -4.137 13.414 1 71.88 318 ALA B N 1
ATOM 6128 C CA . ALA B 1 318 ? 18.438 -5.277 14.141 1 71.88 318 ALA B CA 1
ATOM 6129 C C . ALA B 1 318 ? 18.109 -6.59 13.438 1 71.88 318 ALA B C 1
ATOM 6131 O O . ALA B 1 318 ? 18.438 -7.672 13.93 1 71.88 318 ALA B O 1
ATOM 6132 N N . SER B 1 319 ? 17.531 -6.508 12.336 1 60.38 319 SER B N 1
ATOM 6133 C CA . SER B 1 319 ? 17.203 -7.809 11.766 1 60.38 319 SER B CA 1
ATOM 6134 C C . SER B 1 319 ? 18.469 -8.586 11.391 1 60.38 319 SER B C 1
ATOM 6136 O O . SER B 1 319 ? 19.328 -8.07 10.672 1 60.38 319 SER B O 1
ATOM 6138 N N . PRO B 1 320 ? 18.938 -9.578 12.297 1 48.28 320 PRO B N 1
ATOM 6139 C CA . PRO B 1 320 ? 20.156 -10.391 12.203 1 48.28 320 PRO B CA 1
ATOM 6140 C C . PRO B 1 320 ? 20.516 -10.75 10.766 1 48.28 320 PRO B C 1
ATOM 6142 O O . PRO B 1 320 ? 21.688 -10.977 10.453 1 48.28 320 PRO B O 1
ATOM 6145 N N . ASN B 1 321 ? 19.672 -11.227 10.047 1 46.88 321 ASN B N 1
ATOM 6146 C CA . ASN B 1 321 ? 20 -12.031 8.875 1 46.88 321 ASN B CA 1
ATOM 6147 C C . ASN B 1 321 ? 20.531 -11.164 7.734 1 46.88 321 ASN B C 1
ATOM 6149 O O . ASN B 1 321 ? 20.625 -11.625 6.594 1 46.88 321 ASN B O 1
ATOM 6153 N N . GLY B 1 322 ? 20.609 -9.906 7.836 1 47.66 322 GLY B N 1
ATOM 6154 C CA . GLY B 1 322 ? 20.953 -9.266 6.574 1 47.66 322 GLY B CA 1
ATOM 6155 C C . GLY B 1 322 ? 22.453 -9.211 6.328 1 47.66 322 GLY B C 1
ATOM 6156 O O . GLY B 1 322 ? 23.219 -8.734 7.18 1 47.66 322 GLY B O 1
ATOM 6157 N N . ASP B 1 323 ? 23 -10.094 5.668 1 44.47 323 ASP B N 1
ATOM 6158 C CA . ASP B 1 323 ? 24.312 -9.906 5.031 1 44.47 323 ASP B CA 1
ATOM 6159 C C . ASP B 1 323 ? 24.484 -8.477 4.535 1 44.47 323 ASP B C 1
ATOM 6161 O O . ASP B 1 323 ? 23.547 -7.887 3.99 1 44.47 323 ASP B O 1
ATOM 6165 N N . ALA B 1 324 ? 25.562 -7.789 4.832 1 43.75 324 ALA B N 1
ATOM 6166 C CA . ALA B 1 324 ? 26.062 -6.473 4.457 1 43.75 324 ALA B CA 1
ATOM 6167 C C . ALA B 1 324 ? 25.75 -6.16 2.996 1 43.75 324 ALA B C 1
ATOM 6169 O O . ALA B 1 324 ? 25.547 -4.996 2.637 1 43.75 324 ALA B O 1
ATOM 6170 N N . GLU B 1 325 ? 25.953 -7.113 2.16 1 45.12 325 GLU B N 1
ATOM 6171 C CA . GLU B 1 325 ? 25.984 -6.918 0.714 1 45.12 325 GLU B CA 1
ATOM 6172 C C . GLU B 1 325 ? 24.641 -6.465 0.177 1 45.12 325 GLU B C 1
ATOM 6174 O O . GLU B 1 325 ? 24.531 -6.004 -0.962 1 45.12 325 GLU B O 1
ATOM 6179 N N . GLN B 1 326 ? 23.516 -6.875 0.792 1 52 326 GLN B N 1
ATOM 6180 C CA . GLN B 1 326 ? 22.141 -6.812 0.283 1 52 326 GLN B CA 1
ATOM 6181 C C . GLN B 1 326 ? 21.547 -5.426 0.502 1 52 326 GLN B C 1
ATOM 6183 O O . GLN B 1 326 ? 20.328 -5.246 0.384 1 52 326 GLN B O 1
ATOM 6188 N N . ASP B 1 327 ? 22.359 -4.539 0.717 1 62.91 327 ASP B N 1
ATOM 6189 C CA . ASP B 1 327 ? 22.141 -3.189 1.224 1 62.91 327 ASP B CA 1
ATOM 6190 C C . ASP B 1 327 ? 21.641 -2.262 0.117 1 62.91 327 ASP B C 1
ATOM 6192 O O . ASP B 1 327 ? 20.969 -1.27 0.389 1 62.91 327 ASP B O 1
ATOM 6196 N N . LEU B 1 328 ? 21.922 -2.807 -1.144 1 64.31 328 LEU B N 1
ATOM 6197 C CA . LEU B 1 328 ? 21.531 -1.844 -2.172 1 64.31 328 LEU B CA 1
ATOM 6198 C C . LEU B 1 328 ? 20.141 -2.152 -2.717 1 64.31 328 LEU B C 1
ATOM 6200 O O . LEU B 1 328 ? 19.812 -3.316 -2.953 1 64.31 328 LEU B O 1
ATOM 6204 N N . PHE B 1 329 ? 19.453 -1.109 -2.787 1 74.25 329 PHE B N 1
ATOM 6205 C CA . PHE B 1 329 ? 18.078 -1.185 -3.283 1 74.25 329 PHE B CA 1
ATOM 6206 C C . PHE B 1 329 ? 18.062 -1.623 -4.742 1 74.25 329 PHE B C 1
ATOM 6208 O O . PHE B 1 329 ? 18.828 -1.108 -5.562 1 74.25 329 PHE B O 1
ATOM 6215 N N . HIS B 1 330 ? 17.359 -2.676 -5.047 1 76 330 HIS B N 1
ATOM 6216 C CA . HIS B 1 330 ? 17.031 -3.074 -6.41 1 76 330 HIS B CA 1
ATOM 6217 C C . HIS B 1 330 ? 15.531 -2.953 -6.676 1 76 330 HIS B C 1
ATOM 6219 O O . HIS B 1 330 ? 14.711 -3.355 -5.848 1 76 330 HIS B O 1
ATOM 6225 N N . PRO B 1 331 ? 15.18 -2.371 -7.824 1 73.81 331 PRO B N 1
ATOM 6226 C CA . PRO B 1 331 ? 13.758 -2.205 -8.148 1 73.81 331 PRO B CA 1
ATOM 6227 C C . PRO B 1 331 ? 12.977 -3.512 -8.055 1 73.81 331 PRO B C 1
ATOM 6229 O O . PRO B 1 331 ? 11.805 -3.508 -7.648 1 73.81 331 PRO B O 1
ATOM 6232 N N . VAL B 1 332 ? 13.648 -4.535 -8.406 1 77.25 332 VAL B N 1
ATOM 6233 C CA . VAL B 1 332 ? 13 -5.844 -8.359 1 77.25 332 VAL B CA 1
ATOM 6234 C C . VAL B 1 332 ? 12.648 -6.188 -6.914 1 77.25 332 VAL B C 1
ATOM 6236 O O . VAL B 1 332 ? 11.656 -6.875 -6.664 1 77.25 332 VAL B O 1
ATOM 6239 N N . ALA B 1 333 ? 13.297 -5.598 -6.07 1 82.69 333 ALA B N 1
ATOM 6240 C CA . ALA B 1 333 ? 13.086 -5.898 -4.656 1 82.69 333 ALA B CA 1
ATOM 6241 C C . ALA B 1 333 ? 11.758 -5.312 -4.168 1 82.69 333 ALA B C 1
ATOM 6243 O O . ALA B 1 333 ? 11 -5.984 -3.467 1 82.69 333 ALA B O 1
ATOM 6244 N N . THR B 1 334 ? 11.453 -4.168 -4.629 1 83.38 334 THR B N 1
ATOM 6245 C CA . THR B 1 334 ? 10.242 -3.512 -4.152 1 83.38 334 THR B CA 1
ATOM 6246 C C . THR B 1 334 ? 9 -4.23 -4.672 1 83.38 334 THR B C 1
ATOM 6248 O O . THR B 1 334 ? 8.023 -4.418 -3.936 1 83.38 334 THR B O 1
ATOM 6251 N N . ALA B 1 335 ? 9.102 -4.617 -5.871 1 88.25 335 ALA B N 1
ATOM 6252 C CA . ALA B 1 335 ? 7.969 -5.336 -6.453 1 88.25 335 ALA B CA 1
ATOM 6253 C C . ALA B 1 335 ? 7.758 -6.676 -5.758 1 88.25 335 ALA B C 1
ATOM 6255 O O . ALA B 1 335 ? 6.621 -7.086 -5.516 1 88.25 335 ALA B O 1
ATOM 6256 N N . SER B 1 336 ? 8.859 -7.289 -5.484 1 91.38 336 SER B N 1
ATOM 6257 C CA . SER B 1 336 ? 8.789 -8.578 -4.805 1 91.38 336 SER B CA 1
ATOM 6258 C C . SER B 1 336 ? 8.195 -8.438 -3.406 1 91.38 336 SER B C 1
ATOM 6260 O O . SER B 1 336 ? 7.398 -9.273 -2.977 1 91.38 336 SER B O 1
ATOM 6262 N N . LEU B 1 337 ? 8.539 -7.41 -2.754 1 91.69 337 LEU B N 1
ATOM 6263 C CA . LEU B 1 337 ? 8.023 -7.172 -1.412 1 91.69 337 LEU B CA 1
ATOM 6264 C C . LEU B 1 337 ? 6.523 -6.887 -1.45 1 91.69 337 LEU B C 1
ATOM 6266 O O . LEU B 1 337 ? 5.77 -7.402 -0.623 1 91.69 337 LEU B O 1
ATOM 6270 N N . SER B 1 338 ? 6.145 -6.078 -2.375 1 93.38 338 SER B N 1
ATOM 6271 C CA . SER B 1 338 ? 4.723 -5.793 -2.537 1 93.38 338 SER B CA 1
ATOM 6272 C C . SER B 1 338 ? 3.938 -7.062 -2.85 1 93.38 338 SER B C 1
ATOM 6274 O O . SER B 1 338 ? 2.818 -7.242 -2.363 1 93.38 338 SER B O 1
ATOM 6276 N N . LEU B 1 339 ? 4.523 -7.879 -3.664 1 96.12 339 LEU B N 1
ATOM 6277 C CA . LEU B 1 339 ? 3.873 -9.141 -4.008 1 96.12 339 LEU B CA 1
ATOM 6278 C C . LEU B 1 339 ? 3.643 -9.984 -2.76 1 96.12 339 LEU B C 1
ATOM 6280 O O . LEU B 1 339 ? 2.549 -10.523 -2.562 1 96.12 339 LEU B O 1
ATOM 6284 N N . VAL B 1 340 ? 4.648 -10.102 -1.969 1 96.62 340 VAL B N 1
ATOM 6285 C CA . VAL B 1 340 ? 4.535 -10.867 -0.734 1 96.62 340 VAL B CA 1
ATOM 6286 C C . VAL B 1 340 ? 3.426 -10.289 0.138 1 96.62 340 VAL B C 1
ATOM 6288 O O . VAL B 1 340 ? 2.578 -11.023 0.652 1 96.62 340 VAL B O 1
ATOM 6291 N N . ARG B 1 341 ? 3.375 -9.016 0.248 1 96.38 341 ARG B N 1
ATOM 6292 C CA . ARG B 1 341 ? 2.371 -8.359 1.081 1 96.38 341 ARG B CA 1
ATOM 6293 C C . ARG B 1 341 ? 0.968 -8.586 0.524 1 96.38 341 ARG B C 1
ATOM 6295 O O . ARG B 1 341 ? 0.009 -8.734 1.285 1 96.38 341 ARG B O 1
ATOM 6302 N N . CYS B 1 342 ? 0.848 -8.617 -0.731 1 96.94 342 CYS B N 1
ATOM 6303 C CA . CYS B 1 342 ? -0.445 -8.906 -1.342 1 96.94 342 CYS B CA 1
ATOM 6304 C C . CYS B 1 342 ? -0.966 -10.266 -0.899 1 96.94 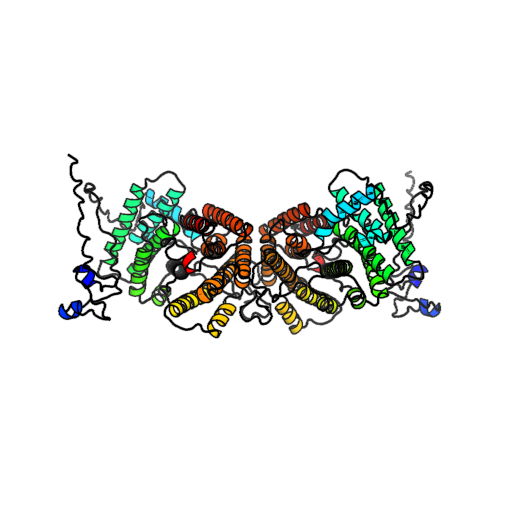342 CYS B C 1
ATOM 6306 O O . CYS B 1 342 ? -2.137 -10.398 -0.541 1 96.94 342 CYS B O 1
ATOM 6308 N N . PHE B 1 343 ? -0.077 -11.164 -0.974 1 98.44 343 PHE B N 1
ATOM 6309 C CA . PHE B 1 343 ? -0.481 -12.516 -0.592 1 98.44 343 PHE B CA 1
ATOM 6310 C C . PHE B 1 343 ? -0.783 -12.586 0.899 1 98.44 343 PHE B C 1
ATOM 6312 O O . PHE B 1 343 ? -1.668 -13.336 1.323 1 98.44 343 PHE B O 1
ATOM 6319 N N . GLN B 1 344 ? -0.048 -11.836 1.67 1 98.38 344 GLN B N 1
ATOM 6320 C CA . GLN B 1 344 ? -0.337 -11.766 3.1 1 98.38 344 GLN B CA 1
ATOM 6321 C C . GLN B 1 344 ? -1.738 -11.219 3.35 1 98.38 344 GLN B C 1
ATOM 6323 O O . GLN B 1 344 ? -2.514 -11.805 4.109 1 98.38 344 GLN B O 1
ATOM 6328 N N . HIS B 1 345 ? -2.064 -10.18 2.689 1 98.25 345 HIS B N 1
ATOM 6329 C CA . HIS B 1 345 ? -3.389 -9.586 2.848 1 98.25 345 HIS B CA 1
ATOM 6330 C C . HIS B 1 345 ? -4.477 -10.531 2.352 1 98.25 345 HIS B C 1
ATOM 6332 O O . HIS B 1 345 ? -5.527 -10.656 2.984 1 98.25 345 HIS B O 1
ATOM 6338 N N . ALA B 1 346 ? -4.215 -11.172 1.249 1 98.69 346 ALA B N 1
ATOM 6339 C CA . ALA B 1 346 ? -5.184 -12.141 0.753 1 98.69 346 ALA B CA 1
ATOM 6340 C C . ALA B 1 346 ? -5.395 -13.266 1.761 1 98.69 346 ALA B C 1
ATOM 6342 O O . ALA B 1 346 ? -6.52 -13.734 1.956 1 98.69 346 ALA B O 1
ATOM 6343 N N . GLY B 1 347 ? -4.277 -13.695 2.352 1 98.75 347 GLY B N 1
ATOM 6344 C CA . GLY B 1 347 ? -4.383 -14.703 3.391 1 98.75 347 GLY B CA 1
ATOM 6345 C C . GLY B 1 347 ? -5.211 -14.258 4.578 1 98.75 347 GLY B C 1
ATOM 6346 O O . GLY B 1 347 ? -5.98 -15.039 5.137 1 98.75 347 GLY B O 1
ATOM 6347 N N . LEU B 1 348 ? -5.074 -13.023 4.938 1 98.5 348 LEU B N 1
ATOM 6348 C CA . LEU B 1 348 ? -5.84 -12.492 6.059 1 98.5 348 LEU B CA 1
ATOM 6349 C C . LEU B 1 348 ? -7.312 -12.359 5.699 1 98.5 348 LEU B C 1
ATOM 6351 O O . LEU B 1 348 ? -8.188 -12.594 6.535 1 98.5 348 LEU B O 1
ATOM 6355 N N . ILE B 1 349 ? -7.566 -11.984 4.48 1 98.25 349 ILE B N 1
ATOM 6356 C CA . ILE B 1 349 ? -8.953 -11.984 4.023 1 98.25 349 ILE B CA 1
ATOM 6357 C C . ILE B 1 349 ? -9.531 -13.391 4.117 1 98.25 349 ILE B C 1
ATOM 6359 O O . ILE B 1 349 ? -10.656 -13.578 4.586 1 98.25 349 ILE B O 1
ATOM 6363 N N . TYR B 1 350 ? -8.773 -14.406 3.678 1 98.5 350 TYR B N 1
ATOM 6364 C CA . TYR B 1 350 ? -9.211 -15.789 3.771 1 98.5 350 TYR B CA 1
ATOM 6365 C C . TYR B 1 350 ? -9.469 -16.188 5.219 1 98.5 350 TYR B C 1
ATOM 6367 O O . TYR B 1 350 ? -10.484 -16.812 5.527 1 98.5 350 TYR B O 1
ATOM 6375 N N . LEU B 1 351 ? -8.547 -15.828 6.09 1 98.38 351 LEU B N 1
ATOM 6376 C CA . LEU B 1 351 ? -8.688 -16.141 7.504 1 98.38 351 LEU B CA 1
ATOM 6377 C C . LEU B 1 351 ? -10 -15.594 8.055 1 98.38 351 LEU B C 1
ATOM 6379 O O . LEU B 1 351 ? -10.75 -16.312 8.711 1 98.38 351 LEU B O 1
ATOM 6383 N N . TYR B 1 352 ? -10.297 -14.367 7.754 1 96.5 352 TYR B N 1
ATOM 6384 C CA . TYR B 1 352 ? -11.469 -13.703 8.32 1 96.5 352 TYR B CA 1
ATOM 6385 C C . TYR B 1 352 ? -12.742 -14.164 7.633 1 96.5 352 TYR B C 1
ATOM 6387 O O . TYR B 1 352 ? -13.75 -14.43 8.297 1 96.5 352 TYR B O 1
ATOM 6395 N N . SER B 1 353 ? -12.672 -14.281 6.379 1 96.75 353 SER B N 1
ATOM 6396 C CA . SER B 1 353 ? -13.875 -14.586 5.617 1 96.75 353 SER B CA 1
ATOM 6397 C C . SER B 1 353 ? -14.211 -16.062 5.672 1 96.75 353 SER B C 1
ATOM 6399 O O . SER B 1 353 ? -15.344 -16.438 5.996 1 96.75 353 SER B O 1
ATOM 6401 N N . ALA B 1 354 ? -13.273 -16.906 5.391 1 96.81 354 ALA B N 1
ATOM 6402 C CA . ALA B 1 354 ? -13.531 -18.328 5.242 1 96.81 354 ALA B CA 1
ATOM 6403 C C . ALA B 1 354 ? -13.484 -19.047 6.59 1 96.81 354 ALA B C 1
ATOM 6405 O O . ALA B 1 354 ? -14.367 -19.844 6.91 1 96.81 354 ALA B O 1
ATOM 6406 N N . ILE B 1 355 ? -12.516 -18.703 7.367 1 96.56 355 ILE B N 1
ATOM 6407 C CA . ILE B 1 355 ? -12.312 -19.469 8.602 1 96.56 355 ILE B CA 1
ATOM 6408 C C . ILE B 1 355 ? -13.156 -18.859 9.719 1 96.56 355 ILE B C 1
ATOM 6410 O O . ILE B 1 355 ? -13.875 -19.594 10.414 1 96.56 355 ILE B O 1
ATOM 6414 N N . GLN B 1 356 ? -13.172 -17.531 9.844 1 94.94 356 GLN B N 1
ATOM 6415 C CA . GLN B 1 356 ? -13.883 -16.891 10.945 1 94.94 356 GLN B CA 1
ATOM 6416 C C . GLN B 1 356 ? -15.305 -16.516 10.547 1 94.94 356 GLN B C 1
ATOM 6418 O O . GLN B 1 356 ? -16.094 -16.078 11.383 1 94.94 356 GLN B O 1
ATOM 6423 N N . ASN B 1 357 ? -15.594 -16.625 9.281 1 93.12 357 ASN B N 1
ATOM 6424 C CA . ASN B 1 357 ? -16.922 -16.312 8.75 1 93.12 357 ASN B CA 1
ATOM 6425 C C . ASN B 1 357 ? -17.344 -14.883 9.109 1 93.12 357 ASN B C 1
ATOM 6427 O O . ASN B 1 357 ? -18.484 -14.656 9.5 1 93.12 357 ASN B O 1
ATOM 6431 N N . ILE B 1 358 ? -16.375 -14.016 9.055 1 91.94 358 ILE B N 1
ATOM 6432 C CA . ILE B 1 358 ? -16.656 -12.602 9.273 1 91.94 358 ILE B CA 1
ATOM 6433 C C . ILE B 1 358 ? -17.312 -12.008 8.031 1 91.94 358 ILE B C 1
ATOM 6435 O O . ILE B 1 358 ? -16.922 -12.305 6.906 1 91.94 358 ILE B O 1
ATOM 6439 N N . PRO B 1 359 ? -18.359 -11.156 8.297 1 90.44 359 PRO B N 1
ATOM 6440 C CA . PRO B 1 359 ? -19.031 -10.547 7.145 1 90.44 359 PRO B CA 1
ATOM 6441 C C . PRO B 1 359 ? -18.109 -9.664 6.316 1 90.44 359 PRO B C 1
ATOM 6443 O O . PRO B 1 359 ? -17.188 -9.039 6.859 1 90.44 359 PRO B O 1
ATOM 6446 N N . ALA B 1 360 ? -18.438 -9.523 5.082 1 90.75 360 ALA B N 1
ATOM 6447 C CA . ALA B 1 360 ? -17.578 -8.82 4.129 1 90.75 360 ALA B CA 1
ATOM 6448 C C . ALA B 1 360 ? -17.469 -7.336 4.488 1 90.75 360 ALA B C 1
ATOM 6450 O O . ALA B 1 360 ? -16.5 -6.68 4.137 1 90.75 360 ALA B O 1
ATOM 6451 N N . ASN B 1 361 ? -18.484 -6.777 5.152 1 90.19 361 ASN B N 1
ATOM 6452 C CA . ASN B 1 361 ? -18.469 -5.348 5.445 1 90.19 361 ASN B CA 1
ATOM 6453 C C . ASN B 1 361 ? -17.797 -5.055 6.781 1 90.19 361 ASN B C 1
ATOM 6455 O O . ASN B 1 361 ? -17.766 -3.91 7.238 1 90.19 361 ASN B O 1
ATOM 6459 N N . HIS B 1 362 ? -17.297 -6.086 7.344 1 90.75 362 HIS B N 1
ATOM 6460 C CA . HIS B 1 362 ? -16.594 -5.891 8.609 1 90.75 362 HIS B CA 1
ATOM 6461 C C . HIS B 1 362 ? -15.266 -5.176 8.398 1 90.75 362 HIS B C 1
ATOM 6463 O O . HIS B 1 362 ? -14.555 -5.441 7.43 1 90.75 362 HIS B O 1
ATOM 6469 N N . PHE B 1 363 ? -14.867 -4.406 9.391 1 90.25 363 PHE B N 1
ATOM 6470 C CA . PHE B 1 363 ? -13.68 -3.564 9.297 1 90.25 363 PHE B CA 1
ATOM 6471 C C . PHE B 1 363 ? -12.422 -4.414 9.195 1 90.25 363 PHE B C 1
ATOM 6473 O O . PHE B 1 363 ? -11.516 -4.105 8.422 1 90.25 363 PHE B O 1
ATOM 6480 N N . LEU B 1 364 ? -12.336 -5.488 9.93 1 90.5 364 LEU B N 1
ATOM 6481 C CA . LEU B 1 364 ? -11.156 -6.34 9.969 1 90.5 364 LEU B CA 1
ATOM 6482 C C . LEU B 1 364 ? -10.867 -6.926 8.586 1 90.5 364 LEU B C 1
ATOM 6484 O O . LEU B 1 364 ? -9.703 -7.094 8.219 1 90.5 364 LEU B O 1
ATOM 6488 N N . LEU B 1 365 ? -11.914 -7.133 7.918 1 94.31 365 LEU B N 1
ATOM 6489 C CA . LEU B 1 365 ? -11.773 -7.703 6.582 1 94.31 365 LEU B CA 1
ATOM 6490 C C . LEU B 1 365 ? -11.484 -6.617 5.555 1 94.31 365 LEU B C 1
ATOM 6492 O O . LEU B 1 365 ? -10.539 -6.734 4.766 1 94.31 365 LEU B O 1
ATOM 6496 N N . GLN B 1 366 ? -12.156 -5.488 5.641 1 93.88 366 GLN B N 1
ATOM 6497 C CA . GLN B 1 366 ? -12.078 -4.441 4.629 1 93.88 366 GLN B CA 1
ATOM 6498 C C . GLN B 1 366 ? -10.734 -3.723 4.684 1 93.88 366 GLN B C 1
ATOM 6500 O O . GLN B 1 366 ? -10.227 -3.254 3.662 1 93.88 366 GLN B O 1
ATOM 6505 N N . GLN B 1 367 ? -10.125 -3.689 5.855 1 93.19 367 GLN B N 1
ATOM 6506 C CA . GLN B 1 367 ? -8.812 -3.051 5.922 1 93.19 367 GLN B CA 1
ATOM 6507 C C . GLN B 1 367 ? -7.801 -3.783 5.051 1 93.19 367 GLN B C 1
ATOM 6509 O O . GLN B 1 367 ? -6.949 -3.154 4.418 1 93.19 367 GLN B O 1
ATOM 6514 N N . HIS B 1 368 ? -7.977 -5.09 4.961 1 96.25 368 HIS B N 1
ATOM 6515 C CA . HIS B 1 368 ? -7.039 -5.879 4.172 1 96.25 368 HIS B CA 1
ATOM 6516 C C . HIS B 1 368 ? -7.41 -5.863 2.693 1 96.25 368 HIS B C 1
ATOM 6518 O O . HIS B 1 368 ? -6.535 -5.953 1.828 1 96.25 368 HIS B O 1
ATOM 6524 N N . VAL B 1 369 ? -8.719 -5.746 2.385 1 96.62 369 VAL B N 1
ATOM 6525 C CA . VAL B 1 369 ? -9.117 -5.527 0.998 1 96.62 369 VAL B CA 1
ATOM 6526 C C . VAL B 1 369 ? -8.469 -4.25 0.47 1 96.62 369 VAL B C 1
ATOM 6528 O O . VAL B 1 369 ? -7.836 -4.258 -0.59 1 96.62 369 VAL B O 1
ATOM 6531 N N . HIS B 1 370 ? -8.547 -3.279 1.276 1 94.5 370 HIS B N 1
ATOM 6532 C CA . HIS B 1 370 ? -7.996 -1.983 0.895 1 94.5 370 HIS B CA 1
ATOM 6533 C C . HIS B 1 370 ? -6.477 -2.047 0.763 1 94.5 370 HIS B C 1
ATOM 6535 O O . HIS B 1 370 ? -5.918 -1.596 -0.238 1 94.5 370 HIS B O 1
ATOM 6541 N N . ALA B 1 371 ? -5.848 -2.58 1.746 1 95.19 371 ALA B N 1
ATOM 6542 C CA . ALA B 1 371 ? -4.387 -2.65 1.755 1 95.19 371 ALA B CA 1
ATOM 6543 C C . ALA B 1 371 ? -3.873 -3.508 0.603 1 95.19 371 ALA B C 1
ATOM 6545 O O . ALA B 1 371 ? -2.838 -3.201 0.006 1 95.19 371 ALA B O 1
ATOM 6546 N N . CYS B 1 372 ? -4.535 -4.547 0.335 1 97.19 372 CYS B N 1
ATOM 6547 C CA . CYS B 1 372 ? -4.16 -5.422 -0.768 1 97.19 372 CYS B CA 1
ATOM 6548 C C . CYS B 1 372 ? -4.18 -4.672 -2.094 1 97.19 372 CYS B C 1
ATOM 6550 O O . CYS B 1 372 ? -3.219 -4.734 -2.863 1 97.19 372 CYS B O 1
ATOM 6552 N N . LEU B 1 373 ? -5.23 -3.957 -2.299 1 96.56 373 LEU B N 1
ATOM 6553 C CA . LEU B 1 373 ? -5.379 -3.217 -3.547 1 96.56 373 LEU B CA 1
ATOM 6554 C C . LEU B 1 373 ? -4.371 -2.074 -3.625 1 96.56 373 LEU B C 1
ATOM 6556 O O . LEU B 1 373 ? -3.861 -1.763 -4.703 1 96.56 373 LEU B O 1
ATOM 6560 N N . GLU B 1 374 ? -4.062 -1.521 -2.463 1 93.81 374 GLU B N 1
ATOM 6561 C CA . GLU B 1 374 ? -3.02 -0.5 -2.418 1 93.81 374 GLU B CA 1
ATOM 6562 C C . GLU B 1 374 ? -1.678 -1.059 -2.885 1 93.81 374 GLU B C 1
ATOM 6564 O O . GLU B 1 374 ? -0.973 -0.421 -3.67 1 93.81 374 GLU B O 1
ATOM 6569 N N . CYS B 1 375 ? -1.335 -2.188 -2.441 1 94.06 375 CYS B N 1
ATOM 6570 C CA . CYS B 1 375 ? -0.083 -2.832 -2.82 1 94.06 375 CYS B CA 1
ATOM 6571 C C . CYS B 1 375 ? -0.034 -3.09 -4.32 1 94.06 375 CYS B C 1
ATOM 6573 O O . CYS B 1 375 ? 0.973 -2.807 -4.973 1 94.06 375 CYS B O 1
ATOM 6575 N N . ILE B 1 376 ? -1.125 -3.582 -4.805 1 95.75 376 ILE B N 1
ATOM 6576 C CA . ILE B 1 376 ? -1.168 -3.975 -6.207 1 95.75 376 ILE B CA 1
ATOM 6577 C C . ILE B 1 376 ? -1.102 -2.73 -7.094 1 95.75 376 ILE B C 1
ATOM 6579 O O . ILE B 1 376 ? -0.363 -2.703 -8.078 1 95.75 376 ILE B O 1
ATOM 6583 N N . GLN B 1 377 ? -1.788 -1.734 -6.73 1 90.69 377 GLN B N 1
ATOM 6584 C CA . GLN B 1 377 ? -1.823 -0.496 -7.5 1 90.69 377 GLN B CA 1
ATOM 6585 C C . GLN B 1 377 ? -0.461 0.194 -7.496 1 90.69 377 GLN B C 1
ATOM 6587 O O . GLN B 1 377 ? -0.109 0.89 -8.453 1 90.69 377 GLN B O 1
ATOM 6592 N N . GLY B 1 378 ? 0.19 -0.043 -6.426 1 87.44 378 GLY B N 1
ATOM 6593 C CA . GLY B 1 378 ? 1.479 0.616 -6.289 1 87.44 378 GLY B CA 1
ATOM 6594 C C . GLY B 1 378 ? 2.568 -0.024 -7.125 1 87.44 378 GLY B C 1
ATOM 6595 O O . GLY B 1 378 ? 3.637 0.562 -7.32 1 87.44 378 GLY B O 1
ATOM 6596 N N . MET B 1 379 ? 2.318 -1.125 -7.688 1 89.69 379 MET B N 1
ATOM 6597 C CA . MET B 1 379 ? 3.305 -1.821 -8.508 1 89.69 379 MET B CA 1
ATOM 6598 C C . MET B 1 379 ? 3.402 -1.19 -9.898 1 89.69 379 MET B C 1
ATOM 6600 O O . MET B 1 379 ? 2.408 -0.691 -10.422 1 89.69 379 MET B O 1
ATOM 6604 N N . ASP B 1 380 ? 4.633 -1.291 -10.375 1 86.31 380 ASP B N 1
ATOM 6605 C CA . ASP B 1 380 ? 4.809 -0.893 -11.773 1 86.31 380 ASP B CA 1
ATOM 6606 C C . ASP B 1 380 ? 3.988 -1.782 -12.703 1 86.31 380 ASP B C 1
ATOM 6608 O O . ASP B 1 380 ? 4.074 -3.01 -12.633 1 86.31 380 ASP B O 1
ATOM 6612 N N . THR B 1 381 ? 3.217 -1.122 -13.586 1 85.81 381 THR B N 1
ATOM 6613 C CA . THR B 1 381 ? 2.301 -1.84 -14.461 1 85.81 381 THR B CA 1
ATOM 6614 C C . THR B 1 381 ? 3.072 -2.709 -15.453 1 85.81 381 THR B C 1
ATOM 6616 O O . THR B 1 381 ? 2.51 -3.631 -16.047 1 85.81 381 THR B O 1
ATOM 6619 N N . ARG B 1 382 ? 4.316 -2.51 -15.664 1 82.12 382 ARG B N 1
ATOM 6620 C CA . ARG B 1 382 ? 5.137 -3.273 -16.594 1 82.12 382 ARG B CA 1
ATOM 6621 C C . ARG B 1 382 ? 5.863 -4.41 -15.891 1 82.12 382 ARG B C 1
ATOM 6623 O O . ARG B 1 382 ? 6.523 -5.23 -16.531 1 82.12 382 ARG B O 1
ATOM 6630 N N . SER B 1 383 ? 5.594 -4.406 -14.539 1 83.38 383 SER B N 1
ATOM 6631 C CA . SER B 1 383 ? 6.328 -5.402 -13.758 1 83.38 383 SER B CA 1
ATOM 6632 C C . SER B 1 383 ? 5.672 -6.773 -13.852 1 83.38 383 SER B C 1
ATOM 6634 O O . SER B 1 383 ? 4.441 -6.879 -13.891 1 83.38 383 SER B O 1
ATOM 6636 N N . ARG B 1 384 ? 6.473 -7.793 -13.844 1 89.75 384 ARG B N 1
ATOM 6637 C CA . ARG B 1 384 ? 5.992 -9.172 -13.836 1 89.75 384 ARG B CA 1
ATOM 6638 C C . ARG B 1 384 ? 5.297 -9.5 -12.523 1 89.75 384 ARG B C 1
ATOM 6640 O O . ARG B 1 384 ? 4.391 -10.336 -12.484 1 89.75 384 ARG B O 1
ATOM 6647 N N . ALA B 1 385 ? 5.68 -8.789 -11.531 1 92.19 385 ALA B N 1
ATOM 6648 C CA . ALA B 1 385 ? 5.098 -9.031 -10.211 1 92.19 385 ALA B CA 1
ATOM 6649 C C . ALA B 1 385 ? 3.598 -8.742 -10.211 1 92.19 385 ALA B C 1
ATOM 6651 O O . ALA B 1 385 ? 2.816 -9.484 -9.609 1 92.19 385 ALA B O 1
ATOM 6652 N N . GLN B 1 386 ? 3.205 -7.707 -10.891 1 93 386 GLN B N 1
ATOM 6653 C CA . GLN B 1 386 ? 1.784 -7.375 -10.906 1 93 386 GLN B CA 1
ATOM 6654 C C . GLN B 1 386 ? 0.971 -8.469 -11.594 1 93 386 GLN B C 1
ATOM 6656 O O . GLN B 1 386 ? -0.152 -8.766 -11.18 1 93 386 GLN B O 1
ATOM 6661 N N . ASN B 1 387 ? 1.574 -9.094 -12.586 1 94.25 387 ASN B N 1
ATOM 6662 C CA . ASN B 1 387 ? 0.908 -10.188 -13.273 1 94.25 387 ASN B CA 1
ATOM 6663 C C . ASN B 1 387 ? 0.65 -11.367 -12.344 1 94.25 387 ASN B C 1
ATOM 6665 O O . ASN B 1 387 ? -0.294 -12.133 -12.547 1 94.25 387 ASN B O 1
ATOM 6669 N N . CYS B 1 388 ? 1.497 -11.469 -11.375 1 96 388 CYS B N 1
ATOM 6670 C CA . CYS B 1 388 ? 1.405 -12.586 -10.445 1 96 388 CYS B CA 1
ATOM 6671 C C . CYS B 1 388 ? 0.6 -12.195 -9.211 1 96 388 CYS B C 1
ATOM 6673 O O . CYS B 1 388 ? 0.803 -12.758 -8.125 1 96 388 CYS B O 1
ATOM 6675 N N . THR B 1 389 ? -0.265 -11.188 -9.328 1 97.62 389 THR B N 1
ATOM 6676 C CA . THR B 1 389 ? -1.127 -10.781 -8.219 1 97.62 389 THR B CA 1
ATOM 6677 C C . THR B 1 389 ? -2.58 -11.148 -8.508 1 97.62 389 THR B C 1
ATOM 6679 O O . THR B 1 389 ? -3.498 -10.578 -7.91 1 97.62 389 THR B O 1
ATOM 6682 N N . LEU B 1 390 ? -2.781 -12.07 -9.383 1 98.06 390 LEU B N 1
ATOM 6683 C CA . LEU B 1 390 ? -4.145 -12.359 -9.805 1 98.06 390 LEU B CA 1
ATOM 6684 C C . LEU B 1 390 ? -4.949 -12.984 -8.664 1 98.06 390 LEU B C 1
ATOM 6686 O O . LEU B 1 390 ? -6.121 -12.648 -8.477 1 98.06 390 LEU B O 1
ATOM 6690 N N . PHE B 1 391 ? -4.336 -13.852 -7.91 1 98.5 391 PHE B N 1
ATOM 6691 C CA . PHE B 1 391 ? -5.055 -14.469 -6.805 1 98.5 391 PHE B CA 1
ATOM 6692 C C . PHE B 1 391 ? -5.418 -13.43 -5.75 1 98.5 391 PHE B C 1
ATOM 6694 O O . PHE B 1 391 ? -6.586 -13.305 -5.371 1 98.5 391 PHE B O 1
ATOM 6701 N N . PRO B 1 392 ? -4.453 -12.672 -5.273 1 98.81 392 PRO B N 1
ATOM 6702 C CA . PRO B 1 392 ? -4.828 -11.625 -4.32 1 98.81 392 PRO B CA 1
ATOM 6703 C C . PRO B 1 392 ? -5.852 -10.648 -4.898 1 98.81 392 PRO B C 1
ATOM 6705 O O . PRO B 1 392 ? -6.754 -10.203 -4.184 1 98.81 392 PRO B O 1
ATOM 6708 N N . LEU B 1 393 ? -5.684 -10.312 -6.145 1 98.69 393 LEU B N 1
ATOM 6709 C CA . LEU B 1 393 ? -6.621 -9.406 -6.797 1 98.69 393 LEU B CA 1
ATOM 6710 C C . LEU B 1 393 ? -8.023 -10.008 -6.836 1 98.69 393 LEU B C 1
ATOM 6712 O O . LEU B 1 393 ? -9.008 -9.305 -6.582 1 98.69 393 LEU B O 1
ATOM 6716 N N . TYR B 1 394 ? -8.109 -11.266 -7.148 1 98.31 394 TYR B N 1
ATOM 6717 C CA . TYR B 1 394 ? -9.375 -11.992 -7.207 1 98.31 394 TYR B CA 1
ATOM 6718 C C . TYR B 1 394 ? -10.055 -12.023 -5.84 1 98.31 394 TYR B C 1
ATOM 6720 O O . TYR B 1 394 ? -11.242 -11.719 -5.727 1 98.31 394 TYR B O 1
ATOM 6728 N N . VAL B 1 395 ? -9.289 -12.297 -4.859 1 98.38 395 VAL B N 1
ATOM 6729 C CA . VAL B 1 395 ? -9.797 -12.406 -3.494 1 98.38 395 VAL B CA 1
ATOM 6730 C C . VAL B 1 395 ? -10.242 -11.031 -3 1 98.38 395 VAL B C 1
ATOM 6732 O O . VAL B 1 395 ? -11.367 -10.875 -2.506 1 98.38 395 VAL B O 1
ATOM 6735 N N . ALA B 1 396 ? -9.383 -10.055 -3.166 1 98.19 396 ALA B N 1
ATOM 6736 C CA . ALA B 1 396 ? -9.742 -8.703 -2.752 1 98.19 396 ALA B CA 1
ATOM 6737 C C . ALA B 1 396 ? -10.93 -8.18 -3.553 1 98.19 396 ALA B C 1
ATOM 6739 O O . ALA B 1 396 ? -11.828 -7.539 -2.998 1 98.19 396 ALA B O 1
ATOM 6740 N N . GLY B 1 397 ? -10.945 -8.453 -4.809 1 97.88 397 GLY B N 1
ATOM 6741 C CA . GLY B 1 397 ? -12.055 -8.039 -5.664 1 97.88 397 GLY B CA 1
ATOM 6742 C C . GLY B 1 397 ? -13.383 -8.625 -5.246 1 97.88 397 GLY B C 1
ATOM 6743 O O . GLY B 1 397 ? -14.398 -7.926 -5.211 1 97.88 397 GLY B O 1
ATOM 6744 N N . ALA B 1 398 ? -13.352 -9.82 -4.91 1 97.06 398 ALA B N 1
ATOM 6745 C CA . ALA B 1 398 ? -14.578 -10.508 -4.52 1 97.06 398 ALA B CA 1
ATOM 6746 C C . ALA B 1 398 ? -15.156 -9.906 -3.24 1 97.06 398 ALA B C 1
ATOM 6748 O O . ALA B 1 398 ? -16.359 -10.016 -2.988 1 97.06 398 ALA B O 1
ATOM 6749 N N . HIS B 1 399 ? -14.305 -9.281 -2.451 1 96.25 399 HIS B N 1
ATOM 6750 C CA . HIS B 1 399 ? -14.742 -8.742 -1.169 1 96.25 399 HIS B CA 1
ATOM 6751 C C . HIS B 1 399 ? -14.82 -7.223 -1.206 1 96.25 399 HIS B C 1
ATOM 6753 O O . HIS B 1 399 ? -15 -6.578 -0.169 1 96.25 399 HIS B O 1
ATOM 6759 N N . SER B 1 400 ? -14.641 -6.676 -2.449 1 94.81 400 SER B N 1
ATOM 6760 C CA . SER B 1 400 ? -14.68 -5.227 -2.586 1 94.81 400 SER B CA 1
ATOM 6761 C C . SER B 1 400 ? -16.109 -4.699 -2.498 1 94.81 400 SER B C 1
ATOM 6763 O O . SER B 1 400 ? -16.984 -5.133 -3.25 1 94.81 400 SER B O 1
ATOM 6765 N N . LEU B 1 401 ? -16.312 -3.758 -1.615 1 91.44 401 LEU B N 1
ATOM 6766 C CA . LEU B 1 401 ? -17.641 -3.164 -1.43 1 91.44 401 LEU B CA 1
ATOM 6767 C C . LEU B 1 401 ? -17.703 -1.784 -2.074 1 91.44 401 LEU B C 1
ATOM 6769 O O . LEU B 1 401 ? -18.766 -1.378 -2.568 1 91.44 401 LEU B O 1
ATOM 6773 N N . LEU B 1 402 ? -16.609 -1.101 -2.07 1 88.69 402 LEU B N 1
ATOM 6774 C CA . LEU B 1 402 ? -16.562 0.263 -2.588 1 88.69 402 LEU B CA 1
ATOM 6775 C C . LEU B 1 402 ? -16.391 0.264 -4.102 1 88.69 402 LEU B C 1
ATOM 6777 O O . LEU B 1 402 ? -15.648 -0.552 -4.648 1 88.69 402 LEU B O 1
ATOM 6781 N N . GLU B 1 403 ? -17.031 1.203 -4.73 1 90.5 403 GLU B N 1
ATOM 6782 C CA . GLU B 1 403 ? -16.922 1.344 -6.18 1 90.5 403 GLU B CA 1
ATOM 6783 C C . GLU B 1 403 ? -15.5 1.67 -6.602 1 90.5 403 GLU B C 1
ATOM 6785 O O . GLU B 1 403 ? -15.016 1.178 -7.625 1 90.5 403 GLU B O 1
ATOM 6790 N N . ALA B 1 404 ? -14.859 2.436 -5.824 1 88.75 404 ALA B N 1
ATOM 6791 C CA . ALA B 1 404 ? -13.477 2.793 -6.125 1 88.75 404 ALA B CA 1
ATOM 6792 C C . ALA B 1 404 ? -12.586 1.556 -6.164 1 88.75 404 ALA B C 1
ATOM 6794 O O . ALA B 1 404 ? -11.695 1.449 -7.012 1 88.75 404 ALA B O 1
ATOM 6795 N N . HIS B 1 405 ? -12.875 0.671 -5.234 1 94.06 405 HIS B N 1
ATOM 6796 C CA . HIS B 1 405 ? -12.117 -0.576 -5.203 1 94.06 405 HIS B CA 1
ATOM 6797 C C . HIS B 1 405 ? -12.43 -1.436 -6.426 1 94.06 405 HIS B C 1
ATOM 6799 O O . HIS B 1 405 ? -11.516 -1.992 -7.043 1 94.06 405 HIS B O 1
ATOM 6805 N N . ARG B 1 406 ? -13.641 -1.51 -6.766 1 96.19 406 ARG B N 1
ATOM 6806 C CA . ARG B 1 406 ? -14.055 -2.312 -7.914 1 96.19 406 ARG B CA 1
ATOM 6807 C C . ARG B 1 406 ? -13.469 -1.755 -9.211 1 96.19 406 ARG B C 1
ATOM 6809 O O . ARG B 1 406 ? -13.016 -2.514 -10.07 1 96.19 406 ARG B O 1
ATOM 6816 N N . ASN B 1 407 ? -13.453 -0.476 -9.305 1 94.56 407 ASN B N 1
ATOM 6817 C CA . ASN B 1 407 ? -12.836 0.163 -10.469 1 94.56 407 ASN B CA 1
ATOM 6818 C C . ASN B 1 407 ? -11.336 -0.125 -10.539 1 94.56 407 ASN B C 1
ATOM 6820 O O . ASN B 1 407 ? -10.797 -0.367 -11.617 1 94.56 407 ASN B O 1
ATOM 6824 N N . CYS B 1 408 ? -10.766 -0.069 -9.406 1 94.31 408 CYS B N 1
ATOM 6825 C CA . CYS B 1 408 ? -9.344 -0.388 -9.328 1 94.31 408 CYS B CA 1
ATOM 6826 C C . CYS B 1 408 ? -9.078 -1.817 -9.781 1 94.31 408 CYS B C 1
ATOM 6828 O O . CYS B 1 408 ? -8.148 -2.064 -10.555 1 94.31 408 CYS B O 1
ATOM 6830 N N . VAL B 1 409 ? -9.898 -2.715 -9.367 1 98.12 409 VAL B N 1
ATOM 6831 C CA . VAL B 1 409 ? -9.758 -4.121 -9.727 1 98.12 409 VAL B CA 1
ATOM 6832 C C . VAL B 1 409 ? -9.914 -4.285 -11.234 1 98.12 409 VAL B C 1
ATOM 6834 O O . VAL B 1 409 ? -9.086 -4.93 -11.883 1 98.12 409 VAL B O 1
ATOM 6837 N N . MET B 1 410 ? -10.867 -3.658 -11.805 1 98.12 410 MET B N 1
ATOM 6838 C CA . MET B 1 410 ? -11.141 -3.795 -13.234 1 98.12 410 MET B CA 1
ATOM 6839 C C . MET B 1 410 ? -10.008 -3.209 -14.062 1 98.12 410 MET B C 1
ATOM 6841 O O . MET B 1 410 ? -9.578 -3.811 -15.055 1 98.12 410 MET B O 1
ATOM 6845 N N . SER B 1 411 ? -9.555 -2.117 -13.602 1 96.69 411 SER B N 1
ATOM 6846 C CA . SER B 1 411 ? -8.453 -1.486 -14.312 1 96.69 411 SER B CA 1
ATOM 6847 C C . SER B 1 411 ? -7.188 -2.34 -14.25 1 96.69 411 SER B C 1
ATOM 6849 O O . SER B 1 411 ? -6.477 -2.479 -15.25 1 96.69 411 SER B O 1
ATOM 6851 N N . THR B 1 412 ? -6.941 -2.896 -13.141 1 97.5 412 THR B N 1
ATOM 6852 C CA . THR B 1 412 ? -5.77 -3.75 -12.961 1 97.5 412 THR B CA 1
ATOM 6853 C C . THR B 1 412 ? -5.895 -5.016 -13.805 1 97.5 412 THR B C 1
ATOM 6855 O O . THR B 1 412 ? -4.922 -5.445 -14.43 1 97.5 412 THR B O 1
ATOM 6858 N N . LEU B 1 413 ? -7.086 -5.59 -13.812 1 98.31 413 LEU B N 1
ATOM 6859 C CA . LEU B 1 413 ? -7.316 -6.773 -14.633 1 98.31 413 LEU B CA 1
ATOM 6860 C C . LEU B 1 413 ? -7.086 -6.473 -16.109 1 98.31 413 LEU B C 1
ATOM 6862 O O . LEU B 1 413 ? -6.527 -7.297 -16.844 1 98.31 413 LEU B O 1
ATOM 6866 N N . GLU B 1 414 ? -7.496 -5.348 -16.469 1 97.69 414 GLU B N 1
ATOM 6867 C CA . GLU B 1 414 ? -7.277 -4.945 -17.844 1 97.69 414 GLU B CA 1
ATOM 6868 C C . GLU B 1 414 ? -5.789 -4.855 -18.172 1 97.69 414 GLU B C 1
ATOM 6870 O O . GLU B 1 414 ? -5.344 -5.336 -19.219 1 97.69 414 GLU B O 1
ATOM 6875 N N . THR B 1 415 ? -5.09 -4.285 -17.297 1 96.81 415 THR B N 1
ATOM 6876 C CA . THR B 1 415 ? -3.646 -4.156 -17.484 1 96.81 415 THR B CA 1
ATOM 6877 C C . THR B 1 415 ? -2.982 -5.527 -17.531 1 96.81 415 THR B C 1
ATOM 6879 O O . THR B 1 415 ? -2.158 -5.793 -18.406 1 96.81 415 THR B O 1
ATOM 6882 N N . ILE B 1 416 ? -3.322 -6.387 -16.609 1 97.06 416 ILE B N 1
ATOM 6883 C CA . ILE B 1 416 ? -2.746 -7.723 -16.562 1 97.06 416 ILE B CA 1
ATOM 6884 C C . ILE B 1 416 ? -3.107 -8.492 -17.828 1 97.06 416 ILE B C 1
ATOM 6886 O O . ILE B 1 416 ? -2.27 -9.195 -18.391 1 97.06 416 ILE B O 1
ATOM 6890 N N . HIS B 1 417 ? -4.309 -8.305 -18.281 1 96.94 417 HIS B N 1
ATOM 6891 C CA . HIS B 1 417 ? -4.73 -9.008 -19.484 1 96.94 417 HIS B CA 1
ATOM 6892 C C . HIS B 1 417 ? -3.959 -8.523 -20.703 1 96.94 417 HIS B C 1
ATOM 6894 O O . HIS B 1 417 ? -3.611 -9.32 -21.578 1 96.94 417 HIS B O 1
ATOM 6900 N N . LYS B 1 418 ? -3.766 -7.285 -20.781 1 95 418 LYS B N 1
ATOM 6901 C CA . LYS B 1 418 ? -2.984 -6.746 -21.891 1 95 418 LYS B CA 1
ATOM 6902 C C . LYS B 1 418 ? -1.576 -7.332 -21.906 1 95 418 LYS B C 1
ATOM 6904 O O . LYS B 1 418 ? -1.01 -7.57 -22.984 1 95 418 LYS B O 1
ATOM 6909 N N . ASN B 1 419 ? -1.086 -7.594 -20.734 1 93.56 419 ASN B N 1
ATOM 6910 C CA . ASN B 1 419 ? 0.277 -8.102 -20.609 1 93.56 419 ASN B CA 1
ATOM 6911 C C . ASN B 1 419 ? 0.341 -9.602 -20.859 1 93.56 419 ASN B C 1
ATOM 6913 O O . ASN B 1 419 ? 1.223 -10.078 -21.578 1 93.56 419 ASN B O 1
ATOM 6917 N N . LEU B 1 420 ? -0.614 -10.336 -20.312 1 95.38 420 LEU B N 1
ATOM 6918 C CA . LEU B 1 420 ? -0.52 -11.789 -20.312 1 95.38 420 LEU B CA 1
ATOM 6919 C C . LEU B 1 420 ? -1.293 -12.375 -21.5 1 95.38 420 LEU B C 1
ATOM 6921 O O . LEU B 1 420 ? -0.888 -13.398 -22.062 1 95.38 420 LEU B O 1
ATOM 6925 N N . ARG B 1 421 ? -2.484 -11.82 -21.719 1 94.69 421 ARG B N 1
ATOM 6926 C CA . ARG B 1 421 ? -3.443 -12.297 -22.703 1 94.69 421 ARG B CA 1
ATOM 6927 C C . ARG B 1 421 ? -3.959 -13.68 -22.344 1 94.69 421 ARG B C 1
ATOM 6929 O O . ARG B 1 421 ? -4.164 -14.523 -23.219 1 94.69 421 ARG B O 1
ATOM 6936 N N . PHE B 1 422 ? -4.027 -13.977 -21.109 1 96.12 422 PHE B N 1
ATOM 6937 C CA . PHE B 1 422 ? -4.531 -15.242 -20.594 1 96.12 422 PHE B CA 1
ATOM 6938 C C . PHE B 1 422 ? -6.047 -15.195 -20.406 1 96.12 422 PHE B C 1
ATOM 6940 O O . PHE B 1 422 ? -6.59 -14.18 -19.969 1 96.12 422 PHE B O 1
ATOM 6947 N N . GLU B 1 423 ? -6.699 -16.266 -20.688 1 95.94 423 GLU B N 1
ATOM 6948 C CA . GLU B 1 423 ? -8.141 -16.375 -20.453 1 95.94 423 GLU B CA 1
ATOM 6949 C C . GLU B 1 423 ? -8.461 -16.375 -18.969 1 95.94 423 GLU B C 1
ATOM 6951 O O . GLU B 1 423 ? -9.57 -16.031 -18.562 1 95.94 423 GLU B O 1
ATOM 6956 N N . SER B 1 424 ? -7.516 -16.844 -18.188 1 97.25 424 SER B N 1
ATOM 6957 C CA . SER B 1 424 ? -7.746 -16.875 -16.75 1 97.25 424 SER B CA 1
ATOM 6958 C C . SER B 1 424 ? -8.094 -15.492 -16.203 1 97.25 424 SER B C 1
ATOM 6960 O O . SER B 1 424 ? -8.898 -15.367 -15.289 1 97.25 424 SER B O 1
ATOM 6962 N N . VAL B 1 425 ? -7.523 -14.445 -16.781 1 97.81 425 VAL B N 1
ATOM 6963 C CA . VAL B 1 425 ? -7.801 -13.078 -16.359 1 97.81 425 VAL B CA 1
ATOM 6964 C C . VAL B 1 425 ? -9.242 -12.719 -16.703 1 97.81 425 VAL B C 1
ATOM 6966 O O . VAL B 1 425 ? -9.953 -12.125 -15.883 1 97.81 425 VAL B O 1
ATOM 6969 N N . LEU B 1 426 ? -9.664 -13.141 -17.859 1 96.94 426 LEU B N 1
ATOM 6970 C CA . LEU B 1 426 ? -11.031 -12.883 -18.281 1 96.94 426 LEU B CA 1
ATOM 6971 C C . LEU B 1 426 ? -12.023 -13.656 -17.422 1 96.94 426 LEU B C 1
ATOM 6973 O O . LEU B 1 426 ? -13.094 -13.148 -17.078 1 96.94 426 LEU B O 1
ATOM 6977 N N . SER B 1 427 ? -11.625 -14.836 -17.172 1 97.12 427 SER B N 1
ATOM 6978 C CA . SER B 1 427 ? -12.469 -15.672 -16.312 1 97.12 427 SER B CA 1
ATOM 6979 C C . SER B 1 427 ? -12.695 -15.016 -14.953 1 97.12 427 SER B C 1
ATOM 6981 O O . SER B 1 427 ? -13.828 -14.969 -14.461 1 97.12 427 SER B O 1
ATOM 6983 N N . VAL B 1 428 ? -11.664 -14.5 -14.367 1 97.56 428 VAL B N 1
ATOM 6984 C CA . VAL B 1 428 ? -11.742 -13.812 -13.086 1 97.56 428 VAL B CA 1
ATOM 6985 C C . VAL B 1 428 ? -12.625 -12.578 -13.211 1 97.56 428 VAL B C 1
ATOM 6987 O O . VAL B 1 428 ? -13.484 -12.32 -12.367 1 97.56 428 VAL B O 1
ATOM 6990 N N . ARG B 1 429 ? -12.422 -11.836 -14.273 1 97.75 429 ARG B N 1
ATOM 6991 C CA . ARG B 1 429 ? -13.211 -10.633 -14.516 1 97.75 429 ARG B CA 1
ATOM 6992 C C . ARG B 1 429 ? -14.703 -10.953 -14.562 1 97.75 429 ARG B C 1
ATOM 6994 O O . ARG B 1 429 ? -15.5 -10.289 -13.906 1 97.75 429 ARG B O 1
ATOM 7001 N N . GLU B 1 430 ? -15.055 -11.961 -15.234 1 96.38 430 GLU B N 1
ATOM 7002 C CA . GLU B 1 430 ? -16.453 -12.336 -15.383 1 96.38 430 GLU B CA 1
ATOM 7003 C C . GLU B 1 430 ? -17.047 -12.781 -14.055 1 96.38 430 GLU B C 1
ATOM 7005 O O . GLU B 1 430 ? -18.188 -12.43 -13.727 1 96.38 430 GLU B O 1
ATOM 7010 N N . THR B 1 431 ? -16.297 -13.531 -13.391 1 95.38 431 THR B N 1
ATOM 7011 C CA . THR B 1 431 ? -16.781 -14.016 -12.102 1 95.38 431 THR B CA 1
ATOM 7012 C C . THR B 1 431 ? -17.016 -12.852 -11.141 1 95.38 431 THR B C 1
ATOM 7014 O O . THR B 1 431 ? -18.016 -12.82 -10.414 1 95.38 431 THR B O 1
ATOM 7017 N N . LEU B 1 432 ? -16.125 -11.883 -11.148 1 96.5 432 LEU B N 1
ATOM 7018 C CA . LEU B 1 432 ? -16.25 -10.734 -10.258 1 96.5 432 LEU B CA 1
ATOM 7019 C C . LEU B 1 432 ? -17.453 -9.883 -10.641 1 96.5 432 LEU B C 1
ATOM 7021 O O . LEU B 1 432 ? -18.188 -9.406 -9.766 1 96.5 432 LEU B O 1
ATOM 7025 N N . LEU B 1 433 ? -17.719 -9.727 -11.883 1 95.5 433 LEU B N 1
ATOM 7026 C CA . LEU B 1 433 ? -18.875 -8.953 -12.336 1 95.5 433 LEU B CA 1
ATOM 7027 C C . LEU B 1 433 ? -20.172 -9.578 -11.859 1 95.5 433 LEU B C 1
ATOM 7029 O O . LEU B 1 433 ? -21.109 -8.875 -11.453 1 95.5 433 LEU B O 1
ATOM 7033 N N . VAL B 1 434 ? -20.141 -10.875 -11.852 1 93.19 434 VAL B N 1
ATOM 7034 C CA . VAL B 1 434 ? -21.312 -11.586 -11.367 1 93.19 434 VAL B CA 1
ATOM 7035 C C . VAL B 1 434 ? -21.453 -11.391 -9.859 1 93.19 434 VAL B C 1
ATOM 7037 O O . VAL B 1 434 ? -22.562 -11.156 -9.359 1 93.19 434 VAL B O 1
ATOM 7040 N N . LEU B 1 435 ? -20.359 -11.414 -9.164 1 93.5 435 LEU B N 1
ATOM 7041 C CA . LEU B 1 435 ? -20.375 -11.281 -7.711 1 93.5 435 LEU B CA 1
ATOM 7042 C C . LEU B 1 435 ? -20.812 -9.875 -7.301 1 93.5 435 LEU B C 1
ATOM 7044 O O . LEU B 1 435 ? -21.406 -9.695 -6.234 1 93.5 435 LEU B O 1
ATOM 7048 N N . TRP B 1 436 ? -20.516 -8.898 -8.125 1 93.94 436 TRP B N 1
ATOM 7049 C CA . TRP B 1 436 ? -20.781 -7.504 -7.789 1 93.94 436 TRP B CA 1
ATOM 7050 C C . TRP B 1 436 ? -22.219 -7.121 -8.141 1 93.94 436 TRP B C 1
ATOM 7052 O O . TRP B 1 436 ? -22.656 -6.008 -7.848 1 93.94 436 TRP B O 1
ATOM 7062 N N . GLU B 1 437 ? -22.969 -7.984 -8.664 1 91.25 437 GLU B N 1
ATOM 7063 C CA . GLU B 1 437 ? -24.359 -7.691 -8.961 1 91.25 437 GLU B CA 1
ATOM 7064 C C . GLU B 1 437 ? -25.156 -7.457 -7.676 1 91.25 437 GLU B C 1
ATOM 7066 O O . GLU B 1 437 ? -25.031 -8.219 -6.715 1 91.25 437 GLU B O 1
ATOM 7071 N N . PRO B 1 438 ? -25.922 -6.363 -7.645 1 83 438 PRO B N 1
ATOM 7072 C CA . PRO B 1 438 ? -26.672 -5.996 -6.441 1 83 438 PRO B CA 1
ATOM 7073 C C . PRO B 1 438 ? -27.594 -7.109 -5.957 1 83 438 PRO B C 1
ATOM 7075 O O . PRO B 1 438 ? -27.922 -7.176 -4.77 1 83 438 PRO B O 1
ATOM 7078 N N . SER B 1 439 ? -28.094 -7.871 -6.758 1 75.94 439 SER B N 1
ATOM 7079 C CA . SER B 1 439 ? -29.031 -8.93 -6.398 1 75.94 439 SER B CA 1
ATOM 7080 C C . SER B 1 439 ? -28.344 -10.047 -5.621 1 75.94 439 SER B C 1
ATOM 7082 O O . SER B 1 439 ? -29 -10.852 -4.965 1 75.94 439 SER B O 1
ATOM 7084 N N . ARG B 1 440 ? -27.156 -9.945 -5.734 1 67.12 440 ARG B N 1
ATOM 7085 C CA . ARG B 1 440 ? -26.438 -11.031 -5.082 1 67.12 440 ARG B CA 1
ATOM 7086 C C . ARG B 1 440 ? -26.062 -10.656 -3.648 1 67.12 440 ARG B C 1
ATOM 7088 O O . ARG B 1 440 ? -25.578 -9.555 -3.391 1 67.12 440 ARG B O 1
ATOM 7095 N N . SER B 1 441 ? -26.703 -11.141 -2.666 1 61.84 441 SER B N 1
ATOM 7096 C CA . SER B 1 441 ? -26.406 -10.922 -1.254 1 61.84 441 SER B CA 1
ATOM 7097 C C . SER B 1 441 ? -24.953 -11.234 -0.942 1 61.84 441 SER B C 1
ATOM 7099 O O . SER B 1 441 ? -24.312 -12 -1.668 1 61.84 441 SER B O 1
ATOM 7101 N N . PRO B 1 442 ? -24.375 -10.391 0.058 1 61.69 442 PRO B N 1
ATOM 7102 C CA . PRO B 1 442 ? -23 -10.68 0.472 1 61.69 442 PRO B CA 1
ATOM 7103 C C . PRO B 1 442 ? -22.781 -12.148 0.809 1 61.69 442 PRO B C 1
ATOM 7105 O O . PRO B 1 442 ? -23.578 -12.734 1.559 1 61.69 442 PRO B O 1
ATOM 7108 N N . THR B 1 443 ? -21.922 -12.836 0.005 1 72.69 443 THR B N 1
ATOM 7109 C CA . THR B 1 443 ? -21.79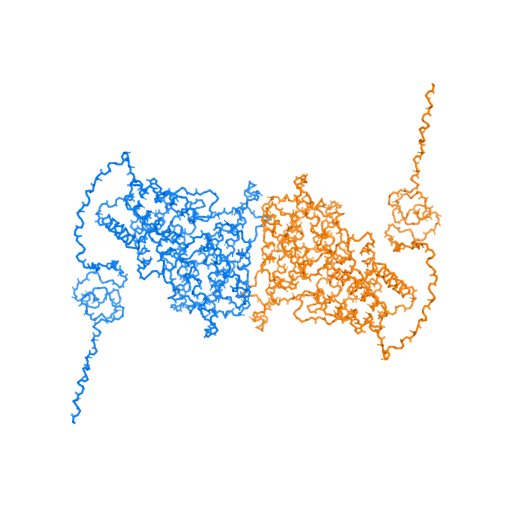7 -14.289 0.051 1 72.69 443 THR B CA 1
ATOM 7110 C C . THR B 1 443 ? -20.609 -14.695 0.928 1 72.69 443 THR B C 1
ATOM 7112 O O . THR B 1 443 ? -19.812 -13.852 1.322 1 72.69 443 THR B O 1
ATOM 7115 N N . THR B 1 444 ? -20.688 -15.766 1.567 1 85.44 444 THR B N 1
ATOM 7116 C CA . THR B 1 444 ? -19.594 -16.469 2.232 1 85.44 444 THR B CA 1
ATOM 7117 C C . THR B 1 444 ? -18.453 -16.734 1.252 1 85.44 444 THR B C 1
ATOM 7119 O O . THR B 1 444 ? -18.594 -16.5 0.049 1 85.44 444 THR B O 1
ATOM 7122 N N . TRP B 1 445 ? -17.391 -17.062 1.81 1 94.38 445 TRP B N 1
ATOM 7123 C CA . TRP B 1 445 ? -16.266 -17.438 0.963 1 94.38 445 TRP B CA 1
ATOM 7124 C C . TRP B 1 445 ? -16.672 -18.5 -0.053 1 94.38 445 TRP B C 1
ATOM 7126 O O . TRP B 1 445 ? -16.438 -18.328 -1.255 1 94.38 445 TRP B O 1
ATOM 7136 N N . SER B 1 446 ? -17.344 -19.547 0.454 1 90.75 446 SER B N 1
ATOM 7137 C CA . SER B 1 446 ? -17.75 -20.641 -0.411 1 90.75 446 SER B CA 1
ATOM 7138 C C . SER B 1 446 ? -18.766 -20.172 -1.453 1 90.75 446 SER B C 1
ATOM 7140 O O . SER B 1 446 ? -18.719 -20.625 -2.605 1 90.75 446 SER B O 1
ATOM 7142 N N . GLY B 1 447 ? -19.594 -19.328 -1.068 1 89.31 447 GLY B N 1
ATOM 7143 C CA . GLY B 1 447 ? -20.578 -18.797 -2 1 89.31 447 GLY B CA 1
ATOM 7144 C C . GLY B 1 447 ? -19.969 -17.938 -3.09 1 89.31 447 GLY B C 1
ATOM 7145 O O . GLY B 1 447 ? -20.516 -17.859 -4.195 1 89.31 447 GLY B O 1
ATOM 7146 N N . SER B 1 448 ? -18.812 -17.438 -2.801 1 91.38 448 SER B N 1
ATOM 7147 C CA . SER B 1 448 ? -18.172 -16.531 -3.748 1 91.38 448 SER B CA 1
ATOM 7148 C C . SER B 1 448 ? -17.312 -17.312 -4.75 1 91.38 448 SER B C 1
ATOM 7150 O O . SER B 1 448 ? -17.203 -16.906 -5.914 1 91.38 448 SER B O 1
ATOM 7152 N N . PHE B 1 449 ? -16.734 -18.453 -4.285 1 94.69 449 PHE B N 1
ATOM 7153 C CA . PHE B 1 449 ? -15.672 -18.984 -5.129 1 94.69 449 PHE B CA 1
ATOM 7154 C C . PHE B 1 449 ? -15.953 -20.438 -5.492 1 94.69 449 PHE B C 1
ATOM 7156 O O . PHE B 1 449 ? -15.625 -20.891 -6.594 1 94.69 449 PHE B O 1
ATOM 7163 N N . LYS B 1 450 ? -16.609 -21.125 -4.617 1 91.44 450 LYS B N 1
ATOM 7164 C CA . LYS B 1 450 ? -16.75 -22.562 -4.812 1 91.44 450 LYS B CA 1
ATOM 7165 C C . LYS B 1 450 ? -17.531 -22.875 -6.078 1 91.44 450 LYS B C 1
ATOM 7167 O O . LYS B 1 450 ? -18.562 -22.266 -6.34 1 91.44 450 LYS B O 1
ATOM 7172 N N . ASN B 1 451 ? -16.953 -23.781 -6.902 1 87.25 451 ASN B N 1
ATOM 7173 C CA . ASN B 1 451 ? -17.562 -24.281 -8.133 1 87.25 451 ASN B CA 1
ATOM 7174 C C . ASN B 1 451 ? -17.609 -23.203 -9.219 1 87.25 451 ASN B C 1
ATOM 7176 O O . ASN B 1 451 ? -18.297 -23.375 -10.219 1 87.25 451 ASN B O 1
ATOM 7180 N N . SER B 1 452 ? -16.953 -22.109 -8.906 1 86.94 452 SER B N 1
ATOM 7181 C CA . SER B 1 452 ? -16.797 -21.078 -9.922 1 86.94 452 SER B CA 1
ATOM 7182 C C . SER B 1 452 ? -15.438 -21.156 -10.602 1 86.94 452 SER B C 1
ATOM 7184 O O . SER B 1 452 ? -14.422 -21.406 -9.945 1 86.94 452 SER B O 1
ATOM 7186 N N . ALA B 1 453 ? -15.43 -21.125 -11.93 1 84.69 453 ALA B N 1
ATOM 7187 C CA . ALA B 1 453 ? -14.195 -21.078 -12.703 1 84.69 453 ALA B CA 1
ATOM 7188 C C . ALA B 1 453 ? -13.25 -22.203 -12.297 1 84.69 453 ALA B C 1
ATOM 7190 O O . ALA B 1 453 ? -12.07 -21.969 -12.008 1 84.69 453 ALA B O 1
ATOM 7191 N N . MET B 1 454 ? -13.711 -23.422 -12.344 1 87.62 454 MET B N 1
ATOM 7192 C CA . MET B 1 454 ? -13.031 -24.578 -11.766 1 87.62 454 MET B CA 1
ATOM 7193 C C . MET B 1 454 ? -11.773 -24.922 -12.562 1 87.62 454 MET B C 1
ATOM 7195 O O . MET B 1 454 ? -10.867 -25.578 -12.047 1 87.62 454 MET B O 1
ATOM 7199 N N . CYS B 1 455 ? -11.719 -24.438 -13.75 1 92.06 455 CYS B N 1
ATOM 7200 C CA . CYS B 1 455 ? -10.555 -24.766 -14.562 1 92.06 455 CYS B CA 1
ATOM 7201 C C . CYS B 1 455 ? -9.57 -23.609 -14.594 1 92.06 455 CYS B C 1
ATOM 7203 O O . CYS B 1 455 ? -8.492 -23.719 -15.188 1 92.06 455 CYS B O 1
ATOM 7205 N N . THR B 1 456 ? -9.922 -22.516 -13.914 1 96.25 456 THR B N 1
ATOM 7206 C CA . THR B 1 456 ? -9.125 -21.297 -13.961 1 96.25 456 THR B CA 1
ATOM 7207 C C . THR B 1 456 ? -8.008 -21.344 -12.922 1 96.25 456 THR B C 1
ATOM 7209 O O . THR B 1 456 ? -8.258 -21.594 -11.742 1 96.25 456 THR B O 1
ATOM 7212 N N . LEU B 1 457 ? -6.828 -21.188 -13.398 1 96.81 457 LEU B N 1
ATOM 7213 C CA . LEU B 1 457 ? -5.688 -21.078 -12.492 1 96.81 457 LEU B CA 1
ATOM 7214 C C . LEU B 1 457 ? -5.344 -19.609 -12.227 1 96.81 457 LEU B C 1
ATOM 7216 O O . LEU B 1 457 ? -5.41 -18.781 -13.133 1 96.81 457 LEU B O 1
ATOM 7220 N N . VAL B 1 458 ? -5.105 -19.312 -10.945 1 96.44 458 VAL B N 1
ATOM 7221 C CA . VAL B 1 458 ? -4.723 -17.953 -10.586 1 96.44 458 VAL B CA 1
ATOM 7222 C C . VAL B 1 458 ? -3.539 -17.984 -9.617 1 96.44 458 VAL B C 1
ATOM 7224 O O . VAL B 1 458 ? -3.473 -18.844 -8.742 1 96.44 458 VAL B O 1
ATOM 7227 N N . ILE B 1 459 ? -2.588 -17.203 -9.977 1 93.81 459 ILE B N 1
ATOM 7228 C CA . ILE B 1 459 ? -1.528 -16.891 -9.023 1 93.81 459 ILE B CA 1
ATOM 7229 C C . ILE B 1 459 ? -1.533 -15.383 -8.727 1 93.81 459 ILE B C 1
ATOM 7231 O O . ILE B 1 459 ? -1.831 -14.57 -9.602 1 93.81 459 ILE B O 1
#

InterPro domains:
  IPR001138 Zn(2)Cys(6) fungal-type DNA-binding domain [PF00172] (21-54)
  IPR001138 Zn(2)Cys(6) fungal-type DNA-binding domain [PS00463] (21-50)
  IPR001138 Zn(2)Cys(6) fungal-type DNA-binding domain [PS50048] (21-52)
  IPR001138 Zn(2)Cys(6) fungal-type DNA-binding domain [SM00066] (16-61)
  IPR001138 Zn(2)Cys(6) fungal-type DNA-binding domain [cd00067] (21-53)
  IPR021858 Fungal transcription factor [PF11951] (115-440)
  IPR036864 Zn(2)-C6 fungal-type DNA-binding domain superfamily [G3DSA:4.10.240.10] (13-55)
  IPR036864 Zn(2)-C6 fungal-type DNA-binding domain superfamily [SSF57701] (11-60)

pLDDT: mean 83.22, std 19.75, range [26.06, 98.81]

Foldseek 3Di:
DDPDPPPPPPPDDPQQEDPQAFVVCVVVSHYFPNDPPATPVCVVVVPPRRHSPDPPLCPPPDDDDCPDPPDPPPPPPCDLPVQDPDPLLVVLLVQCQPAPQLLLFQDPDGDHACPVLLSVDVLLSLLSSLLSVLLVVLVDVDDDPVVSVVSVVVSVVSLVVLVPPVDQPLVNLLSSLNSLLSLLCSLAWAVLPDPSRDNVSSLVVNQVSCVVCVHVVSSCVVDDLNSLQSSLVSQQLQLLLLLLALHARPHALCSLVVRDAPSYRAHDQWLADALSQLSSLSNVVSVVLSVVVVPDDDDPVSLVVSLVSLDQDDGDDPSPTDDPVSPDDDLSVLLRSLLSNLSSLLSQLSSCQRVVVHFLPDPSNLVSLVSNLVSLVPDDLQRSSNLQNFSSLLSSLLSDDDPVSVVSSVVSLVSSCVRNVICLSVQSVVLSVVSNDPPHPRDGSCRSRHPRSSSHTHD/DDPPDPPCPPDDDPQQEDPQAFPVCVVVSHYFPNDPPATPVCVVVVPPRRHSPDPPLCPPPPDDDCPDPPDPPPPPPQPLVVQDPDPLLVVLLVQCQPAPQLLLAQDPDGDHACVVLLSVDVLLSLLSSLLSVLLVVLVDVDDDPVVSVVSVVVSVVSLVVLVPPVDQPPVNLLSSLNSLLSLLCSLAWAVLPDPSRDNVSSLVVNQVSCVVCVHVVSSCVVDDLNSLQSSLVSQQLQLLLLLLALHARPHALCSLVVRDAPSYRAHDQWLADALSQLSSLSNVVSVVLSVVVVPDDDDPVSLVVSLVSLDQDDGDDPSPTDDPVSPDDDLSVLLRSLLSNLSSLLSQLSSCQRVVVHFLPDPSNLVSLVSNLVSLVPDDLLRSSNLQNFSSLLSSLLSDDDPVSVVSSVVSLVSSCVRNVICLSVQSVVLSVVSNDPPHPRDGSCRSRHPRSSSHGHD